Protein AF-A0A8H4IU17-F1 (afdb_monomer_lite)

Structure (mmCIF, N/CA/C/O backbone):
data_AF-A0A8H4IU17-F1
#
_entry.id   AF-A0A8H4IU17-F1
#
loop_
_atom_site.group_PDB
_atom_site.id
_atom_site.type_symbol
_atom_site.label_atom_id
_atom_site.label_alt_id
_atom_site.label_comp_id
_atom_site.label_asym_id
_atom_site.label_entity_id
_atom_site.label_seq_id
_atom_site.pdbx_PDB_ins_code
_atom_site.Cartn_x
_atom_site.Cartn_y
_atom_site.Cartn_z
_atom_site.occupancy
_atom_site.B_iso_or_equiv
_atom_site.auth_seq_id
_atom_site.auth_comp_id
_atom_site.auth_asym_id
_atom_site.auth_atom_id
_atom_site.pdbx_PDB_model_num
ATOM 1 N N . MET A 1 1 ? 0.123 8.881 25.329 1.00 57.38 1 MET A N 1
ATOM 2 C CA . MET A 1 1 ? -1.043 8.927 24.440 1.00 57.38 1 MET A CA 1
ATOM 3 C C . MET A 1 1 ? -2.219 9.284 25.336 1.00 57.38 1 MET A C 1
ATOM 5 O O . MET A 1 1 ? -2.218 8.820 26.483 1.00 57.38 1 MET A O 1
ATOM 9 N N . GLY A 1 2 ? -3.061 10.220 24.897 1.00 69.94 2 GLY A N 1
ATOM 10 C CA . GLY A 1 2 ? -4.072 10.868 25.733 1.00 69.94 2 GLY A CA 1
ATOM 11 C C . GLY A 1 2 ? -3.501 11.730 26.870 1.00 69.94 2 GLY A C 1
ATOM 12 O O . GLY A 1 2 ? -2.282 11.846 27.057 1.00 69.94 2 GLY A O 1
ATOM 13 N N . ILE A 1 3 ? -4.412 12.323 27.649 1.00 79.94 3 ILE A N 1
ATOM 14 C CA . ILE A 1 3 ? -4.142 13.238 28.779 1.00 79.94 3 ILE A CA 1
ATOM 15 C C . ILE A 1 3 ? -3.082 12.680 29.750 1.00 79.94 3 ILE A C 1
ATOM 17 O O . ILE A 1 3 ? -3.195 11.552 30.249 1.00 79.94 3 ILE A O 1
ATOM 21 N N . HIS A 1 4 ? -2.076 13.489 30.109 1.00 74.00 4 HIS A N 1
ATOM 22 C CA . HIS A 1 4 ? -0.974 13.010 30.946 1.00 74.00 4 HIS A CA 1
ATOM 23 C C . HIS A 1 4 ? -1.414 12.663 32.381 1.00 74.00 4 HIS A C 1
ATOM 25 O O . HIS A 1 4 ? -1.637 13.523 33.231 1.00 74.00 4 HIS A O 1
ATOM 31 N N . GLY A 1 5 ? -1.464 11.362 32.680 1.00 76.94 5 GLY A N 1
ATOM 32 C CA . GLY A 1 5 ? -1.700 10.836 34.027 1.00 76.94 5 GLY A CA 1
ATOM 33 C C . GLY A 1 5 ? -3.167 10.661 34.430 1.00 76.94 5 GLY A C 1
ATOM 34 O O . GLY A 1 5 ? -3.400 10.213 35.551 1.00 76.94 5 GLY A O 1
ATOM 35 N N . ILE A 1 6 ? -4.131 10.930 33.538 1.00 84.75 6 ILE A N 1
ATOM 36 C CA . ILE A 1 6 ? -5.584 10.872 33.811 1.00 84.75 6 ILE A CA 1
ATOM 37 C C . ILE A 1 6 ? -6.036 9.562 34.479 1.00 84.75 6 ILE A C 1
ATOM 39 O O . ILE A 1 6 ? -6.808 9.582 35.435 1.00 84.75 6 ILE A O 1
ATOM 43 N N . TYR A 1 7 ? -5.463 8.429 34.061 1.00 86.62 7 TYR A N 1
ATOM 44 C CA . TYR A 1 7 ? -5.733 7.080 34.579 1.00 86.62 7 TYR A CA 1
ATOM 45 C C . TYR A 1 7 ? -5.445 6.890 36.083 1.00 86.62 7 TYR A C 1
ATOM 47 O O . TYR A 1 7 ? -5.870 5.900 36.671 1.00 86.62 7 TYR A O 1
ATOM 55 N N . LYS A 1 8 ? -4.728 7.821 36.730 1.00 86.19 8 LYS A N 1
ATOM 56 C CA . LYS A 1 8 ? -4.529 7.825 38.192 1.00 86.19 8 LYS A CA 1
ATOM 57 C C . LYS A 1 8 ? -5.715 8.417 38.954 1.00 86.19 8 LYS A C 1
ATOM 59 O O . LYS A 1 8 ? -5.852 8.136 40.139 1.00 86.19 8 LYS A O 1
ATOM 64 N N . GLU A 1 9 ? -6.542 9.214 38.282 1.00 88.62 9 GLU A N 1
ATOM 65 C CA . GLU A 1 9 ? -7.678 9.925 38.872 1.00 88.62 9 GLU A CA 1
ATOM 66 C C . GLU A 1 9 ? -9.018 9.299 38.420 1.00 88.62 9 GLU A C 1
ATOM 68 O O . GLU A 1 9 ? -9.890 9.090 39.259 1.00 88.62 9 GLU A O 1
ATOM 73 N N . ILE A 1 10 ? -9.161 8.892 37.143 1.00 88.44 10 ILE A N 1
ATOM 74 C CA . ILE A 1 10 ? -10.322 8.099 36.655 1.00 88.44 10 ILE A CA 1
ATOM 75 C C . ILE A 1 10 ? -10.210 6.590 36.940 1.00 88.44 10 ILE A C 1
ATOM 77 O O . ILE A 1 10 ? -11.182 5.854 36.798 1.00 88.44 10 ILE A O 1
ATOM 81 N N . GLY A 1 11 ? -9.028 6.118 37.345 1.00 87.25 11 GLY A N 1
ATOM 82 C CA . GLY A 1 11 ? -8.747 4.705 37.602 1.00 87.25 11 GLY A CA 1
ATOM 83 C C . GLY A 1 11 ? -8.391 3.873 36.353 1.00 87.25 11 GLY A C 1
ATOM 84 O O . GLY A 1 11 ? -8.257 4.397 35.242 1.00 87.25 11 GLY A O 1
ATOM 85 N N . PRO A 1 12 ? -8.202 2.551 36.525 1.00 85.88 12 PRO A N 1
ATOM 86 C CA . PRO A 1 12 ? -7.780 1.640 35.457 1.00 85.88 12 PRO A CA 1
ATOM 87 C C . PRO A 1 12 ? -8.926 1.139 34.556 1.00 85.88 12 PRO A C 1
ATOM 89 O O . PRO A 1 12 ? -8.658 0.367 33.638 1.00 85.88 12 PRO A O 1
ATOM 92 N N . GLY A 1 13 ? -10.175 1.544 34.808 1.00 89.69 13 GLY A N 1
ATOM 93 C CA . GLY A 1 13 ? -11.363 0.944 34.188 1.00 89.69 13 GLY A CA 1
ATOM 94 C C . GLY A 1 13 ? -11.661 -0.467 34.716 1.00 89.69 13 GLY A C 1
ATOM 95 O O . GLY A 1 13 ? -10.808 -1.106 35.337 1.00 89.69 13 GLY A O 1
ATOM 96 N N . ASP A 1 14 ? -12.873 -0.958 34.464 1.00 93.31 14 ASP A N 1
ATOM 97 C CA . ASP A 1 14 ? -13.262 -2.330 34.807 1.00 93.31 14 ASP A CA 1
ATOM 98 C C . ASP A 1 14 ? -12.608 -3.296 33.807 1.00 93.31 14 ASP A C 1
ATOM 100 O O . ASP A 1 14 ? -12.775 -3.142 32.598 1.00 93.31 14 ASP A O 1
ATOM 104 N N . ARG A 1 15 ? -11.839 -4.284 34.273 1.00 95.12 15 ARG A N 1
ATOM 105 C CA . ARG A 1 15 ? -11.200 -5.279 33.395 1.00 95.12 15 ARG A CA 1
ATOM 106 C C . ARG A 1 15 ? -12.178 -6.431 33.148 1.00 95.12 15 ARG A C 1
ATOM 108 O O . ARG A 1 15 ? -12.578 -7.083 34.105 1.00 95.12 15 ARG A O 1
ATOM 115 N N . ILE A 1 16 ? -12.591 -6.630 31.893 1.00 96.44 16 ILE A N 1
ATOM 116 C CA . ILE A 1 16 ? -13.671 -7.560 31.504 1.00 96.44 16 ILE A CA 1
ATOM 117 C C . ILE A 1 16 ? -13.274 -8.317 30.226 1.00 96.44 16 ILE A C 1
ATOM 119 O O . ILE A 1 16 ? -12.643 -7.746 29.328 1.00 96.44 16 ILE A O 1
ATOM 123 N N . ALA A 1 17 ? -13.657 -9.589 30.117 1.00 96.12 17 ALA A N 1
ATOM 124 C CA . ALA A 1 17 ? -13.510 -10.387 28.905 1.00 96.12 17 ALA A CA 1
ATOM 125 C C . ALA A 1 17 ? -14.383 -9.826 27.764 1.00 96.12 17 ALA A C 1
ATOM 127 O O . ALA A 1 17 ? -15.600 -9.683 27.900 1.00 96.12 17 ALA A O 1
ATOM 128 N N . LEU A 1 18 ? -13.792 -9.559 26.594 1.00 96.44 18 LEU A N 1
ATOM 129 C CA . LEU A 1 18 ? -14.527 -9.002 25.447 1.00 96.44 18 LEU A CA 1
ATOM 130 C C . LEU A 1 18 ? -15.623 -9.960 24.942 1.00 96.44 18 LEU A C 1
ATOM 132 O O . LEU A 1 18 ? -16.666 -9.518 24.465 1.00 96.44 18 LEU A O 1
ATOM 136 N N . SER A 1 19 ? -15.417 -11.269 25.112 1.00 95.88 19 SER A N 1
ATOM 137 C CA . SER A 1 19 ? -16.419 -12.304 24.847 1.00 95.88 19 SER A CA 1
ATOM 138 C C . SER A 1 19 ? -17.682 -12.145 25.686 1.00 95.88 19 SER A C 1
ATOM 140 O O . SER A 1 19 ? -18.782 -12.311 25.169 1.00 95.88 19 SER A O 1
ATOM 142 N N . LYS A 1 20 ? -17.537 -11.798 26.968 1.00 96.19 20 LYS A N 1
ATOM 143 C CA . LYS A 1 20 ? -18.667 -11.628 27.878 1.00 96.19 20 LYS A CA 1
ATOM 144 C C . LYS A 1 20 ? -19.524 -10.438 27.460 1.00 96.19 20 LYS A C 1
ATOM 146 O O . LYS A 1 20 ? -20.728 -10.594 27.316 1.00 96.19 20 LYS A O 1
ATOM 151 N N . LEU A 1 21 ? -18.895 -9.301 27.146 1.00 96.56 21 LEU A N 1
ATOM 152 C CA . LEU A 1 21 ? -19.593 -8.121 26.618 1.00 96.56 21 LEU A CA 1
ATOM 153 C C . LEU A 1 21 ? -20.362 -8.429 25.320 1.00 96.56 21 LEU A C 1
ATOM 155 O O . LEU A 1 21 ? -21.443 -7.886 25.104 1.00 96.56 21 LEU A O 1
ATOM 159 N N . ALA A 1 22 ? -19.821 -9.296 24.457 1.00 96.56 22 ALA A N 1
ATOM 160 C CA . ALA A 1 22 ? -20.491 -9.713 23.228 1.00 96.56 22 ALA A CA 1
ATOM 161 C C . ALA A 1 22 ? -21.693 -10.639 23.491 1.00 96.56 22 ALA A C 1
ATOM 163 O O . ALA A 1 22 ? -22.764 -10.420 22.923 1.00 96.56 22 ALA A O 1
ATOM 164 N N . VAL A 1 23 ? -21.544 -11.631 24.377 1.00 96.12 23 VAL A N 1
ATOM 165 C CA . VAL A 1 23 ? -22.611 -12.586 24.727 1.00 96.12 23 VAL A CA 1
ATOM 166 C C . VAL A 1 23 ? -23.726 -11.916 25.532 1.00 96.12 23 VAL A C 1
ATOM 168 O O . VAL A 1 23 ? -24.883 -12.032 25.142 1.00 96.12 23 VAL A O 1
ATOM 171 N N . GLU A 1 24 ? -23.407 -11.137 26.572 1.00 95.88 24 GLU A N 1
ATOM 172 C CA . GLU A 1 24 ? -24.404 -10.390 27.358 1.00 95.88 24 GLU A CA 1
ATOM 173 C C . GLU A 1 24 ? -25.223 -9.440 26.465 1.00 95.88 24 GLU A C 1
ATOM 175 O O . GLU A 1 24 ? -26.435 -9.308 26.644 1.00 95.88 24 GLU A O 1
ATOM 180 N N . LYS A 1 25 ? -24.603 -8.825 25.444 1.00 95.88 25 LYS A N 1
ATOM 181 C CA . LYS A 1 25 ? -25.321 -7.960 24.497 1.00 95.88 25 LYS A CA 1
ATOM 182 C C . LYS A 1 25 ? -26.211 -8.732 23.521 1.00 95.88 25 LYS A C 1
ATOM 184 O O . LYS A 1 25 ? -27.303 -8.258 23.189 1.00 95.88 25 LYS A O 1
ATOM 189 N N . PHE A 1 26 ? -25.766 -9.909 23.083 1.00 94.88 26 PHE A N 1
ATOM 190 C CA . PHE A 1 26 ? -26.564 -10.814 22.257 1.00 94.88 26 PHE A CA 1
ATOM 191 C C . PHE A 1 26 ? -27.789 -11.336 23.024 1.00 94.88 26 PHE A C 1
ATOM 193 O O . PHE A 1 26 ? -28.882 -11.377 22.467 1.00 94.88 26 PHE A O 1
ATOM 200 N N . GLU A 1 27 ? -27.639 -11.636 24.317 1.00 94.19 27 GLU A N 1
ATOM 201 C CA . GLU A 1 27 ? -28.736 -12.043 25.206 1.00 94.19 27 GLU A CA 1
ATOM 202 C C . GLU A 1 27 ? -29.710 -10.896 25.521 1.00 94.19 27 GLU A C 1
ATOM 204 O O . GLU A 1 27 ? -30.918 -11.118 25.547 1.00 94.19 27 GLU A O 1
ATOM 209 N N . GLU A 1 28 ? -29.220 -9.663 25.704 1.00 94.12 28 GLU A N 1
ATOM 210 C CA . GLU A 1 28 ? -30.071 -8.481 25.920 1.00 94.12 28 GLU A CA 1
ATOM 211 C C . GLU A 1 28 ? -30.890 -8.106 24.671 1.00 94.12 28 GLU A C 1
ATOM 213 O O . GLU A 1 28 ? -32.051 -7.714 24.786 1.00 94.12 28 GLU A O 1
ATOM 218 N N . THR A 1 29 ? -30.282 -8.166 23.478 1.00 92.56 29 THR A N 1
ATOM 219 C CA . THR A 1 29 ? -30.826 -7.497 22.277 1.00 92.56 29 THR A CA 1
ATOM 220 C C . THR A 1 29 ? -31.137 -8.404 21.090 1.00 92.56 29 THR A C 1
ATOM 222 O O . THR A 1 29 ? -31.642 -7.911 20.081 1.00 92.56 29 THR A O 1
ATOM 225 N N . GLY A 1 30 ? -30.824 -9.700 21.163 1.00 89.19 30 GLY A N 1
ATOM 226 C CA . GLY A 1 30 ? -30.983 -10.647 20.052 1.00 89.19 30 GLY A CA 1
ATOM 227 C C . GLY A 1 30 ? -30.038 -10.408 18.867 1.00 89.19 30 GLY A C 1
ATOM 228 O O . GLY A 1 30 ? -30.168 -11.077 17.845 1.00 89.19 30 GLY A O 1
ATOM 229 N N . ARG A 1 31 ? -29.092 -9.463 18.975 1.00 93.25 31 ARG A N 1
ATOM 230 C CA . ARG A 1 31 ? -28.130 -9.111 17.920 1.00 93.25 31 ARG A CA 1
ATOM 231 C C . ARG A 1 31 ? -26.697 -8.992 18.452 1.00 93.25 31 ARG A C 1
ATOM 233 O O . ARG A 1 31 ? -26.507 -8.692 19.629 1.00 93.25 31 ARG A O 1
ATOM 240 N N . PRO A 1 32 ? -25.678 -9.143 17.589 1.00 96.19 32 PRO A N 1
ATOM 241 C CA . PRO A 1 32 ? -24.290 -8.807 17.895 1.00 96.19 32 PRO A CA 1
ATOM 242 C C . PRO A 1 32 ? -24.072 -7.450 18.568 1.00 96.19 32 PRO A C 1
ATOM 244 O O . PRO A 1 32 ? -24.738 -6.458 18.251 1.00 96.19 32 PRO A O 1
ATOM 247 N N . LEU A 1 33 ? -23.052 -7.406 19.427 1.00 97.44 33 LEU A N 1
ATOM 248 C CA . LEU A 1 33 ? -22.441 -6.179 19.935 1.00 97.44 33 LEU A CA 1
ATOM 249 C C . LEU A 1 33 ? -21.820 -5.393 18.773 1.00 97.44 33 LEU A C 1
ATOM 251 O O . LEU A 1 33 ? -20.959 -5.919 18.064 1.00 97.44 33 LEU A O 1
ATOM 255 N N . ARG A 1 34 ? -22.223 -4.132 18.595 1.00 98.06 34 ARG A N 1
ATOM 256 C CA . ARG A 1 34 ? -21.676 -3.240 17.565 1.00 98.06 34 ARG A CA 1
ATOM 257 C C . ARG A 1 34 ? -20.563 -2.376 18.140 1.00 98.06 34 ARG A C 1
ATOM 259 O O . ARG A 1 34 ? -20.762 -1.708 19.155 1.00 98.06 34 ARG A O 1
ATOM 266 N N . LEU A 1 35 ? -19.410 -2.369 17.479 1.00 97.62 35 LEU A N 1
ATOM 267 C CA . LEU A 1 35 ? -18.164 -1.809 17.998 1.00 97.62 35 LEU A CA 1
ATOM 268 C C . LEU A 1 35 ? -17.515 -0.863 16.981 1.00 97.62 35 LEU A C 1
ATOM 270 O O . LEU A 1 35 ? -17.048 -1.322 15.945 1.00 97.62 35 LEU A O 1
ATOM 274 N N . ALA A 1 36 ? -17.421 0.434 17.277 1.00 97.38 36 ALA A N 1
ATOM 275 C CA . ALA A 1 36 ? -16.548 1.317 16.497 1.00 97.38 36 ALA A CA 1
ATOM 276 C C . ALA A 1 36 ? -15.095 1.103 16.935 1.00 97.38 36 ALA A C 1
ATOM 278 O O . ALA A 1 36 ? -14.819 1.070 18.134 1.00 97.38 36 ALA A O 1
ATOM 279 N N . ILE A 1 37 ? -14.173 0.961 15.984 1.00 95.56 37 ILE A N 1
ATOM 280 C CA . ILE A 1 37 ? -12.741 0.772 16.251 1.00 95.56 37 ILE A CA 1
ATOM 281 C C . ILE A 1 37 ? -11.977 1.940 15.627 1.00 95.56 37 ILE A C 1
ATOM 283 O O . ILE A 1 37 ? -11.999 2.087 14.403 1.00 95.56 37 ILE A O 1
ATOM 287 N N . ASP A 1 38 ? -11.269 2.732 16.440 1.00 92.62 38 ASP A N 1
ATOM 288 C CA . ASP A 1 38 ? -10.241 3.641 15.918 1.00 92.62 38 ASP A CA 1
ATOM 289 C C . ASP A 1 38 ? -9.137 2.789 15.295 1.00 92.62 38 ASP A C 1
ATOM 291 O O . ASP A 1 38 ? -8.390 2.093 15.985 1.00 92.62 38 ASP A O 1
ATOM 295 N N . THR A 1 39 ? -9.062 2.825 13.970 1.00 87.75 39 THR A N 1
ATOM 296 C CA . THR A 1 39 ? -8.149 1.979 13.207 1.00 87.75 39 THR A CA 1
ATOM 297 C C . THR A 1 39 ? -6.765 2.621 13.081 1.00 87.75 39 THR A C 1
ATOM 299 O O . THR A 1 39 ? -5.771 1.897 13.025 1.00 87.75 39 THR A O 1
ATOM 302 N N . SER A 1 40 ? -6.659 3.954 13.137 1.00 74.50 40 SER A N 1
ATOM 303 C CA . SER A 1 40 ? -5.384 4.683 13.051 1.00 74.50 40 SER A CA 1
ATOM 304 C C . SER A 1 40 ? -4.436 4.308 14.191 1.00 74.50 40 SER A C 1
ATOM 306 O O . SER A 1 40 ? -3.286 3.926 13.952 1.00 74.50 40 SER A O 1
ATOM 308 N N . ILE A 1 41 ? -4.905 4.371 15.443 1.00 71.12 41 ILE A N 1
ATOM 309 C CA . ILE A 1 41 ? -4.055 4.058 16.605 1.00 71.12 41 ILE A CA 1
ATOM 310 C C . ILE A 1 41 ? -3.779 2.545 16.693 1.00 71.12 41 ILE A C 1
ATOM 312 O O . ILE A 1 41 ? -2.690 2.125 17.094 1.00 71.12 41 ILE A O 1
ATOM 316 N N . TRP A 1 42 ? -4.725 1.711 16.258 1.00 73.62 42 TRP A N 1
ATOM 317 C CA . TRP A 1 42 ? -4.594 0.250 16.268 1.00 73.62 42 TRP A CA 1
ATOM 318 C C . TRP A 1 42 ? -3.544 -0.258 15.272 1.00 73.62 42 TRP A C 1
ATOM 320 O O . TRP A 1 42 ? -2.721 -1.105 15.629 1.00 73.62 42 TRP A O 1
ATOM 330 N N . LEU A 1 43 ? -3.530 0.292 14.050 1.00 72.00 43 LEU A N 1
ATOM 331 C CA . LEU A 1 43 ? -2.517 -0.007 13.034 1.00 72.00 43 LEU A CA 1
ATOM 332 C C . LEU A 1 43 ? -1.118 0.443 13.476 1.00 72.00 43 LEU A C 1
ATOM 334 O O . LEU A 1 43 ? -0.144 -0.262 13.221 1.00 72.00 43 LEU A O 1
ATOM 338 N N . PHE A 1 44 ? -1.010 1.561 14.200 1.00 68.56 44 PHE A N 1
ATOM 339 C CA . PHE A 1 44 ? 0.262 2.007 14.772 1.00 68.56 44 PHE A CA 1
ATOM 340 C C . PHE A 1 44 ? 0.811 1.033 15.833 1.00 68.56 44 PHE A C 1
ATOM 342 O O . PHE A 1 44 ? 2.010 0.767 15.860 1.00 68.56 44 PHE A O 1
ATOM 349 N N . GLN A 1 45 ? -0.036 0.445 16.687 1.00 66.56 45 GLN A N 1
ATOM 350 C CA . GLN A 1 45 ? 0.434 -0.506 17.708 1.00 66.56 45 GLN A CA 1
ATOM 351 C C . GLN A 1 45 ? 0.985 -1.814 17.121 1.00 66.56 45 GLN A C 1
ATOM 353 O O . GLN A 1 45 ? 2.003 -2.330 17.593 1.00 66.56 45 GLN A O 1
ATOM 358 N N . ILE A 1 46 ? 0.324 -2.369 16.102 1.00 68.50 46 ILE A N 1
ATOM 359 C CA . ILE A 1 46 ? 0.684 -3.681 15.538 1.00 68.50 46 ILE A CA 1
ATOM 360 C C . ILE A 1 46 ? 1.969 -3.655 14.692 1.00 68.50 46 ILE A C 1
ATOM 362 O O . ILE A 1 46 ? 2.546 -4.712 14.449 1.00 68.50 46 ILE A O 1
ATOM 366 N N . GLN A 1 47 ? 2.499 -2.472 14.350 1.00 63.81 47 GLN A N 1
ATOM 367 C CA . GLN A 1 47 ? 3.839 -2.296 13.755 1.00 63.81 47 GLN A CA 1
ATOM 368 C C . GLN A 1 47 ? 4.989 -2.849 14.623 1.00 63.81 47 GLN A C 1
ATOM 370 O O . GLN A 1 47 ? 6.108 -2.986 14.144 1.00 63.81 47 GLN A O 1
ATOM 375 N N . SER A 1 48 ? 4.725 -3.200 15.887 1.00 55.75 48 SER A N 1
ATOM 376 C CA . SER A 1 48 ? 5.691 -3.833 16.798 1.00 55.75 48 SER A CA 1
ATOM 377 C C . SER A 1 48 ? 5.869 -5.355 16.623 1.00 55.75 48 SER A C 1
ATOM 379 O O . SER A 1 48 ? 6.696 -5.949 17.321 1.00 55.75 48 SER A O 1
ATOM 381 N N . GLY A 1 49 ? 5.117 -5.995 15.717 1.00 55.97 49 GLY A N 1
ATOM 382 C CA . GLY A 1 49 ? 5.229 -7.429 15.416 1.00 55.97 49 GLY A CA 1
ATOM 383 C C . GLY A 1 49 ? 6.580 -7.840 14.804 1.00 55.97 49 GLY A C 1
ATOM 384 O O . GLY A 1 49 ? 7.273 -7.029 14.193 1.00 55.97 49 GLY A O 1
ATOM 385 N N . LYS A 1 50 ? 6.952 -9.118 14.957 1.00 50.97 50 LYS A N 1
ATOM 386 C CA . LYS A 1 50 ? 8.208 -9.710 14.457 1.00 50.97 50 LYS A CA 1
ATOM 387 C C . LYS A 1 50 ? 7.959 -11.091 13.844 1.00 50.97 50 LYS A C 1
ATOM 389 O O . LYS A 1 50 ? 7.040 -11.774 14.286 1.00 50.97 50 LYS A O 1
ATOM 394 N N . GLY A 1 51 ? 8.827 -11.501 12.916 1.00 48.16 51 GLY A N 1
ATOM 395 C CA . GLY A 1 51 ? 8.823 -12.830 12.288 1.00 48.16 51 GLY A CA 1
ATOM 396 C C . GLY A 1 51 ? 7.818 -12.961 11.139 1.00 48.16 51 GLY A C 1
ATOM 397 O O . GLY A 1 51 ? 6.661 -12.548 11.276 1.00 48.16 51 GLY A O 1
ATOM 398 N N . GLY A 1 52 ? 8.267 -13.549 10.027 1.00 59.62 52 GLY A N 1
ATOM 399 C CA . GLY A 1 52 ? 7.518 -13.678 8.773 1.00 59.62 52 GLY A CA 1
ATOM 400 C C . GLY A 1 52 ? 7.163 -12.346 8.098 1.00 59.62 52 GLY A C 1
ATOM 401 O O . GLY A 1 52 ? 7.361 -11.260 8.654 1.00 59.62 52 GLY A O 1
ATOM 402 N N . THR A 1 53 ? 6.607 -12.434 6.893 1.00 62.09 53 THR A N 1
ATOM 403 C CA . THR A 1 53 ? 6.286 -11.268 6.061 1.00 62.09 53 THR A CA 1
ATOM 404 C C . THR A 1 53 ? 5.022 -10.528 6.529 1.00 62.09 53 THR A C 1
ATOM 406 O O . THR A 1 53 ? 4.071 -11.111 7.056 1.00 62.09 53 THR A O 1
ATOM 409 N N . ASN A 1 54 ? 5.069 -9.193 6.422 1.00 67.50 54 ASN A N 1
ATOM 410 C CA . ASN A 1 54 ? 4.081 -8.219 6.916 1.00 67.50 54 ASN A CA 1
ATOM 411 C C . ASN A 1 54 ? 3.513 -8.510 8.332 1.00 67.50 54 ASN A C 1
ATOM 413 O O . ASN A 1 54 ? 2.290 -8.558 8.513 1.00 67.50 54 ASN A O 1
ATOM 417 N N . PRO A 1 55 ? 4.348 -8.634 9.386 1.00 70.50 55 PRO A N 1
ATOM 418 C CA . PRO A 1 55 ? 3.920 -9.117 10.708 1.00 70.50 55 PRO A CA 1
ATOM 419 C C . PRO A 1 55 ? 2.859 -8.231 11.384 1.00 70.50 55 PRO A C 1
ATOM 421 O O . PRO A 1 55 ? 2.029 -8.715 12.160 1.00 70.50 55 PRO A O 1
ATOM 424 N N . ALA A 1 56 ? 2.837 -6.936 11.057 1.00 73.81 56 ALA A N 1
ATOM 425 C CA . ALA A 1 56 ? 1.823 -5.989 11.511 1.00 73.81 56 ALA A CA 1
ATOM 426 C C . ALA A 1 56 ? 0.432 -6.317 10.941 1.00 73.81 56 ALA A C 1
ATOM 428 O O . ALA A 1 56 ? -0.529 -6.513 11.684 1.00 73.81 56 ALA A O 1
ATOM 429 N N . LEU A 1 57 ? 0.343 -6.464 9.620 1.00 81.12 57 LEU A N 1
ATOM 430 C CA . LEU A 1 57 ? -0.871 -6.837 8.891 1.00 81.12 57 LEU A CA 1
ATOM 431 C C . LEU A 1 57 ? -1.318 -8.272 9.228 1.00 81.12 57 LEU A C 1
ATOM 433 O O . LEU A 1 57 ? -2.510 -8.551 9.334 1.00 81.12 57 LEU A O 1
ATOM 437 N N . ARG A 1 58 ? -0.364 -9.163 9.510 1.00 84.81 58 ARG A N 1
ATOM 438 C CA . ARG A 1 58 ? -0.613 -10.524 10.004 1.00 84.81 58 ARG A CA 1
ATOM 439 C C . ARG A 1 58 ? -1.231 -10.521 11.406 1.00 84.81 58 ARG A C 1
ATOM 441 O O . ARG A 1 58 ? -2.155 -11.279 11.695 1.00 84.81 58 ARG A O 1
ATOM 448 N N . THR A 1 59 ? -0.807 -9.590 12.260 1.00 85.25 59 THR A N 1
ATOM 449 C CA . THR A 1 59 ? -1.447 -9.332 13.562 1.00 85.25 59 THR A CA 1
ATOM 450 C C . THR A 1 59 ? -2.846 -8.721 13.401 1.00 85.25 59 THR A C 1
ATOM 452 O O . THR A 1 59 ? -3.745 -9.059 14.174 1.00 85.25 59 THR A O 1
ATOM 455 N N . PHE A 1 60 ? -3.069 -7.876 12.386 1.00 89.06 60 PHE A N 1
ATOM 456 C CA . PHE A 1 60 ? -4.403 -7.374 12.025 1.00 89.06 60 PHE A CA 1
ATOM 457 C C . PHE A 1 60 ? -5.336 -8.542 11.663 1.00 89.06 60 PHE A C 1
ATOM 459 O O . PHE A 1 60 ? -6.363 -8.719 12.317 1.00 89.06 60 PHE A O 1
ATOM 466 N N . TYR A 1 61 ? -4.924 -9.408 10.727 1.00 91.88 61 TYR A N 1
ATOM 467 C CA . TYR A 1 61 ? -5.640 -10.621 10.300 1.00 91.88 61 TYR A CA 1
ATOM 468 C C . TYR A 1 61 ? -6.103 -11.496 11.481 1.00 91.88 61 TYR A C 1
ATOM 470 O O . TYR A 1 61 ? -7.291 -11.798 11.609 1.00 91.88 61 TYR A O 1
ATOM 478 N N . TYR A 1 62 ? -5.206 -11.836 12.415 1.00 91.12 62 TYR A N 1
ATOM 479 C CA . TYR A 1 62 ? -5.572 -12.651 13.584 1.00 91.12 62 TYR A CA 1
ATOM 480 C C . TYR A 1 62 ? -6.522 -11.949 14.570 1.00 91.12 62 TYR A C 1
ATOM 482 O O . TYR A 1 62 ? -7.270 -12.621 15.286 1.00 91.12 62 TYR A O 1
ATOM 490 N N . ARG A 1 63 ? -6.540 -10.609 14.620 1.00 91.25 63 ARG A N 1
ATOM 491 C CA . ARG A 1 63 ? -7.545 -9.859 15.392 1.00 91.25 63 ARG A CA 1
ATOM 492 C C . ARG A 1 63 ? -8.893 -9.776 14.658 1.00 91.25 63 ARG A C 1
ATOM 494 O O . ARG A 1 63 ? -9.921 -9.839 15.327 1.00 91.25 63 ARG A O 1
ATOM 501 N N . LEU A 1 64 ? -8.916 -9.724 13.321 1.00 93.81 64 LEU A N 1
ATOM 502 C CA . LEU A 1 64 ? -10.148 -9.802 12.515 1.00 93.81 64 LEU A CA 1
ATOM 503 C C . LEU A 1 64 ? -10.869 -11.146 12.707 1.00 93.81 64 LEU A C 1
ATOM 505 O O . LEU A 1 64 ? -12.048 -11.167 13.066 1.00 93.81 64 LEU A O 1
ATOM 509 N N . LEU A 1 65 ? -10.138 -12.263 12.595 1.00 94.06 65 LEU A N 1
ATOM 510 C CA . LEU A 1 65 ? -10.649 -13.609 12.903 1.00 94.06 65 LEU A CA 1
ATOM 511 C C . LEU A 1 65 ? -11.247 -13.704 14.311 1.00 94.06 65 LEU A C 1
ATOM 513 O O . LEU A 1 65 ? -12.253 -14.378 14.536 1.00 94.06 65 LEU A O 1
ATOM 517 N N . ARG A 1 66 ? -10.646 -13.001 15.273 1.00 93.12 66 ARG A N 1
ATOM 518 C CA . ARG A 1 66 ? -11.103 -12.973 16.663 1.00 93.12 66 ARG A CA 1
ATOM 519 C C . ARG A 1 66 ? -12.408 -12.193 16.837 1.00 93.12 66 ARG A C 1
ATOM 521 O O . ARG A 1 66 ? -13.249 -12.631 17.609 1.00 93.12 66 ARG A O 1
ATOM 528 N N . LEU A 1 67 ? -12.617 -11.097 16.103 1.00 94.81 67 LEU A N 1
ATOM 529 C CA . LEU A 1 67 ? -13.889 -10.359 16.112 1.00 94.81 67 LEU A CA 1
ATOM 530 C C . LEU A 1 67 ? -15.040 -11.208 15.538 1.00 94.81 67 LEU A C 1
ATOM 532 O O . LEU A 1 67 ? -16.110 -11.255 16.146 1.00 94.81 67 LEU A O 1
ATOM 536 N N . LEU A 1 68 ? -14.794 -11.958 14.452 1.00 93.69 68 LEU A N 1
ATOM 537 C CA . LEU A 1 68 ? -15.738 -12.965 13.934 1.00 93.69 68 LEU A CA 1
ATOM 538 C C . LEU A 1 68 ? -16.039 -14.054 14.979 1.00 93.69 68 LEU A C 1
ATOM 540 O O . LEU A 1 68 ? -17.200 -14.343 15.264 1.00 93.69 68 LEU A O 1
ATOM 544 N N . SER A 1 69 ? -14.995 -14.606 15.606 1.00 94.12 69 SER A N 1
ATOM 545 C CA . SER A 1 69 ? -15.100 -15.671 16.622 1.00 94.12 69 SER A CA 1
ATOM 546 C C . SER A 1 69 ? -15.824 -15.243 17.905 1.00 94.12 69 SER A C 1
ATOM 548 O O . SER A 1 69 ? -16.249 -16.091 18.685 1.00 94.12 69 SER A O 1
ATOM 550 N N . LEU A 1 70 ? -15.976 -13.935 18.135 1.00 94.94 70 LEU A N 1
ATOM 551 C CA . LEU A 1 70 ? -16.752 -13.366 19.239 1.00 94.94 70 LEU A CA 1
ATOM 552 C C . LEU A 1 70 ? -18.168 -12.925 18.824 1.00 94.94 70 LEU A C 1
ATOM 554 O O . LEU A 1 70 ? -18.888 -12.383 19.657 1.00 94.94 70 LEU A O 1
ATOM 558 N N . SER A 1 71 ? -18.587 -13.146 17.569 1.00 94.38 71 SER A N 1
ATOM 559 C CA . SER A 1 71 ? -19.854 -12.629 17.019 1.00 94.38 71 SER A CA 1
ATOM 560 C C . SER A 1 71 ? -20.025 -11.113 17.209 1.00 94.38 71 SER A C 1
ATOM 562 O O . SER A 1 71 ? -21.113 -10.643 17.535 1.00 94.38 71 SER A O 1
ATOM 564 N N . ILE A 1 72 ? -18.952 -10.339 17.013 1.00 96.50 72 ILE A N 1
ATOM 565 C CA . ILE A 1 72 ? -18.972 -8.870 17.092 1.00 96.50 72 ILE A CA 1
ATOM 566 C C . ILE A 1 72 ? -19.249 -8.278 15.703 1.00 96.50 72 ILE A C 1
ATOM 568 O O . ILE A 1 72 ? -18.824 -8.817 14.683 1.00 96.50 72 ILE A O 1
ATOM 572 N N . HIS A 1 73 ? -19.945 -7.141 15.670 1.00 96.94 73 HIS A N 1
ATOM 573 C CA . HIS A 1 73 ? -20.160 -6.297 14.492 1.00 96.94 73 HIS A CA 1
ATOM 574 C C . HIS A 1 73 ? -19.230 -5.070 14.553 1.00 96.94 73 HIS A C 1
ATOM 576 O O . HIS A 1 73 ? -19.621 -4.031 15.095 1.00 96.94 73 HIS A O 1
ATOM 582 N N . PRO A 1 74 ? -17.978 -5.159 14.069 1.00 96.56 74 PRO A N 1
ATOM 583 C CA . PRO A 1 74 ? -17.068 -4.025 14.066 1.00 96.56 74 PRO A CA 1
ATOM 584 C C . PRO A 1 74 ? -17.380 -3.052 12.920 1.00 96.56 74 PRO A C 1
ATOM 586 O O . PRO A 1 74 ? -17.742 -3.458 11.818 1.00 96.56 74 PRO A O 1
ATOM 589 N N . LEU A 1 75 ? -17.182 -1.762 13.182 1.00 96.94 75 LEU A N 1
ATOM 590 C CA . LEU A 1 75 ? -17.112 -0.694 12.191 1.00 96.94 75 LEU A CA 1
ATOM 591 C C . LEU A 1 75 ? -15.740 -0.032 12.325 1.00 96.94 75 LEU A C 1
ATOM 593 O O . LEU A 1 75 ? -15.454 0.635 13.323 1.00 96.94 75 LEU A O 1
ATOM 597 N N . PHE A 1 76 ? -14.879 -0.246 11.335 1.00 95.56 76 PHE A N 1
ATOM 598 C CA . PHE A 1 76 ? -13.510 0.264 11.349 1.00 95.56 76 PHE A CA 1
ATOM 599 C C . PHE A 1 76 ? -13.500 1.730 10.928 1.00 95.56 76 PHE A C 1
ATOM 601 O O . PHE A 1 76 ? -13.796 2.058 9.780 1.00 95.56 76 PHE A O 1
ATOM 608 N N . VAL A 1 77 ? -13.196 2.623 11.866 1.00 94.44 77 VAL A N 1
ATOM 609 C CA . VAL A 1 77 ? -13.134 4.060 11.608 1.00 94.44 77 VAL A CA 1
ATOM 610 C C . VAL A 1 77 ? -11.689 4.442 11.328 1.00 94.44 77 VAL A C 1
ATOM 612 O O . VAL A 1 77 ? -10.812 4.316 12.185 1.00 94.44 77 VAL A O 1
ATOM 615 N N . PHE A 1 78 ? -11.459 4.918 10.113 1.00 90.12 78 PHE A N 1
ATOM 616 C CA . PHE A 1 78 ? -10.224 5.560 9.702 1.00 90.12 78 PHE A CA 1
ATOM 617 C C . PHE A 1 78 ? -10.334 7.069 9.896 1.00 90.12 78 PHE A C 1
ATOM 619 O O . PHE A 1 78 ? -11.407 7.659 9.771 1.00 90.12 78 PHE A O 1
ATOM 626 N N . ASP A 1 79 ? -9.196 7.693 10.162 1.00 86.44 79 ASP A N 1
ATOM 627 C CA . ASP A 1 79 ? -9.032 9.137 10.061 1.00 86.44 79 ASP A CA 1
ATOM 628 C C . ASP A 1 79 ? -9.322 9.673 8.646 1.00 86.44 79 ASP A C 1
ATOM 630 O O . ASP A 1 79 ? -9.176 8.958 7.653 1.00 86.44 79 ASP A O 1
ATOM 634 N N . GLY A 1 80 ? -9.596 10.976 8.545 1.00 80.88 80 GLY A N 1
ATOM 635 C CA . GLY A 1 80 ? -9.652 11.700 7.274 1.00 80.88 80 GLY A CA 1
ATOM 636 C C . GLY A 1 80 ? -9.017 13.098 7.325 1.00 80.88 80 GLY A C 1
ATOM 637 O O . GLY A 1 80 ? -8.174 13.366 8.184 1.00 80.88 80 GLY A O 1
ATOM 638 N N . PRO A 1 81 ? -9.357 13.985 6.370 1.00 71.06 81 PRO A N 1
ATOM 639 C CA . PRO A 1 81 ? -8.507 15.124 6.010 1.00 71.06 81 PRO A CA 1
ATOM 640 C C . PRO A 1 81 ? -8.491 16.286 7.012 1.00 71.06 81 PRO A C 1
ATOM 642 O O . PRO A 1 81 ? -7.478 16.972 7.122 1.00 71.06 81 PRO A O 1
ATOM 645 N N . ASN A 1 82 ? -9.576 16.541 7.751 1.00 79.56 82 ASN A N 1
ATOM 646 C CA . ASN A 1 82 ? -9.711 17.752 8.574 1.00 79.56 82 ASN A CA 1
ATOM 647 C C . ASN A 1 82 ? -9.166 17.566 10.002 1.00 79.56 82 ASN A C 1
ATOM 649 O O . ASN A 1 82 ? -9.835 17.911 10.981 1.00 79.56 82 ASN A O 1
ATOM 653 N N . LYS A 1 83 ? -7.963 16.996 10.138 1.00 78.12 83 LYS A N 1
ATOM 654 C CA . LYS A 1 83 ? -7.282 16.878 11.438 1.00 78.12 83 LYS A CA 1
ATOM 655 C C . LYS A 1 83 ? -6.762 18.245 11.911 1.00 78.12 83 LYS A C 1
ATOM 657 O O . LYS A 1 83 ? -6.356 19.064 11.082 1.00 78.12 83 LYS A O 1
ATOM 662 N N . PRO A 1 84 ? -6.692 18.495 13.228 1.00 76.50 84 PRO A N 1
ATOM 663 C CA . PRO A 1 84 ? -5.900 19.583 13.794 1.00 76.50 84 PRO A CA 1
ATOM 664 C C . PRO A 1 84 ? -4.442 19.498 13.304 1.00 76.50 84 PRO A C 1
ATOM 666 O O . PRO A 1 84 ? -3.855 18.421 13.372 1.00 76.50 84 PRO A O 1
ATOM 669 N N . PRO A 1 85 ? -3.816 20.602 12.850 1.00 60.81 85 PRO A N 1
ATOM 670 C CA . PRO A 1 85 ? -2.533 20.568 12.133 1.00 60.81 85 PRO A CA 1
ATOM 671 C C . PRO A 1 85 ? -1.331 20.084 12.966 1.00 60.81 85 PRO A C 1
ATOM 673 O O . PRO A 1 85 ? -0.253 19.844 12.415 1.00 60.81 85 PRO A O 1
ATOM 676 N N . PHE A 1 86 ? -1.497 19.957 14.285 1.00 65.44 86 PHE A N 1
ATOM 677 C CA . PHE A 1 86 ? -0.508 19.422 15.215 1.00 65.44 86 PHE A CA 1
ATOM 678 C C . PHE A 1 86 ? -1.193 18.547 16.279 1.00 65.44 86 PHE A C 1
ATOM 680 O O . PHE A 1 86 ? -2.152 18.982 16.916 1.00 65.44 86 PHE A O 1
ATOM 687 N N . LYS A 1 87 ? -0.657 17.342 16.514 1.00 68.56 87 LYS A N 1
ATOM 688 C CA . LYS A 1 87 ? -1.026 16.430 17.617 1.00 68.56 87 LYS A CA 1
ATOM 689 C C . LYS A 1 87 ? 0.281 15.843 18.181 1.00 68.56 87 LYS A C 1
ATOM 691 O O . LYS A 1 87 ? 1.179 15.470 17.425 1.00 68.56 87 LYS A O 1
ATOM 696 N N . ARG A 1 88 ? 0.441 15.812 19.508 1.00 64.44 88 ARG A N 1
ATOM 697 C CA . ARG A 1 88 ? 1.608 15.267 20.247 1.00 64.44 88 ARG A CA 1
ATOM 698 C C . ARG A 1 88 ? 2.969 15.861 19.819 1.00 64.44 88 ARG A C 1
ATOM 700 O O . ARG A 1 88 ? 3.931 15.124 19.612 1.00 64.44 88 ARG A O 1
ATOM 707 N N . ASN A 1 89 ? 3.048 17.188 19.663 1.00 58.91 89 ASN A N 1
ATOM 708 C CA . ASN A 1 89 ? 4.224 17.938 19.171 1.00 58.91 89 ASN A CA 1
ATOM 709 C C . ASN A 1 89 ? 4.760 17.495 17.790 1.00 58.91 89 ASN A C 1
ATOM 711 O O . ASN A 1 89 ? 5.884 17.832 17.418 1.00 58.91 89 ASN A O 1
ATOM 715 N N . LYS A 1 90 ? 3.949 16.788 16.993 1.00 52.19 90 LYS A N 1
ATOM 716 C CA . LYS A 1 90 ? 4.210 16.509 15.577 1.00 52.19 90 LYS A CA 1
ATOM 717 C C . LYS A 1 90 ? 3.197 17.258 14.717 1.00 52.19 90 LYS A C 1
ATOM 719 O O . LYS A 1 90 ? 2.025 17.352 15.081 1.00 52.19 90 LYS A O 1
ATOM 724 N N . ARG A 1 91 ? 3.640 17.763 13.563 1.00 50.53 91 ARG A N 1
ATOM 725 C CA . ARG A 1 91 ? 2.734 18.225 12.503 1.00 50.53 91 ARG A CA 1
ATOM 726 C C . ARG A 1 91 ? 1.985 17.009 11.959 1.00 50.53 91 ARG A C 1
ATOM 728 O O . ARG A 1 91 ? 2.622 15.993 11.678 1.00 50.53 91 ARG A O 1
ATOM 735 N N . THR A 1 92 ? 0.668 17.088 11.812 1.00 54.75 92 THR A N 1
ATOM 736 C CA . THR A 1 92 ? -0.087 16.032 11.125 1.00 54.75 92 THR A CA 1
ATOM 737 C C . THR A 1 92 ? 0.246 16.072 9.636 1.00 54.75 92 THR A C 1
ATOM 739 O O . THR A 1 92 ? 0.212 17.143 9.025 1.00 54.75 92 THR A O 1
ATOM 742 N N . GLY A 1 93 ? 0.593 14.922 9.056 1.00 45.53 93 GLY A N 1
ATOM 743 C CA . GLY A 1 93 ? 0.835 14.814 7.618 1.00 45.53 93 GLY A CA 1
ATOM 744 C C . GLY A 1 93 ? -0.420 15.133 6.801 1.00 45.53 93 GLY A C 1
ATOM 745 O O . GLY A 1 93 ? -1.541 14.986 7.293 1.00 45.53 93 GLY A O 1
ATOM 746 N N . THR A 1 94 ? -0.226 15.559 5.554 1.00 36.94 94 THR A N 1
ATOM 747 C CA . THR A 1 94 ? -1.289 15.574 4.541 1.00 36.94 94 THR A CA 1
ATOM 748 C C . THR A 1 94 ? -1.822 14.160 4.306 1.00 36.94 94 THR A C 1
ATOM 750 O O . THR A 1 94 ? -1.131 13.177 4.579 1.00 36.94 94 THR A O 1
ATOM 753 N N . ASN A 1 95 ? -3.068 14.058 3.837 1.00 46.25 95 ASN A N 1
ATOM 754 C CA . ASN A 1 95 ? -3.779 12.787 3.716 1.00 46.25 95 ASN A CA 1
ATOM 755 C C . ASN A 1 95 ? -3.043 11.808 2.789 1.00 46.25 95 ASN A C 1
ATOM 757 O O . ASN A 1 95 ? -3.072 11.945 1.571 1.00 46.25 95 ASN A O 1
ATOM 761 N N . VAL A 1 96 ? -2.414 10.803 3.392 1.00 38.66 96 VAL A N 1
ATOM 762 C CA . VAL A 1 96 ? -1.744 9.695 2.718 1.00 38.66 96 VAL A CA 1
ATOM 763 C C . VAL A 1 96 ? -2.064 8.439 3.508 1.00 38.66 96 VAL A C 1
ATOM 765 O O . VAL A 1 96 ? -1.594 8.288 4.636 1.00 38.66 96 VAL A O 1
ATOM 768 N N . ALA A 1 97 ? -2.848 7.539 2.915 1.00 43.28 97 ALA A N 1
ATOM 769 C CA . ALA A 1 97 ? -3.016 6.205 3.470 1.00 43.28 97 ALA A CA 1
ATOM 770 C C . ALA A 1 97 ? -1.662 5.484 3.403 1.00 43.28 97 ALA A C 1
ATOM 772 O O . ALA A 1 97 ? -1.107 5.283 2.322 1.00 43.28 97 ALA A O 1
ATOM 773 N N . SER A 1 98 ? -1.108 5.138 4.563 1.00 56.19 98 SER A N 1
ATOM 774 C CA . SER A 1 98 ? 0.138 4.360 4.636 1.00 56.19 98 SER A CA 1
ATOM 775 C C . SER A 1 98 ? -0.068 2.937 4.089 1.00 56.19 98 SER A C 1
ATOM 777 O O . SER A 1 98 ? -1.201 2.455 4.117 1.00 56.19 98 SER A O 1
ATOM 779 N N . ILE A 1 99 ? 0.982 2.220 3.648 1.00 51.78 99 ILE A N 1
ATOM 780 C CA . ILE A 1 99 ? 0.834 0.818 3.174 1.00 51.78 99 ILE A CA 1
ATOM 781 C C . ILE A 1 99 ? 0.027 -0.048 4.166 1.00 51.78 99 ILE A C 1
ATOM 783 O O . ILE A 1 99 ? -0.910 -0.717 3.730 1.00 51.78 99 ILE A O 1
ATOM 787 N N . PRO A 1 100 ? 0.287 -0.005 5.495 1.00 64.56 100 PRO A N 1
ATOM 788 C CA . PRO A 1 100 ? -0.510 -0.757 6.465 1.00 64.56 100 PRO A CA 1
ATOM 789 C C . PRO A 1 100 ? -1.986 -0.343 6.517 1.00 64.56 100 PRO A C 1
ATOM 791 O O . PRO A 1 100 ? -2.833 -1.177 6.809 1.00 64.56 100 PRO A O 1
ATOM 794 N N . GLU A 1 101 ? -2.312 0.920 6.234 1.00 71.69 101 GLU A N 1
ATOM 795 C CA . GLU A 1 101 ? -3.689 1.421 6.184 1.00 71.69 101 GLU A CA 1
ATOM 796 C C . GLU A 1 101 ? -4.407 0.999 4.898 1.00 71.69 101 GLU A C 1
ATOM 798 O O . GLU A 1 101 ? -5.558 0.565 4.950 1.00 71.69 101 GLU A O 1
ATOM 803 N N . PHE A 1 102 ? -3.722 1.069 3.753 1.00 68.19 102 PHE A N 1
ATOM 804 C CA . PHE A 1 102 ? -4.248 0.586 2.481 1.00 68.19 102 PHE A CA 1
ATOM 805 C C . PHE A 1 102 ? -4.496 -0.931 2.520 1.00 68.19 102 PHE A C 1
ATOM 807 O O . PHE A 1 102 ? -5.617 -1.379 2.274 1.00 68.19 102 PHE A O 1
ATOM 814 N N . LEU A 1 103 ? -3.489 -1.721 2.910 1.00 74.69 103 LEU A N 1
ATOM 815 C CA . LEU A 1 103 ? -3.616 -3.177 3.001 1.00 74.69 103 LEU A CA 1
ATOM 816 C C . LEU A 1 103 ? -4.628 -3.597 4.076 1.00 74.69 103 LEU A C 1
ATOM 818 O O . LEU A 1 103 ? -5.319 -4.596 3.895 1.00 74.69 103 LEU A O 1
ATOM 822 N N . ALA A 1 104 ? -4.795 -2.821 5.154 1.00 84.19 104 ALA A N 1
ATOM 823 C CA . ALA A 1 104 ? -5.890 -3.034 6.098 1.00 84.19 104 ALA A CA 1
ATOM 824 C C . ALA A 1 104 ? -7.264 -2.794 5.454 1.00 84.19 104 ALA A C 1
ATOM 826 O O . ALA A 1 104 ? -8.143 -3.635 5.614 1.00 84.19 104 ALA A O 1
ATOM 827 N N . LYS A 1 105 ? -7.465 -1.709 4.691 1.00 83.69 105 LYS A N 1
ATOM 828 C CA . LYS A 1 105 ? -8.726 -1.449 3.962 1.00 83.69 105 LYS A CA 1
ATOM 829 C C . LYS A 1 105 ? -9.044 -2.556 2.951 1.00 83.69 105 LYS A C 1
ATOM 831 O O . LYS A 1 105 ? -10.182 -3.023 2.906 1.00 83.69 105 LYS A O 1
ATOM 836 N N . GLN A 1 106 ? -8.045 -3.024 2.200 1.00 82.75 106 GLN A N 1
ATOM 837 C CA . GLN A 1 106 ? -8.194 -4.163 1.290 1.00 82.75 106 GLN A CA 1
ATOM 838 C C . GLN A 1 106 ? -8.570 -5.441 2.056 1.00 82.75 106 GLN A C 1
ATOM 840 O O . GLN A 1 106 ? -9.535 -6.109 1.694 1.00 82.75 106 GLN A O 1
ATOM 845 N N . LEU A 1 107 ? -7.881 -5.749 3.159 1.00 89.25 107 LEU A N 1
ATOM 846 C CA . LEU A 1 107 ? -8.163 -6.936 3.965 1.00 89.25 107 LEU A CA 1
ATOM 847 C C . LEU A 1 107 ? -9.556 -6.893 4.618 1.00 89.25 107 LEU A C 1
ATOM 849 O O . LEU A 1 107 ? -10.260 -7.900 4.614 1.00 89.25 107 LEU A O 1
ATOM 853 N N . LEU A 1 108 ? -9.993 -5.732 5.120 1.00 91.81 108 LEU A N 1
ATOM 854 C CA . LEU A 1 108 ? -11.353 -5.532 5.637 1.00 91.81 108 LEU A CA 1
ATOM 855 C C . LEU A 1 108 ? -12.414 -5.813 4.568 1.00 91.81 108 LEU A C 1
ATOM 857 O O . LEU A 1 108 ? -13.392 -6.500 4.860 1.00 91.81 108 LEU A O 1
ATOM 861 N N . LYS A 1 109 ? -12.187 -5.352 3.329 1.00 88.69 109 LYS A N 1
ATOM 862 C CA . LYS A 1 109 ? -13.066 -5.615 2.181 1.00 88.69 109 LYS A CA 1
ATOM 863 C C . LYS A 1 109 ? -13.194 -7.116 1.899 1.00 88.69 109 LYS A C 1
ATOM 865 O O . LYS A 1 109 ? -14.316 -7.596 1.785 1.00 88.69 109 LYS A O 1
ATOM 870 N N . GLN A 1 110 ? -12.090 -7.871 1.872 1.00 88.56 110 GLN A N 1
ATOM 871 C CA . GLN A 1 110 ? -12.157 -9.325 1.632 1.00 88.56 110 GLN A CA 1
ATOM 872 C C . GLN A 1 110 ? -12.747 -10.113 2.821 1.00 88.56 110 GLN A C 1
ATOM 874 O O . GLN A 1 110 ? -13.325 -11.181 2.624 1.00 88.56 110 GLN A O 1
ATOM 879 N N . PHE A 1 111 ? -12.668 -9.573 4.044 1.00 91.06 111 PHE A N 1
ATOM 880 C CA . PHE A 1 111 ? -13.367 -10.092 5.229 1.00 91.06 111 PHE A CA 1
ATOM 881 C C . PHE A 1 111 ? -14.862 -9.717 5.310 1.00 91.06 111 PHE A C 1
ATOM 883 O O . PHE A 1 111 ? -15.540 -10.174 6.231 1.00 91.06 111 PHE A O 1
ATOM 890 N N . GLY A 1 112 ? -15.380 -8.878 4.405 1.00 89.62 112 GLY A N 1
ATOM 891 C CA . GLY A 1 112 ? -16.755 -8.368 4.470 1.00 89.62 112 GLY A CA 1
ATOM 892 C C . GLY A 1 112 ? -17.010 -7.372 5.614 1.00 89.62 112 GLY A C 1
ATOM 893 O O . GLY A 1 112 ? -18.161 -7.112 5.964 1.00 89.62 112 GLY A O 1
ATOM 894 N N . PHE A 1 113 ? -15.964 -6.807 6.227 1.00 94.00 113 PHE A N 1
ATOM 895 C CA . PHE A 1 113 ? -16.120 -5.870 7.339 1.00 94.00 113 PHE A CA 1
ATOM 896 C C . PHE A 1 113 ? -16.329 -4.427 6.852 1.00 94.00 113 PHE A C 1
ATOM 898 O O . PHE A 1 113 ? -15.521 -3.919 6.069 1.00 94.00 113 PHE A O 1
ATOM 905 N N . PRO A 1 114 ? -17.360 -3.715 7.349 1.00 93.38 114 PRO A N 1
ATOM 906 C CA . PRO A 1 114 ? -17.580 -2.326 6.984 1.00 93.38 114 PRO A CA 1
ATOM 907 C C . PRO A 1 114 ? -16.528 -1.409 7.620 1.00 93.38 114 PRO A C 1
ATOM 909 O O . PRO A 1 114 ? -16.167 -1.538 8.795 1.00 93.38 114 PRO A O 1
ATOM 912 N N . PHE A 1 115 ? -16.086 -0.422 6.844 1.00 93.81 115 PHE A N 1
ATOM 913 C CA . PHE A 1 115 ? -15.247 0.671 7.319 1.00 93.81 115 PHE A CA 1
ATOM 914 C C . PHE A 1 115 ? -15.838 2.032 6.945 1.00 93.81 115 PHE A C 1
ATOM 916 O O . PHE A 1 115 ? -16.709 2.146 6.084 1.00 93.81 115 PHE A O 1
ATOM 923 N N . HIS A 1 116 ? -15.368 3.071 7.628 1.00 91.12 116 HIS A N 1
ATOM 924 C CA . HIS A 1 116 ? -15.805 4.454 7.471 1.00 91.12 116 HIS A CA 1
ATOM 925 C C . HIS A 1 116 ? -14.601 5.394 7.566 1.00 91.12 116 HIS A C 1
ATOM 927 O O . HIS A 1 116 ? -13.631 5.091 8.260 1.00 91.12 116 HIS A O 1
ATOM 933 N N . ILE A 1 117 ? -14.660 6.531 6.875 1.00 89.88 117 ILE A N 1
ATOM 934 C CA . ILE A 1 117 ? -13.618 7.563 6.898 1.00 89.88 117 ILE A CA 1
ATOM 935 C C . ILE A 1 117 ? -14.196 8.790 7.606 1.00 89.88 117 ILE A C 1
ATOM 937 O O . ILE A 1 117 ? -15.124 9.434 7.110 1.00 89.88 117 ILE A O 1
ATOM 941 N N . ALA A 1 118 ? -13.655 9.102 8.782 1.00 91.06 118 ALA A N 1
ATOM 942 C CA . ALA A 1 118 ? -14.029 10.269 9.567 1.00 91.06 118 ALA A CA 1
ATOM 943 C C . ALA A 1 118 ? -13.719 11.570 8.801 1.00 91.06 118 ALA A C 1
ATOM 945 O O . ALA A 1 118 ? -12.691 11.651 8.132 1.00 91.06 118 ALA A O 1
ATOM 946 N N . PRO A 1 119 ? -14.524 12.642 8.924 1.00 86.50 119 PRO A N 1
ATOM 947 C CA . PRO A 1 119 ? -14.167 13.926 8.316 1.00 86.50 119 PRO A CA 1
ATOM 948 C C . PRO A 1 119 ? -12.877 14.538 8.881 1.00 86.50 119 PRO A C 1
ATOM 950 O O . PRO A 1 119 ? -12.189 15.260 8.157 1.00 86.50 119 PRO A O 1
ATOM 953 N N . GLY A 1 120 ? -12.551 14.251 10.145 1.00 88.06 120 GLY A N 1
ATOM 954 C CA . GLY A 1 120 ? -11.319 14.637 10.835 1.00 88.06 120 GLY A CA 1
ATOM 955 C C . GLY A 1 120 ? -10.685 13.449 11.559 1.00 88.06 120 GLY A C 1
ATOM 956 O O . GLY A 1 120 ? -10.069 12.601 10.920 1.00 88.06 120 GLY A O 1
ATOM 957 N N . GLU A 1 121 ? -10.821 13.392 12.887 1.00 89.50 121 GLU A N 1
ATOM 958 C CA . GLU A 1 121 ? -10.210 12.340 13.716 1.00 89.50 121 GLU A CA 1
ATOM 959 C C . GLU A 1 121 ? -11.143 11.149 13.976 1.00 89.50 121 GLU A C 1
ATOM 961 O O . GLU A 1 121 ? -12.307 11.324 14.354 1.00 89.50 121 GLU A O 1
ATOM 966 N N . ALA A 1 122 ? -10.598 9.935 13.858 1.00 91.75 122 ALA A N 1
ATOM 967 C CA . ALA A 1 122 ? -11.319 8.682 14.076 1.00 91.75 122 ALA A CA 1
ATOM 968 C C . ALA A 1 122 ? -11.946 8.585 15.478 1.00 91.75 122 ALA A C 1
ATOM 970 O O . ALA A 1 122 ? -13.092 8.161 15.604 1.00 91.75 122 ALA A O 1
ATOM 971 N N . GLU A 1 123 ? -11.246 9.027 16.528 1.00 91.94 123 GLU A N 1
ATOM 972 C CA . GLU A 1 123 ? -11.734 8.988 17.918 1.00 91.94 123 GLU A CA 1
ATOM 973 C C . GLU A 1 123 ? -13.000 9.833 18.135 1.00 91.94 123 GLU A C 1
ATOM 975 O O . GLU A 1 123 ? -13.930 9.419 18.836 1.00 91.94 123 GLU A O 1
ATOM 980 N N . ALA A 1 124 ? -13.049 11.017 17.517 1.00 93.88 124 ALA A N 1
ATOM 981 C CA . ALA A 1 124 ? -14.179 11.933 17.623 1.00 93.88 124 ALA A CA 1
ATOM 982 C C . ALA A 1 124 ? -15.399 11.423 16.845 1.00 93.88 124 ALA A C 1
ATOM 984 O O . ALA A 1 124 ? -16.536 11.538 17.313 1.00 93.88 124 ALA A O 1
ATOM 985 N N . GLU A 1 125 ? -15.154 10.809 15.689 1.00 95.88 125 GLU A N 1
ATOM 986 C CA . GLU A 1 125 ? -16.184 10.153 14.892 1.00 95.88 125 GLU A CA 1
ATOM 987 C C . GLU A 1 125 ? -16.717 8.894 15.597 1.00 95.88 125 GLU A C 1
ATOM 989 O O . GLU A 1 125 ? -17.928 8.733 15.704 1.00 95.88 125 GLU A O 1
ATOM 994 N N . CYS A 1 126 ? -15.862 8.049 16.187 1.00 96.94 126 CYS A N 1
ATOM 995 C CA . CYS A 1 126 ? -16.292 6.890 16.982 1.00 96.94 126 CYS A CA 1
ATOM 996 C C . CYS A 1 126 ? -17.260 7.286 18.110 1.00 96.94 126 CYS A C 1
ATOM 998 O O . CYS A 1 126 ? -18.300 6.649 18.295 1.00 96.94 126 CYS A O 1
ATOM 1000 N N . ALA A 1 127 ? -16.953 8.368 18.833 1.00 96.31 127 ALA A N 1
ATOM 1001 C CA . ALA A 1 127 ? -17.831 8.908 19.867 1.00 96.31 127 ALA A CA 1
ATOM 1002 C C . ALA A 1 127 ? -19.179 9.399 19.300 1.00 96.31 127 ALA A C 1
ATOM 1004 O O . ALA A 1 127 ? -20.224 9.156 19.908 1.00 96.31 127 ALA A O 1
ATOM 1005 N N . LEU A 1 128 ? -19.189 10.044 18.124 1.00 96.81 128 LEU A N 1
ATOM 1006 C CA . LEU A 1 128 ? -20.425 10.411 17.419 1.00 96.81 128 LEU A CA 1
ATOM 1007 C C . LEU A 1 128 ? -21.252 9.173 17.035 1.00 96.81 128 LEU A C 1
ATOM 1009 O O . LEU A 1 128 ? -22.456 9.151 17.288 1.00 96.81 128 LEU A O 1
ATOM 1013 N N . LEU A 1 129 ? -20.625 8.140 16.465 1.00 97.25 129 LEU A N 1
ATOM 1014 C CA . LEU A 1 129 ? -21.300 6.914 16.021 1.00 97.25 129 LEU A CA 1
ATOM 1015 C C . LEU A 1 129 ? -21.990 6.178 17.183 1.00 97.25 129 LEU A C 1
ATOM 1017 O O . LEU A 1 129 ? -23.093 5.657 17.004 1.00 97.25 129 LEU A O 1
ATOM 1021 N N . GLN A 1 130 ? -21.389 6.176 18.380 1.00 97.19 130 GLN A N 1
ATOM 1022 C CA . GLN A 1 130 ? -22.020 5.627 19.586 1.00 97.19 130 GLN A CA 1
ATOM 1023 C C . GLN A 1 130 ? -23.196 6.495 20.059 1.00 97.19 130 GLN A C 1
ATOM 1025 O O . GLN A 1 130 ? -24.292 5.986 20.291 1.00 97.19 130 GLN A O 1
ATOM 1030 N N . ARG A 1 131 ? -22.999 7.819 20.152 1.00 95.50 131 ARG A N 1
ATOM 1031 C CA . ARG A 1 131 ? -24.047 8.790 20.530 1.00 95.50 131 ARG A CA 1
ATOM 1032 C C . ARG A 1 131 ? -25.282 8.725 19.623 1.00 95.50 131 ARG A C 1
ATOM 1034 O O . ARG A 1 131 ? -26.390 8.976 20.083 1.00 95.50 131 ARG A O 1
ATOM 1041 N N . GLU A 1 132 ? -25.092 8.388 18.350 1.00 95.75 132 GLU A N 1
ATOM 1042 C CA . GLU A 1 132 ? -26.135 8.283 17.318 1.00 95.75 132 GLU A CA 1
ATOM 1043 C C . GLU A 1 132 ? -26.733 6.873 17.157 1.00 95.75 132 GLU A C 1
ATOM 1045 O O . GLU A 1 132 ? -27.502 6.629 16.217 1.00 95.75 132 GLU A O 1
ATOM 1050 N N . GLY A 1 133 ? -26.387 5.945 18.061 1.00 94.69 133 GLY A N 1
ATOM 1051 C CA . GLY A 1 133 ? -26.934 4.586 18.122 1.00 94.69 133 GLY A CA 1
ATOM 1052 C C . GLY A 1 133 ? -26.503 3.665 16.976 1.00 94.69 133 GLY A C 1
ATOM 1053 O O . GLY A 1 133 ? -27.157 2.652 16.730 1.00 94.69 133 GLY A O 1
ATOM 1054 N N . ILE A 1 134 ? -25.433 4.011 16.250 1.00 96.00 134 ILE A N 1
ATOM 1055 C CA . ILE A 1 134 ? -24.888 3.175 15.169 1.00 96.00 134 ILE A CA 1
ATOM 1056 C C . ILE A 1 134 ? -24.086 2.013 15.770 1.00 96.00 134 ILE A C 1
ATOM 1058 O O . ILE A 1 134 ? -24.228 0.877 15.317 1.00 96.00 134 ILE A O 1
ATOM 1062 N N . VAL A 1 135 ? -23.309 2.286 16.824 1.00 97.62 135 VAL A N 1
ATOM 1063 C CA . VAL A 1 135 ? -22.561 1.291 17.611 1.00 97.62 135 VAL A CA 1
ATOM 1064 C C . VAL A 1 135 ? -22.948 1.348 19.090 1.00 97.62 135 VAL A C 1
ATOM 1066 O O . VAL A 1 135 ? -23.412 2.378 19.573 1.00 97.62 135 VAL A O 1
ATOM 1069 N N . ASP A 1 136 ? -22.741 0.253 19.821 1.00 97.69 136 ASP A N 1
ATOM 1070 C CA . ASP A 1 136 ? -22.972 0.192 21.270 1.00 97.69 136 ASP A CA 1
ATOM 1071 C C . ASP A 1 136 ? -21.755 0.696 22.063 1.00 97.69 136 ASP A C 1
ATOM 1073 O O . ASP A 1 136 ? -21.898 1.295 23.128 1.00 97.69 136 ASP A O 1
ATOM 1077 N N . VAL A 1 137 ? -20.548 0.446 21.548 1.00 97.19 137 VAL A N 1
ATOM 1078 C CA . VAL A 1 137 ? -19.256 0.637 22.231 1.00 97.19 137 VAL A CA 1
ATOM 1079 C C . VAL A 1 137 ? -18.186 1.169 21.274 1.00 97.19 137 VAL A C 1
ATOM 1081 O O . VAL A 1 137 ? -18.258 0.959 20.062 1.00 97.19 137 VAL A O 1
ATOM 1084 N N . VAL A 1 138 ? -17.177 1.843 21.829 1.00 97.12 138 VAL A N 1
ATOM 1085 C CA . VAL A 1 138 ? -15.986 2.325 21.107 1.00 97.12 138 VAL A CA 1
ATOM 1086 C C . VAL A 1 138 ? -14.746 1.601 21.625 1.00 97.12 138 VAL A C 1
ATOM 1088 O O . VAL A 1 138 ? -14.573 1.523 22.833 1.00 97.12 138 VAL A O 1
ATOM 1091 N N . LEU A 1 139 ? -13.856 1.127 20.752 1.00 95.06 139 LEU A N 1
ATOM 1092 C CA . LEU A 1 139 ? -12.494 0.703 21.092 1.00 95.06 139 LEU A CA 1
ATOM 1093 C C . LEU A 1 139 ? -11.501 1.770 20.610 1.00 95.06 139 LEU A C 1
ATOM 1095 O O . LEU A 1 139 ? -11.312 1.943 19.407 1.00 95.06 139 LEU A O 1
ATOM 1099 N N . SER A 1 140 ? -10.859 2.455 21.559 1.00 91.56 140 SER A N 1
ATOM 1100 C CA . SER A 1 140 ? -9.674 3.295 21.332 1.00 91.56 140 SER A CA 1
ATOM 1101 C C . SER A 1 140 ? -8.615 2.963 22.381 1.00 91.56 140 SER A C 1
ATOM 1103 O O . SER A 1 140 ? -8.909 2.548 23.502 1.00 91.56 140 SER A O 1
ATOM 1105 N N . GLU A 1 141 ? -7.353 3.162 22.023 1.00 84.56 141 GLU A N 1
ATOM 1106 C CA . GLU A 1 141 ? -6.226 3.005 22.940 1.00 84.56 141 GLU A CA 1
ATOM 1107 C C . GLU A 1 141 ? -5.988 4.253 23.810 1.00 84.56 141 GLU A C 1
ATOM 1109 O O . GLU A 1 141 ? -5.105 4.242 24.673 1.00 84.56 141 GLU A O 1
ATOM 1114 N N . ASP A 1 142 ? -6.834 5.280 23.671 1.00 80.12 142 ASP A N 1
ATOM 1115 C CA . ASP A 1 142 ? -6.915 6.469 24.518 1.00 80.12 142 ASP A CA 1
ATOM 1116 C C . ASP A 1 142 ? -8.366 6.772 24.959 1.00 80.12 142 ASP A C 1
ATOM 1118 O O . ASP A 1 142 ? -9.348 6.449 24.289 1.00 80.12 142 ASP A O 1
ATOM 1122 N N . VAL A 1 143 ? -8.517 7.406 26.128 1.00 84.56 143 VAL A N 1
ATOM 1123 C CA . VAL A 1 143 ? -9.832 7.809 26.680 1.00 84.56 143 VAL A CA 1
ATOM 1124 C C . VAL A 1 143 ? -10.300 9.183 26.194 1.00 84.56 143 VAL A C 1
ATOM 1126 O O . VAL A 1 143 ? -11.294 9.712 26.689 1.00 84.56 143 VAL A O 1
ATOM 1129 N N . ASP A 1 144 ? -9.618 9.762 25.207 1.00 89.44 144 ASP A N 1
ATOM 1130 C CA . ASP A 1 144 ? -9.955 11.070 24.639 1.00 89.44 144 ASP A CA 1
ATOM 1131 C C . ASP A 1 144 ? -11.318 11.015 23.906 1.00 89.44 144 ASP A C 1
ATOM 1133 O O . ASP A 1 144 ? -12.073 11.987 23.897 1.00 89.44 144 ASP A O 1
ATOM 1137 N N . THR A 1 145 ? -11.729 9.821 23.463 1.00 92.88 145 THR A N 1
ATOM 1138 C CA . THR A 1 145 ? -13.114 9.458 23.098 1.00 92.88 145 THR A CA 1
ATOM 1139 C C . THR A 1 145 ? -14.183 9.919 24.107 1.00 92.88 145 THR A C 1
ATOM 1141 O O . THR A 1 145 ? -15.258 10.354 23.688 1.00 92.88 145 THR A O 1
ATOM 1144 N N . LEU A 1 146 ? -13.914 9.907 25.422 1.00 93.12 146 LEU A N 1
ATOM 1145 C CA . LEU A 1 146 ? -14.840 10.422 26.447 1.00 93.12 146 LEU A CA 1
ATOM 1146 C C . LEU A 1 146 ? -14.992 11.955 26.364 1.00 93.12 146 LEU A C 1
ATOM 1148 O O . LEU A 1 146 ? -16.094 12.477 26.535 1.00 93.12 146 LEU A O 1
ATOM 1152 N N . MET A 1 147 ? -13.928 12.690 26.007 1.00 92.62 147 MET A N 1
ATOM 1153 C CA . MET A 1 147 ? -14.001 14.139 25.745 1.00 92.62 147 MET A CA 1
ATOM 1154 C C . MET A 1 147 ? -14.812 14.463 24.483 1.00 92.62 147 MET A C 1
ATOM 1156 O O . MET A 1 147 ? -15.467 15.503 24.411 1.00 92.62 147 MET A O 1
ATOM 1160 N N . PHE A 1 148 ? -14.844 13.558 23.505 1.00 94.38 148 PHE A N 1
ATOM 1161 C CA . PHE A 1 148 ? -15.729 13.662 22.339 1.00 94.38 148 PHE A CA 1
ATOM 1162 C C . PHE A 1 148 ? -17.170 13.178 22.618 1.00 94.38 148 PHE A C 1
ATOM 1164 O O . PHE A 1 148 ? -18.048 13.292 21.756 1.00 94.38 148 PHE A O 1
ATOM 1171 N N . GLY A 1 149 ? -17.454 12.710 23.838 1.00 92.94 149 GLY A N 1
ATOM 1172 C CA . GLY A 1 149 ? -18.788 12.316 24.296 1.00 92.94 149 GLY A CA 1
ATOM 1173 C C . GLY A 1 149 ? -19.127 10.834 24.121 1.00 92.94 149 GLY A C 1
ATOM 1174 O O . GLY A 1 149 ? -20.310 10.503 24.074 1.00 92.94 149 GLY A O 1
ATOM 1175 N N . SER A 1 150 ? -18.127 9.950 24.020 1.00 95.12 150 SER A N 1
ATOM 1176 C CA . SER A 1 150 ? -18.327 8.509 24.225 1.00 95.12 150 SER A CA 1
ATOM 1177 C C . SER A 1 150 ? -18.911 8.260 25.620 1.00 95.12 150 SER A C 1
ATOM 1179 O O . SER A 1 150 ? -18.475 8.870 26.599 1.00 95.12 150 SER A O 1
ATOM 1181 N N . ARG A 1 151 ? -19.892 7.358 25.713 1.00 94.62 151 ARG A N 1
ATOM 1182 C CA . ARG A 1 151 ? -20.450 6.877 26.984 1.00 94.62 151 ARG A CA 1
ATOM 1183 C C . ARG A 1 151 ? -19.697 5.657 27.501 1.00 94.62 151 ARG A C 1
ATOM 1185 O O . ARG A 1 151 ? -19.507 5.545 28.706 1.00 94.62 151 ARG A O 1
ATOM 1192 N N . VAL A 1 152 ? -19.288 4.753 26.609 1.00 96.00 152 VAL A N 1
ATOM 1193 C CA . VAL A 1 152 ? -18.564 3.522 26.964 1.00 96.00 152 VAL A CA 1
ATOM 1194 C C . VAL A 1 152 ? -17.407 3.307 25.993 1.00 96.00 152 VAL A C 1
ATOM 1196 O O . VAL A 1 152 ? -17.625 2.979 24.823 1.00 96.00 152 VAL A O 1
ATOM 1199 N N . THR A 1 153 ? -16.188 3.460 26.508 1.00 95.75 153 THR A N 1
ATOM 1200 C CA . THR A 1 153 ? -14.927 3.241 25.793 1.00 95.75 153 THR A CA 1
ATOM 1201 C C . THR A 1 153 ? -14.228 1.997 26.338 1.00 95.75 153 THR A C 1
ATOM 1203 O O . THR A 1 153 ? -13.939 1.888 27.528 1.00 95.75 153 THR A O 1
ATOM 1206 N N . LEU A 1 154 ? -13.922 1.067 25.443 1.00 95.62 154 LEU A N 1
ATOM 1207 C CA . LEU A 1 154 ? -13.047 -0.080 25.638 1.00 95.62 154 LEU A CA 1
ATOM 1208 C C . LEU A 1 154 ? -11.614 0.322 25.269 1.00 95.62 154 LEU A C 1
ATOM 1210 O O . LEU A 1 154 ? -11.408 1.079 24.321 1.00 95.62 154 LEU A O 1
ATOM 1214 N N . ARG A 1 155 ? -10.631 -0.210 25.995 1.00 92.56 155 ARG A N 1
ATOM 1215 C CA . ARG A 1 155 ? -9.205 0.101 25.836 1.00 92.56 155 ARG A CA 1
ATOM 1216 C C . ARG A 1 155 ? -8.338 -1.123 26.124 1.00 92.56 155 ARG A C 1
ATOM 1218 O O . ARG A 1 155 ? -8.745 -1.972 26.916 1.00 92.56 155 ARG A O 1
ATOM 1225 N N . ASN A 1 156 ? -7.117 -1.176 25.590 1.00 90.00 156 ASN A N 1
ATOM 1226 C CA . ASN A 1 156 ? -6.092 -2.163 25.938 1.00 90.00 156 ASN A CA 1
ATOM 1227 C C . ASN A 1 156 ? -6.601 -3.599 25.715 1.00 90.00 156 ASN A C 1
ATOM 1229 O O . ASN A 1 156 ? -6.718 -4.384 26.661 1.00 90.00 156 ASN A O 1
ATOM 1233 N N . TRP A 1 157 ? -6.941 -3.937 24.464 1.00 92.00 157 TRP A N 1
ATOM 1234 C CA . TRP A 1 157 ? -7.347 -5.305 24.121 1.00 92.00 157 TRP A CA 1
ATOM 1235 C C . TRP A 1 157 ? -6.131 -6.239 24.135 1.00 92.00 157 TRP A C 1
ATOM 1237 O O . TRP A 1 157 ? -5.328 -6.280 23.199 1.00 92.00 157 TRP A O 1
ATOM 1247 N N . SER A 1 158 ? -5.970 -6.963 25.240 1.00 90.06 158 SER A N 1
ATOM 1248 C CA . SER A 1 158 ? -4.730 -7.658 25.593 1.00 90.06 158 SER A CA 1
ATOM 1249 C C . SER A 1 158 ? -4.989 -8.927 26.421 1.00 90.06 158 SER A C 1
ATOM 1251 O O . SER A 1 158 ? -6.127 -9.180 26.835 1.00 90.06 158 SER A O 1
ATOM 1253 N N . PRO A 1 159 ? -3.975 -9.790 26.625 1.00 89.75 159 PRO A N 1
ATOM 1254 C CA . PRO A 1 159 ? -4.119 -10.970 27.473 1.00 89.75 159 PRO A CA 1
ATOM 1255 C C . PRO A 1 159 ? -4.353 -10.575 28.933 1.00 89.75 159 PRO A C 1
ATOM 1257 O O . PRO A 1 159 ? -3.813 -9.575 29.404 1.00 89.75 159 PRO A O 1
ATOM 1260 N N . GLU A 1 160 ? -5.138 -11.366 29.662 1.00 89.88 160 GLU A N 1
ATOM 1261 C CA . GLU A 1 160 ? -5.351 -11.138 31.098 1.00 89.88 160 GLU A CA 1
ATOM 1262 C C . GLU A 1 160 ? -4.206 -11.704 31.944 1.00 89.88 160 GLU A C 1
ATOM 1264 O O . GLU A 1 160 ? -3.619 -11.027 32.788 1.00 89.88 160 GLU A O 1
ATOM 1269 N N . GLN A 1 161 ? -3.827 -12.953 31.675 1.00 84.56 161 GLN A N 1
ATOM 1270 C CA . GLN A 1 161 ? -2.703 -13.594 32.345 1.00 84.56 161 GLN A CA 1
ATOM 1271 C C . GLN A 1 161 ? -1.405 -13.316 31.586 1.00 84.56 161 GLN A C 1
ATOM 1273 O O . GLN A 1 161 ? -1.320 -13.574 30.389 1.00 84.56 161 GLN A O 1
ATOM 1278 N N . LYS A 1 162 ? -0.352 -12.886 32.295 1.00 76.38 162 LYS A N 1
ATOM 1279 C CA . LYS A 1 162 ? 0.989 -12.631 31.720 1.00 76.38 162 LYS A CA 1
ATOM 1280 C C . LYS A 1 162 ? 1.673 -13.869 31.117 1.00 76.38 162 LYS A C 1
ATOM 1282 O O . LYS A 1 162 ? 2.663 -13.730 30.409 1.00 76.38 162 LYS A O 1
ATOM 1287 N N . SER A 1 163 ? 1.178 -15.062 31.437 1.00 77.38 163 SER A N 1
ATOM 1288 C CA . SER A 1 163 ? 1.566 -16.349 30.847 1.00 77.38 163 SER A CA 1
ATOM 1289 C C . SER A 1 163 ? 0.977 -16.576 29.450 1.00 77.38 163 SER A C 1
ATOM 1291 O O . SER A 1 163 ? 1.479 -17.423 28.718 1.00 77.38 163 SER A O 1
ATOM 1293 N N . SER A 1 164 ? -0.077 -15.845 29.079 1.00 78.62 164 SER A N 1
ATOM 1294 C CA . SER A 1 164 ? -0.768 -15.973 27.799 1.00 78.62 164 SER A CA 1
ATOM 1295 C C . SER A 1 164 ? -0.409 -14.829 26.853 1.00 78.62 164 SER A C 1
ATOM 1297 O O . SER A 1 164 ? -0.289 -13.677 27.263 1.00 78.62 164 SER A O 1
ATOM 1299 N N . LYS A 1 165 ? -0.296 -15.146 25.559 1.00 78.69 165 LYS A N 1
ATOM 1300 C CA . LYS A 1 165 ? -0.178 -14.166 24.464 1.00 78.69 165 LYS A CA 1
ATOM 1301 C C . LYS A 1 165 ? -1.528 -13.852 23.801 1.00 78.69 165 LYS A C 1
ATOM 1303 O O . LYS A 1 165 ? -1.598 -13.012 22.913 1.00 78.69 165 LYS A O 1
ATOM 1308 N N . VAL A 1 166 ? -2.603 -14.511 24.234 1.00 84.44 166 VAL A N 1
ATOM 1309 C CA . VAL A 1 166 ? -3.932 -14.510 23.602 1.00 84.44 166 VAL A CA 1
ATOM 1310 C C . VAL A 1 166 ? -4.766 -13.325 24.129 1.00 84.44 166 VAL A C 1
ATOM 1312 O O . VAL A 1 166 ? -5.160 -13.355 25.295 1.00 84.44 166 VAL A O 1
ATOM 1315 N N . PRO A 1 167 ? -5.059 -12.272 23.332 1.00 89.44 167 PRO A N 1
ATOM 1316 C CA . PRO A 1 167 ? -5.840 -11.129 23.806 1.00 89.44 167 PRO A CA 1
ATOM 1317 C C . PRO A 1 167 ? -7.319 -11.482 24.002 1.00 89.44 167 PRO A C 1
ATOM 1319 O O . PRO A 1 167 ? -8.031 -11.772 23.037 1.00 89.44 167 PRO A O 1
ATOM 1322 N N . THR A 1 168 ? -7.787 -11.455 25.251 1.00 93.06 168 THR A N 1
ATOM 1323 C CA . THR A 1 168 ? -9.170 -11.808 25.630 1.00 93.06 168 THR A CA 1
ATOM 1324 C C . THR A 1 168 ? -9.907 -10.691 26.366 1.00 93.06 168 THR A C 1
ATOM 1326 O O . THR A 1 168 ? -11.129 -10.623 26.266 1.00 93.06 168 THR A O 1
ATOM 1329 N N . HIS A 1 169 ? -9.200 -9.798 27.066 1.00 94.75 169 HIS A N 1
ATOM 1330 C CA . HIS A 1 169 ? -9.801 -8.799 27.955 1.00 94.75 169 HIS A CA 1
ATOM 1331 C C . HIS A 1 169 ? -9.549 -7.359 27.493 1.00 94.75 169 HIS A C 1
ATOM 1333 O O . HIS A 1 169 ? -8.558 -7.059 26.823 1.00 94.75 169 HIS A O 1
ATOM 1339 N N . VAL A 1 170 ? -10.452 -6.467 27.898 1.00 95.50 170 VAL A N 1
ATOM 1340 C CA . VAL A 1 170 ? -10.408 -5.014 27.689 1.00 95.50 170 VAL A CA 1
ATOM 1341 C C . VAL A 1 170 ? -10.611 -4.284 29.018 1.00 95.50 170 VAL A C 1
ATOM 1343 O O . VAL A 1 170 ? -11.252 -4.792 29.935 1.00 95.50 170 VAL A O 1
ATOM 1346 N N . ASN A 1 171 ? -10.061 -3.078 29.128 1.00 95.00 171 ASN A N 1
ATOM 1347 C CA . ASN A 1 171 ? -10.381 -2.126 30.188 1.00 95.00 171 ASN A CA 1
ATOM 1348 C C . ASN A 1 171 ? -11.580 -1.280 29.741 1.00 95.00 171 ASN A C 1
ATOM 1350 O O . ASN A 1 171 ? -11.502 -0.585 28.729 1.00 95.00 171 ASN A O 1
ATOM 1354 N N . VAL A 1 172 ? -12.678 -1.352 30.488 1.00 95.88 172 VAL A N 1
ATOM 1355 C CA . VAL A 1 172 ? -13.941 -0.666 30.211 1.00 95.88 172 VAL A CA 1
ATOM 1356 C C . VAL A 1 172 ? -14.015 0.621 31.025 1.00 95.88 172 VAL A C 1
ATOM 1358 O O . VAL A 1 172 ? -13.939 0.606 32.255 1.00 95.88 172 VAL A O 1
ATOM 1361 N N . TYR A 1 173 ? -14.198 1.736 30.328 1.00 95.00 173 TYR A N 1
ATOM 1362 C CA . TYR A 1 173 ? -14.429 3.058 30.890 1.00 95.00 173 TYR A CA 1
ATOM 1363 C C . TYR A 1 173 ? -15.847 3.500 30.543 1.00 95.00 173 TYR A C 1
ATOM 1365 O O . TYR A 1 173 ? -16.209 3.592 29.374 1.00 95.00 173 TYR A O 1
ATOM 1373 N N . ASP A 1 174 ? -16.640 3.777 31.570 1.00 94.38 174 ASP A N 1
ATOM 1374 C CA . ASP A 1 174 ? -18.027 4.226 31.463 1.00 94.38 174 ASP A CA 1
ATOM 1375 C C . ASP A 1 174 ? -18.113 5.663 31.999 1.00 94.38 174 ASP A C 1
ATOM 1377 O O . ASP A 1 174 ? -17.603 5.958 33.085 1.00 94.38 174 ASP A O 1
ATOM 1381 N N . ALA A 1 175 ? -18.704 6.572 31.225 1.00 93.19 175 ALA A N 1
ATOM 1382 C CA . ALA A 1 175 ? -18.763 7.996 31.544 1.00 93.19 175 ALA A CA 1
ATOM 1383 C C . ALA A 1 175 ? -19.634 8.292 32.779 1.00 93.19 175 ALA A C 1
ATOM 1385 O O . ALA A 1 175 ? -19.274 9.147 33.592 1.00 93.19 175 ALA A O 1
ATOM 1386 N N . ASP A 1 176 ? -20.731 7.553 32.967 1.00 92.81 176 ASP A N 1
ATOM 1387 C CA . ASP A 1 176 ? -21.617 7.705 34.122 1.00 92.81 176 ASP A CA 1
ATOM 1388 C C . ASP A 1 176 ? -20.919 7.195 35.393 1.00 92.81 176 ASP A C 1
ATOM 1390 O O . ASP A 1 176 ? -20.922 7.881 36.419 1.00 92.81 176 ASP A O 1
ATOM 1394 N N . LYS A 1 177 ? -20.221 6.048 35.318 1.00 92.00 177 LYS A N 1
ATOM 1395 C CA . LYS A 1 177 ? -19.360 5.549 36.410 1.00 92.00 177 LYS A CA 1
ATOM 1396 C C . LYS A 1 177 ? -18.195 6.494 36.710 1.00 92.00 177 LYS A C 1
ATOM 1398 O O . LYS A 1 177 ? -17.863 6.685 37.876 1.00 92.00 177 LYS A O 1
ATOM 1403 N N . THR A 1 178 ? -17.574 7.087 35.691 1.00 90.44 178 THR A N 1
ATOM 1404 C CA . THR A 1 178 ? -16.435 8.011 35.855 1.00 90.44 178 THR A CA 1
ATOM 1405 C C . THR A 1 178 ? -16.865 9.268 36.612 1.00 90.44 178 THR A C 1
ATOM 1407 O O . THR A 1 178 ? -16.201 9.656 37.581 1.00 90.44 178 THR A O 1
ATOM 1410 N N . LYS A 1 179 ? -18.024 9.834 36.242 1.00 90.56 179 LYS A N 1
ATOM 1411 C CA . LYS A 1 179 ? -18.636 11.003 36.886 1.00 90.56 179 LYS A CA 1
ATOM 1412 C C . LYS A 1 179 ? -19.164 10.712 38.296 1.00 90.56 179 LYS A C 1
ATOM 1414 O O . LYS A 1 179 ? -19.022 11.555 39.176 1.00 90.56 179 LYS A O 1
ATOM 1419 N N . ALA A 1 180 ? -19.762 9.540 38.522 1.00 88.69 180 ALA A N 1
ATOM 1420 C CA . ALA A 1 180 ? -20.271 9.127 39.835 1.00 88.69 180 ALA A CA 1
ATOM 1421 C C . ALA A 1 180 ? -19.175 8.608 40.790 1.00 88.69 180 ALA A C 1
ATOM 1423 O O . ALA A 1 180 ? -19.380 8.562 42.004 1.00 88.69 180 ALA A O 1
ATOM 1424 N N . GLY A 1 181 ? -18.028 8.186 40.253 1.00 86.06 181 GLY A N 1
ATOM 1425 C CA . GLY A 1 181 ? -16.900 7.651 41.009 1.00 86.06 181 GLY A CA 1
ATOM 1426 C C . GLY A 1 181 ? -16.010 8.724 41.657 1.00 86.06 181 GLY A C 1
ATOM 1427 O O . GLY A 1 181 ? -16.247 9.923 41.502 1.00 86.06 181 GLY A O 1
ATOM 1428 N N . PRO A 1 182 ? -14.923 8.315 42.344 1.00 81.19 182 PRO A N 1
ATOM 1429 C CA . PRO A 1 182 ? -14.025 9.229 43.064 1.00 81.19 182 PRO A CA 1
ATOM 1430 C C . PRO A 1 182 ? -13.367 10.306 42.190 1.00 81.19 182 PRO A C 1
ATOM 1432 O O . PRO A 1 182 ? -12.886 11.307 42.717 1.00 81.19 182 PRO A O 1
ATOM 1435 N N . SER A 1 183 ? -13.335 10.095 40.869 1.00 83.88 183 SER A N 1
ATOM 1436 C CA . SER A 1 183 ? -12.802 11.058 39.907 1.00 83.88 183 SER A CA 1
ATOM 1437 C C . SER A 1 183 ? -13.669 12.306 39.777 1.00 83.88 183 SER A C 1
ATOM 1439 O O . SER A 1 183 ? -13.127 13.370 39.506 1.00 83.88 183 SER A O 1
ATOM 1441 N N . GLY A 1 184 ? -14.994 12.196 39.942 1.00 87.12 184 GLY A N 1
ATOM 1442 C CA . GLY A 1 184 ? -15.961 13.278 39.721 1.00 87.12 184 GLY A CA 1
ATOM 1443 C C . GLY A 1 184 ? -15.941 13.924 38.325 1.00 87.12 184 GLY A C 1
ATOM 1444 O O . GLY A 1 184 ? -16.589 14.954 38.144 1.00 87.12 184 GLY A O 1
ATOM 1445 N N . LEU A 1 185 ? -15.184 13.388 37.359 1.00 91.88 185 LEU A N 1
ATOM 1446 C CA . LEU A 1 185 ? -14.993 14.011 36.051 1.00 91.88 185 LEU A CA 1
ATOM 1447 C C . LEU A 1 185 ? -16.132 13.658 35.094 1.00 91.88 185 LEU A C 1
ATOM 1449 O O . LEU A 1 185 ? -16.446 12.490 34.875 1.00 91.88 185 LEU A O 1
ATOM 1453 N N . ASP A 1 186 ? -16.696 14.687 34.472 1.00 92.44 186 ASP A N 1
ATOM 1454 C CA . ASP A 1 186 ? -17.478 14.579 33.247 1.00 92.44 186 ASP A CA 1
ATOM 1455 C C . ASP A 1 186 ? -16.663 15.045 32.032 1.00 92.44 186 ASP A C 1
ATOM 1457 O O . ASP A 1 186 ? -15.489 15.402 32.153 1.00 92.44 186 ASP A O 1
ATOM 1461 N N . ARG A 1 187 ? -17.285 15.026 30.849 1.00 93.56 187 ARG A N 1
ATOM 1462 C CA . ARG A 1 187 ? -16.679 15.445 29.579 1.00 93.56 187 ARG A CA 1
ATOM 1463 C C . ARG A 1 187 ? -16.030 16.828 29.686 1.00 93.56 187 ARG A C 1
ATOM 1465 O O . ARG A 1 187 ? -14.858 16.991 29.354 1.00 93.56 187 ARG A O 1
ATOM 1472 N N . GLU A 1 188 ? -16.776 17.815 30.167 1.00 94.94 188 GLU A N 1
ATOM 1473 C CA . GLU A 1 188 ? -16.328 19.202 30.301 1.00 94.94 188 GLU A CA 1
ATOM 1474 C C . GLU A 1 188 ? -15.213 19.341 31.358 1.00 94.94 188 GLU A C 1
ATOM 1476 O O . GLU A 1 188 ? -14.280 20.129 31.178 1.00 94.94 188 GLU A O 1
ATOM 1481 N N . GLY A 1 189 ? -15.250 18.531 32.421 1.00 93.88 189 GLY A N 1
ATOM 1482 C CA . GLY A 1 189 ? -14.151 18.367 33.371 1.00 93.88 189 GLY A CA 1
ATOM 1483 C C . GLY A 1 189 ? -12.883 17.779 32.740 1.00 93.88 189 GLY A C 1
ATOM 1484 O O . GLY A 1 189 ? -11.804 18.346 32.908 1.00 93.88 189 GLY A O 1
ATOM 1485 N N . MET A 1 190 ? -12.989 16.691 31.970 1.00 93.38 190 MET A N 1
ATOM 1486 C CA . MET A 1 190 ? -11.851 16.067 31.277 1.00 93.38 190 MET A CA 1
ATOM 1487 C C . MET A 1 190 ? -11.202 17.013 30.258 1.00 93.38 190 MET A C 1
ATOM 1489 O O . MET A 1 190 ? -9.976 17.090 30.206 1.00 93.38 190 MET A O 1
ATOM 1493 N N . ILE A 1 191 ? -12.000 17.790 29.515 1.00 94.19 191 ILE A N 1
ATOM 1494 C CA . ILE A 1 191 ? -11.502 18.820 28.586 1.00 94.19 191 ILE A CA 1
ATOM 1495 C C . ILE A 1 191 ? -10.687 19.885 29.335 1.00 94.19 191 ILE A C 1
ATOM 1497 O O . ILE A 1 191 ? -9.613 20.275 28.871 1.00 94.19 191 ILE A O 1
ATOM 1501 N N . LEU A 1 192 ? -11.136 20.324 30.518 1.00 94.44 192 LEU A N 1
ATOM 1502 C CA . LEU A 1 192 ? -10.344 21.240 31.342 1.00 94.44 192 LEU A CA 1
ATOM 1503 C C . LEU A 1 192 ? -9.031 20.595 31.812 1.00 94.44 192 LEU A C 1
ATOM 1505 O O . LEU A 1 192 ? -7.997 21.261 31.788 1.00 94.44 192 LEU A O 1
ATOM 1509 N N . VAL A 1 193 ? -9.037 19.311 32.191 1.00 93.44 193 VAL A N 1
ATOM 1510 C CA . VAL A 1 193 ? -7.807 18.595 32.576 1.00 93.44 193 VAL A CA 1
ATOM 1511 C C . VAL A 1 193 ? -6.826 18.507 31.404 1.00 93.44 193 VAL A C 1
ATOM 1513 O O . VAL A 1 193 ? -5.649 18.819 31.583 1.00 93.44 193 VAL A O 1
ATOM 1516 N N . ALA A 1 194 ? -7.299 18.193 30.195 1.00 92.06 194 ALA A N 1
ATOM 1517 C CA . ALA A 1 194 ? -6.476 18.176 28.985 1.00 92.06 194 ALA A CA 1
ATOM 1518 C C . ALA A 1 194 ? -5.834 19.544 28.681 1.00 92.06 194 ALA A C 1
ATOM 1520 O O . ALA A 1 194 ? -4.665 19.608 28.305 1.00 92.06 194 ALA A O 1
ATOM 1521 N N . LEU A 1 195 ? -6.573 20.642 28.877 1.00 91.88 195 LEU A N 1
ATOM 1522 C CA . LEU A 1 195 ? -6.058 22.003 28.691 1.00 91.88 195 LEU A CA 1
ATOM 1523 C C . LEU A 1 195 ? -5.085 22.430 29.804 1.00 91.88 195 LEU A C 1
ATOM 1525 O O . LEU A 1 195 ? -4.098 23.105 29.522 1.00 91.88 195 LEU A O 1
ATOM 1529 N N . MET A 1 196 ? -5.347 22.064 31.063 1.00 92.75 196 MET A N 1
ATOM 1530 C CA . MET A 1 196 ? -4.557 22.526 32.212 1.00 92.75 196 MET A CA 1
ATOM 1531 C C . MET A 1 196 ? -3.289 21.707 32.469 1.00 92.75 196 MET A C 1
ATOM 1533 O O . MET A 1 196 ? -2.270 22.307 32.791 1.00 92.75 196 MET A O 1
ATOM 1537 N N . SER A 1 197 ? -3.317 20.373 32.357 1.00 90.19 197 SER A N 1
ATOM 1538 C CA . SER A 1 197 ? -2.183 19.504 32.735 1.00 90.19 197 SER A CA 1
ATOM 1539 C C . SER A 1 197 ? -1.492 18.789 31.571 1.00 90.19 197 SER A C 1
ATOM 1541 O O . SER A 1 197 ? -0.707 17.870 31.802 1.00 90.19 197 SER A O 1
ATOM 1543 N N . GLY A 1 198 ? -1.801 19.181 30.337 1.00 86.31 198 GLY A N 1
ATOM 1544 C CA . GLY A 1 198 ? -1.227 18.597 29.131 1.00 86.31 198 GLY A CA 1
ATOM 1545 C C . GLY A 1 198 ? -2.114 17.513 28.516 1.00 86.31 198 GLY A C 1
ATOM 1546 O O . GLY A 1 198 ? -2.459 16.511 29.154 1.00 86.31 198 GLY A O 1
ATOM 1547 N N . GLY A 1 199 ? -2.450 17.716 27.246 1.00 84.00 199 GLY A N 1
ATOM 1548 C CA . GLY A 1 199 ? -3.266 16.828 26.424 1.00 84.00 199 GLY A CA 1
ATOM 1549 C C . GLY A 1 199 ? -2.737 16.758 24.994 1.00 84.00 199 GLY A C 1
ATOM 1550 O O . GLY A 1 199 ? -1.708 17.344 24.663 1.00 84.00 199 GLY A O 1
ATOM 1551 N N . ASP A 1 200 ? -3.442 16.045 24.126 1.00 81.19 200 ASP A N 1
ATOM 1552 C CA . ASP A 1 200 ? -2.891 15.627 22.836 1.00 81.19 200 ASP A CA 1
ATOM 1553 C C . ASP A 1 200 ? -2.606 16.779 21.852 1.00 81.19 200 ASP A C 1
ATOM 1555 O O . ASP A 1 200 ? -1.654 16.695 21.077 1.00 81.19 200 ASP A O 1
ATOM 1559 N N . TYR A 1 201 ? -3.355 17.882 21.920 1.00 83.06 201 TYR A N 1
ATOM 1560 C CA . TYR A 1 201 ? -3.107 19.098 21.124 1.00 83.06 201 TYR A CA 1
ATOM 1561 C C . TYR A 1 201 ? -2.179 20.118 21.801 1.00 83.06 201 TYR A C 1
ATOM 1563 O O . TYR A 1 201 ? -1.643 20.998 21.133 1.00 83.06 201 TYR A O 1
ATOM 1571 N N . LEU A 1 202 ? -2.014 20.030 23.124 1.00 82.50 202 LEU A N 1
ATOM 1572 C CA . LEU A 1 202 ? -1.194 20.944 23.925 1.00 82.50 202 LEU A CA 1
ATOM 1573 C C . LEU A 1 202 ? -0.484 20.145 25.027 1.00 82.50 202 LEU A C 1
ATOM 1575 O O . LEU A 1 202 ? -0.983 20.100 26.154 1.00 82.50 202 LEU A O 1
ATOM 1579 N N . PRO A 1 203 ? 0.658 19.494 24.736 1.00 80.19 203 PRO A N 1
ATOM 1580 C CA . PRO A 1 203 ? 1.302 18.598 25.699 1.00 80.19 203 PRO A CA 1
ATOM 1581 C C . PRO A 1 203 ? 1.863 19.291 26.950 1.00 80.19 203 PRO A C 1
ATOM 1583 O O . PRO A 1 203 ? 2.095 18.624 27.953 1.00 80.19 203 PRO A O 1
ATOM 1586 N N . GLU A 1 204 ? 2.075 20.609 26.901 1.00 81.19 204 GLU A N 1
ATOM 1587 C CA . GLU A 1 204 ? 2.675 21.395 27.991 1.00 81.19 204 GLU A CA 1
ATOM 1588 C C . GLU A 1 204 ? 1.653 21.898 29.028 1.00 81.19 204 GLU A C 1
ATOM 1590 O O . GLU A 1 204 ? 2.003 22.084 30.194 1.00 81.19 204 GLU A O 1
ATOM 1595 N N . GLY A 1 205 ? 0.389 22.087 28.625 1.00 85.62 205 GLY A N 1
ATOM 1596 C CA . GLY A 1 205 ? -0.675 22.625 29.480 1.00 85.62 205 GLY A CA 1
ATOM 1597 C C . GLY A 1 205 ? -0.337 23.994 30.088 1.00 85.62 205 GLY A C 1
ATOM 1598 O O . GLY A 1 205 ? 0.219 24.871 29.429 1.00 85.62 205 GLY A O 1
ATOM 1599 N N . ILE A 1 206 ? -0.671 24.180 31.368 1.00 90.12 206 ILE A N 1
ATOM 1600 C CA . ILE A 1 206 ? -0.190 25.298 32.186 1.00 90.12 206 ILE A CA 1
ATOM 1601 C C . ILE A 1 206 ? 1.109 24.860 32.891 1.00 90.12 206 ILE A C 1
ATOM 1603 O O . ILE A 1 206 ? 1.072 23.889 33.656 1.00 90.12 206 ILE A O 1
ATOM 1607 N N . PRO A 1 207 ? 2.238 25.582 32.739 1.00 88.06 207 PRO A N 1
ATOM 1608 C CA . PRO A 1 207 ? 3.506 25.218 33.368 1.00 88.06 207 PRO A CA 1
ATOM 1609 C C . PRO A 1 207 ? 3.399 24.986 34.884 1.00 88.06 207 PRO A C 1
ATOM 1611 O O . PRO A 1 207 ? 3.008 25.863 35.656 1.00 88.06 207 PRO A O 1
ATOM 1614 N N . GLY A 1 208 ? 3.760 23.776 35.322 1.00 86.06 208 GLY A N 1
ATOM 1615 C CA . GLY A 1 208 ? 3.691 23.359 36.727 1.00 86.06 208 GLY A CA 1
ATOM 1616 C C . GLY A 1 208 ? 2.303 22.921 37.221 1.00 86.06 208 GLY A C 1
ATOM 1617 O O . GLY A 1 208 ? 2.166 22.577 38.399 1.00 86.06 208 GLY A O 1
ATOM 1618 N N . CYS A 1 209 ? 1.279 22.889 36.362 1.00 89.25 209 CYS A N 1
ATOM 1619 C CA . CYS A 1 209 ? -0.022 22.313 36.687 1.00 89.25 209 CYS A CA 1
ATOM 1620 C C . CYS A 1 209 ? -0.035 20.800 36.415 1.00 89.25 209 CYS A C 1
ATOM 1622 O O . CYS A 1 209 ? 0.159 20.349 35.291 1.00 89.25 209 CYS A O 1
ATOM 1624 N N . GLY A 1 210 ? -0.265 19.997 37.457 1.00 87.19 210 GLY A N 1
ATOM 1625 C CA . GLY A 1 210 ? -0.447 18.548 37.327 1.00 87.19 210 GLY A CA 1
ATOM 1626 C C . GLY A 1 210 ? -1.928 18.151 37.277 1.00 87.19 210 GLY A C 1
ATOM 1627 O O . GLY A 1 210 ? -2.772 18.912 37.764 1.00 87.19 210 GLY A O 1
ATOM 1628 N N . PRO A 1 211 ? -2.260 16.934 36.798 1.00 87.88 211 PRO A N 1
ATOM 1629 C CA . PRO A 1 211 ? -3.645 16.483 36.622 1.00 87.88 211 PRO A CA 1
ATOM 1630 C C . PRO A 1 211 ? -4.482 16.585 37.900 1.00 87.88 211 PRO A C 1
ATOM 1632 O O . PRO A 1 211 ? -5.658 16.906 37.824 1.00 87.88 211 PRO A O 1
ATOM 1635 N N . LYS A 1 212 ? -3.881 16.428 39.088 1.00 90.12 212 LYS A N 1
ATOM 1636 C CA . LYS A 1 212 ? -4.572 16.588 40.381 1.00 90.12 212 LYS A CA 1
ATOM 1637 C C . LYS A 1 212 ? -5.136 17.989 40.611 1.00 90.12 212 LYS A C 1
ATOM 1639 O O . LYS A 1 212 ? -6.278 18.126 41.032 1.00 90.12 212 LYS A O 1
ATOM 1644 N N . THR A 1 213 ? -4.356 19.025 40.312 1.00 91.69 213 THR A N 1
ATOM 1645 C CA . THR A 1 213 ? -4.796 20.423 40.449 1.00 91.69 213 THR A CA 1
ATOM 1646 C C . THR A 1 213 ? -5.819 20.778 39.372 1.00 91.69 213 THR A C 1
ATOM 1648 O O . THR A 1 213 ? -6.762 21.515 39.641 1.00 91.69 213 THR A O 1
ATOM 1651 N N . ALA A 1 214 ? -5.690 20.201 38.177 1.00 92.94 214 ALA A N 1
ATOM 1652 C CA . ALA A 1 214 ? -6.690 20.347 37.130 1.00 92.94 214 ALA A CA 1
ATOM 1653 C C . ALA A 1 214 ? -8.015 19.625 37.458 1.00 92.94 214 ALA A C 1
ATOM 1655 O O . ALA A 1 214 ? -9.083 20.169 37.193 1.00 92.94 214 ALA A O 1
ATOM 1656 N N . CYS A 1 215 ? -7.972 18.453 38.104 1.00 92.38 215 CYS A N 1
ATOM 1657 C CA . CYS A 1 215 ? -9.165 17.761 38.605 1.00 92.38 215 CYS A CA 1
ATOM 1658 C C . CYS A 1 215 ? -9.843 18.559 39.730 1.00 92.38 215 CYS A C 1
ATOM 1660 O O . CYS A 1 215 ? -11.055 18.721 39.701 1.00 92.38 215 CYS A O 1
ATOM 1662 N N . GLU A 1 216 ? -9.075 19.138 40.662 1.00 92.81 216 GLU A N 1
ATOM 1663 C CA . GLU A 1 216 ? -9.606 20.050 41.692 1.00 92.81 216 GLU A CA 1
ATOM 1664 C C . GLU A 1 216 ? -10.309 21.280 41.066 1.00 92.81 216 GLU A C 1
ATOM 1666 O O . GLU A 1 216 ? -11.374 21.687 41.530 1.00 92.81 216 GLU A O 1
ATOM 1671 N N . ALA A 1 217 ? -9.796 21.818 39.950 1.00 93.69 217 ALA A N 1
ATOM 1672 C CA . ALA A 1 217 ? -10.483 22.864 39.181 1.00 93.69 217 ALA A CA 1
ATOM 1673 C C . ALA A 1 217 ? -11.745 22.349 38.452 1.00 93.69 217 ALA A C 1
ATOM 1675 O O . ALA A 1 217 ? -12.756 23.053 38.392 1.00 93.69 217 ALA A O 1
ATOM 1676 N N . ALA A 1 218 ? -11.723 21.121 37.924 1.00 93.94 218 ALA A N 1
ATOM 1677 C CA . ALA A 1 218 ? -12.889 20.490 37.305 1.00 93.94 218 ALA A CA 1
ATOM 1678 C C . ALA A 1 218 ? -14.023 20.250 38.322 1.00 93.94 218 ALA A C 1
ATOM 1680 O O . ALA A 1 218 ? -15.168 20.601 38.038 1.00 93.94 218 ALA A O 1
ATOM 1681 N N . HIS A 1 219 ? -13.708 19.761 39.531 1.00 91.94 219 HIS A N 1
ATOM 1682 C CA . HIS A 1 219 ? -14.658 19.612 40.649 1.00 91.94 219 HIS A CA 1
ATOM 1683 C C . HIS A 1 219 ? -15.305 20.933 41.058 1.00 91.94 219 HIS A C 1
ATOM 1685 O O . HIS A 1 219 ? -16.489 20.969 41.378 1.00 91.94 219 HIS A O 1
ATOM 1691 N N . ALA A 1 220 ? -14.549 22.029 40.997 1.00 92.81 220 ALA A N 1
ATOM 1692 C CA . ALA A 1 220 ? -15.040 23.384 41.230 1.00 92.81 220 ALA A CA 1
ATOM 1693 C C . ALA A 1 220 ? -15.854 23.971 40.053 1.00 92.81 220 ALA A C 1
ATOM 1695 O O . ALA A 1 220 ? -16.109 25.175 40.002 1.00 92.81 220 ALA A O 1
ATOM 1696 N N . GLY A 1 221 ? -16.255 23.144 39.081 1.00 93.56 221 GLY A N 1
ATOM 1697 C CA . GLY A 1 221 ? -17.137 23.524 37.978 1.00 93.56 221 GLY A CA 1
ATOM 1698 C C . GLY A 1 221 ? -16.486 24.400 36.904 1.00 93.56 221 GLY A C 1
ATOM 1699 O O . GLY A 1 221 ? -17.180 24.848 35.989 1.00 93.56 221 GLY A O 1
ATOM 1700 N N . PHE A 1 222 ? -15.170 24.650 36.955 1.00 95.44 222 PHE A N 1
ATOM 1701 C CA . PHE A 1 222 ? -14.508 25.509 35.965 1.00 95.44 222 PHE A CA 1
ATOM 1702 C C . PHE A 1 222 ? -14.618 24.955 34.539 1.00 95.44 222 PHE A C 1
ATOM 1704 O O . PHE A 1 222 ? -14.734 25.754 33.614 1.00 95.44 222 PHE A O 1
ATOM 1711 N N . GLY A 1 223 ? -14.641 23.629 34.353 1.00 94.44 223 GLY A N 1
ATOM 1712 C CA . GLY A 1 223 ? -14.763 23.001 33.029 1.00 94.44 223 GLY A CA 1
ATOM 1713 C C . GLY A 1 223 ? -16.140 23.218 32.403 1.00 94.44 223 GLY A C 1
ATOM 1714 O O . GLY A 1 223 ? -16.242 23.656 31.258 1.00 94.44 223 GLY A O 1
ATOM 1715 N N . GLN A 1 224 ? -17.200 23.019 33.193 1.00 93.69 224 GLN A N 1
ATOM 1716 C CA . GLN A 1 224 ? -18.582 23.302 32.792 1.00 93.69 224 GLN A CA 1
ATOM 1717 C C . GLN A 1 224 ? -18.777 24.796 32.489 1.00 93.69 224 GLN A C 1
ATOM 1719 O O . GLN A 1 224 ? -19.342 25.140 31.450 1.00 93.69 224 GLN A O 1
ATOM 1724 N N . ARG A 1 225 ? -18.234 25.694 33.333 1.00 95.19 225 ARG A N 1
ATOM 1725 C CA . ARG A 1 225 ? -18.230 27.141 33.050 1.00 95.19 225 ARG A CA 1
ATOM 1726 C C . ARG A 1 225 ? -17.516 27.439 31.728 1.00 95.19 225 ARG A C 1
ATOM 1728 O O . ARG A 1 225 ? -18.134 28.041 30.856 1.00 95.19 225 ARG A O 1
ATOM 1735 N N . LEU A 1 226 ? -16.291 26.946 31.526 1.00 94.25 226 LEU A N 1
ATOM 1736 C CA . LEU A 1 226 ? -15.511 27.170 30.300 1.00 94.25 226 LEU A CA 1
ATOM 1737 C C . LEU A 1 226 ? -16.269 26.736 29.038 1.00 94.25 226 LEU A C 1
ATOM 1739 O O . LEU A 1 226 ? -16.369 27.502 28.084 1.00 94.25 226 LEU A O 1
ATOM 1743 N N . CYS A 1 227 ? -16.836 25.528 29.042 1.00 92.69 227 CYS A N 1
ATOM 1744 C CA . CYS A 1 227 ? -17.509 24.960 27.871 1.00 92.69 227 CYS A CA 1
ATOM 1745 C C . CYS A 1 227 ? -18.880 25.597 27.572 1.00 92.69 227 CYS A C 1
ATOM 1747 O O . CYS A 1 227 ? -19.405 25.412 26.476 1.00 92.69 227 CYS A O 1
ATOM 1749 N N . SER A 1 228 ? -19.451 26.360 28.513 1.00 93.06 228 SER A N 1
ATOM 1750 C CA . SER A 1 228 ? -20.684 27.137 28.299 1.00 93.06 228 SER A CA 1
ATOM 1751 C C . SER A 1 228 ? -20.449 28.545 27.733 1.00 93.06 228 SER A C 1
ATOM 1753 O O . SER A 1 228 ? -21.386 29.165 27.224 1.00 93.06 228 SER A O 1
ATOM 1755 N N . ILE A 1 229 ? -19.211 29.052 27.773 1.00 92.25 229 ILE A N 1
ATOM 1756 C CA . ILE A 1 229 ? -18.863 30.369 27.229 1.00 92.25 229 ILE A CA 1
ATOM 1757 C C . ILE A 1 229 ? -18.785 30.302 25.697 1.00 92.25 229 ILE A C 1
ATOM 1759 O O . ILE A 1 229 ? -18.193 29.400 25.103 1.00 92.25 229 ILE A O 1
ATOM 1763 N N . LYS A 1 230 ? -19.386 31.286 25.021 1.00 88.06 230 LYS A N 1
ATOM 1764 C CA . LYS A 1 230 ? -19.396 31.360 23.553 1.00 88.06 230 LYS A CA 1
ATOM 1765 C C . LYS A 1 230 ? -18.000 31.702 23.027 1.00 88.06 230 LYS A C 1
ATOM 1767 O O . LYS A 1 230 ? -17.396 32.664 23.481 1.00 88.06 230 LYS A O 1
ATOM 1772 N N . LYS A 1 231 ? -17.545 31.022 21.964 1.00 83.06 231 LYS A N 1
ATOM 1773 C CA . LYS A 1 231 ? -16.203 31.192 21.348 1.00 83.06 231 LYS A CA 1
ATOM 1774 C C . LYS A 1 231 ? -15.811 32.644 20.979 1.00 83.06 231 LYS A C 1
ATOM 1776 O O . LYS A 1 231 ? -14.634 32.926 20.796 1.00 83.06 231 LYS A O 1
ATOM 1781 N N . LYS A 1 232 ? -16.783 33.554 20.828 1.00 85.88 232 LYS A N 1
ATOM 1782 C CA . LYS A 1 232 ? -16.574 34.980 20.498 1.00 85.88 232 LYS A CA 1
ATOM 1783 C C . LYS A 1 232 ? -16.629 35.924 21.711 1.00 85.88 232 LYS A C 1
ATOM 1785 O O . LYS A 1 232 ? -16.427 37.120 21.538 1.00 85.88 232 LYS A O 1
ATOM 1790 N N . ASP A 1 233 ? -16.938 35.417 22.902 1.00 90.50 233 ASP A N 1
ATOM 1791 C CA . ASP A 1 233 ? -17.102 36.213 24.120 1.00 90.50 233 ASP A CA 1
ATOM 1792 C C . ASP A 1 233 ? -15.776 36.297 24.887 1.00 90.50 233 ASP A C 1
ATOM 1794 O O . ASP A 1 233 ? -15.500 35.546 25.822 1.00 90.50 233 ASP A O 1
ATOM 1798 N N . THR A 1 234 ? -14.905 37.197 24.431 1.00 88.00 234 THR A N 1
ATOM 1799 C CA . THR A 1 234 ? -13.577 37.396 25.026 1.00 88.00 234 THR A CA 1
ATOM 1800 C C . THR A 1 234 ? -13.636 37.986 26.433 1.00 88.00 234 THR A C 1
ATOM 1802 O O . THR A 1 234 ? -12.675 37.834 27.179 1.00 88.00 234 THR A O 1
ATOM 1805 N N . VAL A 1 235 ? -14.744 38.638 26.809 1.00 92.19 235 VAL A N 1
ATOM 1806 C CA . VAL A 1 235 ? -14.933 39.203 28.153 1.00 92.19 235 VAL A CA 1
ATOM 1807 C C . VAL A 1 235 ? -15.207 38.075 29.141 1.00 92.19 235 VAL A C 1
ATOM 1809 O O . VAL A 1 235 ? -14.437 37.906 30.082 1.00 92.19 235 VAL A O 1
ATOM 1812 N N . ALA A 1 236 ? -16.202 37.223 28.873 1.00 92.06 236 ALA A N 1
ATOM 1813 C CA . ALA A 1 236 ? -16.515 36.088 29.742 1.00 92.06 236 ALA A CA 1
ATOM 1814 C C . ALA A 1 236 ? -15.347 35.084 29.862 1.00 92.06 236 ALA A C 1
ATOM 1816 O O . ALA A 1 236 ? -15.132 34.507 30.928 1.00 92.06 236 ALA A O 1
ATOM 1817 N N . LEU A 1 237 ? -14.556 34.891 28.794 1.00 91.38 237 LEU A N 1
ATOM 1818 C CA . LEU A 1 237 ? -13.332 34.077 28.844 1.00 91.38 237 LEU A CA 1
ATOM 1819 C C . LEU A 1 237 ? -12.250 34.688 29.749 1.00 91.38 237 LEU A C 1
ATOM 1821 O O . LEU A 1 237 ? -11.592 33.950 30.486 1.00 91.38 237 LEU A O 1
ATOM 1825 N N . GLN A 1 238 ? -12.070 36.012 29.714 1.00 91.62 238 GLN A N 1
ATOM 1826 C CA . GLN A 1 238 ? -11.109 36.707 30.573 1.00 91.62 238 GLN A CA 1
ATOM 1827 C C . GLN A 1 238 ? -11.568 36.702 32.037 1.00 91.62 238 GLN A C 1
ATOM 1829 O O . GLN A 1 238 ? -10.773 36.361 32.910 1.00 91.62 238 GLN A O 1
ATOM 1834 N N . GLU A 1 239 ? -12.849 36.972 32.308 1.00 93.88 239 GLU A N 1
ATOM 1835 C CA . GLU A 1 239 ? -13.438 36.874 33.650 1.00 93.88 239 GLU A CA 1
ATOM 1836 C C . GLU A 1 239 ? -13.244 35.468 34.238 1.00 93.88 239 GLU A C 1
ATOM 1838 O O . GLU A 1 239 ? -12.722 35.332 35.341 1.00 93.88 239 GLU A O 1
ATOM 1843 N N . TRP A 1 240 ? -13.564 34.411 33.478 1.00 96.00 240 TRP A N 1
ATOM 1844 C CA . TRP A 1 240 ? -13.345 33.013 33.880 1.00 96.00 240 TRP A CA 1
ATOM 1845 C C . TRP A 1 240 ? -11.872 32.703 34.195 1.00 96.00 240 TRP A C 1
ATOM 1847 O O . TRP A 1 240 ? -11.573 31.995 35.163 1.00 96.00 240 TRP A O 1
ATOM 1857 N N . ARG A 1 241 ? -10.943 33.241 33.394 1.00 94.44 241 ARG A N 1
ATOM 1858 C CA . ARG A 1 241 ? -9.496 33.055 33.568 1.00 94.44 241 ARG A CA 1
ATOM 1859 C C . ARG A 1 241 ? -8.989 33.770 34.820 1.00 94.44 241 ARG A C 1
ATOM 1861 O O . ARG A 1 241 ? -8.190 33.197 35.562 1.00 94.44 241 ARG A O 1
ATOM 1868 N N . GLU A 1 242 ? -9.442 34.996 35.066 1.00 93.38 242 GLU A N 1
ATOM 1869 C CA . GLU A 1 242 ? -9.097 35.766 36.264 1.00 93.38 242 GLU A CA 1
ATOM 1870 C C . GLU A 1 242 ? -9.654 35.107 37.530 1.00 93.38 242 GLU A C 1
ATOM 1872 O O . GLU A 1 242 ? -8.936 34.998 38.524 1.00 93.38 242 GLU A O 1
ATOM 1877 N N . ASP A 1 243 ? -10.867 34.557 37.465 1.00 94.50 243 ASP A N 1
ATOM 1878 C CA . ASP A 1 243 ? -11.474 33.732 38.512 1.00 94.50 243 ASP A CA 1
ATOM 1879 C C . ASP A 1 243 ? -10.605 32.507 38.857 1.00 94.50 243 ASP A C 1
ATOM 1881 O O . ASP A 1 243 ? -10.331 32.233 40.029 1.00 94.50 243 ASP A O 1
ATOM 1885 N N . LEU A 1 244 ? -10.123 31.788 37.835 1.00 94.38 244 LEU A N 1
ATOM 1886 C CA . LEU A 1 244 ? -9.264 30.612 38.000 1.00 94.38 244 LEU A CA 1
ATOM 1887 C C . LEU A 1 244 ? -7.888 30.996 38.564 1.00 94.38 244 LEU A C 1
ATOM 1889 O O . LEU A 1 244 ? -7.387 30.340 39.479 1.00 94.38 244 LEU A O 1
ATOM 1893 N N . ALA A 1 245 ? -7.292 32.084 38.067 1.00 92.56 245 ALA A N 1
ATOM 1894 C CA . ALA A 1 245 ? -6.026 32.619 38.564 1.00 92.56 245 ALA A CA 1
ATOM 1895 C C . ALA A 1 245 ? -6.128 33.098 40.023 1.00 92.56 245 ALA A C 1
ATOM 1897 O O . ALA A 1 245 ? -5.197 32.891 40.808 1.00 92.56 245 ALA A O 1
ATOM 1898 N N . ARG A 1 246 ? -7.255 33.720 40.394 1.00 93.12 246 ARG A N 1
ATOM 1899 C CA . ARG A 1 246 ? -7.566 34.162 41.758 1.00 93.12 246 ARG A CA 1
ATOM 1900 C C . ARG A 1 246 ? -7.673 32.962 42.690 1.00 93.12 246 ARG A C 1
ATOM 1902 O O . ARG A 1 246 ? -6.883 32.881 43.625 1.00 93.12 246 ARG A O 1
ATOM 1909 N N . GLU A 1 247 ? -8.542 31.993 42.403 1.00 94.00 247 GLU A N 1
ATOM 1910 C CA . GLU A 1 247 ? -8.727 30.822 43.274 1.00 94.00 247 GLU A CA 1
ATOM 1911 C C . GLU A 1 247 ? -7.472 29.939 43.367 1.00 94.00 247 GLU A C 1
ATOM 1913 O O . GLU A 1 247 ? -7.146 29.468 44.456 1.00 94.00 247 GLU A O 1
ATOM 1918 N N . LEU A 1 248 ? -6.689 29.774 42.294 1.00 92.69 248 LEU A N 1
ATOM 1919 C CA . LEU A 1 248 ? -5.392 29.085 42.383 1.00 92.69 248 LEU A CA 1
ATOM 1920 C C . LEU A 1 248 ? -4.411 29.829 43.305 1.00 92.69 248 LEU A C 1
ATOM 1922 O O . LEU A 1 248 ? -3.679 29.199 44.072 1.00 92.69 248 LEU A O 1
ATOM 1926 N N . ARG A 1 249 ? -4.393 31.167 43.279 1.00 92.06 249 ARG A N 1
ATOM 1927 C CA . ARG A 1 249 ? -3.489 31.988 44.100 1.00 92.06 249 ARG A CA 1
ATOM 1928 C C . ARG A 1 249 ? -3.933 32.077 45.561 1.00 92.06 249 ARG A C 1
ATOM 1930 O O . ARG A 1 249 ? -3.095 31.956 46.458 1.00 92.06 249 ARG A O 1
ATOM 1937 N N . THR A 1 250 ? -5.218 32.311 45.817 1.00 91.88 250 THR A N 1
ATOM 1938 C CA . THR A 1 250 ? -5.745 32.643 47.148 1.00 91.88 250 THR A CA 1
ATOM 1939 C C . THR A 1 250 ? -6.505 31.497 47.807 1.00 91.88 250 THR A C 1
ATOM 1941 O O . THR A 1 250 ? -6.450 31.399 49.036 1.00 91.88 250 THR A O 1
ATOM 1944 N N . ASN A 1 251 ? -7.121 30.604 47.029 1.00 94.00 251 ASN A N 1
ATOM 1945 C CA . ASN A 1 251 ? -7.962 29.487 47.472 1.00 94.00 251 ASN A CA 1
ATOM 1946 C C . ASN A 1 251 ? -9.032 29.919 48.494 1.00 94.00 251 ASN A C 1
ATOM 1948 O O . ASN A 1 251 ? -9.185 29.304 49.552 1.00 94.00 251 ASN A O 1
ATOM 1952 N N . GLU A 1 252 ? -9.718 31.026 48.199 1.00 91.50 252 GLU A N 1
ATOM 1953 C CA . GLU A 1 252 ? -10.790 31.605 49.021 1.00 91.50 252 GLU A CA 1
ATOM 1954 C C . GLU A 1 252 ? -11.970 30.639 49.144 1.00 91.50 252 GLU A C 1
ATOM 1956 O O . GLU A 1 252 ? -12.428 30.353 50.253 1.00 91.50 252 GLU A O 1
ATOM 1961 N N . SER A 1 253 ? -12.390 30.065 48.016 1.00 91.88 253 SER A N 1
ATOM 1962 C CA . SER A 1 253 ? -13.504 29.116 47.934 1.00 91.88 253 SER A CA 1
ATOM 1963 C C . SER A 1 253 ? -13.128 27.690 48.368 1.00 91.88 253 SER A C 1
ATOM 1965 O O . SER A 1 253 ? -13.980 26.804 48.384 1.00 91.88 253 SER A O 1
ATOM 1967 N N . LYS A 1 254 ? -11.864 27.458 48.761 1.00 92.56 254 LYS A N 1
ATOM 1968 C CA . LYS A 1 254 ? -11.306 26.162 49.209 1.00 92.56 254 LYS A CA 1
ATOM 1969 C C . LYS A 1 254 ? -11.422 25.022 48.184 1.00 92.56 254 LYS A C 1
ATOM 1971 O O . LYS A 1 254 ? -11.451 23.854 48.567 1.00 92.56 254 LYS A O 1
ATOM 1976 N N . PHE A 1 255 ? -11.455 25.355 46.896 1.00 91.94 255 PHE A N 1
ATOM 1977 C CA . PHE A 1 255 ? -11.504 24.388 45.796 1.00 91.94 255 PHE A CA 1
ATOM 1978 C C . PHE A 1 255 ? -10.251 23.502 45.709 1.00 91.94 255 PHE A C 1
ATOM 1980 O O . PHE A 1 255 ? -10.344 22.328 45.359 1.00 91.94 255 PHE A O 1
ATOM 1987 N N . PHE A 1 256 ? -9.084 24.043 46.065 1.00 92.75 256 PHE A N 1
ATOM 1988 C CA . PHE A 1 256 ? -7.800 23.349 45.981 1.00 92.75 256 PHE A CA 1
ATOM 1989 C C . PHE A 1 256 ? -7.331 22.839 47.349 1.00 92.75 256 PHE A C 1
ATOM 1991 O O . PHE A 1 256 ? -7.597 23.448 48.389 1.00 92.75 256 PHE A O 1
ATOM 1998 N N . LYS A 1 257 ? -6.534 21.763 47.379 1.00 90.50 257 LYS A N 1
ATOM 1999 C CA . LYS A 1 257 ? -5.949 21.238 48.634 1.00 90.50 257 LYS A CA 1
ATOM 2000 C C . LYS A 1 257 ? -4.925 22.185 49.278 1.00 90.50 257 LYS A C 1
ATOM 2002 O O . LYS A 1 257 ? -4.626 22.054 50.463 1.00 90.50 257 LYS A O 1
ATOM 2007 N N . ARG A 1 258 ? -4.363 23.126 48.514 1.00 91.44 258 ARG A N 1
ATOM 2008 C CA . ARG A 1 258 ? -3.419 24.162 48.971 1.00 91.44 258 ARG A CA 1
ATOM 2009 C C . ARG A 1 258 ? -3.485 25.390 48.063 1.00 91.44 258 ARG A C 1
ATOM 2011 O O . ARG A 1 258 ? -4.107 25.342 47.012 1.00 91.44 258 ARG A O 1
ATOM 2018 N N . LYS A 1 259 ? -2.802 26.476 48.435 1.00 91.19 259 LYS A N 1
ATOM 2019 C CA . LYS A 1 259 ? -2.593 27.625 47.535 1.00 91.19 259 LYS A CA 1
ATOM 2020 C C . LYS A 1 259 ? -1.493 27.305 46.516 1.00 91.19 259 LYS A C 1
ATOM 2022 O O . LYS A 1 259 ? -0.465 26.733 46.878 1.00 91.19 259 LYS A O 1
ATOM 2027 N N . HIS A 1 260 ? -1.694 27.704 45.266 1.00 89.56 260 HIS A N 1
ATOM 2028 C CA . HIS A 1 260 ? -0.811 27.482 44.117 1.00 89.56 260 HIS A CA 1
ATOM 2029 C C . HIS A 1 260 ? -0.174 28.796 43.620 1.00 89.56 260 HIS A C 1
ATOM 2031 O O . HIS A 1 260 ? 0.033 28.982 42.430 1.00 89.56 260 HIS A O 1
ATOM 2037 N N . GLY A 1 261 ? 0.192 29.713 44.524 1.00 79.81 261 GLY A N 1
ATOM 2038 C CA . GLY A 1 261 ? 0.694 31.057 44.177 1.00 79.81 261 GLY A CA 1
ATOM 2039 C C . GLY A 1 261 ? 1.997 31.142 43.356 1.00 79.81 261 GLY A C 1
ATOM 2040 O O . GLY A 1 261 ? 2.377 32.243 42.977 1.00 79.81 261 GLY A O 1
ATOM 2041 N N . ALA A 1 262 ? 2.668 30.019 43.078 1.00 84.25 262 ALA A N 1
ATOM 2042 C CA . ALA A 1 262 ? 3.819 29.928 42.169 1.00 84.25 262 ALA A CA 1
ATOM 2043 C C . ALA A 1 262 ? 3.450 29.448 40.745 1.00 84.25 262 ALA A C 1
ATOM 2045 O O . ALA A 1 262 ? 4.315 29.381 39.876 1.00 84.25 262 ALA A O 1
ATOM 2046 N N . LEU A 1 263 ? 2.187 29.082 40.510 1.00 87.94 263 LEU A N 1
ATOM 2047 C CA . LEU A 1 263 ? 1.664 28.610 39.229 1.00 87.94 263 LEU A CA 1
ATOM 2048 C C . LEU A 1 263 ? 1.086 29.813 38.472 1.00 87.94 263 LEU A C 1
ATOM 2050 O O . LEU A 1 263 ? 0.135 30.444 38.935 1.00 87.94 263 LEU A O 1
ATOM 2054 N N . SER A 1 264 ? 1.684 30.146 37.328 1.00 86.94 264 SER A N 1
ATOM 2055 C CA . SER A 1 264 ? 1.253 31.258 36.474 1.00 86.94 264 SER A CA 1
ATOM 2056 C C . SER A 1 264 ? 0.440 30.740 35.290 1.00 86.94 264 SER A C 1
ATOM 2058 O O . SER A 1 264 ? 0.832 29.754 34.670 1.00 86.94 264 SER A O 1
ATOM 2060 N N . ILE A 1 265 ? -0.677 31.397 34.968 1.00 89.62 265 ILE A N 1
ATOM 2061 C CA . ILE A 1 265 ? -1.523 31.046 33.818 1.00 89.62 265 ILE A CA 1
ATOM 2062 C C . ILE A 1 265 ? -1.047 31.845 32.587 1.00 89.62 265 ILE A C 1
ATOM 2064 O O . ILE A 1 265 ? -1.149 33.077 32.635 1.00 89.62 265 ILE A O 1
ATOM 2068 N N . PRO A 1 266 ? -0.578 31.191 31.500 1.00 89.50 266 PRO A N 1
ATOM 2069 C CA . PRO A 1 266 ? -0.115 31.848 30.272 1.00 89.50 266 PRO A CA 1
ATOM 2070 C C . PRO A 1 266 ? -1.101 32.874 29.707 1.00 89.50 266 PRO A C 1
ATOM 2072 O O . PRO A 1 266 ? -2.311 32.750 29.897 1.00 89.50 266 PRO A O 1
ATOM 2075 N N . GLU A 1 267 ? -0.591 33.892 29.009 1.00 86.50 267 GLU A N 1
ATOM 2076 C CA . GLU A 1 267 ? -1.420 34.984 28.475 1.00 86.50 267 GLU A CA 1
ATOM 2077 C C . GLU A 1 267 ? -2.398 34.555 27.379 1.00 86.50 267 GLU A C 1
ATOM 2079 O O . GLU A 1 267 ? -3.448 35.178 27.244 1.00 86.50 267 GLU A O 1
ATOM 2084 N N . ASP A 1 268 ? -2.111 33.455 26.683 1.00 86.00 268 ASP A N 1
ATOM 2085 C CA . ASP A 1 268 ? -2.955 32.848 25.655 1.00 86.00 268 ASP A CA 1
ATOM 2086 C C . ASP A 1 268 ? -3.869 31.716 26.179 1.00 86.00 268 ASP A C 1
ATOM 2088 O O . ASP A 1 268 ? -4.608 31.109 25.401 1.00 86.00 268 ASP A O 1
ATOM 2092 N N . PHE A 1 269 ? -3.860 31.432 27.489 1.00 90.00 269 PHE A N 1
ATOM 2093 C CA . PHE A 1 269 ? -4.748 30.448 28.114 1.00 90.00 269 PHE A CA 1
ATOM 2094 C C . PHE A 1 269 ? -6.080 31.091 28.562 1.00 90.00 269 PHE A C 1
ATOM 2096 O O . PHE A 1 269 ? -6.044 32.112 29.249 1.00 90.00 269 PHE A O 1
ATOM 2103 N N . PRO A 1 270 ? -7.255 30.479 28.300 1.00 89.56 270 PRO A N 1
ATOM 2104 C CA . PRO A 1 270 ? -7.456 29.188 27.643 1.00 89.56 270 PRO A CA 1
ATOM 2105 C C . PRO A 1 270 ? -7.372 29.302 26.117 1.00 89.56 270 PRO A C 1
ATOM 2107 O O . PRO A 1 270 ? -7.996 30.172 25.510 1.00 89.56 270 PRO A O 1
ATOM 2110 N N . ARG A 1 271 ? -6.657 28.370 25.477 1.00 88.00 271 ARG A N 1
ATOM 2111 C CA . ARG A 1 271 ? -6.494 28.364 24.019 1.00 88.00 271 ARG A CA 1
ATOM 2112 C C . ARG A 1 271 ? -7.790 27.982 23.308 1.00 88.00 271 ARG A C 1
ATOM 2114 O O . ARG A 1 271 ? -8.171 26.816 23.248 1.00 88.00 271 ARG A O 1
ATOM 2121 N N . VAL A 1 272 ? -8.488 28.998 22.804 1.00 87.19 272 VAL A N 1
ATOM 2122 C CA . VAL A 1 272 ? -9.859 28.928 22.265 1.00 87.19 272 VAL A CA 1
ATOM 2123 C C . VAL A 1 272 ? -9.945 28.146 20.943 1.00 87.19 272 VAL A C 1
ATOM 2125 O O . VAL A 1 272 ? -10.978 27.561 20.612 1.00 87.19 272 VAL A O 1
ATOM 2128 N N . ASP A 1 273 ? -8.851 28.106 20.185 1.00 85.38 273 ASP A N 1
ATOM 2129 C CA . ASP A 1 273 ? -8.622 27.194 19.064 1.00 85.38 273 ASP A CA 1
ATOM 2130 C C . ASP A 1 273 ? -8.584 25.734 19.540 1.00 85.38 273 ASP A C 1
ATOM 2132 O O . ASP A 1 273 ? -9.373 24.913 19.070 1.00 85.38 273 ASP A O 1
ATOM 2136 N N . ILE A 1 274 ? -7.765 25.433 20.548 1.00 87.75 274 ILE A N 1
ATOM 2137 C CA . ILE A 1 274 ? -7.582 24.073 21.074 1.00 87.75 274 ILE A CA 1
ATOM 2138 C C . ILE A 1 274 ? -8.838 23.561 21.799 1.00 87.75 274 ILE A C 1
ATOM 2140 O O . ILE A 1 274 ? -9.258 22.424 21.587 1.00 87.75 274 ILE A O 1
ATOM 2144 N N . LEU A 1 275 ? -9.514 24.419 22.570 1.00 90.81 275 LEU A N 1
ATOM 2145 C CA . LEU A 1 275 ? -10.827 24.134 23.160 1.00 90.81 275 LEU A CA 1
ATOM 2146 C C . LEU A 1 275 ? -11.862 23.762 22.086 1.00 90.81 275 LEU A C 1
ATOM 2148 O O . LEU A 1 275 ? -12.729 22.918 22.331 1.00 90.81 275 LEU A O 1
ATOM 2152 N N . SER A 1 276 ? -11.781 24.352 20.886 1.00 89.44 276 SER A N 1
ATOM 2153 C CA . SER A 1 276 ? -12.711 24.010 19.807 1.00 89.44 276 SER A CA 1
ATOM 2154 C C . SER A 1 276 ? -12.478 22.637 19.178 1.00 89.44 276 SER A C 1
ATOM 2156 O O . SER A 1 276 ? -13.459 22.054 18.733 1.00 89.44 276 SER A O 1
ATOM 2158 N N . TYR A 1 277 ? -11.272 22.058 19.236 1.00 90.00 277 TYR A N 1
ATOM 2159 C CA . TYR A 1 277 ? -11.054 20.685 18.758 1.00 90.00 277 TYR A CA 1
ATOM 2160 C C . TYR A 1 277 ? -11.785 19.642 19.621 1.00 90.00 277 TYR A C 1
ATOM 2162 O O . TYR A 1 277 ? -12.383 18.723 19.075 1.00 90.00 277 TYR A O 1
ATOM 2170 N N . TYR A 1 278 ? -11.825 19.800 20.952 1.00 90.50 278 TYR A N 1
ATOM 2171 C CA . TYR A 1 278 ? -12.586 18.888 21.825 1.00 90.50 278 TYR A CA 1
ATOM 2172 C C . TYR A 1 278 ? -14.097 19.174 21.849 1.00 90.50 278 TYR A C 1
ATOM 2174 O O . TYR A 1 278 ? -14.919 18.258 21.918 1.00 90.50 278 TYR A O 1
ATOM 2182 N N . THR A 1 279 ? -14.488 20.454 21.827 1.00 91.19 279 THR A N 1
ATOM 2183 C CA . THR A 1 279 ? -15.907 20.834 21.952 1.00 91.19 279 THR A CA 1
ATOM 2184 C C . THR A 1 279 ? -16.675 20.724 20.636 1.00 91.19 279 THR A C 1
ATOM 2186 O O . THR A 1 279 ? -17.854 20.377 20.673 1.00 91.19 279 THR A O 1
ATOM 2189 N N . ASN A 1 280 ? -16.019 20.997 19.502 1.00 90.25 280 ASN A N 1
ATOM 2190 C CA . ASN A 1 280 ? -16.588 21.047 18.151 1.00 90.25 280 ASN A CA 1
ATOM 2191 C C . ASN A 1 280 ? -15.641 20.372 17.118 1.00 90.25 280 ASN A C 1
ATOM 2193 O O . ASN A 1 280 ? -15.175 21.045 16.194 1.00 90.25 280 ASN A O 1
ATOM 2197 N N . PRO A 1 281 ? -15.311 19.072 17.273 1.00 92.62 281 PRO A N 1
ATOM 2198 C CA . PRO A 1 281 ? -14.449 18.342 16.337 1.00 92.62 281 PRO A CA 1
ATOM 2199 C C . PRO A 1 281 ? -15.056 18.236 14.928 1.00 92.62 281 PRO A C 1
ATOM 2201 O O . PRO A 1 281 ? -16.273 18.303 14.752 1.00 92.62 281 PRO A O 1
ATOM 2204 N N . ALA A 1 282 ? -14.206 18.001 13.923 1.00 90.19 282 ALA A N 1
ATOM 2205 C CA . ALA A 1 282 ? -14.635 17.708 12.556 1.00 90.19 282 ALA A CA 1
ATOM 2206 C C . ALA A 1 282 ? -15.169 16.265 12.448 1.00 90.19 282 ALA A C 1
ATOM 2208 O O . ALA A 1 282 ? -14.401 15.312 12.324 1.00 90.19 282 ALA A O 1
ATOM 2209 N N . ILE A 1 283 ? -16.494 16.130 12.516 1.00 94.19 283 ILE A N 1
ATOM 2210 C CA . ILE A 1 283 ? -17.253 14.866 12.551 1.00 94.19 283 ILE A CA 1
ATOM 2211 C C . ILE A 1 283 ? -18.383 14.878 11.508 1.00 94.19 283 ILE A C 1
ATOM 2213 O O . ILE A 1 283 ? -18.700 15.934 10.952 1.00 94.19 283 ILE A O 1
ATOM 2217 N N . SER A 1 284 ? -18.990 13.725 11.213 1.00 90.88 284 SER A N 1
ATOM 2218 C CA . SER A 1 284 ? -20.020 13.609 10.166 1.00 90.88 284 SER A CA 1
ATOM 2219 C C . SER A 1 284 ? -21.234 14.514 10.381 1.00 90.88 284 SER A C 1
ATOM 2221 O O . SER A 1 284 ? -21.781 14.631 11.479 1.00 90.88 284 SER A O 1
ATOM 2223 N N . SER A 1 285 ? -21.716 15.104 9.282 1.00 92.38 285 SER A N 1
ATOM 2224 C CA . SER A 1 285 ? -23.013 15.784 9.240 1.00 92.38 285 SER A CA 1
ATOM 2225 C C . SER A 1 285 ? -24.169 14.787 9.380 1.00 92.38 285 SER A C 1
ATOM 2227 O O . SER A 1 285 ? -24.000 13.585 9.153 1.00 92.38 285 SER A O 1
ATOM 2229 N N . ARG A 1 286 ? -25.377 15.283 9.688 1.00 90.50 286 ARG A N 1
ATOM 2230 C CA . ARG A 1 286 ? -26.578 14.434 9.785 1.00 90.50 286 ARG A CA 1
ATOM 2231 C C . ARG A 1 286 ? -26.806 13.623 8.508 1.00 90.50 286 ARG A C 1
ATOM 2233 O O . ARG A 1 286 ? -27.000 12.417 8.590 1.00 90.50 286 ARG A O 1
ATOM 2240 N N . ASP A 1 287 ? -26.699 14.252 7.341 1.00 82.88 287 ASP A N 1
ATOM 2241 C CA . ASP A 1 287 ? -26.882 13.573 6.052 1.00 82.88 287 ASP A CA 1
ATOM 2242 C C . ASP A 1 287 ? -25.783 12.536 5.773 1.00 82.88 287 ASP A C 1
ATOM 2244 O O . ASP A 1 287 ? -26.049 11.501 5.160 1.00 82.88 287 ASP A O 1
ATOM 2248 N N . GLY A 1 288 ? -24.561 12.778 6.263 1.00 84.69 288 GLY A N 1
ATOM 2249 C CA . GLY A 1 288 ? -23.468 11.805 6.250 1.00 84.69 288 GLY A CA 1
ATOM 2250 C C . GLY A 1 288 ? -23.784 10.573 7.099 1.00 84.69 288 GLY A C 1
ATOM 2251 O O . GLY A 1 288 ? -23.627 9.452 6.621 1.00 84.69 288 GLY A O 1
ATOM 2252 N N . LEU A 1 289 ? -24.313 10.771 8.311 1.00 89.81 289 LEU A N 1
ATOM 2253 C CA . LEU A 1 289 ? -24.740 9.691 9.205 1.00 89.81 289 LEU A CA 1
ATOM 2254 C C . LEU A 1 289 ? -25.932 8.901 8.654 1.00 89.81 289 LEU A C 1
ATOM 2256 O O . LEU A 1 289 ? -25.922 7.677 8.723 1.00 89.81 289 LEU A O 1
ATOM 2260 N N . GLU A 1 290 ? -26.948 9.558 8.085 1.00 86.50 290 GLU A N 1
ATOM 2261 C CA . GLU A 1 290 ? -28.086 8.847 7.480 1.00 86.50 290 GLU A CA 1
ATOM 2262 C C . GLU A 1 290 ? -27.688 8.129 6.176 1.00 86.50 290 GLU A C 1
ATOM 2264 O O . GLU A 1 290 ? -28.239 7.077 5.855 1.00 86.50 290 GLU A O 1
ATOM 2269 N N . ARG A 1 291 ? -26.690 8.636 5.433 1.00 85.31 291 ARG A N 1
ATOM 2270 C CA . ARG A 1 291 ? -26.069 7.901 4.317 1.00 85.31 291 ARG A CA 1
ATOM 2271 C C . ARG A 1 291 ? -25.292 6.681 4.813 1.00 85.31 291 ARG A C 1
ATOM 2273 O O . ARG A 1 291 ? -25.473 5.608 4.251 1.00 85.31 291 ARG A O 1
ATOM 2280 N N . LEU A 1 292 ? -24.492 6.820 5.872 1.00 87.94 292 LEU A N 1
ATOM 2281 C CA . LEU A 1 292 ? -23.790 5.697 6.498 1.00 87.94 292 LEU A CA 1
ATOM 2282 C C . LEU A 1 292 ? -24.791 4.634 6.975 1.00 87.94 292 LEU A C 1
ATOM 2284 O O . LEU A 1 292 ? -24.679 3.486 6.569 1.00 87.94 292 LEU A O 1
ATOM 2288 N N . LYS A 1 293 ? -25.830 5.018 7.729 1.00 90.25 293 LYS A N 1
ATOM 2289 C CA . LYS A 1 293 ? -26.889 4.111 8.217 1.00 90.25 293 LYS A CA 1
ATOM 2290 C C . LYS A 1 293 ? -27.590 3.327 7.100 1.00 90.25 293 LYS A C 1
ATOM 2292 O O . LYS A 1 293 ? -27.922 2.169 7.321 1.00 90.25 293 LYS A O 1
ATOM 2297 N N . ARG A 1 294 ? -27.799 3.920 5.915 1.00 87.81 294 ARG A N 1
ATOM 2298 C CA . ARG A 1 294 ? -28.380 3.227 4.744 1.00 87.81 294 ARG A CA 1
ATOM 2299 C C . ARG A 1 294 ? -27.409 2.283 4.030 1.00 87.81 294 ARG A C 1
ATOM 2301 O O . ARG A 1 294 ? -27.860 1.317 3.427 1.00 87.81 294 ARG A O 1
ATOM 2308 N N . ASN A 1 295 ? -26.108 2.562 4.078 1.00 87.06 295 ASN A N 1
ATOM 2309 C CA . ASN A 1 295 ? -25.087 1.803 3.350 1.00 87.06 295 ASN A CA 1
ATOM 2310 C C . ASN A 1 295 ? -24.375 0.748 4.227 1.00 87.06 295 ASN A C 1
ATOM 2312 O O . ASN A 1 295 ? -23.621 -0.074 3.707 1.00 87.06 295 ASN A O 1
ATOM 2316 N N . LEU A 1 296 ? -24.588 0.772 5.546 1.00 91.38 296 LEU A N 1
ATOM 2317 C CA . LEU A 1 296 ? -23.876 -0.038 6.534 1.00 91.38 296 LEU A CA 1
ATOM 2318 C C . LEU A 1 296 ? -24.429 -1.469 6.626 1.00 91.38 296 LEU A C 1
ATOM 2320 O O . LEU A 1 296 ? -25.318 -1.770 7.423 1.00 91.38 296 LEU A O 1
ATOM 2324 N N . HIS A 1 297 ? -23.847 -2.356 5.822 1.00 90.12 297 HIS A N 1
ATOM 2325 C CA . HIS A 1 297 ? -24.121 -3.790 5.829 1.00 90.12 297 HIS A CA 1
ATOM 2326 C C . HIS A 1 297 ? -23.114 -4.495 6.750 1.00 90.12 297 HIS A C 1
ATOM 2328 O O . HIS A 1 297 ? -21.908 -4.460 6.503 1.00 90.12 297 HIS A O 1
ATOM 2334 N N . TRP A 1 298 ? -23.601 -5.101 7.836 1.00 91.19 298 TRP A N 1
ATOM 2335 C CA . TRP A 1 298 ? -22.749 -5.695 8.877 1.00 91.19 298 TRP A CA 1
ATOM 2336 C C . TRP A 1 298 ? -22.235 -7.095 8.538 1.00 91.19 298 TRP A C 1
ATOM 2338 O O . TRP A 1 298 ? -21.107 -7.430 8.883 1.00 91.19 298 TRP A O 1
ATOM 2348 N N . ASP A 1 299 ? -23.063 -7.899 7.873 1.00 88.50 299 ASP A N 1
ATOM 2349 C CA . ASP A 1 299 ? -22.818 -9.321 7.617 1.00 88.50 299 ASP A CA 1
ATOM 2350 C C . ASP A 1 299 ? -22.654 -9.593 6.121 1.00 88.50 299 ASP A C 1
ATOM 2352 O O . ASP A 1 299 ? -23.316 -10.454 5.549 1.00 88.50 299 ASP A O 1
ATOM 2356 N N . GLN A 1 300 ? -21.766 -8.829 5.482 1.00 89.75 300 GLN A N 1
ATOM 2357 C CA . GLN A 1 300 ? -21.343 -9.096 4.107 1.00 89.75 300 GLN A CA 1
ATOM 2358 C C . GLN A 1 300 ? -20.560 -10.417 4.057 1.00 89.75 300 GLN A C 1
ATOM 2360 O O . GLN A 1 300 ? -20.007 -10.868 5.069 1.00 89.75 300 GLN A O 1
ATOM 2365 N N . ASP A 1 301 ? -20.530 -11.062 2.894 1.00 86.81 301 ASP A N 1
ATOM 2366 C CA . ASP A 1 301 ? -19.832 -12.335 2.718 1.00 86.81 301 ASP A CA 1
ATOM 2367 C C . ASP A 1 301 ? -18.333 -12.165 2.472 1.00 86.81 301 ASP A C 1
ATOM 2369 O O . ASP A 1 301 ? -17.871 -11.162 1.927 1.00 86.81 301 ASP A O 1
ATOM 2373 N N . LEU A 1 302 ? -17.569 -13.168 2.911 1.00 90.19 302 LEU A N 1
ATOM 2374 C CA . LEU A 1 302 ? -16.121 -13.198 2.753 1.00 90.19 302 LEU A CA 1
ATOM 2375 C C . LEU A 1 302 ? -15.771 -13.628 1.329 1.00 90.19 302 LEU A C 1
ATOM 2377 O O . LEU A 1 302 ? -16.271 -14.636 0.825 1.00 90.19 302 LEU A O 1
ATOM 2381 N N . ASN A 1 303 ? -14.853 -12.900 0.704 1.00 87.00 303 ASN A N 1
ATOM 2382 C CA . ASN A 1 303 ? -14.364 -13.228 -0.625 1.00 87.00 303 ASN A CA 1
ATOM 2383 C C . ASN A 1 303 ? -13.235 -14.264 -0.516 1.00 87.00 303 ASN A C 1
ATOM 2385 O O . ASN A 1 303 ? -12.065 -13.898 -0.428 1.00 87.00 303 ASN A O 1
ATOM 2389 N N . PHE A 1 304 ? -13.588 -15.554 -0.457 1.00 87.62 304 PHE A N 1
ATOM 2390 C CA . PHE A 1 304 ? -12.621 -16.637 -0.229 1.00 87.62 304 PHE A CA 1
ATOM 2391 C C . PHE A 1 304 ? -11.438 -16.639 -1.218 1.00 87.62 304 PHE A C 1
ATOM 2393 O O . PHE A 1 304 ? -10.314 -16.684 -0.720 1.00 87.62 304 PHE A O 1
ATOM 2400 N N . PRO A 1 305 ? -11.620 -16.531 -2.556 1.00 84.00 305 PRO A N 1
ATOM 2401 C CA . PRO A 1 305 ? -10.495 -16.472 -3.493 1.00 84.00 305 PRO A CA 1
ATOM 2402 C C . PRO A 1 305 ? -9.580 -15.267 -3.255 1.00 84.00 305 PRO A C 1
ATOM 2404 O O . PRO A 1 305 ? -8.375 -15.431 -3.108 1.00 84.00 305 PRO A O 1
ATOM 2407 N N . GLU A 1 306 ? -10.133 -14.059 -3.128 1.00 83.06 306 GLU A N 1
ATOM 2408 C CA . GLU A 1 306 ? -9.313 -12.864 -2.901 1.00 83.06 306 GLU A CA 1
ATOM 2409 C C . GLU A 1 306 ? -8.607 -12.881 -1.538 1.00 83.06 306 GLU A C 1
ATOM 2411 O O . GLU A 1 306 ? -7.470 -12.434 -1.422 1.00 83.06 306 GLU A O 1
ATOM 2416 N N . LEU A 1 307 ? -9.260 -13.396 -0.492 1.00 88.00 307 LEU A N 1
ATOM 2417 C CA . LEU A 1 307 ? -8.670 -13.533 0.840 1.00 88.00 307 LEU A CA 1
ATOM 2418 C C . LEU A 1 307 ? -7.571 -14.614 0.841 1.00 88.00 307 LEU A C 1
ATOM 2420 O O . LEU A 1 307 ? -6.543 -14.451 1.502 1.00 88.00 307 LEU A O 1
ATOM 2424 N N . ARG A 1 308 ? -7.745 -15.682 0.053 1.00 89.06 308 ARG A N 1
ATOM 2425 C CA . ARG A 1 308 ? -6.738 -16.722 -0.194 1.00 89.06 308 ARG A CA 1
ATOM 2426 C C . ARG A 1 308 ? -5.511 -16.144 -0.902 1.00 89.06 308 ARG A C 1
ATOM 2428 O O . ARG A 1 308 ? -4.413 -16.311 -0.368 1.00 89.06 308 ARG A O 1
ATOM 2435 N N . THR A 1 309 ? -5.694 -15.415 -2.006 1.00 79.00 309 THR A N 1
ATOM 2436 C CA . THR A 1 309 ? -4.621 -14.707 -2.731 1.00 79.00 309 THR A CA 1
ATOM 2437 C C . THR A 1 309 ? -3.923 -13.695 -1.826 1.00 79.00 309 THR A C 1
ATOM 2439 O O . THR A 1 309 ? -2.707 -13.728 -1.690 1.00 79.00 309 THR A O 1
ATOM 2442 N N . PHE A 1 310 ? -4.679 -12.869 -1.095 1.0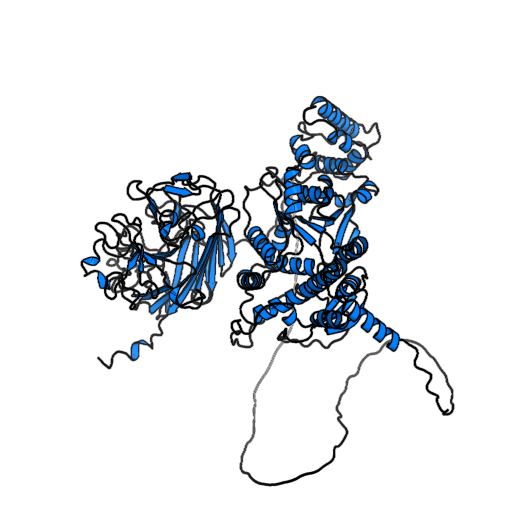0 83.75 310 PHE A N 1
ATOM 2443 C CA . PHE A 1 310 ? -4.117 -11.890 -0.162 1.00 83.75 310 PHE A CA 1
ATOM 2444 C C . PHE A 1 310 ? -3.218 -12.541 0.899 1.00 83.75 310 PHE A C 1
ATOM 2446 O O . PHE A 1 310 ? -2.185 -11.980 1.247 1.00 83.75 310 PHE A O 1
ATOM 2453 N N . THR A 1 311 ? -3.566 -13.721 1.426 1.00 85.19 311 THR A N 1
ATOM 2454 C CA . THR A 1 311 ? -2.691 -14.416 2.394 1.00 85.19 311 THR A CA 1
ATOM 2455 C C . THR A 1 311 ? -1.462 -15.076 1.760 1.00 85.19 311 THR A C 1
ATOM 2457 O O . THR A 1 311 ? -0.452 -15.208 2.452 1.00 85.19 311 THR A O 1
ATOM 2460 N N . ALA A 1 312 ? -1.496 -15.422 0.468 1.00 76.19 312 ALA A N 1
ATOM 2461 C CA . ALA A 1 312 ? -0.291 -15.786 -0.279 1.00 76.19 312 ALA A CA 1
ATOM 2462 C C . ALA A 1 312 ? 0.628 -14.560 -0.439 1.00 76.19 312 ALA A C 1
ATOM 2464 O O . ALA A 1 312 ? 1.732 -14.558 0.099 1.00 76.19 312 ALA A O 1
ATOM 2465 N N . ASP A 1 313 ? 0.132 -13.487 -1.061 1.00 74.50 313 ASP A N 1
ATOM 2466 C CA . ASP A 1 313 ? 0.878 -12.252 -1.345 1.00 74.50 313 ASP A CA 1
ATOM 2467 C C . ASP A 1 313 ? 1.417 -11.550 -0.090 1.00 74.50 313 ASP A C 1
ATOM 2469 O O . ASP A 1 313 ? 2.530 -11.027 -0.086 1.00 74.50 313 ASP A O 1
ATOM 2473 N N . ALA A 1 314 ? 0.607 -11.464 0.971 1.00 71.44 314 ALA A N 1
ATOM 2474 C CA . ALA A 1 314 ? 0.926 -10.641 2.133 1.00 71.44 314 ALA A CA 1
ATOM 2475 C C . ALA A 1 314 ? 1.658 -11.404 3.243 1.00 71.44 314 ALA A C 1
ATOM 2477 O O . ALA A 1 314 ? 2.385 -10.765 4.005 1.00 71.44 314 ALA A O 1
ATOM 2478 N N . PHE A 1 315 ? 1.449 -12.721 3.376 1.00 79.81 315 PHE A N 1
ATOM 2479 C CA . PHE A 1 315 ? 1.973 -13.534 4.488 1.00 79.81 315 PHE A CA 1
ATOM 2480 C C . PHE A 1 315 ? 2.779 -14.762 4.040 1.00 79.81 315 PHE A C 1
ATOM 2482 O O . PHE A 1 315 ? 3.134 -15.571 4.900 1.00 79.81 315 PHE A O 1
ATOM 2489 N N . GLU A 1 316 ? 3.035 -14.912 2.735 1.00 76.94 316 GLU A N 1
ATOM 2490 C CA . GLU A 1 316 ? 3.738 -16.048 2.115 1.00 76.94 316 GLU A CA 1
ATOM 2491 C C . GLU A 1 316 ? 3.063 -17.406 2.377 1.00 76.94 316 GLU A C 1
ATOM 2493 O O . GLU A 1 316 ? 3.698 -18.457 2.399 1.00 76.94 316 GLU A O 1
ATOM 2498 N N . TRP A 1 317 ? 1.734 -17.422 2.547 1.00 85.12 317 TRP A N 1
ATOM 2499 C CA . TRP A 1 317 ? 0.964 -18.668 2.658 1.00 85.12 317 TRP A CA 1
ATOM 2500 C C . TRP A 1 317 ? 0.690 -19.247 1.264 1.00 85.12 317 TRP A C 1
ATOM 2502 O O . TRP A 1 317 ? -0.456 -19.407 0.854 1.00 85.12 317 TRP A O 1
ATOM 2512 N N . VAL A 1 318 ? 1.744 -19.532 0.504 1.00 81.75 318 VAL A N 1
ATOM 2513 C CA . VAL A 1 318 ? 1.670 -20.181 -0.814 1.00 81.75 318 VAL A CA 1
ATOM 2514 C C . VAL A 1 318 ? 1.397 -21.687 -0.687 1.00 81.75 318 VAL A C 1
ATOM 2516 O O . VAL A 1 318 ? 1.590 -22.262 0.385 1.00 81.75 318 VAL A O 1
ATOM 2519 N N . LYS A 1 319 ? 0.973 -22.317 -1.792 1.00 86.00 319 LYS A N 1
ATOM 2520 C CA . LYS A 1 319 ? 0.849 -23.780 -1.950 1.00 86.00 319 LYS A CA 1
ATOM 2521 C C . LYS A 1 319 ? -0.130 -24.463 -0.975 1.00 86.00 319 LYS A C 1
ATOM 2523 O O . LYS A 1 319 ? -0.777 -23.828 -0.133 1.00 86.00 319 LYS A O 1
ATOM 2528 N N . VAL A 1 320 ? -0.250 -25.786 -1.096 1.00 85.81 320 VAL A N 1
ATOM 2529 C CA . VAL A 1 320 ? -1.116 -26.644 -0.264 1.00 85.81 320 VAL A CA 1
ATOM 2530 C C . VAL A 1 320 ? -0.894 -26.436 1.246 1.00 85.81 320 VAL A C 1
ATOM 2532 O O . VAL A 1 320 ? -1.866 -26.425 2.009 1.00 85.81 320 VAL A O 1
ATOM 2535 N N . SER A 1 321 ? 0.342 -26.241 1.713 1.00 83.50 321 SER A N 1
ATOM 2536 C CA . SER A 1 321 ? 0.645 -25.947 3.123 1.00 83.50 321 SER A CA 1
ATOM 2537 C C . SER A 1 321 ? 0.083 -24.594 3.581 1.00 83.50 321 SER A C 1
ATOM 2539 O O . SER A 1 321 ? -0.525 -24.512 4.656 1.00 83.50 321 SER A O 1
ATOM 2541 N N . GLY A 1 322 ? 0.193 -23.552 2.753 1.00 85.75 322 GLY A N 1
ATOM 2542 C CA . GLY A 1 322 ? -0.417 -22.245 2.982 1.00 85.75 322 GLY A CA 1
ATOM 2543 C C . GLY A 1 322 ? -1.945 -22.295 3.005 1.00 85.75 322 GLY A C 1
ATOM 2544 O O . GLY A 1 322 ? -2.563 -21.753 3.924 1.00 85.75 322 GLY A O 1
ATOM 2545 N N . ALA A 1 323 ? -2.567 -23.020 2.074 1.00 87.81 323 ALA A N 1
ATOM 2546 C CA . ALA A 1 323 ? -4.018 -23.218 2.043 1.00 87.81 323 ALA A CA 1
ATOM 2547 C C . ALA A 1 323 ? -4.536 -23.993 3.273 1.00 87.81 323 ALA A C 1
ATOM 2549 O O . ALA A 1 323 ? -5.528 -23.609 3.896 1.00 87.81 323 ALA A O 1
ATOM 2550 N N . LYS A 1 324 ? -3.816 -25.032 3.715 1.00 89.56 324 LYS A N 1
ATOM 2551 C CA . LYS A 1 324 ? -4.093 -25.751 4.973 1.00 89.56 324 LYS A CA 1
ATOM 2552 C C . LYS A 1 324 ? -4.020 -24.826 6.194 1.00 89.56 324 LYS A C 1
ATOM 2554 O O . LYS A 1 324 ? -4.922 -24.841 7.034 1.00 89.56 324 LYS A O 1
ATOM 2559 N N . LYS A 1 325 ? -2.983 -23.986 6.275 1.00 89.31 325 LYS A N 1
ATOM 2560 C CA . LYS A 1 325 ? -2.792 -22.969 7.327 1.00 89.31 325 LYS A CA 1
ATOM 2561 C C . LYS A 1 325 ? -3.911 -21.921 7.317 1.00 89.31 325 LYS A C 1
ATOM 2563 O O . LYS A 1 325 ? -4.413 -21.548 8.376 1.00 89.31 325 LYS A O 1
ATOM 2568 N N . PHE A 1 326 ? -4.357 -21.504 6.134 1.00 91.06 326 PHE A N 1
ATOM 2569 C CA . PHE A 1 326 ? -5.500 -20.614 5.949 1.00 91.06 326 PHE A CA 1
ATOM 2570 C C . PHE A 1 326 ? -6.797 -21.217 6.515 1.00 91.06 326 PHE A C 1
ATOM 2572 O O . PHE A 1 326 ? -7.452 -20.582 7.346 1.00 91.06 326 PHE A O 1
ATOM 2579 N N . ILE A 1 327 ? -7.127 -22.462 6.143 1.00 91.81 327 ILE A N 1
ATOM 2580 C CA . ILE A 1 327 ? -8.335 -23.164 6.611 1.00 91.81 327 ILE A CA 1
ATOM 2581 C C . ILE A 1 327 ? -8.329 -23.325 8.138 1.00 91.81 327 ILE A C 1
ATOM 2583 O O . ILE A 1 327 ? -9.312 -22.944 8.778 1.00 91.81 327 ILE A O 1
ATOM 2587 N N . ARG A 1 328 ? -7.214 -23.790 8.730 1.00 91.62 328 ARG A N 1
ATOM 2588 C CA . ARG A 1 328 ? -7.039 -23.944 10.194 1.00 91.62 328 ARG A CA 1
ATOM 2589 C C . ARG A 1 328 ? -7.383 -22.668 10.964 1.00 91.62 328 ARG A C 1
ATOM 2591 O O . ARG A 1 328 ? -7.971 -22.718 12.041 1.00 91.62 328 ARG A O 1
ATOM 2598 N N . ASN A 1 329 ? -7.015 -21.520 10.401 1.00 91.44 329 ASN A N 1
ATOM 2599 C CA . ASN A 1 329 ? -7.191 -20.218 11.033 1.00 91.44 329 ASN A CA 1
ATOM 2600 C C . ASN A 1 329 ? -8.607 -19.647 10.826 1.00 91.44 329 ASN A C 1
ATOM 2602 O O . ASN A 1 329 ? -9.145 -19.005 11.728 1.00 91.44 329 ASN A O 1
ATOM 2606 N N . LEU A 1 330 ? -9.212 -19.867 9.653 1.00 93.38 330 LEU A N 1
ATOM 2607 C CA . LEU A 1 330 ? -10.493 -19.264 9.270 1.00 93.38 330 LEU A CA 1
ATOM 2608 C C . LEU A 1 330 ? -11.722 -20.095 9.686 1.00 93.38 330 LEU A C 1
ATOM 2610 O O . LEU A 1 330 ? -12.735 -19.520 10.095 1.00 93.38 330 LEU A O 1
ATOM 2614 N N . ALA A 1 331 ? -11.653 -21.428 9.622 1.00 93.75 331 ALA A N 1
ATOM 2615 C CA . ALA A 1 331 ? -12.814 -22.294 9.843 1.00 93.75 331 ALA A CA 1
ATOM 2616 C C . ALA A 1 331 ? -13.461 -22.158 11.244 1.00 93.75 331 ALA A C 1
ATOM 2618 O O . ALA A 1 331 ? -14.692 -22.074 11.305 1.00 93.75 331 ALA A O 1
ATOM 2619 N N . PRO A 1 332 ? -12.707 -22.039 12.364 1.00 94.06 332 PRO A N 1
ATOM 2620 C CA . PRO A 1 332 ? -13.300 -21.817 13.687 1.00 94.06 332 PRO A CA 1
ATOM 2621 C C . PRO A 1 332 ? -14.113 -20.517 13.776 1.00 94.06 332 PRO A C 1
ATOM 2623 O O . PRO A 1 332 ? -15.196 -20.494 14.361 1.00 94.06 332 PRO A O 1
ATOM 2626 N N . ALA A 1 333 ? -13.612 -19.442 13.161 1.00 94.25 333 ALA A N 1
ATOM 2627 C CA . ALA A 1 333 ? -14.263 -18.134 13.147 1.00 94.25 333 ALA A CA 1
ATOM 2628 C C . ALA A 1 333 ? -15.546 -18.143 12.299 1.00 94.25 333 ALA A C 1
ATOM 2630 O O . ALA A 1 333 ? -16.565 -17.564 12.686 1.00 94.25 333 ALA A O 1
ATOM 2631 N N . LEU A 1 334 ? -15.516 -18.843 11.161 1.00 93.88 334 LEU A N 1
ATOM 2632 C CA . LEU A 1 334 ? -16.677 -19.003 10.290 1.00 93.88 334 LEU A CA 1
ATOM 2633 C C . LEU A 1 334 ? -17.756 -19.914 10.875 1.00 93.88 334 LEU A C 1
ATOM 2635 O O . LEU A 1 334 ? -18.932 -19.614 10.688 1.00 93.88 334 LEU A O 1
ATOM 2639 N N . LEU A 1 335 ? -17.410 -20.959 11.635 1.00 95.44 335 LEU A N 1
ATOM 2640 C CA . LEU A 1 335 ? -18.418 -21.762 12.336 1.00 95.44 335 LEU A CA 1
ATOM 2641 C C . LEU A 1 335 ? -19.255 -20.893 13.288 1.00 95.44 335 LEU A C 1
ATOM 2643 O O . LEU A 1 335 ? -20.482 -20.990 13.301 1.00 95.44 335 LEU A O 1
ATOM 2647 N N . VAL A 1 336 ? -18.607 -19.990 14.032 1.00 95.38 336 VAL A N 1
ATOM 2648 C CA . VAL A 1 336 ? -19.298 -19.036 14.913 1.00 95.38 336 VAL A CA 1
ATOM 2649 C C . VAL A 1 336 ? -20.182 -18.071 14.109 1.00 95.38 336 VAL A C 1
ATOM 2651 O O . VAL A 1 336 ? -21.360 -17.923 14.446 1.00 95.38 336 VAL A O 1
ATOM 2654 N N . ARG A 1 337 ? -19.667 -17.474 13.017 1.00 93.88 337 ARG A N 1
ATOM 2655 C CA . ARG A 1 337 ? -20.457 -16.615 12.105 1.00 93.88 337 ARG A CA 1
ATOM 2656 C C . ARG A 1 337 ? -21.697 -17.352 11.593 1.00 93.88 337 ARG A C 1
ATOM 2658 O O . ARG A 1 337 ? -22.796 -16.807 11.670 1.00 93.88 337 ARG A O 1
ATOM 2665 N N . ASN A 1 338 ? -21.530 -18.580 11.108 1.00 94.12 338 ASN A N 1
ATOM 2666 C CA . ASN A 1 338 ? -22.574 -19.358 10.445 1.00 94.12 338 ASN A CA 1
ATOM 2667 C C . ASN A 1 338 ? -23.646 -19.852 11.429 1.00 94.12 338 ASN A C 1
ATOM 2669 O O . ASN A 1 338 ? -24.832 -19.740 11.125 1.00 94.12 338 ASN A O 1
ATOM 2673 N N . LEU A 1 339 ? -23.265 -20.302 12.633 1.00 94.88 339 LEU A N 1
ATOM 2674 C CA . LEU A 1 339 ? -24.220 -20.618 13.705 1.00 94.88 339 LEU A CA 1
ATOM 2675 C C . LEU A 1 339 ? -25.066 -19.392 14.070 1.00 94.88 339 LEU A C 1
ATOM 2677 O O . LEU A 1 339 ? -26.293 -19.466 14.088 1.00 94.88 339 LEU A O 1
ATOM 2681 N N . ARG A 1 340 ? -24.426 -18.240 14.292 1.00 94.56 340 ARG A N 1
ATOM 2682 C CA . ARG A 1 340 ? -25.122 -16.982 14.589 1.00 94.56 340 ARG A CA 1
ATOM 2683 C C . ARG A 1 340 ? -26.053 -16.555 13.441 1.00 94.56 340 ARG A C 1
ATOM 2685 O O . ARG A 1 340 ? -27.197 -16.205 13.712 1.00 94.56 340 ARG A O 1
ATOM 2692 N N . MET A 1 341 ? -25.606 -16.622 12.180 1.00 92.31 341 MET A N 1
ATOM 2693 C CA . MET A 1 341 ? -26.452 -16.314 11.011 1.00 92.31 341 MET A CA 1
ATOM 2694 C C . MET A 1 341 ? -27.667 -17.242 10.920 1.00 92.31 341 MET A C 1
ATOM 2696 O O . MET A 1 341 ? -28.775 -16.764 10.695 1.00 92.31 341 MET A O 1
ATOM 2700 N N . ARG A 1 342 ? -27.491 -18.552 11.148 1.00 91.50 342 ARG A N 1
ATOM 2701 C CA . ARG A 1 342 ? -28.603 -19.514 11.162 1.00 91.50 342 ARG A CA 1
ATOM 2702 C C . ARG A 1 342 ? -29.607 -19.197 12.272 1.00 91.50 342 ARG A C 1
ATOM 2704 O O . ARG A 1 342 ? -30.806 -19.232 12.022 1.00 91.50 342 ARG A O 1
ATOM 2711 N N . GLY A 1 343 ? -29.134 -18.825 13.462 1.00 89.38 343 GLY A N 1
ATOM 2712 C CA . GLY A 1 343 ? -30.001 -18.403 14.566 1.00 89.38 343 GLY A CA 1
ATOM 2713 C C . GLY A 1 343 ? -30.792 -17.124 14.273 1.00 89.38 343 GLY A C 1
ATOM 2714 O O . GLY A 1 343 ? -31.967 -17.040 14.622 1.00 89.38 343 GLY A O 1
ATOM 2715 N N . GLN A 1 344 ? -30.189 -16.158 13.575 1.00 88.38 344 GLN A N 1
ATOM 2716 C CA . GLN A 1 344 ? -30.900 -14.962 13.117 1.00 88.38 344 GLN A CA 1
ATOM 2717 C C . GLN A 1 344 ? -31.938 -15.301 12.034 1.00 88.38 344 GLN A C 1
ATOM 2719 O O . GLN A 1 344 ? -33.093 -14.906 12.164 1.00 88.38 344 GLN A O 1
ATOM 2724 N N . ALA A 1 345 ? -31.579 -16.104 11.027 1.00 87.31 345 ALA A N 1
ATOM 2725 C CA . ALA A 1 345 ? -32.513 -16.561 9.995 1.00 87.31 345 ALA A CA 1
ATOM 2726 C C . ALA A 1 345 ? -33.695 -17.364 10.578 1.00 87.31 345 ALA A C 1
ATOM 2728 O O . ALA A 1 345 ? -34.817 -17.257 10.087 1.00 87.31 345 ALA A O 1
ATOM 2729 N N . ALA A 1 346 ? -33.471 -18.129 11.654 1.00 85.31 346 ALA A N 1
ATOM 2730 C CA . ALA A 1 346 ? -34.535 -18.797 12.402 1.00 85.31 346 ALA A CA 1
ATOM 2731 C C . ALA A 1 346 ? -35.477 -17.789 13.085 1.00 85.31 346 ALA A C 1
ATOM 2733 O O . ALA A 1 346 ? -36.695 -17.918 12.981 1.00 85.31 346 ALA A O 1
ATOM 2734 N N . ALA A 1 347 ? -34.928 -16.763 13.746 1.00 84.06 347 ALA A N 1
ATOM 2735 C CA . ALA A 1 347 ? -35.707 -15.710 14.404 1.00 84.06 347 ALA A CA 1
ATOM 2736 C C . ALA A 1 347 ? -36.483 -14.813 13.416 1.00 84.06 347 ALA A C 1
ATOM 2738 O O . ALA A 1 347 ? -37.542 -14.292 13.760 1.00 84.06 347 ALA A O 1
ATOM 2739 N N . GLU A 1 348 ? -35.981 -14.661 12.189 1.00 86.25 348 GLU A N 1
ATOM 2740 C CA . GLU A 1 348 ? -36.634 -13.941 11.087 1.00 86.25 348 GLU A CA 1
ATOM 2741 C C . GLU A 1 348 ? -37.656 -14.805 10.312 1.00 86.25 348 GLU A C 1
ATOM 2743 O O . GLU A 1 348 ? -38.343 -14.294 9.429 1.00 86.25 348 GLU A O 1
ATOM 2748 N N . GLY A 1 349 ? -37.796 -16.097 10.642 1.00 83.00 349 GLY A N 1
ATOM 2749 C CA . GLY A 1 349 ? -38.738 -17.015 9.985 1.00 83.00 349 GLY A CA 1
ATOM 2750 C C . GLY A 1 349 ? -38.319 -17.457 8.576 1.00 83.00 349 GLY A C 1
ATOM 2751 O O . GLY A 1 349 ? -39.165 -17.850 7.778 1.00 83.00 349 GLY A O 1
ATOM 2752 N N . ALA A 1 350 ? -37.024 -17.379 8.255 1.00 82.69 350 ALA A N 1
ATOM 2753 C CA . ALA A 1 350 ? -36.464 -17.679 6.934 1.00 82.69 350 ALA A CA 1
ATOM 2754 C C . ALA A 1 350 ? -35.957 -19.130 6.771 1.00 82.69 350 ALA A C 1
ATOM 2756 O O . ALA A 1 350 ? -35.448 -19.485 5.707 1.00 82.69 350 ALA A O 1
ATOM 2757 N N . LEU A 1 351 ? -36.072 -19.970 7.807 1.00 83.50 351 LEU A N 1
ATOM 2758 C CA . LEU A 1 351 ? -35.727 -21.398 7.764 1.00 83.50 351 LEU A CA 1
ATOM 2759 C C . LEU A 1 351 ? -36.977 -22.285 7.666 1.00 83.50 351 LEU A C 1
ATOM 2761 O O . LEU A 1 351 ? -38.084 -21.857 7.982 1.00 83.50 351 LEU A O 1
ATOM 2765 N N . SER A 1 352 ? -36.786 -23.544 7.262 1.00 79.38 352 SER A N 1
ATOM 2766 C CA . SER A 1 352 ? -37.848 -24.557 7.290 1.00 79.38 352 SER A CA 1
ATOM 2767 C C . SER A 1 352 ? -38.293 -24.869 8.724 1.00 79.38 352 SER A C 1
ATOM 2769 O O . SER A 1 352 ? -37.458 -24.971 9.620 1.00 79.38 352 SER A O 1
ATOM 2771 N N . GLU A 1 353 ? -39.595 -25.092 8.920 1.00 79.31 353 GLU A N 1
ATOM 2772 C CA . GLU A 1 353 ? -40.165 -25.612 10.175 1.00 79.31 353 GLU A CA 1
ATOM 2773 C C . GLU A 1 353 ? -40.083 -27.151 10.278 1.00 79.31 353 GLU A C 1
ATOM 2775 O O . GLU A 1 353 ? -40.365 -27.714 11.335 1.00 79.31 353 GLU A O 1
ATOM 2780 N N . ASP A 1 354 ? -39.710 -27.841 9.192 1.00 84.81 354 ASP A N 1
ATOM 2781 C CA . ASP A 1 354 ? -39.605 -29.305 9.124 1.00 84.81 354 A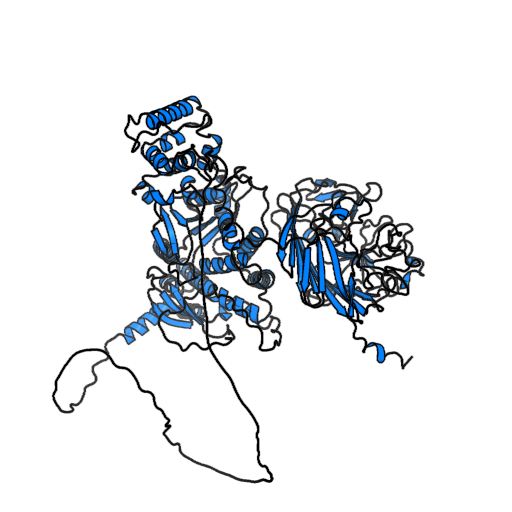SP A CA 1
ATOM 2782 C C . ASP A 1 354 ? -38.409 -29.835 9.948 1.00 84.81 354 ASP A C 1
ATOM 2784 O O . ASP A 1 354 ? -37.263 -29.544 9.585 1.00 84.81 354 ASP A O 1
ATOM 2788 N N . PRO A 1 355 ? -38.623 -30.614 11.032 1.00 81.56 355 PRO A N 1
ATOM 2789 C CA . PRO A 1 355 ? -37.549 -31.052 11.926 1.00 81.56 355 PRO A CA 1
ATOM 2790 C C . PRO A 1 355 ? -36.427 -31.829 11.233 1.00 81.56 355 PRO A C 1
ATOM 2792 O O . PRO A 1 355 ? -35.262 -31.607 11.562 1.00 81.56 355 PRO A O 1
ATOM 2795 N N . ASP A 1 356 ? -36.754 -32.678 10.255 1.00 83.25 356 ASP A N 1
ATOM 2796 C CA . ASP A 1 356 ? -35.769 -33.503 9.543 1.00 83.25 356 ASP A CA 1
ATOM 2797 C C . ASP A 1 356 ? -34.834 -32.618 8.692 1.00 83.25 356 ASP A C 1
ATOM 2799 O O . ASP A 1 356 ? -33.617 -32.821 8.652 1.00 83.25 356 ASP A O 1
ATOM 2803 N N . ALA A 1 357 ? -35.382 -31.568 8.066 1.00 84.50 357 ALA A N 1
ATOM 2804 C CA . ALA A 1 357 ? -34.604 -30.555 7.354 1.00 84.50 357 ALA A CA 1
ATOM 2805 C C . ALA A 1 357 ? -33.788 -29.669 8.314 1.00 84.50 357 ALA A C 1
ATOM 2807 O O . ALA A 1 357 ? -32.640 -29.326 8.021 1.00 84.50 357 ALA A O 1
ATOM 2808 N N . VAL A 1 358 ? -34.343 -29.312 9.479 1.00 85.56 358 VAL A N 1
ATOM 2809 C CA . VAL A 1 358 ? -33.627 -28.545 10.511 1.00 85.56 358 VAL A CA 1
ATOM 2810 C C . VAL A 1 358 ? -32.429 -29.342 11.039 1.00 85.56 358 VAL A C 1
ATOM 2812 O O . VAL A 1 358 ? -31.340 -28.774 11.110 1.00 85.56 358 VAL A O 1
ATOM 2815 N N . GLU A 1 359 ? -32.581 -30.635 11.345 1.00 85.94 359 GLU A N 1
ATOM 2816 C CA . GLU A 1 359 ? -31.479 -31.511 11.775 1.00 85.94 359 GLU A CA 1
ATOM 2817 C C . GLU A 1 359 ? -30.411 -31.655 10.678 1.00 85.94 359 GLU A C 1
ATOM 2819 O O . GLU A 1 359 ? -29.219 -31.496 10.956 1.00 85.94 359 GLU A O 1
ATOM 2824 N N . ALA A 1 360 ? -30.816 -31.858 9.419 1.00 85.56 360 ALA A N 1
ATOM 2825 C CA . ALA A 1 360 ? -29.892 -31.971 8.289 1.00 85.56 360 ALA A CA 1
ATOM 2826 C C . ALA A 1 360 ? -29.052 -30.698 8.053 1.00 85.56 360 ALA A C 1
ATOM 2828 O O . ALA A 1 360 ? -27.872 -30.796 7.710 1.00 85.56 360 ALA A O 1
ATOM 2829 N N . GLU A 1 361 ? -29.619 -29.504 8.259 1.00 86.69 361 GLU A N 1
ATOM 2830 C CA . GLU A 1 361 ? -28.870 -28.241 8.189 1.00 86.69 361 GLU A CA 1
ATOM 2831 C C . GLU A 1 361 ? -27.984 -27.998 9.425 1.00 86.69 361 GLU A C 1
ATOM 2833 O O . GLU A 1 361 ? -26.901 -27.428 9.294 1.00 86.69 361 GLU A O 1
ATOM 2838 N N . GLU A 1 362 ? -28.386 -28.445 10.622 1.00 90.69 362 GLU A N 1
ATOM 2839 C CA . GLU A 1 362 ? -27.523 -28.375 11.813 1.00 90.69 362 GLU A CA 1
ATOM 2840 C C . GLU A 1 362 ? -26.302 -29.288 11.694 1.00 90.69 362 GLU A C 1
ATOM 2842 O O . GLU A 1 362 ? -25.190 -28.864 12.014 1.00 90.69 362 GLU A O 1
ATOM 2847 N N . ALA A 1 363 ? -26.481 -30.505 11.174 1.00 88.50 363 ALA A N 1
ATOM 2848 C CA . ALA A 1 363 ? -25.426 -31.507 11.040 1.00 88.50 363 ALA A CA 1
ATOM 2849 C C . ALA A 1 363 ? -24.244 -31.054 10.156 1.00 88.50 363 ALA A C 1
ATOM 2851 O O . ALA A 1 363 ? -23.123 -31.530 10.342 1.00 88.50 363 ALA A O 1
ATOM 2852 N N . LYS A 1 364 ? -24.464 -30.101 9.234 1.00 88.94 364 LYS A N 1
ATOM 2853 C CA . LYS A 1 364 ? -23.405 -29.471 8.418 1.00 88.94 364 LYS A CA 1
ATOM 2854 C C . LYS A 1 364 ? -22.454 -28.589 9.236 1.00 88.94 364 LYS A C 1
ATOM 2856 O O . LYS A 1 364 ? -21.299 -28.422 8.856 1.00 88.94 364 LYS A O 1
ATOM 2861 N N . LEU A 1 365 ? -22.941 -28.005 10.334 1.00 90.69 365 LEU A N 1
ATOM 2862 C CA . LEU A 1 365 ? -22.182 -27.107 11.214 1.00 90.69 365 LEU A CA 1
ATOM 2863 C C . LEU A 1 365 ? -21.726 -27.810 12.502 1.00 90.69 365 LEU A C 1
ATOM 2865 O O . LEU A 1 365 ? -20.635 -27.544 13.002 1.00 90.69 365 LEU A O 1
ATOM 2869 N N . VAL A 1 366 ? -22.552 -28.708 13.046 1.00 92.94 366 VAL A N 1
ATOM 2870 C CA . VAL A 1 366 ? -22.343 -29.389 14.329 1.00 92.94 366 VAL A CA 1
ATOM 2871 C C . VAL A 1 366 ? -22.431 -30.900 14.126 1.00 92.94 366 VAL A C 1
ATOM 2873 O O . VAL A 1 366 ? -23.500 -31.497 14.168 1.00 92.94 366 VAL A O 1
ATOM 2876 N N . THR A 1 367 ? -21.275 -31.545 13.983 1.00 91.62 367 THR A N 1
ATOM 2877 C CA . THR A 1 367 ? -21.179 -33.019 13.907 1.00 91.62 367 THR A CA 1
ATOM 2878 C C . THR A 1 367 ? -21.294 -33.695 15.280 1.00 91.62 367 THR A C 1
ATOM 2880 O O . THR A 1 367 ? -21.479 -34.908 15.379 1.00 91.62 367 THR A O 1
ATOM 2883 N N . GLY A 1 368 ? -21.190 -32.922 16.367 1.00 91.88 368 GLY A N 1
ATOM 2884 C CA . GLY A 1 368 ? -21.424 -33.403 17.724 1.00 91.88 368 GLY A CA 1
ATOM 2885 C C . GLY A 1 368 ? -21.012 -32.415 18.813 1.00 91.88 368 GLY A C 1
ATOM 2886 O O . GLY A 1 368 ? -20.290 -31.448 18.574 1.00 91.88 368 GLY A O 1
ATOM 2887 N N . ILE A 1 369 ? -21.459 -32.687 20.042 1.00 95.00 369 ILE A N 1
ATOM 2888 C CA . ILE A 1 369 ? -21.140 -31.897 21.238 1.00 95.00 369 ILE A CA 1
ATOM 2889 C C . ILE A 1 369 ? -20.508 -32.821 22.287 1.00 95.00 369 ILE A C 1
ATOM 2891 O O . ILE A 1 369 ? -21.049 -33.878 22.622 1.00 95.00 369 ILE A O 1
ATOM 2895 N N . HIS A 1 370 ? -19.339 -32.446 22.809 1.00 93.31 370 HIS A N 1
ATOM 2896 C CA . HIS A 1 370 ? -18.511 -33.326 23.646 1.00 93.31 370 HIS A CA 1
ATOM 2897 C C . HIS A 1 370 ? -18.428 -32.932 25.124 1.00 93.31 370 HIS A C 1
ATOM 2899 O O . HIS A 1 370 ? -18.133 -33.787 25.957 1.00 93.31 370 HIS A O 1
ATOM 2905 N N . GLY A 1 371 ? -18.721 -31.680 25.473 1.00 93.31 371 GLY A N 1
ATOM 2906 C CA . GLY A 1 371 ? -18.598 -31.181 26.840 1.00 93.31 371 GLY A CA 1
ATOM 2907 C C . GLY A 1 371 ? -19.149 -29.768 26.996 1.00 93.31 371 GLY A C 1
ATOM 2908 O O . GLY A 1 371 ? -19.487 -29.121 26.007 1.00 93.31 371 GLY A O 1
ATOM 2909 N N . LYS A 1 372 ? -19.210 -29.304 28.246 1.00 95.25 372 LYS A N 1
ATOM 2910 C CA . LYS A 1 372 ? -19.575 -27.939 28.634 1.00 95.25 372 LYS A CA 1
ATOM 2911 C C . LYS A 1 372 ? -18.568 -27.434 29.667 1.00 95.25 372 LYS A C 1
ATOM 2913 O O . LYS A 1 372 ? -18.241 -28.191 30.581 1.00 95.25 372 LYS A O 1
ATOM 2918 N N . ARG A 1 373 ? -18.102 -26.190 29.539 1.00 95.06 373 ARG A N 1
ATOM 2919 C CA . ARG A 1 373 ? -17.227 -25.523 30.518 1.00 95.06 373 ARG A CA 1
ATOM 2920 C C . ARG A 1 373 ? -17.726 -24.117 30.854 1.00 95.06 373 ARG A C 1
ATOM 2922 O O . ARG A 1 373 ? -18.622 -23.585 30.204 1.00 95.06 373 ARG A O 1
ATOM 2929 N N . GLN A 1 374 ? -17.099 -23.538 31.868 1.00 94.31 374 GLN A N 1
ATOM 2930 C CA . GLN A 1 374 ? -17.041 -22.105 32.135 1.00 94.31 374 GLN A CA 1
ATOM 2931 C C . GLN A 1 374 ? -15.571 -21.815 32.450 1.00 94.31 374 GLN A C 1
ATOM 2933 O O . GLN A 1 374 ? -14.996 -22.527 33.275 1.00 94.31 374 GLN A O 1
ATOM 2938 N N . HIS A 1 375 ? -14.942 -20.854 31.771 1.00 92.62 375 HIS A N 1
ATOM 2939 C CA . HIS A 1 375 ? -13.494 -20.641 31.873 1.00 92.62 375 HIS A CA 1
ATOM 2940 C C . HIS A 1 375 ? -13.153 -19.217 32.355 1.00 92.62 375 HIS A C 1
ATOM 2942 O O . HIS A 1 375 ? -13.815 -18.264 31.940 1.00 92.62 375 HIS A O 1
ATOM 2948 N N . PRO A 1 376 ? -12.125 -19.008 33.204 1.00 89.31 376 PRO A N 1
ATOM 2949 C CA . PRO A 1 376 ? -11.807 -17.670 33.709 1.00 89.31 376 PRO A CA 1
ATOM 2950 C C . PRO A 1 376 ? -11.403 -16.658 32.627 1.00 89.31 376 PRO A C 1
ATOM 2952 O O . PRO A 1 376 ? -11.591 -15.465 32.821 1.00 89.31 376 PRO A O 1
ATOM 2955 N N . SER A 1 377 ? -10.881 -17.102 31.477 1.00 89.56 377 SER A N 1
ATOM 2956 C CA . SER A 1 377 ? -10.535 -16.209 30.357 1.00 89.56 377 SER A CA 1
ATOM 2957 C C . SER A 1 377 ? -11.749 -15.622 29.624 1.00 89.56 377 SER A C 1
ATOM 2959 O O . SER A 1 377 ? -11.595 -14.650 28.883 1.00 89.56 377 SER A O 1
ATOM 2961 N N . THR A 1 378 ? -12.935 -16.194 29.841 1.00 92.56 378 THR A N 1
ATOM 2962 C CA . THR A 1 378 ? -14.223 -15.760 29.290 1.00 92.56 378 THR A CA 1
ATOM 2963 C C . THR A 1 378 ? -15.136 -15.199 30.388 1.00 92.56 378 THR A C 1
ATOM 2965 O O . THR A 1 378 ? -16.354 -15.177 30.224 1.00 92.56 378 THR A O 1
ATOM 2968 N N . ASP A 1 379 ? -14.576 -14.779 31.533 1.00 95.00 379 ASP A N 1
ATOM 2969 C CA . ASP A 1 379 ? -15.307 -14.371 32.747 1.00 95.00 379 ASP A CA 1
ATOM 2970 C C . ASP A 1 379 ? -16.311 -15.431 33.259 1.00 95.00 379 ASP A C 1
ATOM 2972 O O . ASP A 1 379 ? -17.290 -15.120 33.941 1.00 95.00 379 ASP A O 1
ATOM 2976 N N . ASN A 1 380 ? -16.040 -16.713 32.985 1.00 94.62 380 ASN A N 1
ATOM 2977 C CA . ASN A 1 380 ? -16.906 -17.863 33.272 1.00 94.62 380 ASN A CA 1
ATOM 2978 C C . ASN A 1 380 ? -18.203 -17.903 32.436 1.00 94.62 380 ASN A C 1
ATOM 2980 O O . ASN A 1 380 ? -19.180 -18.544 32.836 1.00 94.62 380 ASN A O 1
ATOM 2984 N N . THR A 1 381 ? -18.212 -17.270 31.259 1.00 95.00 381 THR A N 1
ATOM 2985 C CA . THR A 1 381 ? -19.296 -17.421 30.270 1.00 95.00 381 THR A CA 1
ATOM 2986 C C . THR A 1 381 ? -19.423 -18.901 29.856 1.00 95.00 381 THR A C 1
ATOM 2988 O O . THR A 1 381 ? -18.395 -19.547 29.633 1.00 95.00 381 THR A O 1
ATOM 2991 N N . PRO A 1 382 ? -20.636 -19.485 29.767 1.00 96.06 382 PRO A N 1
ATOM 2992 C CA . PRO A 1 382 ? -20.804 -20.891 29.396 1.00 96.06 382 PRO A CA 1
ATOM 2993 C C . PRO A 1 382 ? -20.395 -21.205 27.952 1.00 96.06 382 PRO A C 1
ATOM 2995 O O . PRO A 1 382 ? -20.797 -20.523 27.010 1.00 96.06 382 PRO A O 1
ATOM 2998 N N . GLU A 1 383 ? -19.658 -22.299 27.766 1.00 96.88 383 GLU A N 1
ATOM 2999 C CA . GLU A 1 383 ? -19.164 -22.768 26.465 1.00 96.88 383 GLU A CA 1
ATOM 3000 C C . GLU A 1 383 ? -19.451 -24.261 26.261 1.00 96.88 383 GLU A C 1
ATOM 3002 O O . GLU A 1 383 ? -19.374 -25.053 27.204 1.00 96.88 383 GLU A O 1
ATOM 3007 N N . LEU A 1 384 ? -19.718 -24.667 25.019 1.00 96.44 384 LEU A N 1
ATOM 3008 C CA . LEU A 1 384 ? -19.880 -26.057 24.583 1.00 96.44 384 LEU A CA 1
ATOM 3009 C C . LEU A 1 384 ? -18.709 -26.478 23.681 1.00 96.44 384 LEU A C 1
ATOM 3011 O O . LEU A 1 384 ? -18.242 -25.686 22.862 1.00 96.44 384 LEU A O 1
ATOM 3015 N N . ARG A 1 385 ? -18.230 -27.725 23.813 1.00 97.12 385 ARG A N 1
ATOM 3016 C CA . ARG A 1 385 ? -17.170 -28.282 22.948 1.00 97.12 385 ARG A CA 1
ATOM 3017 C C . ARG A 1 385 ? -17.803 -28.882 21.696 1.00 97.12 385 ARG A C 1
ATOM 3019 O O . ARG A 1 385 ? -18.288 -30.015 21.742 1.00 97.12 385 ARG A O 1
ATOM 3026 N N . ILE A 1 386 ? -17.797 -28.120 20.611 1.00 96.19 386 ILE A N 1
ATOM 3027 C CA . ILE A 1 386 ? -18.409 -28.448 19.320 1.00 96.19 386 ILE A CA 1
ATOM 3028 C C . ILE A 1 386 ? -17.402 -29.178 18.434 1.00 96.19 386 ILE A C 1
ATOM 3030 O O . ILE A 1 386 ? -16.236 -28.789 18.398 1.00 96.19 386 ILE A O 1
ATOM 3034 N N . ALA A 1 387 ? -17.847 -30.225 17.736 1.00 94.94 387 ALA A N 1
ATOM 3035 C CA . ALA A 1 387 ? -17.090 -30.911 16.693 1.00 94.94 387 ALA A CA 1
ATOM 3036 C C . ALA A 1 387 ? -17.608 -30.543 15.294 1.00 94.94 387 ALA A C 1
ATOM 3038 O O . ALA A 1 387 ? -18.820 -30.551 15.066 1.00 94.94 387 ALA A O 1
ATOM 3039 N N . PHE A 1 388 ? -16.708 -30.281 14.348 1.00 94.75 388 PHE A N 1
ATOM 3040 C CA . PHE A 1 388 ? -17.034 -29.858 12.979 1.00 94.75 388 PHE A CA 1
ATOM 3041 C C . PHE A 1 388 ? -15.945 -30.287 11.983 1.00 94.75 388 PHE A C 1
ATOM 3043 O O . PHE A 1 388 ? -14.857 -30.680 12.399 1.00 94.75 388 PHE A O 1
ATOM 3050 N N . SER A 1 389 ? -16.223 -30.198 10.679 1.00 92.88 389 SER A N 1
ATOM 3051 C CA . SER A 1 389 ? -15.226 -30.406 9.618 1.00 92.88 389 SER A CA 1
ATOM 3052 C C . SER A 1 389 ? -14.755 -29.049 9.063 1.00 92.88 389 SER A C 1
ATOM 3054 O O . SER A 1 389 ? -15.589 -28.281 8.584 1.00 92.88 389 SER A O 1
ATOM 3056 N N . PRO A 1 390 ? -13.456 -28.702 9.132 1.00 92.38 390 PRO A N 1
ATOM 3057 C CA . PRO A 1 390 ? -12.951 -27.419 8.636 1.00 92.38 390 PRO A CA 1
ATOM 3058 C C . PRO A 1 390 ? -13.183 -27.192 7.138 1.00 92.38 390 PRO A C 1
ATOM 3060 O O . PRO A 1 390 ? -13.643 -26.117 6.744 1.00 92.38 390 PRO A O 1
ATOM 3063 N N . ILE A 1 391 ? -12.927 -28.212 6.310 1.00 88.62 391 ILE A N 1
ATOM 3064 C CA . ILE A 1 391 ? -13.086 -28.134 4.848 1.00 88.62 391 ILE A CA 1
ATOM 3065 C C . ILE A 1 391 ? -14.546 -27.929 4.408 1.00 88.62 391 ILE A C 1
ATOM 3067 O O . ILE A 1 391 ? -14.786 -27.347 3.359 1.00 88.62 391 ILE A O 1
ATOM 3071 N N . SER A 1 392 ? -15.541 -28.320 5.217 1.00 87.38 392 SER A N 1
ATOM 3072 C CA . SER A 1 392 ? -16.958 -28.069 4.897 1.00 87.38 392 SER A CA 1
ATOM 3073 C C . SER A 1 392 ? -17.436 -26.651 5.240 1.00 87.38 392 SER A C 1
ATOM 3075 O O . SER A 1 392 ? -18.594 -26.325 4.983 1.00 87.38 392 SER A O 1
ATOM 3077 N N . ILE A 1 393 ? -16.582 -25.819 5.851 1.00 88.81 393 ILE A N 1
ATOM 3078 C CA . ILE A 1 393 ? -16.903 -24.444 6.275 1.00 88.81 393 ILE A CA 1
ATOM 3079 C C . ILE A 1 393 ? -16.119 -23.398 5.468 1.00 88.81 393 ILE A C 1
ATOM 3081 O O . ILE A 1 393 ? -16.627 -22.299 5.238 1.00 88.81 393 ILE A O 1
ATOM 3085 N N . VAL A 1 394 ? -14.900 -23.720 5.026 1.00 87.31 394 VAL A N 1
ATOM 3086 C CA . VAL A 1 394 ? -14.067 -22.841 4.191 1.00 87.31 394 VAL A CA 1
ATOM 3087 C C . VAL A 1 394 ? -14.159 -23.296 2.737 1.00 87.31 394 VAL A C 1
ATOM 3089 O O . VAL A 1 394 ? -13.626 -24.341 2.383 1.00 87.31 394 VAL A O 1
ATOM 3092 N N . ASN A 1 395 ? -14.822 -22.502 1.893 1.00 83.12 395 ASN A N 1
ATOM 3093 C CA . ASN A 1 395 ? -15.044 -22.829 0.482 1.00 83.12 395 ASN A CA 1
ATOM 3094 C C . ASN A 1 395 ? -13.787 -22.559 -0.368 1.00 83.12 395 ASN A C 1
ATOM 3096 O O . ASN A 1 395 ? -13.696 -21.528 -1.038 1.00 83.12 395 ASN A O 1
ATOM 3100 N N . ILE A 1 396 ? -12.810 -23.466 -0.292 1.00 81.94 396 ILE A N 1
ATOM 3101 C CA . ILE A 1 396 ? -11.574 -23.476 -1.086 1.00 81.94 396 ILE A CA 1
ATOM 3102 C C . ILE A 1 396 ? -11.322 -24.901 -1.582 1.00 81.94 396 ILE A C 1
ATOM 3104 O O . ILE A 1 396 ? -11.421 -25.854 -0.810 1.00 81.94 396 ILE A O 1
ATOM 3108 N N . ASP A 1 397 ? -10.977 -25.025 -2.861 1.00 82.50 397 ASP A N 1
ATOM 3109 C CA . ASP A 1 397 ? -10.519 -26.277 -3.458 1.00 82.50 397 ASP A CA 1
ATOM 3110 C C . ASP A 1 397 ? -9.025 -26.477 -3.156 1.00 82.50 397 ASP A C 1
ATOM 3112 O O . ASP A 1 397 ? -8.203 -25.627 -3.496 1.00 82.50 397 ASP A O 1
ATOM 3116 N N . LEU A 1 398 ? -8.680 -27.580 -2.487 1.00 83.31 398 LEU A N 1
ATOM 3117 C CA . LEU A 1 398 ? -7.294 -27.935 -2.163 1.00 83.31 398 LEU A CA 1
ATOM 3118 C C . LEU A 1 398 ? -6.597 -28.721 -3.278 1.00 83.31 398 LEU A C 1
ATOM 3120 O O . LEU A 1 398 ? -5.369 -28.765 -3.283 1.00 83.31 398 LEU A O 1
ATOM 3124 N N . ASP A 1 399 ? -7.347 -29.316 -4.209 1.00 82.12 399 ASP A N 1
ATOM 3125 C CA . ASP A 1 399 ? -6.785 -30.050 -5.348 1.00 82.12 399 ASP A CA 1
ATOM 3126 C C . ASP A 1 399 ? -6.382 -29.091 -6.492 1.00 82.12 399 ASP A C 1
ATOM 3128 O O . ASP A 1 399 ? -5.675 -29.485 -7.420 1.00 82.12 399 ASP A O 1
ATOM 3132 N N . ALA A 1 400 ? -6.791 -27.817 -6.400 1.00 82.56 400 ALA A N 1
ATOM 3133 C CA . ALA A 1 400 ? -6.398 -26.718 -7.285 1.00 82.56 400 ALA A CA 1
ATOM 3134 C C . ALA A 1 400 ? -5.142 -25.943 -6.820 1.00 82.56 400 ALA A C 1
ATOM 3136 O O . ALA A 1 400 ? -4.667 -25.061 -7.536 1.00 82.56 400 ALA A O 1
ATOM 3137 N N . GLU A 1 401 ? -4.608 -26.236 -5.630 1.00 83.88 401 GLU A N 1
ATOM 3138 C CA . GLU A 1 401 ? -3.408 -25.591 -5.080 1.00 83.88 401 GLU A CA 1
ATOM 3139 C C . GLU A 1 401 ? -2.124 -26.275 -5.579 1.00 83.88 401 GLU A C 1
ATOM 3141 O O . GLU A 1 401 ? -2.057 -27.501 -5.689 1.00 83.88 401 GLU A O 1
ATOM 3146 N N . GLU A 1 402 ? -1.060 -25.501 -5.819 1.00 81.69 402 GLU A N 1
ATOM 3147 C CA . GLU A 1 402 ? 0.252 -26.075 -6.141 1.00 81.69 402 GLU A CA 1
ATOM 3148 C C . GLU A 1 402 ? 0.758 -26.984 -4.996 1.00 81.69 402 GLU A C 1
ATOM 3150 O O . GLU A 1 402 ? 0.702 -26.588 -3.823 1.00 81.69 402 GLU A O 1
ATOM 3155 N N . PRO A 1 403 ? 1.293 -28.184 -5.298 1.00 83.06 403 PRO A N 1
ATOM 3156 C CA . PRO A 1 403 ? 1.850 -29.069 -4.284 1.00 83.06 403 PRO A CA 1
ATOM 3157 C C . PRO A 1 403 ? 3.121 -28.476 -3.667 1.00 83.06 403 PRO A C 1
ATOM 3159 O O . PRO A 1 403 ? 3.958 -27.898 -4.362 1.00 83.06 403 PRO A O 1
ATOM 3162 N N . ASP A 1 404 ? 3.276 -28.668 -2.357 1.00 79.12 404 ASP A N 1
ATOM 3163 C CA . ASP A 1 404 ? 4.463 -28.247 -1.609 1.00 79.12 404 ASP A CA 1
ATOM 3164 C C . ASP A 1 404 ? 5.742 -28.912 -2.160 1.00 79.12 404 ASP A C 1
ATOM 3166 O O . ASP A 1 404 ? 5.746 -30.099 -2.509 1.00 79.12 404 ASP A O 1
ATOM 3170 N N . ASP A 1 405 ? 6.840 -28.155 -2.228 1.00 77.75 405 ASP A N 1
ATOM 3171 C CA . ASP A 1 405 ? 8.118 -28.657 -2.744 1.00 77.75 405 ASP A CA 1
ATOM 3172 C C . ASP A 1 405 ? 8.745 -29.696 -1.802 1.00 77.75 405 ASP A C 1
ATOM 3174 O O . ASP A 1 405 ? 8.601 -29.644 -0.579 1.00 77.75 405 ASP A O 1
ATOM 3178 N N . LYS A 1 406 ? 9.500 -30.643 -2.371 1.00 50.28 406 LYS A N 1
ATOM 3179 C CA . LYS A 1 406 ? 10.212 -31.673 -1.599 1.00 50.28 406 LYS A CA 1
ATOM 3180 C C . LYS A 1 406 ? 11.500 -31.119 -0.986 1.00 50.28 406 LYS A C 1
ATOM 3182 O O . LYS A 1 406 ? 12.584 -31.367 -1.511 1.00 50.28 406 LYS A O 1
ATOM 3187 N N . PHE A 1 407 ? 11.370 -30.402 0.123 1.00 47.31 407 PHE A N 1
ATOM 3188 C CA . PHE A 1 407 ? 12.508 -30.000 0.949 1.00 47.31 407 PHE A CA 1
ATOM 3189 C C . PHE A 1 407 ? 12.995 -31.125 1.874 1.00 47.31 407 PHE A C 1
ATOM 3191 O O . PHE A 1 407 ? 12.243 -32.033 2.233 1.00 47.31 407 PHE A O 1
ATOM 3198 N N . ASP A 1 408 ? 14.284 -31.065 2.211 1.00 37.62 408 ASP A N 1
ATOM 3199 C CA . ASP A 1 408 ? 14.976 -32.006 3.098 1.00 37.62 408 ASP A CA 1
ATOM 3200 C C . ASP A 1 408 ? 14.718 -31.658 4.583 1.00 37.62 408 ASP A C 1
ATOM 3202 O O . ASP A 1 408 ? 14.331 -30.532 4.904 1.00 37.62 408 ASP A O 1
ATOM 3206 N N . GLU A 1 409 ? 14.918 -32.605 5.506 1.00 34.44 409 GLU A N 1
ATOM 3207 C CA . GL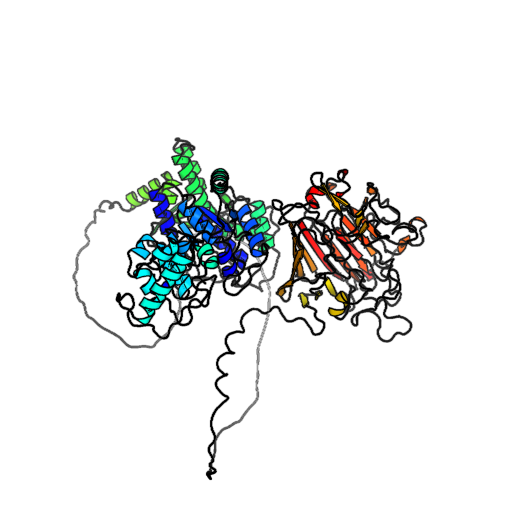U A 1 409 ? 14.569 -32.455 6.935 1.00 34.44 409 GLU A CA 1
ATOM 3208 C C . GLU A 1 409 ? 15.558 -31.532 7.696 1.00 34.44 409 GLU A C 1
ATOM 3210 O O . GLU A 1 409 ? 16.358 -31.995 8.512 1.00 34.44 409 GLU A O 1
ATOM 3215 N N . GLY A 1 410 ? 15.526 -30.218 7.417 1.00 32.97 410 GLY A N 1
ATOM 3216 C CA . GLY A 1 410 ? 16.523 -29.246 7.900 1.00 32.97 410 GLY A CA 1
ATOM 3217 C C . GLY A 1 410 ? 16.006 -27.985 8.612 1.00 32.97 410 GLY A C 1
ATOM 3218 O O . GLY A 1 410 ? 16.540 -27.638 9.665 1.00 32.97 410 GLY A O 1
ATOM 3219 N N . GLU A 1 411 ? 15.005 -27.285 8.065 1.00 32.28 411 GLU A N 1
ATOM 3220 C CA . GLU A 1 411 ? 14.680 -25.901 8.469 1.00 32.28 411 GLU A CA 1
ATOM 3221 C C . GLU A 1 411 ? 13.219 -25.733 8.938 1.00 32.28 411 GLU A C 1
ATOM 3223 O O . GLU A 1 411 ? 12.321 -25.415 8.163 1.00 32.28 411 GLU A O 1
ATOM 3228 N N . GLU A 1 412 ? 12.978 -25.926 10.242 1.00 35.91 412 GLU A N 1
ATOM 3229 C CA . GLU A 1 412 ? 11.722 -25.543 10.910 1.00 35.91 412 GLU A CA 1
ATOM 3230 C C . GLU A 1 412 ? 11.867 -24.153 11.568 1.00 35.91 412 GLU A C 1
ATOM 3232 O O . GLU A 1 412 ? 12.557 -24.012 12.581 1.00 35.91 412 GLU A O 1
ATOM 3237 N N . GLU A 1 413 ? 11.188 -23.120 11.050 1.00 38.00 413 GLU A N 1
ATOM 3238 C CA . GLU A 1 413 ? 11.015 -21.862 11.795 1.00 38.00 413 GLU A CA 1
ATOM 3239 C C . GLU A 1 413 ? 9.995 -22.039 12.939 1.00 38.00 413 GLU A C 1
ATOM 3241 O O . GLU A 1 413 ? 8.839 -22.404 12.707 1.00 38.00 413 GLU A O 1
ATOM 3246 N N . GLU A 1 414 ? 10.379 -21.713 14.182 1.00 34.69 414 GLU A N 1
ATOM 3247 C CA . GLU A 1 414 ? 9.448 -21.637 15.322 1.00 34.69 414 GLU A CA 1
ATOM 3248 C C . GLU A 1 414 ? 8.528 -20.395 15.213 1.00 34.69 414 GLU A C 1
ATOM 3250 O O . GLU A 1 414 ? 8.671 -19.416 15.951 1.00 34.69 414 GLU A O 1
ATOM 3255 N N . GLU A 1 415 ? 7.547 -20.421 14.304 1.00 44.22 415 GLU A N 1
ATOM 3256 C CA . GLU A 1 415 ? 6.489 -19.404 14.258 1.00 44.22 415 GLU A CA 1
ATOM 3257 C C . GLU A 1 415 ? 5.634 -19.436 15.538 1.00 44.22 415 GLU A C 1
ATOM 3259 O O . GLU A 1 415 ? 4.872 -20.371 15.789 1.00 44.22 415 GLU A O 1
ATOM 3264 N N . GLU A 1 416 ? 5.713 -18.380 16.352 1.00 40.81 416 GLU A N 1
ATOM 3265 C CA . GLU A 1 416 ? 4.938 -18.287 17.592 1.00 40.81 416 GLU A CA 1
ATOM 3266 C C . GLU A 1 416 ? 3.422 -18.176 17.316 1.00 40.81 416 GLU A C 1
ATOM 3268 O O . GLU A 1 416 ? 2.908 -17.104 16.987 1.00 40.81 416 GLU A O 1
ATOM 3273 N N . GLU A 1 417 ? 2.682 -19.278 17.496 1.00 43.62 417 GLU A N 1
ATOM 3274 C CA . GLU A 1 417 ? 1.249 -19.390 17.179 1.00 43.62 417 GLU A CA 1
ATOM 3275 C C . GLU A 1 417 ? 0.328 -18.448 17.996 1.00 43.62 417 GLU A C 1
ATOM 3277 O O . GLU A 1 417 ? -0.377 -18.853 18.921 1.00 43.62 417 GLU A O 1
ATOM 3282 N N . MET A 1 418 ? 0.206 -17.184 17.575 1.00 41.62 418 MET A N 1
ATOM 3283 C CA . MET A 1 418 ? -0.918 -16.305 17.959 1.00 41.62 418 MET A CA 1
ATOM 3284 C C . MET A 1 418 ? -2.266 -16.751 17.354 1.00 41.62 418 MET A C 1
ATOM 3286 O O . MET A 1 418 ? -3.321 -16.217 17.711 1.00 41.62 418 MET A O 1
ATOM 3290 N N . ALA A 1 419 ? -2.223 -17.729 16.447 1.00 39.97 419 ALA A N 1
ATOM 3291 C CA . ALA A 1 419 ? -3.332 -18.224 15.643 1.00 39.97 419 ALA A CA 1
ATOM 3292 C C . ALA A 1 419 ? -4.315 -19.146 16.386 1.00 39.97 419 ALA A C 1
ATOM 3294 O O . ALA A 1 419 ? -5.398 -19.413 15.869 1.00 39.97 419 ALA A O 1
ATOM 3295 N N . HIS A 1 420 ? -3.984 -19.626 17.592 1.00 41.41 420 HIS A N 1
ATOM 3296 C CA . HIS A 1 420 ? -4.878 -20.494 18.362 1.00 41.41 420 HIS A CA 1
ATOM 3297 C C . HIS A 1 420 ? -6.106 -19.722 18.892 1.00 41.41 420 HIS A C 1
ATOM 3299 O O . HIS A 1 420 ? -6.128 -19.198 20.007 1.00 41.41 420 HIS A O 1
ATOM 3305 N N . VAL A 1 421 ? -7.142 -19.646 18.047 1.00 41.34 421 VAL A N 1
ATOM 3306 C CA . VAL A 1 421 ? -8.482 -19.112 18.358 1.00 41.34 421 VAL A CA 1
ATOM 3307 C C . VAL A 1 421 ? -9.183 -19.988 19.399 1.00 41.34 421 VAL A C 1
ATOM 3309 O O . VAL A 1 421 ? -9.857 -19.476 20.289 1.00 41.34 421 VAL A O 1
ATOM 3312 N N . ALA A 1 422 ? -8.982 -21.306 19.321 1.00 41.53 422 ALA A N 1
ATOM 3313 C CA . ALA A 1 422 ? -9.406 -22.242 20.349 1.00 41.53 422 ALA A CA 1
ATOM 3314 C C . ALA A 1 422 ? -8.353 -22.329 21.459 1.00 41.53 422 ALA A C 1
ATOM 3316 O O . ALA A 1 422 ? -7.205 -22.708 21.210 1.00 41.53 422 ALA A O 1
ATOM 3317 N N . GLU A 1 423 ? -8.769 -22.024 22.687 1.00 41.84 423 GLU A N 1
ATOM 3318 C CA . GLU A 1 423 ? -7.933 -22.179 23.875 1.00 41.84 423 GLU A CA 1
ATOM 3319 C C . GLU A 1 423 ? -7.571 -23.654 24.091 1.00 41.84 423 GLU A C 1
ATOM 3321 O O . GLU A 1 423 ? -8.453 -24.507 24.240 1.00 41.84 423 GLU A O 1
ATOM 3326 N N . GLY A 1 424 ? -6.268 -23.944 24.104 1.00 33.78 424 GLY A N 1
ATOM 3327 C CA . GLY A 1 424 ? -5.741 -25.227 24.559 1.00 33.78 424 GLY A CA 1
ATOM 3328 C C . GLY A 1 424 ? -5.891 -25.358 26.074 1.00 33.78 424 GLY A C 1
ATOM 3329 O O . GLY A 1 424 ? -5.673 -24.391 26.805 1.00 33.78 424 GLY A O 1
ATOM 3330 N N . ASP A 1 425 ? -6.283 -26.541 26.539 1.00 33.09 425 ASP A N 1
ATOM 3331 C CA . ASP A 1 425 ? -6.542 -26.783 27.957 1.00 33.09 425 ASP A CA 1
ATOM 3332 C C . ASP A 1 425 ? -5.255 -26.670 28.796 1.00 33.09 425 ASP A C 1
ATOM 3334 O O . ASP A 1 425 ? -4.205 -27.210 28.446 1.00 33.09 425 ASP A O 1
ATOM 3338 N N . GLY A 1 426 ? -5.344 -25.955 29.922 1.00 35.44 426 GLY A N 1
ATOM 3339 C CA . GLY A 1 426 ? -4.224 -25.771 30.854 1.00 35.44 426 GLY A CA 1
ATOM 3340 C C . GLY A 1 426 ? -3.944 -26.978 31.758 1.00 35.44 426 GLY A C 1
ATOM 3341 O O . GLY A 1 426 ? -2.869 -27.040 32.347 1.00 35.44 426 GLY A O 1
ATOM 3342 N N . ASP A 1 427 ? -4.885 -27.925 31.848 1.00 29.81 427 ASP A N 1
ATOM 3343 C CA . ASP A 1 427 ? -4.887 -29.038 32.808 1.00 29.81 427 ASP A CA 1
ATOM 3344 C C . ASP A 1 427 ? -5.387 -30.362 32.181 1.00 29.81 427 ASP A C 1
ATOM 3346 O O . ASP A 1 427 ? -6.443 -30.879 32.536 1.00 29.81 427 ASP A O 1
ATOM 3350 N N . GLU A 1 428 ? -4.609 -30.960 31.272 1.00 29.06 428 GLU A N 1
ATOM 3351 C CA . GLU A 1 428 ? -4.568 -32.428 31.117 1.00 29.06 428 GLU A CA 1
ATOM 3352 C C . GLU A 1 428 ? -3.209 -32.875 30.531 1.00 29.06 428 GLU A C 1
ATOM 3354 O O . GLU A 1 428 ? -2.744 -32.336 29.525 1.00 29.06 428 GLU A O 1
ATOM 3359 N N . GLU A 1 429 ? -2.533 -33.852 31.155 1.00 28.55 429 GLU A N 1
ATOM 3360 C CA . GLU A 1 429 ? -1.200 -34.327 30.727 1.00 28.55 429 GLU A CA 1
ATOM 3361 C C . GLU A 1 429 ? -1.259 -35.238 29.483 1.00 28.55 429 GLU A C 1
ATOM 3363 O O . GLU A 1 429 ? -0.945 -36.432 29.524 1.00 28.55 429 GLU A O 1
ATOM 3368 N N . ALA A 1 430 ? -1.602 -34.664 28.329 1.00 26.06 430 ALA A N 1
ATOM 3369 C CA . ALA A 1 430 ? -1.295 -35.280 27.044 1.00 26.06 430 ALA A CA 1
ATOM 3370 C C . ALA A 1 430 ? 0.240 -35.291 26.828 1.00 26.06 430 ALA A C 1
ATOM 3372 O O . ALA A 1 430 ? 0.893 -34.251 26.972 1.00 26.06 430 ALA A O 1
ATOM 3373 N N . PRO A 1 431 ? 0.863 -36.436 26.481 1.00 26.25 431 PRO A N 1
ATOM 3374 C CA . PRO A 1 431 ? 2.317 -36.527 26.376 1.00 26.25 431 PRO A CA 1
ATOM 3375 C C . PRO A 1 431 ? 2.835 -35.707 25.188 1.00 26.25 431 PRO A C 1
ATOM 3377 O O . PRO A 1 431 ? 2.588 -36.049 24.031 1.00 26.25 431 PRO A O 1
ATOM 3380 N N . LYS A 1 432 ? 3.596 -34.645 25.485 1.00 30.92 432 LYS A N 1
ATOM 3381 C CA . LYS A 1 432 ? 4.189 -33.721 24.503 1.00 30.92 432 LYS A CA 1
ATOM 3382 C C . LYS A 1 432 ? 5.137 -34.440 23.535 1.00 30.92 432 LYS A C 1
ATOM 3384 O O . LYS A 1 432 ? 6.336 -34.547 23.791 1.00 30.92 432 LYS A O 1
ATOM 3389 N N . LYS A 1 433 ? 4.608 -34.896 22.399 1.00 27.16 433 LYS A N 1
ATOM 3390 C CA . LYS A 1 433 ? 5.406 -35.226 21.214 1.00 27.16 433 LYS A CA 1
ATOM 3391 C C . LYS A 1 433 ? 5.784 -33.926 20.505 1.00 27.16 433 LYS A C 1
ATOM 3393 O O . LYS A 1 433 ? 4.914 -33.111 20.229 1.00 27.16 433 LYS A O 1
ATOM 3398 N N . ARG A 1 434 ? 7.078 -33.752 20.240 1.00 29.36 434 ARG A N 1
ATOM 3399 C CA . ARG A 1 434 ? 7.624 -32.718 19.350 1.00 29.36 434 ARG A CA 1
ATOM 3400 C C . ARG A 1 434 ? 7.855 -33.335 17.969 1.00 29.36 434 ARG A C 1
ATOM 3402 O O . ARG A 1 434 ? 8.182 -34.521 17.906 1.00 29.36 434 ARG A O 1
ATOM 3409 N N . GLY A 1 435 ? 7.679 -32.540 16.921 1.00 30.48 435 GLY A N 1
ATOM 3410 C CA . GLY A 1 435 ? 7.748 -32.944 15.515 1.00 30.48 435 GLY A CA 1
ATOM 3411 C C . GLY A 1 435 ? 6.565 -32.372 14.719 1.00 30.48 435 GLY A C 1
ATOM 3412 O O . GLY A 1 435 ? 5.527 -32.080 15.327 1.00 30.48 435 GLY A O 1
ATOM 3413 N N . PRO A 1 436 ? 6.702 -32.210 13.394 1.00 33.06 436 PRO A N 1
ATOM 3414 C CA . PRO A 1 436 ? 5.742 -31.483 12.574 1.00 33.06 436 PRO A CA 1
ATOM 3415 C C . PRO A 1 436 ? 4.421 -32.247 12.458 1.00 33.06 436 PRO A C 1
ATOM 3417 O O . PRO A 1 436 ? 4.361 -33.384 11.985 1.00 33.06 436 PRO A O 1
ATOM 3420 N N . TYR A 1 437 ? 3.333 -31.613 12.893 1.00 42.69 437 TYR A N 1
ATOM 3421 C CA . TYR A 1 437 ? 1.983 -32.133 12.699 1.00 42.69 437 TYR A CA 1
ATOM 3422 C C . TYR A 1 437 ? 1.464 -31.647 11.344 1.00 42.69 437 TYR A C 1
ATOM 3424 O O . TYR A 1 437 ? 1.115 -30.475 11.204 1.00 42.69 437 TYR A O 1
ATOM 3432 N N . LEU A 1 438 ? 1.377 -32.540 10.352 1.00 64.62 438 LEU A N 1
ATOM 3433 C CA . LEU A 1 438 ? 0.631 -32.239 9.130 1.00 64.62 438 LEU A CA 1
ATOM 3434 C C . LEU A 1 438 ? -0.836 -32.008 9.509 1.00 64.62 438 LEU A C 1
ATOM 3436 O O . LEU A 1 438 ? -1.550 -32.942 9.874 1.00 64.62 438 LEU A O 1
ATOM 3440 N N . TYR A 1 439 ? -1.269 -30.750 9.445 1.00 81.88 439 TYR A N 1
ATOM 3441 C CA . TYR A 1 439 ? -2.665 -30.386 9.637 1.00 81.88 439 TYR A CA 1
ATOM 3442 C C . TYR A 1 439 ? -3.508 -30.898 8.461 1.00 81.88 439 TYR A C 1
ATOM 3444 O O . TYR A 1 439 ? -3.170 -30.683 7.294 1.00 81.88 439 TYR A O 1
ATOM 3452 N N . ASP A 1 440 ? -4.609 -31.566 8.791 1.00 85.12 440 ASP A N 1
ATOM 3453 C CA . ASP A 1 440 ? -5.519 -32.202 7.845 1.00 85.12 440 ASP A CA 1
ATOM 3454 C C . ASP A 1 440 ? -6.934 -31.613 8.012 1.00 85.12 440 ASP A C 1
ATOM 3456 O O . ASP A 1 440 ? -7.650 -32.002 8.941 1.00 85.12 440 ASP A O 1
ATOM 3460 N N . PRO A 1 441 ? -7.357 -30.680 7.134 1.00 86.62 441 PRO A N 1
ATOM 3461 C CA . PRO A 1 441 ? -8.662 -30.022 7.226 1.00 86.62 441 PRO A CA 1
ATOM 3462 C C . PRO A 1 441 ? -9.850 -30.945 6.917 1.00 86.62 441 PRO A C 1
ATOM 3464 O O . PRO A 1 441 ? -10.996 -30.514 7.057 1.00 86.62 441 PRO A O 1
ATOM 3467 N N . THR A 1 442 ? -9.615 -32.196 6.499 1.00 86.94 442 THR A N 1
ATOM 3468 C CA . THR A 1 442 ? -10.684 -33.188 6.296 1.00 86.94 442 THR A CA 1
ATOM 3469 C C . THR A 1 442 ? -11.138 -33.835 7.609 1.00 86.94 442 THR A C 1
ATOM 3471 O O . THR A 1 442 ? -12.266 -34.326 7.701 1.00 86.94 442 THR A O 1
ATOM 3474 N N . GLN A 1 443 ? -10.297 -33.813 8.649 1.00 89.62 443 GLN A N 1
ATOM 3475 C CA . GLN A 1 443 ? -10.591 -34.431 9.943 1.00 89.62 443 GLN A CA 1
ATOM 3476 C C . GLN A 1 443 ? -11.501 -33.558 10.819 1.00 89.62 443 GLN A C 1
ATOM 3478 O O . GLN A 1 443 ? -11.588 -32.343 10.660 1.00 89.62 443 GLN A O 1
ATOM 3483 N N . LEU A 1 444 ? -12.196 -34.189 11.772 1.00 90.38 444 LEU A N 1
ATOM 3484 C CA . LEU A 1 444 ? -13.100 -33.480 12.680 1.00 90.38 444 LEU A CA 1
ATOM 3485 C C . LEU A 1 444 ? -12.329 -32.739 13.780 1.00 90.38 444 LEU A C 1
ATOM 3487 O O . LEU A 1 444 ? -11.828 -33.347 14.732 1.00 90.38 444 LEU A O 1
ATOM 3491 N N . GLU A 1 445 ? -12.307 -31.414 13.681 1.00 91.69 445 GLU A N 1
ATOM 3492 C CA . GLU A 1 445 ? -11.809 -30.525 14.725 1.00 91.69 445 GLU A CA 1
ATOM 3493 C C . GLU A 1 445 ? -12.795 -30.392 15.889 1.00 91.69 445 GLU A C 1
ATOM 3495 O O . GLU A 1 445 ? -13.978 -30.727 15.786 1.00 91.69 445 GLU A O 1
ATOM 3500 N N . LYS A 1 446 ? -12.300 -29.897 17.032 1.00 93.06 446 LYS A N 1
ATOM 3501 C CA . LYS A 1 446 ? -13.114 -29.629 18.225 1.00 93.06 446 LYS A CA 1
ATOM 3502 C C . LYS A 1 446 ? -12.727 -28.305 18.855 1.00 93.06 446 LYS A C 1
ATOM 3504 O O . LYS A 1 446 ? -11.592 -28.180 19.309 1.00 93.06 446 LYS A O 1
ATOM 3509 N N . ILE A 1 447 ? -13.676 -27.385 18.995 1.00 94.81 447 ILE A N 1
ATOM 3510 C CA . ILE A 1 447 ? -13.461 -26.050 19.576 1.00 94.81 447 ILE A CA 1
ATOM 3511 C C . ILE A 1 447 ? -14.502 -25.724 20.650 1.00 94.81 447 ILE A C 1
ATOM 3513 O O . ILE A 1 447 ? -15.559 -26.352 20.716 1.00 94.81 447 ILE A O 1
ATOM 3517 N N . TRP A 1 448 ? -14.187 -24.770 21.525 1.00 95.44 448 TRP A N 1
ATOM 3518 C CA . TRP A 1 448 ? -15.144 -24.212 22.482 1.00 95.44 448 TRP A CA 1
ATOM 3519 C C . TRP A 1 448 ? -15.899 -23.044 21.824 1.00 95.44 448 TRP A C 1
ATOM 3521 O O . TRP A 1 448 ? -15.271 -22.169 21.234 1.00 95.44 448 TRP A O 1
ATOM 3531 N N . ILE A 1 449 ? -17.234 -23.045 21.903 1.00 96.31 449 ILE A N 1
ATOM 3532 C CA . ILE A 1 449 ? -18.115 -21.967 21.415 1.00 96.31 449 ILE A CA 1
ATOM 3533 C C . ILE A 1 449 ? -19.114 -21.618 22.521 1.00 96.31 449 ILE A C 1
ATOM 3535 O O . ILE A 1 449 ? -19.598 -22.516 23.212 1.00 96.31 449 ILE A O 1
ATOM 3539 N N . PHE A 1 450 ? -19.450 -20.336 22.686 1.00 97.00 450 PHE A N 1
ATOM 3540 C CA . PHE A 1 450 ? -20.421 -19.885 23.688 1.00 97.00 450 PHE A CA 1
ATOM 3541 C C . PHE A 1 450 ? -21.779 -20.571 23.522 1.00 97.00 450 PHE A C 1
ATOM 3543 O O . PHE A 1 450 ? -22.349 -20.595 22.429 1.00 97.00 450 PHE A O 1
ATOM 3550 N N . GLU A 1 451 ? -22.303 -21.112 24.624 1.00 95.56 451 GLU A N 1
ATOM 3551 C CA . GLU A 1 451 ? -23.538 -21.903 24.659 1.00 95.56 451 GLU A CA 1
ATOM 3552 C C . GLU A 1 451 ? -24.710 -21.169 24.001 1.00 95.56 451 GLU A C 1
ATOM 3554 O O . GLU A 1 451 ? -25.478 -21.783 23.267 1.00 95.56 451 GLU A O 1
ATOM 3559 N N . THR A 1 452 ? -24.804 -19.858 24.211 1.00 95.00 452 THR A N 1
ATOM 3560 C CA . THR A 1 452 ? -25.831 -18.968 23.659 1.00 95.00 452 THR A CA 1
ATOM 3561 C C . THR A 1 452 ? -25.829 -18.946 22.128 1.00 95.00 452 THR A C 1
ATOM 3563 O O . THR A 1 452 ? -26.885 -19.073 21.512 1.00 95.00 452 THR A O 1
ATOM 3566 N N . ILE A 1 453 ? -24.651 -18.874 21.494 1.00 95.44 453 ILE A N 1
ATOM 3567 C CA . ILE A 1 453 ? -24.526 -18.874 20.026 1.00 95.44 453 ILE A CA 1
ATOM 3568 C C . ILE A 1 453 ? -24.853 -20.257 19.452 1.00 95.44 453 ILE A C 1
ATOM 3570 O O . ILE A 1 453 ? -25.541 -20.355 18.437 1.00 95.44 453 ILE A O 1
ATOM 3574 N N . VAL A 1 454 ? -24.432 -21.337 20.121 1.00 95.56 454 VAL A N 1
ATOM 3575 C CA . VAL A 1 454 ? -24.784 -22.703 19.694 1.00 95.56 454 VAL A CA 1
ATOM 3576 C C . VAL A 1 454 ? -26.283 -22.967 19.878 1.00 95.56 454 VAL A C 1
ATOM 3578 O O . VAL A 1 454 ? -26.892 -23.577 19.010 1.00 95.56 454 VAL A O 1
ATOM 3581 N N . LYS A 1 455 ? -26.913 -22.476 20.954 1.00 94.31 455 LYS A N 1
ATOM 3582 C CA . LYS A 1 455 ? -28.364 -22.614 21.176 1.00 94.31 455 LYS A CA 1
ATOM 3583 C C . LYS A 1 455 ? -29.203 -21.805 20.189 1.00 94.31 455 LYS A C 1
ATOM 3585 O O . LYS A 1 455 ? -30.293 -22.253 19.854 1.00 94.31 455 LYS A O 1
ATOM 3590 N N . ALA A 1 456 ? -28.700 -20.670 19.704 1.00 92.25 456 ALA A N 1
ATOM 3591 C CA . ALA A 1 456 ? -29.328 -19.937 18.608 1.00 92.25 456 ALA A CA 1
ATOM 3592 C C . ALA A 1 456 ? -29.156 -20.669 17.262 1.00 92.25 456 ALA A C 1
ATOM 3594 O O . ALA A 1 456 ? -30.125 -20.851 16.534 1.00 92.25 456 ALA A O 1
ATOM 3595 N N . GLY A 1 457 ? -27.935 -21.104 16.933 1.00 92.25 457 GLY A N 1
ATOM 3596 C CA . GLY A 1 457 ? -27.616 -21.671 15.619 1.00 92.25 457 GLY A CA 1
ATOM 3597 C C . GLY A 1 457 ? -27.996 -23.136 15.410 1.00 92.25 457 GLY A C 1
ATOM 3598 O O . GLY A 1 457 ? -28.376 -23.504 14.301 1.00 92.25 457 GLY A O 1
ATOM 3599 N N . ALA A 1 458 ? -27.899 -23.965 16.450 1.00 94.06 458 ALA A N 1
ATOM 3600 C CA . ALA A 1 458 ? -28.133 -25.410 16.411 1.00 94.06 458 ALA A CA 1
ATOM 3601 C C . ALA A 1 458 ? -28.965 -25.909 17.623 1.00 94.06 458 ALA A C 1
ATOM 3603 O O . ALA A 1 458 ? -28.477 -26.693 18.451 1.00 94.06 458 ALA A O 1
ATOM 3604 N N . PRO A 1 459 ? -30.211 -25.419 17.793 1.00 93.06 459 PRO A N 1
ATOM 3605 C CA . PRO A 1 459 ? -31.054 -25.743 18.941 1.00 93.06 459 PRO A CA 1
ATOM 3606 C C . PRO A 1 459 ? -31.376 -27.236 19.099 1.00 93.06 459 PRO A C 1
ATOM 3608 O O . PRO A 1 459 ? -31.468 -27.686 20.245 1.00 93.06 459 PRO A O 1
ATOM 3611 N N . LEU A 1 460 ? -31.558 -28.010 18.019 1.00 91.56 460 LEU A N 1
ATOM 3612 C CA . LEU A 1 460 ? -31.877 -29.443 18.135 1.00 91.56 460 LEU A CA 1
ATOM 3613 C C . LEU A 1 460 ? -30.666 -30.227 18.655 1.00 91.56 460 LEU A C 1
ATOM 3615 O O . LEU A 1 460 ? -30.771 -30.961 19.639 1.00 91.56 460 LEU A O 1
ATOM 3619 N N . SER A 1 461 ? -29.492 -29.972 18.078 1.00 91.81 461 SER A N 1
ATOM 3620 C CA . SER A 1 461 ? -28.207 -30.571 18.455 1.00 91.81 461 SER A CA 1
ATOM 3621 C C . SER A 1 461 ? -27.881 -30.379 19.939 1.00 91.81 461 SER A C 1
ATOM 3623 O O . SER A 1 461 ? -27.351 -31.281 20.596 1.00 91.81 461 SER A O 1
ATOM 3625 N N . VAL A 1 462 ? -28.220 -29.211 20.500 1.00 92.81 462 VAL A N 1
ATOM 3626 C CA . VAL A 1 462 ? -28.017 -28.923 21.927 1.00 92.81 462 VAL A CA 1
ATOM 3627 C C . VAL A 1 462 ? -29.066 -29.600 22.811 1.00 92.81 462 VAL A C 1
ATOM 3629 O O . VAL A 1 462 ? -28.697 -30.151 23.849 1.00 92.81 462 VAL A O 1
ATOM 3632 N N . GLN A 1 463 ? -30.345 -29.608 22.420 1.00 91.94 463 GLN A N 1
ATOM 3633 C CA . GLN A 1 463 ? -31.401 -30.318 23.158 1.00 91.94 463 GLN A CA 1
ATOM 3634 C C . GLN A 1 463 ? -31.101 -31.815 23.260 1.00 91.94 463 GLN A C 1
ATOM 3636 O O . GLN A 1 463 ? -31.151 -32.394 24.346 1.00 91.94 463 GLN A O 1
ATOM 3641 N N . ASP A 1 464 ? -30.717 -32.425 22.144 1.00 91.12 464 ASP A N 1
ATOM 3642 C CA . ASP A 1 464 ? -30.421 -33.846 22.048 1.00 91.12 464 ASP A CA 1
ATOM 3643 C C . ASP A 1 464 ? -29.147 -34.222 22.840 1.00 91.12 464 ASP A C 1
ATOM 3645 O O . ASP A 1 464 ? -29.100 -35.245 23.535 1.00 91.12 464 ASP A O 1
ATOM 3649 N N . TRP A 1 465 ? -28.136 -33.341 22.873 1.00 93.06 465 TRP A N 1
ATOM 3650 C CA . TRP A 1 465 ? -26.995 -33.481 23.786 1.00 93.06 465 TRP A CA 1
ATOM 3651 C C . TRP A 1 465 ? -27.387 -33.338 25.265 1.00 93.06 465 TRP A C 1
ATOM 3653 O O . TRP A 1 465 ? -26.965 -34.159 26.087 1.00 93.06 465 TRP A O 1
ATOM 3663 N N . GLU A 1 466 ? -28.204 -32.343 25.625 1.00 91.81 466 GLU A N 1
ATOM 3664 C CA . GLU A 1 466 ? -28.701 -32.172 26.994 1.00 91.81 466 GLU A CA 1
ATOM 3665 C C . GLU A 1 466 ? -29.507 -33.394 27.451 1.00 91.81 466 GLU A C 1
ATOM 3667 O O . GLU A 1 466 ? -29.291 -33.887 28.560 1.00 91.81 466 GLU A O 1
ATOM 3672 N N . GLU A 1 467 ? -30.378 -33.948 26.603 1.00 89.94 467 GLU A N 1
ATOM 3673 C CA . GLU A 1 467 ? -31.083 -35.201 26.876 1.00 89.94 467 GLU A CA 1
ATOM 3674 C C . GLU A 1 467 ? -30.112 -36.362 27.109 1.00 89.94 467 GLU A C 1
ATOM 3676 O O . GLU A 1 467 ? -30.270 -37.112 28.077 1.00 89.94 467 GLU A O 1
ATOM 3681 N N . LYS A 1 468 ? -29.084 -36.508 26.265 1.00 90.25 468 LYS A N 1
ATOM 3682 C CA . LYS A 1 468 ? -28.047 -37.541 26.416 1.00 90.25 468 LYS A CA 1
ATOM 3683 C C . LYS A 1 468 ? -27.285 -37.384 27.741 1.00 90.25 468 LYS A C 1
ATOM 3685 O O . LYS A 1 468 ? -27.032 -38.394 28.402 1.00 90.25 468 LYS A O 1
ATOM 3690 N N . GLN A 1 469 ? -27.005 -36.160 28.208 1.00 89.00 469 GLN A N 1
ATOM 3691 C CA . GLN A 1 469 ? -26.427 -35.944 29.545 1.00 89.00 469 GLN A CA 1
ATOM 3692 C C . GLN A 1 469 ? -27.429 -36.219 30.678 1.00 89.00 469 GLN A C 1
ATOM 3694 O O . GLN A 1 469 ? -27.067 -36.894 31.641 1.00 89.00 469 GLN A O 1
ATOM 3699 N N . ARG A 1 470 ? -28.697 -35.793 30.571 1.00 88.44 470 ARG A N 1
ATOM 3700 C CA . ARG A 1 470 ? -29.752 -36.078 31.570 1.00 88.44 470 ARG A CA 1
ATOM 3701 C C . ARG A 1 470 ? -29.959 -37.591 31.740 1.00 88.44 470 ARG A C 1
ATOM 3703 O O . ARG A 1 470 ? -29.952 -38.092 32.863 1.00 88.44 470 ARG A O 1
ATOM 3710 N N . LYS A 1 471 ? -30.025 -38.342 30.633 1.00 87.19 471 LYS A N 1
ATOM 3711 C CA . LYS A 1 471 ? -30.112 -39.818 30.598 1.00 87.19 471 LYS A CA 1
ATOM 3712 C C . LYS A 1 471 ? -28.865 -40.501 31.191 1.00 87.19 471 LYS A C 1
ATOM 3714 O O . LYS A 1 471 ? -28.980 -41.575 31.778 1.00 87.19 471 LYS A O 1
ATOM 3719 N N . LYS A 1 472 ? -27.683 -39.880 31.085 1.00 82.75 472 LYS A N 1
ATOM 3720 C CA . LYS A 1 472 ? -26.412 -40.350 31.676 1.00 82.75 472 LYS A CA 1
ATOM 3721 C C . LYS A 1 472 ? -26.281 -40.027 33.173 1.00 82.75 472 LYS A C 1
ATOM 3723 O O . LYS A 1 472 ? -25.661 -40.806 33.896 1.00 82.75 472 LYS A O 1
ATOM 3728 N N . ALA A 1 473 ? -26.851 -38.908 33.624 1.00 77.88 473 ALA A N 1
ATOM 3729 C CA . ALA A 1 473 ? -26.849 -38.453 35.017 1.00 77.88 473 ALA A CA 1
ATOM 3730 C C . ALA A 1 473 ? -27.950 -39.102 35.879 1.00 77.88 473 ALA A C 1
ATOM 3732 O O . ALA A 1 473 ? -27.826 -39.142 37.103 1.00 77.88 473 ALA A O 1
ATOM 3733 N N . ALA A 1 474 ? -29.010 -39.632 35.259 1.00 73.75 474 ALA A N 1
ATOM 3734 C CA . ALA A 1 474 ? -30.072 -40.351 35.953 1.00 73.75 474 ALA A CA 1
ATOM 3735 C C . ALA A 1 474 ? -29.519 -41.546 36.772 1.00 73.75 474 ALA A C 1
ATOM 3737 O O . ALA A 1 474 ? -28.712 -42.334 36.259 1.00 73.75 474 ALA A O 1
ATOM 3738 N N . PRO A 1 475 ? -29.945 -41.729 38.038 1.00 63.72 475 PRO A N 1
ATOM 3739 C CA . PRO A 1 475 ? -29.429 -42.793 38.891 1.00 63.72 475 PRO A CA 1
ATOM 3740 C C . PRO A 1 475 ? -29.828 -44.170 38.347 1.00 63.72 475 PRO A C 1
ATOM 3742 O O . PRO A 1 475 ? -31.008 -44.508 38.250 1.00 63.72 475 PRO A O 1
ATOM 3745 N N . LYS A 1 476 ? -28.829 -44.993 38.012 1.00 60.97 476 LYS A N 1
ATOM 3746 C CA . LYS A 1 476 ? -29.052 -46.367 37.538 1.00 60.97 476 LYS A CA 1
ATOM 3747 C C . LYS A 1 476 ? -29.758 -47.191 38.628 1.00 60.97 476 LYS A C 1
ATOM 3749 O O . LYS A 1 476 ? -29.319 -47.138 39.779 1.00 60.97 476 LYS A O 1
ATOM 3754 N N . PRO A 1 477 ? -30.792 -47.988 38.293 1.00 49.91 477 PRO A N 1
ATOM 3755 C CA . PRO A 1 477 ? -31.496 -48.807 39.275 1.00 49.91 477 PRO A CA 1
ATOM 3756 C C . PRO A 1 477 ? -30.533 -49.782 39.964 1.00 49.91 477 PRO A C 1
ATOM 3758 O O . PRO A 1 477 ? -29.641 -50.357 39.333 1.00 49.91 477 PRO A O 1
ATOM 3761 N N . ALA A 1 478 ? -30.701 -49.945 41.276 1.00 43.97 478 ALA A N 1
ATOM 3762 C CA . ALA A 1 478 ? -29.751 -50.664 42.115 1.00 43.97 478 ALA A CA 1
ATOM 3763 C C . ALA A 1 478 ? -29.605 -52.136 41.689 1.00 43.97 478 ALA A C 1
ATOM 3765 O O . ALA A 1 478 ? -30.561 -52.913 41.732 1.00 43.97 478 ALA A O 1
ATOM 3766 N N . LYS A 1 479 ? -28.383 -52.548 41.325 1.00 46.94 479 LYS A N 1
ATOM 3767 C CA . LYS A 1 479 ? -28.069 -53.968 41.120 1.00 46.94 479 LYS A CA 1
ATOM 3768 C C . LYS A 1 479 ? -28.214 -54.713 42.446 1.00 46.94 479 LYS A C 1
ATOM 3770 O O . LYS A 1 479 ? -27.473 -54.436 43.386 1.00 46.94 479 LYS A O 1
ATOM 3775 N N . ILE A 1 480 ? -29.116 -55.692 42.490 1.00 44.53 480 ILE A N 1
ATOM 3776 C CA . ILE A 1 480 ? -29.303 -56.581 43.643 1.00 44.53 480 ILE A CA 1
ATOM 3777 C C . ILE A 1 480 ? -28.011 -57.378 43.874 1.00 44.53 480 ILE A C 1
ATOM 3779 O O . ILE A 1 480 ? -27.685 -58.304 43.128 1.00 44.53 480 ILE A O 1
ATOM 3783 N N . THR A 1 481 ? -27.264 -57.019 44.914 1.00 41.62 481 THR A N 1
ATOM 3784 C CA . THR A 1 481 ? -26.036 -57.703 45.322 1.00 41.62 481 THR A CA 1
ATOM 3785 C C . THR A 1 481 ? -26.360 -58.885 46.234 1.00 41.62 481 THR A C 1
ATOM 3787 O O . THR A 1 481 ? -26.869 -58.723 47.341 1.00 41.62 481 THR A O 1
ATOM 3790 N N . LYS A 1 482 ? -26.030 -60.108 45.795 1.00 39.03 482 LYS A N 1
ATOM 3791 C CA . LYS A 1 482 ? -25.997 -61.265 46.707 1.00 39.03 482 LYS A CA 1
ATOM 3792 C C . LYS A 1 482 ? -24.828 -61.105 47.698 1.00 39.03 482 LYS A C 1
ATOM 3794 O O . LYS A 1 482 ? -23.765 -60.626 47.297 1.00 39.03 482 LYS A O 1
ATOM 3799 N N . PRO A 1 483 ? -24.997 -61.483 48.977 1.00 39.97 483 PRO A N 1
ATOM 3800 C CA . PRO A 1 483 ? -24.033 -61.162 50.025 1.00 39.97 483 PRO A CA 1
ATOM 3801 C C . PRO A 1 483 ? -22.767 -62.026 49.959 1.00 39.97 483 PRO A C 1
ATOM 3803 O O . PRO A 1 483 ? -22.823 -63.217 49.651 1.00 39.97 483 PRO A O 1
ATOM 3806 N N . ARG A 1 484 ? -21.628 -61.448 50.362 1.00 33.16 484 ARG A N 1
ATOM 3807 C CA . ARG A 1 484 ? -20.418 -62.187 50.761 1.00 33.16 484 ARG A CA 1
ATOM 3808 C C . ARG A 1 484 ? -19.867 -61.595 52.063 1.00 33.16 484 ARG A C 1
ATOM 3810 O O . ARG A 1 484 ? -20.018 -60.404 52.316 1.00 33.16 484 ARG A O 1
ATOM 3817 N N . ALA A 1 485 ? -19.325 -62.451 52.925 1.00 33.69 485 ALA A N 1
ATOM 3818 C CA . ALA A 1 485 ? -19.225 -62.171 54.356 1.00 33.69 485 ALA A CA 1
ATOM 3819 C C . ALA A 1 485 ? -17.977 -61.377 54.802 1.00 33.69 485 ALA A C 1
ATOM 3821 O O . ALA A 1 485 ? -16.866 -61.626 54.348 1.00 33.69 485 ALA A O 1
ATOM 3822 N N . THR A 1 486 ? -18.226 -60.461 55.743 1.00 34.84 486 THR A N 1
ATOM 3823 C CA . THR A 1 486 ? -17.388 -60.003 56.874 1.00 34.84 486 THR A CA 1
ATOM 3824 C C . THR A 1 486 ? -15.864 -60.248 56.874 1.00 34.84 486 THR A C 1
ATOM 3826 O O . THR A 1 486 ? -15.401 -61.381 56.990 1.00 34.84 486 THR A O 1
ATOM 3829 N N . LYS A 1 487 ? -15.093 -59.166 57.099 1.00 32.03 487 LYS A N 1
ATOM 3830 C CA . LYS A 1 487 ? -14.506 -58.883 58.435 1.00 32.03 487 LYS A CA 1
ATOM 3831 C C . LYS A 1 487 ? -13.929 -57.457 58.586 1.00 32.03 487 LYS A C 1
ATOM 3833 O O . LYS A 1 487 ? -13.796 -56.713 57.624 1.00 32.03 487 LYS A O 1
ATOM 3838 N N . LYS A 1 488 ? -13.686 -57.107 59.857 1.00 29.92 488 LYS A N 1
ATOM 3839 C CA . LYS A 1 488 ? -13.118 -55.865 60.436 1.00 29.92 488 LYS A CA 1
ATOM 3840 C C . LYS A 1 488 ? -11.625 -55.661 60.076 1.00 29.92 488 LYS A C 1
ATOM 3842 O O . LYS A 1 488 ? -11.015 -56.632 59.648 1.00 29.92 488 LYS A O 1
ATOM 3847 N N . ALA A 1 489 ? -10.920 -54.571 60.427 1.00 30.69 489 ALA A N 1
ATOM 3848 C CA . ALA A 1 489 ? -11.172 -53.116 60.604 1.00 30.69 489 ALA A CA 1
ATOM 3849 C C . ALA A 1 489 ? -9.923 -52.479 61.286 1.00 30.69 489 ALA A C 1
ATOM 3851 O O . ALA A 1 489 ? -9.187 -53.205 61.951 1.00 30.69 489 ALA A O 1
ATOM 3852 N N . ALA A 1 490 ? -9.778 -51.141 61.235 1.00 28.70 490 ALA A N 1
ATOM 3853 C CA . ALA A 1 490 ? -8.721 -50.325 61.884 1.00 28.70 490 ALA A CA 1
ATOM 3854 C C . ALA A 1 490 ? -7.286 -50.506 61.306 1.00 28.70 490 ALA A C 1
ATOM 3856 O O . ALA A 1 490 ? -7.024 -51.491 60.626 1.00 28.70 490 ALA A O 1
ATOM 3857 N N . SER A 1 491 ? -6.325 -49.580 61.471 1.00 27.53 491 SER A N 1
ATOM 3858 C CA . SER A 1 491 ? -6.287 -48.298 62.216 1.00 27.53 491 SER A CA 1
ATOM 3859 C C . SER A 1 491 ? -5.436 -47.222 61.504 1.00 27.53 491 SER A C 1
ATOM 3861 O O . SER A 1 491 ? -4.614 -47.542 60.653 1.00 27.53 491 SER A O 1
ATOM 3863 N N . SER A 1 492 ? -5.579 -45.952 61.900 1.00 33.94 492 SER A N 1
ATOM 3864 C CA . SER A 1 492 ? -4.829 -44.786 61.389 1.00 33.94 492 SER A CA 1
ATOM 3865 C C . SER A 1 492 ? -3.546 -44.449 62.172 1.00 33.94 492 SER A C 1
ATOM 3867 O O . SER A 1 492 ? -3.552 -44.536 63.400 1.00 33.94 492 SER A O 1
ATOM 3869 N N . SER A 1 493 ? -2.520 -43.903 61.507 1.00 27.59 493 SER A N 1
ATOM 3870 C CA . SER A 1 493 ? -1.428 -43.116 62.123 1.00 27.59 493 SER A CA 1
ATOM 3871 C C . SER A 1 493 ? -0.862 -42.066 61.137 1.00 27.59 493 SER A C 1
ATOM 3873 O O . SER A 1 493 ? -1.310 -41.998 59.994 1.00 27.59 493 SER A O 1
ATOM 3875 N N . GLN A 1 494 ? 0.029 -41.168 61.590 1.00 35.00 494 GLN A N 1
ATOM 3876 C CA . GLN A 1 494 ? 0.371 -39.896 60.915 1.00 35.00 494 GLN A CA 1
ATOM 3877 C C . GLN A 1 494 ? 1.868 -39.744 60.537 1.00 35.00 494 GLN A C 1
ATOM 3879 O O . GLN A 1 494 ? 2.704 -40.462 61.069 1.00 35.00 494 GLN A O 1
ATOM 3884 N N . ARG A 1 495 ? 2.171 -38.663 59.783 1.00 28.33 495 ARG A N 1
ATOM 3885 C CA . ARG A 1 495 ? 3.453 -37.903 59.685 1.00 28.33 495 ARG A CA 1
ATOM 3886 C C . ARG A 1 495 ? 4.666 -38.547 58.967 1.00 28.33 495 ARG A C 1
ATOM 3888 O O . ARG A 1 495 ? 5.326 -39.414 59.510 1.00 28.33 495 ARG A O 1
ATOM 3895 N N . GLY A 1 496 ? 5.070 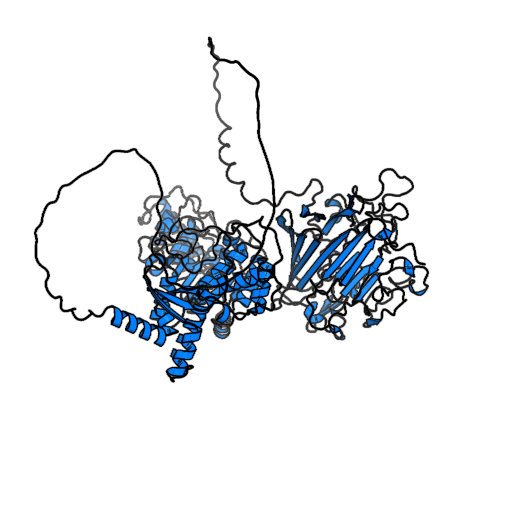-37.937 57.842 1.00 29.75 496 GLY A N 1
ATOM 3896 C CA . GLY A 1 496 ? 6.066 -36.842 57.875 1.00 29.75 496 GLY A CA 1
ATOM 3897 C C . GLY A 1 496 ? 7.563 -37.127 57.611 1.00 29.75 496 GLY A C 1
ATOM 3898 O O . GLY A 1 496 ? 8.294 -37.356 58.560 1.00 29.75 496 GLY A O 1
ATOM 3899 N N . ALA A 1 497 ? 7.992 -36.865 56.361 1.00 34.34 497 ALA A N 1
ATOM 3900 C CA . ALA A 1 497 ? 9.297 -36.319 55.902 1.00 34.34 497 ALA A CA 1
ATOM 3901 C C . ALA A 1 497 ? 10.647 -37.086 56.072 1.00 34.34 497 ALA A C 1
ATOM 3903 O O . ALA A 1 497 ? 10.951 -37.592 57.140 1.00 34.34 497 ALA A O 1
ATOM 3904 N N . LEU A 1 498 ? 11.491 -36.981 55.015 1.00 31.31 498 LEU A N 1
ATOM 3905 C CA . LEU A 1 498 ? 12.954 -37.266 54.897 1.00 31.31 498 LEU A CA 1
ATOM 3906 C C . LEU A 1 498 ? 13.401 -38.718 55.204 1.00 31.31 498 LEU A C 1
ATOM 3908 O O . LEU A 1 498 ? 13.330 -39.162 56.338 1.00 31.31 498 LEU A O 1
ATOM 3912 N N . ASP A 1 499 ? 13.850 -39.550 54.254 1.00 30.89 499 ASP A N 1
ATOM 3913 C CA . ASP A 1 499 ? 14.960 -39.399 53.282 1.00 30.89 499 ASP A CA 1
ATOM 3914 C C . ASP A 1 499 ? 14.698 -40.262 52.009 1.00 30.89 499 ASP A C 1
ATOM 3916 O O . ASP A 1 499 ? 13.902 -41.195 52.053 1.00 30.89 499 ASP A O 1
ATOM 3920 N N . ARG A 1 500 ? 15.117 -39.911 50.778 1.00 30.52 500 ARG A N 1
ATOM 3921 C CA . ARG A 1 500 ? 16.459 -39.892 50.127 1.00 30.52 500 ARG A CA 1
ATOM 3922 C C . ARG A 1 500 ? 17.111 -41.269 49.841 1.00 30.52 500 ARG A C 1
ATOM 3924 O O . ARG A 1 500 ? 17.304 -42.086 50.725 1.00 30.52 500 ARG A O 1
ATOM 3931 N N . PHE A 1 501 ? 17.552 -41.416 48.580 1.00 30.97 501 PHE A N 1
ATOM 3932 C CA . PHE A 1 501 ? 18.395 -42.472 47.974 1.00 30.97 501 PHE A CA 1
ATOM 3933 C C . PHE A 1 501 ? 17.853 -43.917 47.868 1.00 30.97 501 PHE A C 1
ATOM 3935 O O . PHE A 1 501 ? 17.955 -44.702 48.802 1.00 30.97 501 PHE A O 1
ATOM 3942 N N . THR A 1 502 ? 17.466 -44.341 46.651 1.00 29.88 502 THR A N 1
ATOM 3943 C CA . THR A 1 502 ? 18.134 -45.417 45.855 1.00 29.88 502 THR A CA 1
ATOM 3944 C C . THR A 1 502 ? 17.443 -45.641 44.489 1.00 29.88 502 THR A C 1
ATOM 3946 O O . THR A 1 502 ? 16.359 -45.114 44.248 1.00 29.88 502 THR A O 1
ATOM 3949 N N . ARG A 1 503 ? 18.099 -46.351 43.548 1.00 34.50 503 ARG A N 1
ATOM 3950 C CA . ARG A 1 503 ? 17.647 -46.575 42.151 1.00 34.50 503 ARG A CA 1
ATOM 3951 C C . ARG A 1 503 ? 18.256 -47.866 41.565 1.00 34.50 503 ARG A C 1
ATOM 3953 O O . ARG A 1 503 ? 19.475 -47.929 41.479 1.00 34.50 503 ARG A O 1
ATOM 3960 N N . ILE A 1 504 ? 17.433 -48.833 41.132 1.00 30.39 504 ILE A N 1
ATOM 3961 C CA . ILE A 1 504 ? 17.765 -50.107 40.423 1.00 30.39 504 ILE A CA 1
ATOM 3962 C C . ILE A 1 504 ? 16.408 -50.696 39.930 1.00 30.39 504 ILE A C 1
ATOM 3964 O O . ILE A 1 504 ? 15.478 -50.734 40.726 1.00 30.39 504 ILE A O 1
ATOM 3968 N N . THR A 1 505 ? 16.072 -50.794 38.626 1.00 30.14 505 THR A N 1
ATOM 3969 C CA . THR A 1 505 ? 16.374 -51.844 37.599 1.00 30.14 505 THR A CA 1
ATOM 3970 C C . THR A 1 505 ? 15.815 -53.256 37.939 1.00 30.14 505 THR A C 1
ATOM 3972 O O . THR A 1 505 ? 15.914 -53.665 39.085 1.00 30.14 505 THR A O 1
ATOM 3975 N N . LYS A 1 506 ? 15.212 -54.080 37.044 1.00 27.48 506 LYS A N 1
ATOM 3976 C CA . LYS A 1 506 ? 14.930 -54.036 35.576 1.00 27.48 506 LYS A CA 1
ATOM 3977 C C . LYS A 1 506 ? 13.829 -55.073 35.159 1.00 27.48 506 LYS A C 1
ATOM 3979 O O . LYS A 1 506 ? 13.760 -56.116 35.788 1.00 27.48 506 LYS A O 1
ATOM 3984 N N . ALA A 1 507 ? 13.145 -54.850 34.018 1.00 27.45 507 ALA A N 1
ATOM 3985 C CA . ALA A 1 507 ? 12.551 -55.834 33.058 1.00 27.45 507 ALA A CA 1
ATOM 3986 C C . ALA A 1 507 ? 11.393 -56.818 33.437 1.00 27.45 507 ALA A C 1
ATOM 3988 O O . ALA A 1 507 ? 11.313 -57.322 34.549 1.00 27.45 507 ALA A O 1
ATOM 3989 N N . GLY A 1 508 ? 10.551 -57.168 32.437 1.00 27.80 508 GLY A N 1
ATOM 3990 C CA . GLY A 1 508 ? 9.558 -58.276 32.447 1.00 27.80 508 GLY A CA 1
ATOM 3991 C C . GLY A 1 508 ? 8.350 -58.052 31.499 1.00 27.80 508 GLY A C 1
ATOM 3992 O O . GLY A 1 508 ? 7.851 -56.934 31.445 1.00 27.80 508 GLY A O 1
ATOM 3993 N N . VAL A 1 509 ? 7.884 -59.064 30.736 1.00 31.00 509 VAL A N 1
ATOM 3994 C CA . VAL A 1 509 ? 6.837 -58.935 29.674 1.00 31.00 509 VAL A CA 1
ATOM 3995 C C . VAL A 1 509 ? 5.863 -60.135 29.627 1.00 31.00 509 VAL A C 1
ATOM 3997 O O . VAL A 1 509 ? 6.291 -61.270 29.819 1.00 31.00 509 VAL A O 1
ATOM 4000 N N . GLY A 1 510 ? 4.593 -59.892 29.248 1.00 28.75 510 GLY A N 1
ATOM 4001 C CA . GLY A 1 510 ? 3.591 -60.912 28.850 1.00 28.75 510 GLY A CA 1
ATOM 4002 C C . GLY A 1 510 ? 2.761 -61.480 30.014 1.00 28.75 510 GLY A C 1
ATOM 4003 O O . GLY A 1 510 ? 3.216 -61.369 31.153 1.00 28.75 510 GLY A O 1
ATOM 4004 N N . PRO A 1 511 ? 1.558 -62.072 29.792 1.00 36.78 511 PRO A N 1
ATOM 4005 C CA . PRO A 1 511 ? 1.087 -62.840 28.609 1.00 36.78 511 PRO A CA 1
ATOM 4006 C C . PRO A 1 511 ? -0.300 -62.309 28.070 1.00 36.78 511 PRO A C 1
ATOM 4008 O O . PRO A 1 511 ? -0.630 -61.186 28.451 1.00 36.78 511 PRO A O 1
ATOM 4011 N N . PRO A 1 512 ? -1.149 -63.004 27.243 1.00 39.56 512 PRO A N 1
ATOM 4012 C CA . PRO A 1 512 ? -1.101 -64.408 26.800 1.00 39.56 512 PRO A CA 1
ATOM 4013 C C . PRO A 1 512 ? -1.455 -64.799 25.335 1.00 39.56 512 PRO A C 1
ATOM 4015 O O . PRO A 1 512 ? -1.995 -64.051 24.533 1.00 39.56 512 PRO A O 1
ATOM 4018 N N . LEU A 1 513 ? -1.148 -66.081 25.091 1.00 28.80 513 LEU A N 1
ATOM 4019 C CA . LEU A 1 513 ? -1.390 -67.021 23.978 1.00 28.80 513 LEU A CA 1
ATOM 4020 C C . LEU A 1 513 ? -2.629 -66.884 23.061 1.00 28.80 513 LEU A C 1
ATOM 4022 O O . LEU A 1 513 ? -3.734 -66.564 23.490 1.00 28.80 513 LEU A O 1
ATOM 4026 N N . ALA A 1 514 ? -2.443 -67.371 21.824 1.00 28.75 514 ALA A N 1
ATOM 4027 C CA . ALA A 1 514 ? -3.465 -67.620 20.799 1.00 28.75 514 ALA A CA 1
ATOM 4028 C C . ALA A 1 514 ? -3.719 -69.132 20.530 1.00 28.75 514 ALA A C 1
ATOM 4030 O O . ALA A 1 514 ? -3.077 -70.009 21.113 1.00 28.75 514 ALA A O 1
ATOM 4031 N N . LYS A 1 515 ? -4.627 -69.441 19.588 1.00 27.23 515 LYS A N 1
ATOM 4032 C CA . LYS A 1 515 ? -4.779 -70.742 18.889 1.00 27.23 515 LYS A CA 1
ATOM 4033 C C . LYS A 1 515 ? -4.518 -70.492 17.387 1.00 27.23 515 LYS A C 1
ATOM 4035 O O . LYS A 1 515 ? -5.026 -69.507 16.873 1.00 27.23 515 LYS A O 1
ATOM 4040 N N . ARG A 1 516 ? -3.572 -71.192 16.733 1.00 28.97 516 ARG A N 1
ATOM 4041 C CA . ARG A 1 516 ? -3.731 -72.464 15.967 1.00 28.97 516 ARG A CA 1
ATOM 4042 C C . ARG A 1 516 ? -4.720 -72.337 14.783 1.00 28.97 516 ARG A C 1
ATOM 4044 O O . ARG A 1 516 ? -5.844 -71.926 15.024 1.00 28.97 516 ARG A O 1
ATOM 4051 N N . LEU A 1 517 ? -4.396 -72.720 13.535 1.00 27.89 517 LEU A N 1
ATOM 4052 C CA . LEU A 1 517 ? -3.422 -73.723 13.030 1.00 27.89 517 LEU A CA 1
ATOM 4053 C C . LEU A 1 517 ? -2.690 -73.326 11.710 1.00 27.89 517 LEU A C 1
ATOM 4055 O O . LEU A 1 517 ? -2.976 -72.294 11.120 1.00 27.89 517 LEU A O 1
ATOM 4059 N N . SER A 1 518 ? -1.726 -74.171 11.313 1.00 28.34 518 SER A N 1
ATOM 4060 C CA . SER A 1 518 ? -0.843 -74.184 10.116 1.00 28.34 518 SER A CA 1
ATOM 4061 C C . SER A 1 518 ? -1.464 -75.000 8.938 1.00 28.34 518 SER A C 1
ATOM 4063 O O . SER A 1 518 ? -2.609 -75.422 9.135 1.00 28.34 518 SER A O 1
ATOM 4065 N N . PRO A 1 519 ? -0.812 -75.314 7.770 1.00 52.06 519 PRO A N 1
ATOM 4066 C CA . PRO A 1 519 ? 0.608 -75.207 7.320 1.00 52.06 519 PRO A CA 1
ATOM 4067 C C . PRO A 1 519 ? 0.776 -74.540 5.903 1.00 52.06 519 PRO A C 1
ATOM 4069 O O . PRO A 1 519 ? -0.118 -73.793 5.533 1.00 52.06 519 PRO A O 1
ATOM 4072 N N . THR A 1 520 ? 1.841 -74.631 5.065 1.00 30.62 520 THR A N 1
ATOM 4073 C CA . THR A 1 520 ? 2.945 -75.619 4.841 1.00 30.62 520 THR A CA 1
ATOM 4074 C C . THR A 1 520 ? 4.072 -75.060 3.915 1.00 30.62 520 THR A C 1
ATOM 4076 O O . THR A 1 520 ? 3.705 -74.351 2.993 1.00 30.62 520 THR A O 1
ATOM 4079 N N . ILE A 1 521 ? 5.358 -75.462 4.109 1.00 32.50 521 ILE A N 1
ATOM 4080 C CA . ILE A 1 521 ? 6.413 -75.889 3.107 1.00 32.50 521 ILE A CA 1
ATOM 4081 C C . ILE A 1 521 ? 6.741 -74.979 1.866 1.00 32.50 521 ILE A C 1
ATOM 4083 O O . ILE A 1 521 ? 5.830 -74.447 1.256 1.00 32.50 521 ILE A O 1
ATOM 4087 N N . ASP A 1 522 ? 7.983 -74.762 1.366 1.00 30.39 522 ASP A N 1
ATOM 4088 C CA . ASP A 1 522 ? 9.331 -75.375 1.558 1.00 30.39 522 ASP A CA 1
ATOM 4089 C C . ASP A 1 522 ? 10.517 -74.439 1.133 1.00 30.39 522 ASP A C 1
ATOM 4091 O O . ASP A 1 522 ? 10.290 -73.567 0.303 1.00 30.39 522 ASP A O 1
ATOM 4095 N N . ARG A 1 523 ? 11.770 -74.759 1.559 1.00 32.03 523 ARG A N 1
ATOM 4096 C CA . ARG A 1 523 ? 13.120 -74.470 0.933 1.00 32.03 523 ARG A CA 1
ATOM 4097 C C . ARG A 1 523 ? 13.566 -73.001 0.663 1.00 32.03 523 ARG A C 1
ATOM 4099 O O . ARG A 1 523 ? 12.723 -72.151 0.440 1.00 32.03 523 ARG A O 1
ATOM 4106 N N . LEU A 1 524 ? 14.847 -72.581 0.555 1.00 32.41 524 LEU A N 1
ATOM 4107 C CA . LEU A 1 524 ? 16.263 -72.978 0.873 1.00 32.41 524 LEU A CA 1
ATOM 4108 C C . LEU A 1 524 ? 17.141 -71.704 0.562 1.00 32.41 524 LEU A C 1
ATOM 4110 O O . LEU A 1 524 ? 16.600 -70.759 -0.003 1.00 32.41 524 LEU A O 1
ATOM 4114 N N . ASP A 1 525 ? 18.479 -71.620 0.683 1.00 33.12 525 ASP A N 1
ATOM 4115 C CA . ASP A 1 525 ? 19.461 -71.836 1.780 1.00 33.12 525 ASP A CA 1
ATOM 4116 C C . ASP A 1 525 ? 20.876 -71.359 1.297 1.00 33.12 525 ASP A C 1
ATOM 4118 O O . ASP A 1 525 ? 21.037 -71.120 0.101 1.00 33.12 525 ASP A O 1
ATOM 4122 N N . LEU A 1 526 ? 21.893 -71.293 2.183 1.00 30.75 526 LEU A N 1
ATOM 4123 C CA . LEU A 1 526 ? 23.350 -71.072 1.937 1.00 30.75 526 LEU A CA 1
ATOM 4124 C C . LEU A 1 526 ? 23.791 -69.649 1.458 1.00 30.75 526 LEU A C 1
ATOM 4126 O O . LEU A 1 526 ? 23.091 -69.002 0.693 1.00 30.75 526 LEU A O 1
ATOM 4130 N N . SER A 1 527 ? 24.958 -69.076 1.834 1.00 31.84 527 SER A N 1
ATOM 4131 C CA . SER A 1 527 ? 26.021 -69.491 2.790 1.00 31.84 527 SER A CA 1
ATOM 4132 C C . SER A 1 527 ? 27.105 -68.409 3.085 1.00 31.84 527 SER A C 1
ATOM 4134 O O . SER A 1 527 ? 27.621 -67.841 2.131 1.00 31.84 527 SER A O 1
ATOM 4136 N N . GLN A 1 528 ? 27.581 -68.325 4.352 1.00 35.78 528 GLN A N 1
ATOM 4137 C CA . GLN A 1 528 ? 29.002 -68.094 4.794 1.00 35.78 528 GLN A CA 1
ATOM 4138 C C . GLN A 1 528 ? 29.693 -66.703 4.526 1.00 35.78 528 GLN A C 1
ATOM 4140 O O . GLN A 1 528 ? 29.265 -65.989 3.634 1.00 35.78 528 GLN A O 1
ATOM 4145 N N . THR A 1 529 ? 30.744 -66.186 5.224 1.00 32.53 529 THR A N 1
ATOM 4146 C CA . THR A 1 529 ? 31.501 -66.509 6.487 1.00 32.53 529 THR A CA 1
ATOM 4147 C C . THR A 1 529 ? 32.467 -65.369 6.952 1.00 32.53 529 THR A C 1
ATOM 4149 O O . THR A 1 529 ? 33.098 -64.764 6.097 1.00 32.53 529 THR A O 1
ATOM 4152 N N . THR A 1 530 ? 32.730 -65.237 8.280 1.00 31.34 530 THR A N 1
ATOM 4153 C CA . THR A 1 530 ? 33.974 -64.712 8.978 1.00 31.34 530 THR A CA 1
ATOM 4154 C C . THR A 1 530 ? 34.499 -63.262 8.729 1.00 31.34 530 THR A C 1
ATOM 4156 O O . THR A 1 530 ? 34.244 -62.703 7.679 1.00 31.34 530 THR A O 1
ATOM 4159 N N . GLY A 1 531 ? 35.285 -62.577 9.600 1.00 30.83 531 GLY A N 1
ATOM 4160 C CA . GLY A 1 531 ? 35.650 -62.767 11.032 1.00 30.83 531 GLY A CA 1
ATOM 4161 C C . GLY A 1 531 ? 36.943 -62.032 11.544 1.00 30.83 531 GLY A C 1
ATOM 4162 O O . GLY A 1 531 ? 37.915 -61.955 10.807 1.00 30.83 531 GLY A O 1
ATOM 4163 N N . ILE A 1 532 ? 36.982 -61.640 12.847 1.00 33.47 532 ILE A N 1
ATOM 4164 C CA . ILE A 1 532 ? 38.120 -61.784 13.835 1.00 33.47 532 ILE A CA 1
ATOM 4165 C C . ILE A 1 532 ? 39.191 -60.645 14.145 1.00 33.47 532 ILE A C 1
ATOM 4167 O O . ILE A 1 532 ? 40.166 -60.458 13.431 1.00 33.47 532 ILE A O 1
ATOM 4171 N N . THR A 1 533 ? 39.109 -60.061 15.376 1.00 30.56 533 THR A N 1
ATOM 4172 C CA . THR A 1 533 ? 40.165 -59.546 16.350 1.00 30.56 533 THR A CA 1
ATOM 4173 C C . THR A 1 533 ? 40.914 -58.162 16.286 1.00 30.56 533 THR A C 1
ATOM 4175 O O . THR A 1 533 ? 40.690 -57.353 15.399 1.00 30.56 533 THR A O 1
ATOM 4178 N N . GLN A 1 534 ? 41.689 -57.858 17.367 1.00 33.69 534 GLN A N 1
ATOM 4179 C CA . GLN A 1 534 ? 42.297 -56.583 17.893 1.00 33.69 534 GLN A CA 1
ATOM 4180 C C . GLN A 1 534 ? 43.881 -56.624 17.867 1.00 33.69 534 GLN A C 1
ATOM 4182 O O . GLN A 1 534 ? 44.337 -57.515 17.151 1.00 33.69 534 GLN A O 1
ATOM 4187 N N . PRO A 1 535 ? 44.769 -55.849 18.606 1.00 43.88 535 PRO A N 1
ATOM 4188 C CA . PRO A 1 535 ? 44.659 -54.821 19.693 1.00 43.88 535 PRO A CA 1
ATOM 418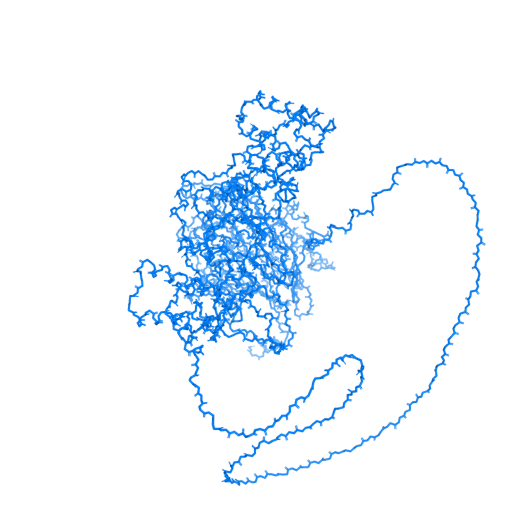9 C C . PRO A 1 535 ? 45.667 -53.593 19.663 1.00 43.88 535 PRO A C 1
ATOM 4191 O O . PRO A 1 535 ? 45.990 -53.091 18.593 1.00 43.88 535 PRO A O 1
ATOM 4194 N N . LYS A 1 536 ? 46.089 -53.054 20.842 1.00 36.22 536 LYS A N 1
ATOM 4195 C CA . LYS A 1 536 ? 46.896 -51.815 21.168 1.00 36.22 536 LYS A CA 1
ATOM 4196 C C . LYS A 1 536 ? 48.112 -52.160 22.117 1.00 36.22 536 LYS A C 1
ATOM 4198 O O . LYS A 1 536 ? 48.268 -53.373 22.273 1.00 36.22 536 LYS A O 1
ATOM 4203 N N . PRO A 1 537 ? 48.913 -51.277 22.824 1.00 51.91 537 PRO A N 1
ATOM 4204 C CA . PRO A 1 537 ? 48.904 -49.796 23.078 1.00 51.91 537 PRO A CA 1
ATOM 4205 C C . PRO A 1 537 ? 50.298 -49.054 23.204 1.00 51.91 537 PRO A C 1
ATOM 4207 O O . PRO A 1 537 ? 51.321 -49.621 22.840 1.00 51.91 537 PRO A O 1
ATOM 4210 N N . GLY A 1 538 ? 50.331 -47.815 23.763 1.00 31.19 538 GLY A N 1
ATOM 4211 C CA . GLY A 1 538 ? 51.509 -47.078 24.333 1.00 31.19 538 GLY A CA 1
ATOM 4212 C C . GLY A 1 538 ? 51.603 -45.571 23.944 1.00 31.19 538 GLY A C 1
ATOM 4213 O O . GLY A 1 538 ? 51.233 -45.251 22.819 1.00 31.19 538 GLY A O 1
ATOM 4214 N N . ASP A 1 539 ? 52.055 -44.583 24.752 1.00 30.44 539 ASP A N 1
ATOM 4215 C CA . ASP A 1 539 ? 52.339 -44.506 26.214 1.00 30.44 539 ASP A CA 1
ATOM 4216 C C . ASP A 1 539 ? 52.357 -43.028 26.781 1.00 30.44 539 ASP A C 1
ATOM 4218 O O . ASP A 1 539 ? 51.976 -42.106 26.059 1.00 30.44 539 ASP A O 1
ATOM 4222 N N . LEU A 1 540 ? 52.713 -42.793 28.069 1.00 31.44 540 LEU A N 1
ATOM 4223 C CA . LEU A 1 540 ? 52.478 -41.568 28.925 1.00 31.44 540 LEU A CA 1
ATOM 4224 C C . LEU A 1 540 ? 53.791 -40.889 29.497 1.00 31.44 540 LEU A C 1
ATOM 4226 O O . LEU A 1 540 ? 54.830 -41.198 28.914 1.00 31.44 540 LEU A O 1
ATOM 4230 N N . PRO A 1 541 ? 53.897 -40.076 30.621 1.00 55.47 541 PRO A N 1
ATOM 4231 C CA . PRO A 1 541 ? 52.984 -39.264 31.517 1.00 55.47 541 PRO A CA 1
ATOM 4232 C C . PRO A 1 541 ? 53.532 -37.847 32.022 1.00 55.47 541 PRO A C 1
ATOM 4234 O O . PRO A 1 541 ? 54.561 -37.386 31.545 1.00 55.47 541 PRO A O 1
ATOM 4237 N N . ILE A 1 542 ? 52.912 -37.242 33.085 1.00 35.66 542 ILE A N 1
ATOM 4238 C CA . ILE A 1 542 ? 53.397 -36.173 34.059 1.00 35.66 542 ILE A CA 1
ATOM 4239 C C . ILE A 1 542 ? 53.307 -34.673 33.591 1.00 35.66 542 ILE A C 1
ATOM 4241 O O . ILE A 1 542 ? 53.606 -34.422 32.433 1.00 35.66 542 ILE A O 1
ATOM 4245 N N . SER A 1 543 ? 52.874 -33.582 34.295 1.00 33.06 543 SER A N 1
ATOM 4246 C CA . SER A 1 543 ? 52.395 -33.163 35.671 1.00 33.06 543 SER A CA 1
ATOM 4247 C C . SER A 1 543 ? 53.412 -32.442 36.637 1.00 33.06 543 SER A C 1
ATOM 4249 O O . SER A 1 543 ? 54.601 -32.687 36.522 1.00 33.06 543 SER A O 1
ATOM 4251 N N . SER A 1 544 ? 53.114 -31.540 37.616 1.00 35.03 544 SER A N 1
ATOM 4252 C CA . SER A 1 544 ? 51.929 -30.709 38.016 1.00 35.03 544 SER A CA 1
ATOM 4253 C C . SER A 1 544 ? 52.171 -29.747 39.243 1.00 35.03 544 SER A C 1
ATOM 4255 O O . SER A 1 544 ? 52.842 -30.165 40.179 1.00 35.03 544 SER A O 1
ATOM 4257 N N . ASN A 1 545 ? 51.454 -28.594 39.319 1.00 32.31 545 ASN A N 1
ATOM 4258 C CA . ASN A 1 545 ? 51.023 -27.764 40.506 1.00 32.31 545 ASN A CA 1
ATOM 4259 C C . ASN A 1 545 ? 51.869 -26.628 41.209 1.00 32.31 545 ASN A C 1
ATOM 4261 O O . ASN A 1 545 ? 53.072 -26.730 41.387 1.00 32.31 545 ASN A O 1
ATOM 4265 N N . GLU A 1 546 ? 51.118 -25.608 41.706 1.00 35.31 546 GLU A N 1
ATOM 4266 C CA . GLU A 1 546 ? 51.265 -24.665 42.877 1.00 35.31 546 GLU A CA 1
ATOM 4267 C C . GLU A 1 546 ? 52.226 -23.416 43.008 1.00 35.31 546 GLU A C 1
ATOM 4269 O O . GLU A 1 546 ? 53.406 -23.523 43.308 1.00 35.31 546 GLU A O 1
ATOM 4274 N N . ARG A 1 547 ? 51.598 -22.208 43.025 1.00 32.03 547 ARG A N 1
ATOM 4275 C CA . ARG A 1 547 ? 51.411 -21.232 44.165 1.00 32.03 547 ARG A CA 1
ATOM 4276 C C . ARG A 1 547 ? 52.470 -20.174 44.652 1.00 32.03 547 ARG A C 1
ATOM 4278 O O . ARG A 1 547 ? 53.262 -20.430 45.544 1.00 32.03 547 ARG A O 1
ATOM 4285 N N . ALA A 1 548 ? 52.209 -18.904 44.269 1.00 31.03 548 ALA A N 1
ATOM 4286 C CA . ALA A 1 548 ? 52.176 -17.622 45.048 1.00 31.03 548 ALA A CA 1
ATOM 4287 C C . ALA A 1 548 ? 53.395 -16.960 45.773 1.00 31.03 548 ALA A C 1
ATOM 4289 O O . ALA A 1 548 ? 54.090 -17.585 46.565 1.00 31.03 548 ALA A O 1
ATOM 4290 N N . THR A 1 549 ? 53.483 -15.608 45.691 1.00 28.42 549 THR A N 1
ATOM 4291 C CA . THR A 1 549 ? 53.759 -14.671 46.831 1.00 28.42 549 THR A CA 1
ATOM 4292 C C . THR A 1 549 ? 53.503 -13.165 46.516 1.00 28.42 549 THR A C 1
ATOM 4294 O O . THR A 1 549 ? 53.387 -12.772 45.360 1.00 28.42 549 THR A O 1
ATOM 4297 N N . ARG A 1 550 ? 53.385 -12.335 47.573 1.00 32.72 550 ARG A N 1
ATOM 4298 C CA . ARG A 1 550 ? 53.365 -10.834 47.677 1.00 32.72 550 ARG A CA 1
ATOM 4299 C C . ARG A 1 550 ? 54.506 -10.422 48.66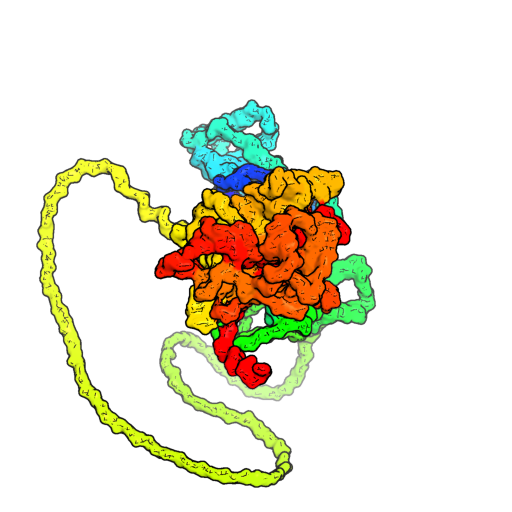3 1.00 32.72 550 ARG A C 1
ATOM 4301 O O . ARG A 1 550 ? 55.063 -11.375 49.215 1.00 32.72 550 ARG A O 1
ATOM 4308 N N . PRO A 1 551 ? 54.860 -9.141 48.998 1.00 44.09 551 PRO A N 1
ATOM 4309 C CA . PRO A 1 551 ? 54.129 -7.836 48.968 1.00 44.09 551 PRO A CA 1
ATOM 4310 C C . PRO A 1 551 ? 55.045 -6.661 48.452 1.00 44.09 551 PRO A C 1
ATOM 4312 O O . PRO A 1 551 ? 55.932 -6.985 47.665 1.00 44.09 551 PRO A O 1
ATOM 4315 N N . PRO A 1 552 ? 54.992 -5.359 48.875 1.00 52.72 552 PRO A N 1
ATOM 4316 C CA . PRO A 1 552 ? 53.969 -4.459 49.471 1.00 52.72 552 PRO A CA 1
ATOM 4317 C C . PRO A 1 552 ? 53.572 -3.338 48.442 1.00 52.72 552 PRO A C 1
ATOM 4319 O O . PRO A 1 552 ? 53.211 -3.757 47.348 1.00 52.72 552 PRO A O 1
ATOM 4322 N N . SER A 1 553 ? 53.521 -1.988 48.590 1.00 29.08 553 SER A N 1
ATOM 4323 C CA . SER A 1 553 ? 53.647 -0.948 49.661 1.00 29.08 553 SER A CA 1
ATOM 4324 C C . SER A 1 553 ? 52.950 0.392 49.251 1.00 29.08 553 SER A C 1
ATOM 4326 O O . SER A 1 553 ? 52.444 0.498 48.140 1.00 29.08 553 SER A O 1
ATOM 4328 N N . GLU A 1 554 ? 52.944 1.413 50.128 1.00 30.17 554 GLU A N 1
ATOM 4329 C CA . GLU A 1 554 ? 52.280 2.751 50.035 1.00 30.17 554 GLU A CA 1
ATOM 4330 C C . GLU A 1 554 ? 53.029 3.752 50.992 1.00 30.17 554 GLU A C 1
ATOM 4332 O O . GLU A 1 554 ? 54.003 3.277 51.592 1.00 30.17 554 GLU A O 1
ATOM 4337 N N . PRO A 1 555 ? 52.649 5.039 51.282 1.00 49.84 555 PRO A N 1
ATOM 4338 C CA . PRO A 1 555 ? 51.645 5.975 50.707 1.00 49.84 555 PRO A CA 1
ATOM 4339 C C . PRO A 1 555 ? 52.083 7.487 50.610 1.00 49.84 555 PRO A C 1
ATOM 4341 O O . PRO A 1 555 ? 53.254 7.817 50.780 1.00 49.84 555 PRO A O 1
ATOM 4344 N N . VAL A 1 556 ? 51.090 8.399 50.454 1.00 28.95 556 VAL A N 1
ATOM 4345 C CA . VAL A 1 556 ? 51.079 9.890 50.663 1.00 28.95 556 VAL A CA 1
ATOM 4346 C C . VAL A 1 556 ? 51.901 10.745 49.653 1.00 28.95 556 VAL A C 1
ATOM 4348 O O . VAL A 1 556 ? 52.619 10.181 48.841 1.00 28.95 556 VAL A O 1
ATOM 4351 N N . VAL A 1 557 ? 51.775 12.084 49.485 1.00 30.69 557 VAL A N 1
ATOM 4352 C CA . VAL A 1 557 ? 51.402 13.243 50.359 1.00 30.69 557 VAL A CA 1
ATOM 4353 C C . VAL A 1 557 ? 50.401 14.229 49.672 1.00 30.69 557 VAL A C 1
ATOM 4355 O O . VAL A 1 557 ? 49.696 13.845 48.746 1.00 30.69 557 VAL A O 1
ATOM 4358 N N . GLN A 1 558 ? 50.222 15.456 50.192 1.00 27.91 558 GLN A N 1
ATOM 4359 C CA . GLN A 1 558 ? 49.104 16.397 49.955 1.00 27.91 558 GLN A CA 1
ATOM 4360 C C . GLN A 1 558 ? 49.369 17.535 48.944 1.00 27.91 558 GLN A C 1
ATOM 4362 O O . GLN A 1 558 ? 50.483 18.043 48.844 1.00 27.91 558 GLN A O 1
ATOM 4367 N N . GLY A 1 559 ? 48.283 18.079 48.374 1.00 27.17 559 GLY A N 1
ATOM 4368 C CA . GLY A 1 559 ? 48.185 19.461 47.879 1.00 27.17 559 GLY A CA 1
ATOM 4369 C C . GLY A 1 559 ? 46.722 19.941 47.873 1.00 27.17 559 GLY A C 1
ATOM 4370 O O . GLY A 1 559 ? 45.852 19.227 47.385 1.00 27.17 559 GLY A O 1
ATOM 4371 N N . ARG A 1 560 ? 46.420 21.120 48.443 1.00 29.30 560 ARG A N 1
ATOM 4372 C CA . ARG A 1 560 ? 45.058 21.701 48.526 1.00 29.30 560 ARG A CA 1
ATOM 4373 C C . ARG A 1 560 ? 44.990 23.058 47.820 1.00 29.30 560 ARG A C 1
ATOM 4375 O O . ARG A 1 560 ? 45.780 23.938 48.141 1.00 29.30 560 ARG A O 1
ATOM 4382 N N . SER A 1 561 ? 43.955 23.275 47.010 1.00 25.80 561 SER A N 1
ATOM 4383 C CA . SER A 1 561 ? 43.293 24.582 46.864 1.00 25.80 561 SER A CA 1
ATOM 4384 C C . SER A 1 561 ? 41.842 24.390 46.399 1.00 25.80 561 SER A C 1
ATOM 4386 O O . SER A 1 561 ? 41.447 23.267 46.085 1.00 25.80 561 SER A O 1
ATOM 4388 N N . ILE A 1 562 ? 41.028 25.449 46.437 1.00 28.22 562 ILE A N 1
ATOM 4389 C CA . ILE A 1 562 ? 39.560 25.372 46.369 1.00 28.22 562 ILE A CA 1
ATOM 4390 C C . ILE A 1 562 ? 39.009 26.410 45.380 1.00 28.22 562 ILE A C 1
ATOM 4392 O O . ILE A 1 562 ? 39.140 27.609 45.604 1.00 28.22 562 ILE A O 1
ATOM 4396 N N . ALA A 1 563 ? 38.322 25.944 44.338 1.00 24.83 563 ALA A N 1
ATOM 4397 C CA . ALA A 1 563 ? 37.410 26.723 43.495 1.00 24.83 563 ALA A CA 1
ATOM 4398 C C . ALA A 1 563 ? 36.295 25.780 43.003 1.00 24.83 563 ALA A C 1
ATOM 4400 O O . ALA A 1 563 ? 36.532 24.581 42.875 1.00 24.83 563 ALA A O 1
ATOM 4401 N N . SER A 1 564 ? 35.069 26.276 42.811 1.00 25.55 564 SER A N 1
ATOM 4402 C CA . SER A 1 564 ? 33.874 25.429 42.633 1.00 25.55 564 SER A CA 1
ATOM 4403 C C . SER A 1 564 ? 33.050 25.761 41.387 1.00 25.55 564 SER A C 1
ATOM 4405 O O . SER A 1 564 ? 33.055 26.896 40.925 1.00 25.55 564 SER A O 1
ATOM 4407 N N . MET A 1 565 ? 32.222 24.777 41.009 1.00 25.61 565 MET A N 1
ATOM 4408 C CA . MET A 1 565 ? 31.037 24.837 40.137 1.00 25.61 565 MET A CA 1
ATOM 4409 C C . MET A 1 565 ? 31.214 24.761 38.611 1.00 25.61 565 MET A C 1
ATOM 4411 O O . MET A 1 565 ? 32.200 25.197 38.032 1.00 25.61 565 MET A O 1
ATOM 4415 N N . ILE A 1 566 ? 30.127 24.251 38.009 1.00 29.59 566 ILE A N 1
ATOM 4416 C CA . ILE A 1 566 ? 29.847 23.999 36.586 1.00 29.59 566 ILE A CA 1
ATOM 4417 C C . ILE A 1 566 ? 30.496 22.711 36.031 1.00 29.59 566 ILE A C 1
ATOM 4419 O O . ILE A 1 566 ? 31.634 22.379 36.332 1.00 29.59 566 ILE A O 1
ATOM 4423 N N . ALA A 1 567 ? 29.701 21.980 35.235 1.00 27.14 567 ALA A N 1
ATOM 4424 C CA . ALA A 1 567 ? 30.010 20.728 34.529 1.00 27.14 567 ALA A CA 1
ATOM 4425 C C . ALA A 1 567 ? 30.420 19.499 35.382 1.00 27.14 567 ALA A C 1
ATOM 4427 O O . ALA A 1 567 ? 31.595 19.173 35.485 1.00 27.14 567 ALA A O 1
ATOM 4428 N N . PHE A 1 568 ? 29.431 18.733 35.873 1.00 24.77 568 PHE A N 1
ATOM 4429 C CA . PHE A 1 568 ? 29.155 17.369 35.360 1.00 24.77 568 PHE A CA 1
ATOM 4430 C C . PHE A 1 568 ? 27.885 16.761 35.992 1.00 24.77 568 PHE A C 1
ATOM 4432 O O . PHE A 1 568 ? 27.847 16.481 37.186 1.00 24.77 568 PHE A O 1
ATOM 4439 N N . SER A 1 569 ? 26.840 16.528 35.188 1.00 25.59 569 SER A N 1
ATOM 4440 C CA . SER A 1 569 ? 25.675 15.669 35.515 1.00 25.59 569 SER A CA 1
ATOM 4441 C C . SER A 1 569 ? 24.907 15.276 34.241 1.00 25.59 569 SER A C 1
ATOM 4443 O O . SER A 1 569 ? 23.682 15.293 34.191 1.00 25.59 569 SER A O 1
ATOM 4445 N N . ALA A 1 570 ? 25.646 14.937 33.182 1.00 27.20 570 ALA A N 1
ATOM 4446 C CA . ALA A 1 570 ? 25.113 14.563 31.871 1.00 27.20 570 ALA A CA 1
ATOM 4447 C C . ALA A 1 570 ? 25.598 13.157 31.468 1.00 27.20 570 ALA A C 1
ATOM 4449 O O . ALA A 1 570 ? 26.229 12.987 30.431 1.00 27.20 570 ALA A O 1
ATOM 4450 N N . LEU A 1 571 ? 25.365 12.151 32.326 1.00 27.41 571 LEU A N 1
ATOM 4451 C CA . LEU A 1 571 ? 25.854 10.781 32.092 1.00 27.41 571 LEU A CA 1
ATOM 4452 C C . LEU A 1 571 ? 24.905 9.660 32.573 1.00 27.41 571 LEU A C 1
ATOM 4454 O O . LEU A 1 571 ? 25.349 8.641 33.092 1.00 27.41 571 LEU A O 1
ATOM 4458 N N . VAL A 1 572 ? 23.591 9.844 32.403 1.00 28.97 572 VAL A N 1
ATOM 4459 C CA . VAL A 1 572 ? 22.580 8.766 32.572 1.00 28.97 572 VAL A CA 1
ATOM 4460 C C . VAL A 1 572 ? 21.596 8.697 31.383 1.00 28.97 572 VAL A C 1
ATOM 4462 O O . VAL A 1 572 ? 20.972 7.669 31.147 1.00 28.97 572 VAL A O 1
ATOM 4465 N N . ALA A 1 573 ? 21.488 9.756 30.573 1.00 27.88 573 ALA A N 1
ATOM 4466 C CA . ALA A 1 573 ? 20.419 9.943 29.583 1.00 27.88 573 ALA A CA 1
ATOM 4467 C C . ALA A 1 573 ? 20.786 9.555 28.129 1.00 27.88 573 ALA A C 1
ATOM 4469 O O . ALA A 1 573 ? 20.398 10.251 27.196 1.00 27.88 573 ALA A O 1
ATOM 4470 N N . VAL A 1 574 ? 21.549 8.471 27.922 1.00 28.39 574 VAL A N 1
ATOM 4471 C CA . VAL A 1 574 ? 21.962 8.009 26.568 1.00 28.39 574 VAL A CA 1
ATOM 4472 C C . VAL A 1 574 ? 21.659 6.519 26.314 1.00 28.39 574 VAL A C 1
ATOM 4474 O O . VAL A 1 574 ? 21.484 6.105 25.173 1.00 28.39 574 VAL A O 1
ATOM 4477 N N . ALA A 1 575 ? 21.515 5.699 27.359 1.00 27.98 575 ALA A N 1
ATOM 4478 C CA . ALA A 1 575 ? 21.467 4.234 27.250 1.00 27.98 575 ALA A CA 1
ATOM 4479 C C . ALA A 1 575 ? 20.068 3.619 26.987 1.00 27.98 575 ALA A C 1
ATOM 4481 O O . ALA A 1 575 ? 19.853 2.453 27.306 1.00 27.98 575 ALA A O 1
ATOM 4482 N N . ALA A 1 576 ? 19.103 4.383 26.455 1.00 28.72 576 ALA A N 1
ATOM 4483 C CA . ALA A 1 576 ? 17.703 3.938 26.322 1.00 28.72 576 ALA A CA 1
ATOM 4484 C C . ALA A 1 576 ? 16.994 4.340 25.007 1.00 28.72 576 ALA A C 1
ATOM 4486 O O . ALA A 1 576 ? 15.782 4.172 24.901 1.00 28.72 576 ALA A O 1
ATOM 4487 N N . SER A 1 577 ? 17.728 4.844 24.005 1.00 26.41 577 SER A N 1
ATOM 4488 C CA . SER A 1 577 ? 17.157 5.310 22.721 1.00 26.41 577 SER A CA 1
ATOM 4489 C C . SER A 1 577 ? 17.579 4.480 21.498 1.00 26.41 577 SER A C 1
ATOM 4491 O O . SER A 1 577 ? 17.260 4.841 20.370 1.00 26.41 577 SER A O 1
ATOM 4493 N N . LEU A 1 578 ? 18.288 3.367 21.708 1.00 30.48 578 LEU A N 1
ATOM 4494 C CA . LEU A 1 578 ? 18.759 2.451 20.665 1.00 30.48 578 LEU A CA 1
ATOM 4495 C C . LEU A 1 578 ? 18.106 1.078 20.846 1.00 30.48 578 LEU A C 1
ATOM 4497 O O . LEU A 1 578 ? 18.668 0.216 21.513 1.00 30.48 578 LEU A O 1
ATOM 4501 N N . LEU A 1 579 ? 16.904 0.912 20.281 1.00 30.00 579 LEU A N 1
ATOM 4502 C CA . LEU A 1 579 ? 16.330 -0.386 19.871 1.00 30.00 579 LEU A CA 1
ATOM 4503 C C . LEU A 1 579 ? 15.075 -0.234 18.977 1.00 30.00 579 LEU A C 1
ATOM 4505 O O . LEU A 1 579 ? 14.201 -1.099 18.945 1.00 30.00 579 LEU A O 1
ATOM 4509 N N . LEU A 1 580 ? 15.003 0.859 18.208 1.00 29.66 580 LEU A N 1
ATOM 4510 C CA . LEU A 1 580 ? 14.295 0.823 16.926 1.00 29.66 580 LEU A CA 1
ATOM 4511 C C . LEU A 1 580 ? 15.141 -0.014 15.953 1.00 29.66 580 LEU A C 1
ATOM 4513 O O . LEU A 1 580 ? 16.369 0.110 15.998 1.00 29.66 580 LEU A O 1
ATOM 4517 N N . PRO A 1 581 ? 14.543 -0.809 15.049 1.00 30.31 581 PRO A N 1
ATOM 4518 C CA . PRO A 1 581 ? 15.254 -1.272 13.869 1.00 30.31 581 PRO A CA 1
ATOM 4519 C C . PRO A 1 581 ? 15.502 -0.055 12.971 1.00 30.31 581 PRO A C 1
ATOM 4521 O O . PRO A 1 581 ? 14.646 0.354 12.190 1.00 30.31 581 PRO A O 1
ATOM 4524 N N . THR A 1 582 ? 16.664 0.577 13.121 1.00 35.41 582 THR A N 1
ATOM 4525 C CA . THR A 1 582 ? 17.155 1.527 12.121 1.00 35.41 582 THR A CA 1
ATOM 4526 C C . THR A 1 582 ? 17.303 0.779 10.804 1.00 35.41 582 THR A C 1
ATOM 4528 O O . THR A 1 582 ? 17.979 -0.254 10.789 1.00 35.41 582 THR A O 1
ATOM 4531 N N . ALA A 1 583 ? 16.718 1.298 9.720 1.00 39.44 583 ALA A N 1
ATOM 4532 C CA . ALA A 1 583 ? 17.035 0.835 8.370 1.00 39.44 583 ALA A CA 1
ATOM 4533 C C . ALA A 1 583 ? 18.562 0.753 8.222 1.00 39.44 583 ALA A C 1
ATOM 4535 O O . ALA A 1 583 ? 19.280 1.638 8.709 1.00 39.44 583 ALA A O 1
ATOM 4536 N N . ARG A 1 584 ? 19.061 -0.345 7.644 1.00 54.03 584 ARG A N 1
ATOM 4537 C CA . ARG A 1 584 ? 20.500 -0.620 7.599 1.00 54.03 584 ARG A CA 1
ATOM 4538 C C . ARG A 1 584 ? 21.157 0.524 6.826 1.00 54.03 584 ARG A C 1
ATOM 4540 O O . ARG A 1 584 ? 20.683 0.900 5.759 1.00 54.03 584 ARG A O 1
ATOM 4547 N N . ALA A 1 585 ? 22.166 1.152 7.429 1.00 63.44 585 ALA A N 1
ATOM 4548 C CA . ALA A 1 585 ? 22.665 2.427 6.927 1.00 63.44 585 ALA A CA 1
ATOM 4549 C C . ALA A 1 585 ? 23.159 2.299 5.479 1.00 63.44 585 ALA A C 1
ATOM 4551 O O . ALA A 1 585 ? 23.850 1.334 5.146 1.00 63.44 585 ALA A O 1
ATOM 4552 N N . GLN A 1 586 ? 22.817 3.295 4.658 1.00 84.88 586 GLN A N 1
ATOM 4553 C CA . GLN A 1 586 ? 23.371 3.473 3.317 1.00 84.88 586 GLN A CA 1
ATOM 4554 C C . GLN A 1 586 ? 24.905 3.383 3.342 1.00 84.88 586 GLN A C 1
ATOM 4556 O O . GLN A 1 586 ? 25.543 3.797 4.318 1.00 84.88 586 GLN A O 1
ATOM 4561 N N . ASP A 1 587 ? 25.501 2.865 2.271 1.00 90.38 587 ASP A N 1
ATOM 4562 C CA . ASP A 1 587 ? 26.956 2.855 2.133 1.00 90.38 587 ASP A CA 1
ATOM 4563 C C . ASP A 1 587 ? 27.531 4.270 1.915 1.00 90.38 587 ASP A C 1
ATOM 4565 O O . ASP A 1 587 ? 26.808 5.271 1.865 1.00 90.38 587 ASP A O 1
ATOM 4569 N N . ALA A 1 588 ? 28.861 4.368 1.824 1.00 91.12 588 ALA A N 1
ATOM 4570 C CA . ALA A 1 588 ? 29.560 5.646 1.657 1.00 91.12 588 ALA A CA 1
ATOM 4571 C C . ALA A 1 588 ? 29.161 6.400 0.371 1.00 91.12 588 ALA A C 1
ATOM 4573 O O . ALA A 1 588 ? 29.322 7.618 0.304 1.00 91.12 588 ALA A O 1
ATOM 4574 N N . ASP A 1 589 ? 28.600 5.688 -0.608 1.00 93.12 589 ASP A N 1
ATOM 4575 C CA . ASP A 1 589 ? 28.114 6.221 -1.875 1.00 93.12 589 ASP A CA 1
ATOM 4576 C C . ASP A 1 589 ? 26.608 6.526 -1.868 1.00 93.12 589 ASP A C 1
ATOM 4578 O O . ASP A 1 589 ? 26.064 6.966 -2.880 1.00 93.12 589 ASP A O 1
ATOM 4582 N N . GLY A 1 590 ? 25.927 6.346 -0.731 1.00 92.50 590 GLY A N 1
ATOM 4583 C CA . GLY A 1 590 ? 24.499 6.626 -0.561 1.00 92.50 590 GLY A CA 1
ATOM 4584 C C . GLY A 1 590 ? 23.573 5.516 -1.067 1.00 92.50 590 GLY A C 1
ATOM 4585 O O . GLY A 1 590 ? 22.388 5.773 -1.284 1.00 92.50 590 GLY A O 1
ATOM 4586 N N . LYS A 1 591 ? 24.088 4.296 -1.264 1.00 96.31 591 LYS A N 1
ATOM 4587 C CA . LYS A 1 591 ? 23.333 3.154 -1.796 1.00 96.31 591 LYS A CA 1
ATOM 4588 C C . LYS A 1 591 ? 22.886 2.187 -0.704 1.00 96.31 591 LYS A C 1
ATOM 4590 O O . LYS A 1 591 ? 23.577 1.965 0.290 1.00 96.31 591 LYS A O 1
ATOM 4595 N N . TYR A 1 592 ? 21.748 1.547 -0.941 1.00 95.88 592 TYR A N 1
ATOM 4596 C CA . TYR A 1 592 ? 21.198 0.463 -0.130 1.00 95.88 592 TYR A CA 1
ATOM 4597 C C . TYR A 1 592 ? 21.400 -0.859 -0.869 1.00 95.88 592 TYR A C 1
ATOM 4599 O O . TYR A 1 592 ? 21.056 -0.963 -2.042 1.00 95.88 592 TYR A O 1
ATOM 4607 N N . THR A 1 593 ? 21.965 -1.869 -0.205 1.00 97.06 593 THR A N 1
ATOM 4608 C CA . THR A 1 593 ? 22.230 -3.187 -0.814 1.00 97.06 593 THR A CA 1
ATOM 4609 C C . THR A 1 593 ? 21.193 -4.211 -0.356 1.00 97.06 593 THR A C 1
ATOM 4611 O O . THR A 1 593 ? 20.858 -4.239 0.828 1.00 97.06 593 THR A O 1
ATOM 4614 N N . ILE A 1 594 ? 20.733 -5.066 -1.272 1.00 96.00 594 ILE A N 1
ATOM 4615 C CA . ILE A 1 594 ? 20.007 -6.312 -0.975 1.00 96.00 594 ILE A CA 1
ATOM 4616 C C . ILE A 1 594 ? 20.682 -7.484 -1.707 1.00 96.00 594 ILE A C 1
ATOM 4618 O O . ILE A 1 594 ? 21.307 -7.286 -2.752 1.00 96.00 594 ILE A O 1
ATOM 4622 N N . SER A 1 595 ? 20.602 -8.695 -1.163 1.00 96.38 595 SER A N 1
ATOM 4623 C CA . SER A 1 595 ? 21.289 -9.877 -1.701 1.00 96.38 595 SER A CA 1
ATOM 4624 C C . SER A 1 595 ? 20.617 -11.188 -1.304 1.00 96.38 595 SER A C 1
ATOM 4626 O O . SER A 1 595 ? 20.179 -11.337 -0.166 1.00 96.38 595 SER A O 1
ATOM 4628 N N . ALA A 1 596 ? 20.636 -12.152 -2.219 1.00 94.31 596 ALA A N 1
ATOM 4629 C CA . ALA A 1 596 ? 20.290 -13.552 -1.993 1.00 94.31 596 ALA A CA 1
ATOM 4630 C C . ALA A 1 596 ? 21.365 -14.450 -2.642 1.00 94.31 596 ALA A C 1
ATOM 4632 O O . ALA A 1 596 ? 22.422 -13.967 -3.054 1.00 94.31 596 ALA A O 1
ATOM 4633 N N . GLU A 1 597 ? 21.130 -15.760 -2.735 1.00 93.56 597 GLU A N 1
ATOM 4634 C CA . GLU A 1 597 ? 22.036 -16.649 -3.471 1.00 93.56 597 GLU A CA 1
ATOM 4635 C C . GLU A 1 597 ? 22.117 -16.247 -4.955 1.00 93.56 597 GLU A C 1
ATOM 4637 O O . GLU A 1 597 ? 21.095 -16.006 -5.599 1.00 93.56 597 GLU A O 1
ATOM 4642 N N . GLY A 1 598 ? 23.334 -16.151 -5.495 1.00 93.50 598 GLY A N 1
ATOM 4643 C CA . GLY A 1 598 ? 23.578 -15.858 -6.912 1.00 93.50 598 GLY A CA 1
ATOM 4644 C C . GLY A 1 598 ? 23.295 -14.421 -7.369 1.00 93.50 598 GLY A C 1
ATOM 4645 O O . GLY A 1 598 ? 23.642 -14.084 -8.499 1.00 93.50 598 GLY A O 1
ATOM 4646 N N . ILE A 1 599 ? 22.695 -13.572 -6.523 1.00 97.75 599 ILE A N 1
ATOM 4647 C CA . ILE A 1 599 ? 22.222 -12.235 -6.904 1.00 97.75 599 ILE A CA 1
ATOM 4648 C C . ILE A 1 599 ? 22.440 -11.188 -5.805 1.00 97.75 599 ILE A C 1
ATOM 4650 O O . ILE A 1 599 ? 22.089 -11.376 -4.637 1.00 97.75 599 ILE A O 1
ATOM 4654 N N . ARG A 1 600 ? 22.974 -10.024 -6.186 1.00 97.88 600 ARG A N 1
ATOM 4655 C CA . ARG A 1 600 ? 23.110 -8.856 -5.302 1.00 97.88 600 ARG A CA 1
ATOM 4656 C C . ARG A 1 600 ? 22.770 -7.576 -6.054 1.00 97.88 600 ARG A C 1
ATOM 4658 O O . ARG A 1 600 ? 23.284 -7.344 -7.137 1.00 97.88 600 ARG A O 1
ATOM 4665 N N . ALA A 1 601 ? 21.951 -6.712 -5.469 1.00 98.19 601 ALA A N 1
ATOM 4666 C CA . ALA A 1 601 ? 21.488 -5.475 -6.091 1.00 98.19 601 ALA A CA 1
ATOM 4667 C C . ALA A 1 601 ? 21.741 -4.263 -5.183 1.00 98.19 601 ALA A C 1
ATOM 4669 O O . ALA A 1 601 ? 21.731 -4.381 -3.954 1.00 98.19 601 ALA A O 1
ATOM 4670 N N . LYS A 1 602 ? 21.964 -3.086 -5.782 1.00 98.25 602 LYS A N 1
ATOM 4671 C CA . LYS A 1 602 ? 22.051 -1.805 -5.065 1.00 98.25 602 LYS A CA 1
ATOM 4672 C C . LYS A 1 602 ? 21.021 -0.810 -5.581 1.00 98.25 602 LYS A C 1
ATOM 4674 O O . LYS A 1 602 ? 20.976 -0.546 -6.781 1.00 98.25 602 LYS A O 1
ATOM 4679 N N . PHE A 1 603 ? 20.293 -0.178 -4.668 1.00 97.88 603 PHE A N 1
ATOM 4680 C CA . PHE A 1 603 ? 19.255 0.816 -4.950 1.00 97.88 603 PHE A CA 1
ATOM 4681 C C . PHE A 1 603 ? 19.558 2.161 -4.284 1.00 97.88 603 PHE A C 1
ATOM 4683 O O . PHE A 1 603 ? 20.329 2.231 -3.322 1.00 97.88 603 PHE A O 1
ATOM 4690 N N . ILE A 1 604 ? 18.919 3.224 -4.770 1.00 96.25 604 ILE A N 1
ATOM 4691 C CA . ILE A 1 604 ? 19.008 4.579 -4.212 1.00 96.25 604 ILE A CA 1
ATOM 4692 C C . ILE A 1 604 ? 17.614 5.208 -4.028 1.00 96.25 604 ILE A C 1
ATOM 4694 O O . ILE A 1 604 ? 16.673 4.810 -4.709 1.00 96.25 604 ILE A O 1
ATOM 4698 N N . PRO A 1 605 ? 17.451 6.210 -3.140 1.00 93.50 605 PRO A N 1
ATOM 4699 C CA . PRO A 1 605 ? 16.162 6.885 -2.962 1.00 93.50 605 PRO A CA 1
ATOM 4700 C C . PRO A 1 605 ? 15.781 7.812 -4.123 1.00 93.50 605 PRO A C 1
ATOM 4702 O O . PRO A 1 605 ? 14.598 8.053 -4.347 1.00 93.50 605 PRO A O 1
ATOM 4705 N N . TYR A 1 606 ? 16.748 8.348 -4.871 1.00 95.00 606 TYR A N 1
ATOM 4706 C CA . TYR A 1 606 ? 16.445 9.149 -6.058 1.00 95.00 606 TYR A CA 1
ATOM 4707 C C . TYR A 1 606 ? 15.906 8.246 -7.172 1.00 95.00 606 TYR A C 1
ATOM 4709 O O . TYR A 1 606 ? 16.465 7.182 -7.418 1.00 95.00 606 TYR A O 1
ATOM 4717 N N . GLY A 1 607 ? 14.769 8.620 -7.754 1.00 95.25 607 GLY A N 1
ATOM 4718 C CA . GLY A 1 607 ? 14.016 7.834 -8.732 1.00 95.25 607 GLY A CA 1
ATOM 4719 C C . GLY A 1 607 ? 13.525 6.459 -8.266 1.00 95.25 607 GLY A C 1
ATOM 4720 O O . GLY A 1 607 ? 13.025 5.701 -9.093 1.00 95.25 607 GLY A O 1
ATOM 4721 N N . ALA A 1 608 ? 13.700 6.120 -6.979 1.00 96.81 608 ALA A N 1
ATOM 4722 C CA . ALA A 1 608 ? 13.688 4.745 -6.471 1.00 96.81 608 ALA A CA 1
ATOM 4723 C C . ALA A 1 608 ? 14.600 3.798 -7.290 1.00 96.81 608 ALA A C 1
ATOM 4725 O O . ALA A 1 608 ? 14.284 2.617 -7.447 1.00 96.81 608 ALA A O 1
ATOM 4726 N N . SER A 1 609 ? 15.703 4.310 -7.853 1.00 97.00 609 SER A N 1
ATOM 4727 C CA . SER A 1 609 ? 16.434 3.622 -8.919 1.00 97.00 609 SER A CA 1
ATOM 4728 C C . SER A 1 609 ? 17.215 2.392 -8.459 1.00 97.00 609 SER A C 1
ATOM 4730 O O . SER A 1 609 ? 17.876 2.408 -7.413 1.00 97.00 609 SER A O 1
ATOM 4732 N N . ILE A 1 610 ? 17.258 1.365 -9.315 1.00 97.81 610 ILE A N 1
ATOM 4733 C CA . ILE A 1 610 ? 18.355 0.388 -9.310 1.00 97.81 610 ILE A CA 1
ATOM 4734 C C . ILE A 1 610 ? 19.635 1.052 -9.844 1.00 97.81 610 ILE A C 1
ATOM 4736 O O . ILE A 1 610 ? 19.595 1.868 -10.760 1.00 97.81 610 ILE A O 1
ATOM 4740 N N . SER A 1 611 ? 20.781 0.733 -9.242 1.00 96.62 611 SER A N 1
ATOM 4741 C CA . SER A 1 611 ? 22.073 1.393 -9.515 1.00 96.62 611 SER A CA 1
ATOM 4742 C C . SER A 1 611 ? 23.235 0.424 -9.762 1.00 96.62 611 SER A C 1
ATOM 4744 O O . SER A 1 611 ? 24.222 0.787 -10.406 1.00 96.62 611 SER A O 1
ATOM 4746 N N . ASN A 1 612 ? 23.125 -0.814 -9.276 1.00 98.25 612 ASN A N 1
ATOM 4747 C CA . ASN A 1 612 ? 23.998 -1.940 -9.604 1.00 98.25 612 ASN A CA 1
ATOM 4748 C C . ASN A 1 612 ? 23.187 -3.241 -9.507 1.00 98.25 612 ASN A C 1
ATOM 4750 O O . ASN A 1 612 ? 22.323 -3.350 -8.631 1.00 98.25 612 ASN A O 1
ATOM 4754 N N . LEU A 1 613 ? 23.521 -4.236 -10.327 1.00 98.56 613 LEU A N 1
ATOM 4755 C CA . LEU A 1 613 ? 22.949 -5.581 -10.268 1.00 98.56 613 LEU A CA 1
ATOM 4756 C C . LEU A 1 613 ? 24.037 -6.589 -10.627 1.00 98.56 613 LEU A C 1
ATOM 4758 O O . LEU A 1 613 ? 24.552 -6.569 -11.738 1.00 98.56 613 LEU A O 1
ATOM 4762 N N . PHE A 1 614 ? 24.395 -7.435 -9.672 1.00 98.62 614 PHE A N 1
ATOM 4763 C CA . PHE A 1 614 ? 25.529 -8.344 -9.740 1.00 98.62 614 PHE A CA 1
ATOM 4764 C C . PHE A 1 614 ? 25.048 -9.788 -9.890 1.00 98.62 614 PHE A C 1
ATOM 4766 O O . PHE A 1 614 ? 24.278 -10.267 -9.051 1.00 98.62 614 PHE A O 1
ATOM 4773 N N . ILE A 1 615 ? 25.534 -10.455 -10.938 1.00 98.12 615 ILE A N 1
ATOM 4774 C CA . ILE A 1 615 ? 25.336 -11.878 -11.252 1.00 98.12 615 ILE A CA 1
ATOM 4775 C C . ILE A 1 615 ? 26.712 -12.468 -11.600 1.00 98.12 615 ILE A C 1
ATOM 4777 O O . ILE A 1 615 ? 27.524 -11.796 -12.238 1.00 98.12 615 ILE A O 1
ATOM 4781 N N . ASN A 1 616 ? 26.991 -13.709 -11.198 1.00 96.38 616 ASN A N 1
ATOM 4782 C CA . ASN A 1 616 ? 28.219 -14.403 -11.602 1.00 96.38 616 ASN A CA 1
ATOM 4783 C C . ASN A 1 616 ? 28.067 -15.008 -13.002 1.00 96.38 616 ASN A C 1
ATOM 4785 O O . ASN A 1 616 ? 27.059 -15.648 -13.291 1.00 96.38 616 ASN A O 1
ATOM 4789 N N . ASP A 1 617 ? 29.076 -14.835 -13.853 1.00 95.75 617 ASP A N 1
ATOM 4790 C CA . ASP A 1 617 ? 29.127 -15.449 -15.180 1.00 95.75 617 ASP A CA 1
ATOM 4791 C C . ASP A 1 617 ? 29.541 -16.936 -15.135 1.00 95.75 617 ASP A C 1
ATOM 4793 O O . ASP A 1 617 ? 29.856 -17.492 -14.080 1.00 95.75 617 ASP A O 1
ATOM 4797 N N . THR A 1 618 ? 29.578 -17.587 -16.301 1.00 94.69 618 THR A N 1
ATOM 4798 C CA . THR A 1 618 ? 29.981 -19.003 -16.456 1.00 94.69 618 THR A CA 1
ATOM 4799 C C . THR A 1 618 ? 31.398 -19.342 -15.978 1.00 94.69 618 THR A C 1
ATOM 4801 O O . THR A 1 618 ? 31.713 -20.515 -15.778 1.00 94.69 618 THR A O 1
ATOM 4804 N N . ASN A 1 619 ? 32.250 -18.339 -15.761 1.00 92.88 619 ASN A N 1
ATOM 4805 C CA . ASN A 1 619 ? 33.611 -18.476 -15.242 1.00 92.88 619 ASN A CA 1
ATOM 4806 C C . ASN A 1 619 ? 33.686 -18.169 -13.732 1.00 92.88 619 ASN A C 1
ATOM 4808 O O . ASN A 1 619 ? 34.772 -18.200 -13.151 1.00 92.88 619 ASN A O 1
ATOM 4812 N N . GLY A 1 620 ? 32.553 -17.853 -13.095 1.00 93.00 620 GLY A N 1
ATOM 4813 C CA . GLY A 1 620 ? 32.468 -17.408 -11.705 1.00 93.00 620 GLY A CA 1
ATOM 4814 C C . GLY A 1 620 ? 32.872 -15.945 -11.492 1.00 93.00 620 GLY A C 1
ATOM 4815 O O . GLY A 1 620 ? 33.129 -15.555 -10.353 1.00 93.00 620 GLY A O 1
ATOM 4816 N N . ILE A 1 621 ? 32.958 -15.136 -12.554 1.00 94.31 621 ILE A N 1
ATOM 4817 C CA . ILE A 1 621 ? 33.307 -13.713 -12.470 1.00 94.31 621 ILE A CA 1
ATOM 4818 C C . ILE A 1 621 ? 32.025 -12.909 -12.243 1.00 94.31 621 ILE A C 1
ATOM 4820 O O . ILE A 1 621 ? 31.101 -12.961 -13.051 1.00 94.31 621 ILE A O 1
ATOM 4824 N N . GLU A 1 622 ? 31.975 -12.143 -11.156 1.00 95.44 622 GLU A N 1
ATOM 4825 C CA . GLU A 1 622 ? 30.846 -11.262 -10.855 1.00 95.44 622 GLU A CA 1
ATOM 4826 C C . GLU A 1 622 ? 30.781 -10.097 -11.862 1.00 95.44 622 GLU A C 1
ATOM 4828 O O . GLU A 1 622 ? 31.732 -9.321 -11.990 1.00 95.44 622 GLU A O 1
ATOM 4833 N N . ARG A 1 623 ? 29.659 -9.965 -12.578 1.00 97.31 623 ARG A N 1
ATOM 4834 C CA . ARG A 1 623 ? 29.392 -8.904 -13.561 1.00 97.31 623 ARG A CA 1
ATOM 4835 C C . ARG A 1 623 ? 28.312 -7.964 -13.036 1.00 97.31 623 ARG A C 1
ATOM 4837 O O . ARG A 1 623 ? 27.264 -8.420 -12.588 1.00 97.31 623 ARG A O 1
ATOM 4844 N N . ASP A 1 624 ? 28.541 -6.655 -13.131 1.00 98.19 624 ASP A N 1
ATOM 4845 C CA . ASP A 1 624 ? 27.514 -5.638 -12.873 1.00 98.19 624 ASP A CA 1
ATOM 4846 C C . ASP A 1 624 ? 26.747 -5.352 -14.171 1.00 98.19 624 ASP A C 1
ATOM 4848 O O . ASP A 1 624 ? 27.229 -4.623 -15.042 1.00 98.19 624 ASP A O 1
ATOM 4852 N N . ILE A 1 625 ? 25.579 -5.975 -14.328 1.00 98.25 625 ILE A N 1
ATOM 4853 C CA . ILE A 1 625 ? 24.878 -6.115 -15.615 1.00 98.25 625 ILE A CA 1
ATOM 4854 C C . ILE A 1 625 ? 23.899 -4.977 -15.950 1.00 98.25 625 ILE A C 1
ATOM 4856 O O . ILE A 1 625 ? 23.203 -5.043 -16.965 1.00 98.25 625 ILE A O 1
ATOM 4860 N N . VAL A 1 626 ? 23.837 -3.923 -15.127 1.00 97.94 626 VAL A N 1
ATOM 4861 C CA . VAL A 1 626 ? 22.993 -2.735 -15.375 1.00 97.94 626 VAL A CA 1
ATOM 4862 C C . VAL A 1 626 ? 23.789 -1.435 -15.285 1.00 97.94 626 VAL A C 1
ATOM 4864 O O . VAL A 1 626 ? 24.744 -1.342 -14.516 1.00 97.94 626 VAL A O 1
ATOM 4867 N N . LEU A 1 627 ? 23.420 -0.401 -16.040 1.00 96.00 627 LEU A N 1
ATOM 4868 C CA . LEU A 1 627 ? 24.021 0.934 -15.905 1.00 96.00 627 LEU A CA 1
ATOM 4869 C C . LEU A 1 627 ? 23.519 1.683 -14.658 1.00 96.00 627 LEU A C 1
ATOM 4871 O O . LEU A 1 627 ? 22.546 1.304 -14.013 1.00 96.00 627 LEU A O 1
ATOM 4875 N N . GLY A 1 628 ? 24.230 2.755 -14.316 1.00 94.56 628 GLY A N 1
ATOM 4876 C CA . GLY A 1 628 ? 23.967 3.643 -13.185 1.00 94.56 628 GLY A CA 1
ATOM 4877 C C . GLY A 1 628 ? 25.217 4.469 -12.874 1.00 94.56 628 GLY A C 1
ATOM 4878 O O . GLY A 1 628 ? 26.249 4.275 -13.509 1.00 94.56 628 GLY A O 1
ATOM 4879 N N . PHE A 1 629 ? 25.166 5.352 -11.878 1.00 92.19 629 PHE A N 1
ATOM 4880 C CA . PHE A 1 629 ? 26.365 6.012 -11.339 1.00 92.19 629 PHE A CA 1
ATOM 4881 C C . PHE A 1 629 ? 26.943 5.268 -10.130 1.00 92.19 629 PHE A C 1
ATOM 4883 O O . PHE A 1 629 ? 26.211 4.592 -9.400 1.00 92.19 629 PHE A O 1
ATOM 4890 N N . ASP A 1 630 ? 28.246 5.431 -9.874 1.00 91.75 630 ASP A N 1
ATOM 4891 C CA . ASP A 1 630 ? 28.904 4.905 -8.668 1.00 91.75 630 ASP A CA 1
ATOM 4892 C C . ASP A 1 630 ? 28.371 5.552 -7.388 1.00 91.75 630 ASP A C 1
ATOM 4894 O O . ASP A 1 630 ? 28.048 4.832 -6.445 1.00 91.75 630 ASP A O 1
ATOM 4898 N N . ASN A 1 631 ? 28.195 6.876 -7.390 1.00 91.12 631 ASN A N 1
ATOM 4899 C CA . ASN A 1 631 ? 27.713 7.646 -6.248 1.00 91.12 631 ASN A CA 1
ATOM 4900 C C . ASN A 1 631 ? 26.262 8.117 -6.450 1.00 91.12 631 ASN A C 1
ATOM 4902 O O . ASN A 1 631 ? 25.912 8.656 -7.501 1.00 91.12 631 ASN A O 1
ATOM 4906 N N . ALA A 1 632 ? 25.416 7.953 -5.431 1.00 92.19 632 ALA A N 1
ATOM 4907 C CA . ALA A 1 632 ? 23.994 8.298 -5.478 1.00 92.19 632 ALA A CA 1
ATOM 4908 C C . ALA A 1 632 ? 23.735 9.800 -5.686 1.00 92.19 632 ALA A C 1
ATOM 4910 O O . ALA A 1 632 ? 22.695 10.166 -6.230 1.00 92.19 632 ALA A O 1
ATOM 4911 N N . SER A 1 633 ? 24.668 10.677 -5.296 1.00 87.62 633 SER A N 1
ATOM 4912 C CA . SER A 1 633 ? 24.498 12.125 -5.480 1.00 87.62 633 SER A CA 1
ATOM 4913 C C . SER A 1 633 ? 24.455 12.545 -6.951 1.00 87.62 633 SER A C 1
ATOM 4915 O O . SER A 1 633 ? 23.791 13.525 -7.273 1.00 87.62 633 SER A O 1
ATOM 4917 N N . TYR A 1 634 ? 25.102 11.800 -7.855 1.00 87.25 634 TYR A N 1
ATOM 4918 C CA . TYR A 1 634 ? 25.211 12.179 -9.268 1.00 87.25 634 TYR A CA 1
ATOM 4919 C C . TYR A 1 634 ? 23.862 12.159 -9.994 1.00 87.25 634 TYR A C 1
ATOM 4921 O O . TYR A 1 634 ? 23.627 13.015 -10.841 1.00 87.25 634 TYR A O 1
ATOM 4929 N N . TYR A 1 635 ? 22.934 11.285 -9.593 1.00 89.12 635 TYR A N 1
ATOM 4930 C CA . TYR A 1 635 ? 21.590 11.205 -10.179 1.00 89.12 635 TYR A CA 1
ATOM 4931 C C . TYR A 1 635 ? 20.795 12.520 -10.061 1.00 89.12 635 TYR A C 1
ATOM 4933 O O . TYR A 1 635 ? 19.949 12.787 -10.905 1.00 89.12 635 TYR A O 1
ATOM 4941 N N . SER A 1 636 ? 21.080 13.361 -9.056 1.00 83.12 636 SER A N 1
ATOM 4942 C CA . SER A 1 636 ? 20.382 14.639 -8.837 1.00 83.12 636 SER A CA 1
ATOM 4943 C C . SER A 1 636 ? 21.135 15.880 -9.337 1.00 83.12 636 SER A C 1
ATOM 4945 O O . SER A 1 636 ? 20.631 16.996 -9.187 1.00 83.12 636 SER A O 1
ATOM 4947 N N . VAL A 1 637 ? 22.335 15.723 -9.918 1.00 77.88 637 VAL A N 1
ATOM 4948 C CA . VAL A 1 637 ? 23.172 16.852 -10.381 1.00 77.88 637 VAL A CA 1
ATOM 4949 C C . VAL A 1 637 ? 23.788 16.676 -11.771 1.00 77.88 637 VAL A C 1
ATOM 4951 O O . VAL A 1 637 ? 24.126 17.682 -12.400 1.00 77.88 637 VAL A O 1
ATOM 4954 N N . ASP A 1 638 ? 23.944 15.445 -12.265 1.00 70.75 638 ASP A N 1
ATOM 4955 C CA . ASP A 1 638 ? 24.477 15.192 -13.601 1.00 70.75 638 ASP A CA 1
ATOM 4956 C C . ASP A 1 638 ? 23.380 15.363 -14.659 1.00 70.75 638 ASP A C 1
ATOM 4958 O O . ASP A 1 638 ? 22.393 14.630 -14.710 1.00 70.75 638 ASP A O 1
ATOM 4962 N N . LYS A 1 639 ? 23.580 16.343 -15.541 1.00 69.44 639 LYS A N 1
ATOM 4963 C CA . LYS A 1 639 ? 22.655 16.671 -16.633 1.00 69.44 639 LYS A CA 1
ATOM 4964 C C . LYS A 1 639 ? 22.652 15.639 -17.759 1.00 69.44 639 LYS A C 1
ATOM 4966 O O . LYS A 1 639 ? 21.821 15.751 -18.654 1.00 69.44 639 LYS A O 1
ATOM 4971 N N . LEU A 1 640 ? 23.583 14.686 -17.746 1.00 70.69 640 LEU A N 1
ATOM 4972 C CA . LEU A 1 640 ? 23.613 13.571 -18.686 1.00 70.69 640 LEU A CA 1
ATOM 4973 C C . LEU A 1 640 ? 22.732 12.397 -18.244 1.00 70.69 640 LEU A C 1
ATOM 4975 O O . LEU A 1 640 ? 22.540 11.505 -19.060 1.00 70.69 640 LEU A O 1
ATOM 4979 N N . HIS A 1 641 ? 22.204 12.383 -17.008 1.00 78.88 641 HIS A N 1
ATOM 4980 C CA . HIS A 1 641 ? 21.354 11.314 -16.464 1.00 78.88 641 HIS A CA 1
ATOM 4981 C C . HIS A 1 641 ? 20.146 11.011 -17.383 1.00 78.88 641 HIS A C 1
ATOM 4983 O O . HIS A 1 641 ? 19.195 11.790 -17.419 1.00 78.88 641 HIS A O 1
ATOM 4989 N N . PRO A 1 642 ? 20.130 9.872 -18.101 1.00 75.62 642 PRO A N 1
ATOM 4990 C CA . PRO A 1 642 ? 19.073 9.527 -19.042 1.00 75.62 642 PRO A CA 1
ATOM 4991 C C . PRO A 1 642 ? 18.033 8.611 -18.372 1.00 75.62 642 PRO A C 1
ATOM 4993 O O . PRO A 1 642 ? 17.772 7.511 -18.859 1.00 75.62 642 PRO A O 1
ATOM 4996 N N . HIS A 1 643 ? 17.478 9.033 -17.229 1.00 83.94 643 HIS A N 1
ATOM 4997 C CA . HIS A 1 643 ? 16.499 8.255 -16.449 1.00 83.94 643 HIS A CA 1
ATOM 4998 C C . HIS A 1 643 ? 17.053 6.878 -15.986 1.00 83.94 643 HIS A C 1
ATOM 5000 O O . HIS A 1 643 ? 16.421 5.840 -16.163 1.00 83.94 643 HIS A O 1
ATOM 5006 N N . LEU A 1 644 ? 18.279 6.821 -15.445 1.00 90.62 644 LEU A N 1
ATOM 5007 C CA . LEU A 1 644 ? 18.983 5.554 -15.172 1.00 90.62 644 LEU A CA 1
ATOM 5008 C C . LEU A 1 644 ? 18.331 4.728 -14.056 1.00 90.62 644 LEU A C 1
ATOM 5010 O O . LEU A 1 644 ? 18.404 5.088 -12.880 1.00 90.62 644 LEU A O 1
ATOM 5014 N N . GLY A 1 645 ? 17.754 3.580 -14.428 1.00 92.00 645 GLY A N 1
ATOM 5015 C CA . GLY A 1 645 ? 17.281 2.551 -13.499 1.00 92.00 645 GLY A CA 1
ATOM 5016 C C . GLY A 1 645 ? 16.101 2.968 -12.623 1.00 92.00 645 GLY A C 1
ATOM 5017 O O . GLY A 1 645 ? 15.763 2.226 -11.705 1.00 92.00 645 GLY A O 1
ATOM 5018 N N . GLY A 1 646 ? 15.531 4.149 -12.869 1.00 94.69 646 GLY A N 1
ATOM 5019 C CA . GLY A 1 646 ? 14.467 4.747 -12.071 1.00 94.69 646 GLY A CA 1
ATOM 5020 C C . GLY A 1 646 ? 13.078 4.253 -12.440 1.00 94.69 646 GLY A C 1
ATOM 5021 O O . GLY A 1 646 ? 12.900 3.410 -13.322 1.00 94.69 646 GLY A O 1
ATOM 5022 N N . VAL A 1 647 ? 12.092 4.832 -11.761 1.00 97.31 647 VAL A N 1
ATOM 5023 C CA . VAL A 1 647 ? 10.668 4.583 -11.983 1.00 97.31 647 VAL A CA 1
ATOM 5024 C C . VAL A 1 647 ? 10.028 5.787 -12.681 1.00 97.31 647 VAL A C 1
ATOM 5026 O O . VAL A 1 647 ? 9.651 6.740 -11.992 1.00 97.31 647 VAL A O 1
ATOM 5029 N N . PRO A 1 648 ? 9.888 5.777 -14.022 1.00 96.44 648 PRO A N 1
ATOM 5030 C CA . PRO A 1 648 ? 9.036 6.714 -14.744 1.00 96.44 648 PRO A CA 1
ATOM 5031 C C . PRO A 1 648 ? 7.634 6.823 -14.145 1.00 96.44 648 PRO A C 1
ATOM 5033 O O . PRO A 1 648 ? 7.025 5.824 -13.754 1.00 96.44 648 PRO A O 1
ATOM 5036 N N . GLY A 1 649 ? 7.102 8.043 -14.092 1.00 93.81 649 GLY A N 1
ATOM 5037 C CA . GLY A 1 649 ? 5.806 8.292 -13.475 1.00 93.81 649 GLY A CA 1
ATOM 5038 C C . GLY A 1 649 ? 5.440 9.779 -13.418 1.00 93.81 649 GLY A C 1
ATOM 5039 O O . GLY A 1 649 ? 6.308 10.646 -13.394 1.00 93.81 649 GLY A O 1
ATOM 5040 N N . ARG A 1 650 ? 4.153 10.140 -13.373 1.00 93.19 650 ARG A N 1
ATOM 5041 C CA . ARG A 1 650 ? 2.976 9.259 -13.178 1.00 93.19 650 ARG A CA 1
ATOM 5042 C C . ARG A 1 650 ? 2.620 8.367 -14.361 1.00 93.19 650 ARG A C 1
ATOM 5044 O O . ARG A 1 650 ? 1.879 7.408 -14.183 1.00 93.19 650 ARG A O 1
ATOM 5051 N N . TYR A 1 651 ? 3.124 8.710 -15.540 1.00 97.50 651 TYR A N 1
ATOM 5052 C CA . TYR A 1 651 ? 2.881 7.985 -16.774 1.00 97.50 651 TYR A CA 1
ATOM 5053 C C . TYR A 1 651 ? 4.222 7.713 -17.460 1.00 97.50 651 TYR A C 1
ATOM 5055 O O . TYR A 1 651 ? 4.939 8.650 -17.809 1.00 97.50 651 TYR A O 1
ATOM 5063 N N . ALA A 1 652 ? 4.575 6.438 -17.586 1.00 96.75 652 ALA A N 1
ATOM 5064 C CA . ALA A 1 652 ? 5.730 5.966 -18.332 1.00 96.75 652 ALA A CA 1
ATOM 5065 C C . ALA A 1 652 ? 5.549 6.196 -19.845 1.00 96.75 652 ALA A C 1
ATOM 5067 O O . ALA A 1 652 ? 4.454 6.516 -20.313 1.00 96.75 652 ALA A O 1
ATOM 5068 N N . ASN A 1 653 ? 6.640 6.071 -20.601 1.00 95.19 653 ASN A N 1
ATOM 5069 C CA . ASN A 1 653 ? 6.683 6.379 -22.031 1.00 95.19 653 ASN A CA 1
ATOM 5070 C C . ASN A 1 653 ? 6.054 7.753 -22.382 1.00 95.19 653 ASN A C 1
ATOM 5072 O O . ASN A 1 653 ? 6.161 8.696 -21.594 1.00 95.19 653 ASN A O 1
ATOM 5076 N N . ARG A 1 654 ? 5.467 7.905 -23.577 1.00 94.44 654 ARG A N 1
ATOM 5077 C CA . ARG A 1 654 ? 5.011 9.194 -24.129 1.00 94.44 654 ARG A CA 1
ATOM 5078 C C . ARG A 1 654 ? 3.491 9.420 -24.030 1.00 94.44 654 ARG A C 1
ATOM 5080 O O . ARG A 1 654 ? 2.702 8.503 -24.261 1.00 94.44 654 ARG A O 1
ATOM 5087 N N . ILE A 1 655 ? 3.090 10.670 -23.762 1.00 96.75 655 ILE A N 1
ATOM 5088 C CA . ILE A 1 655 ? 1.715 11.196 -23.891 1.00 96.75 655 ILE A CA 1
ATOM 5089 C C . ILE A 1 655 ? 1.657 12.208 -25.041 1.00 96.75 655 ILE A C 1
ATOM 5091 O O . ILE A 1 655 ? 2.324 13.248 -25.024 1.00 96.75 655 ILE A O 1
ATOM 5095 N N . LYS A 1 656 ? 0.779 11.940 -26.007 1.00 94.81 656 LYS A N 1
ATOM 5096 C CA . LYS A 1 656 ? 0.553 12.746 -27.210 1.00 94.81 656 LYS A CA 1
ATOM 5097 C C . LYS A 1 656 ? 0.077 14.169 -26.906 1.00 94.81 656 LYS A C 1
ATOM 5099 O O . LYS A 1 656 ? -0.829 14.374 -26.099 1.00 94.81 656 LYS A O 1
ATOM 5104 N N . ASN A 1 657 ? 0.660 15.161 -27.589 1.00 94.56 657 ASN A N 1
ATOM 5105 C CA . ASN A 1 657 ? 0.358 16.597 -27.436 1.00 94.56 657 ASN A CA 1
ATOM 5106 C C . ASN A 1 657 ? 0.531 17.151 -26.000 1.00 94.56 657 ASN A C 1
ATOM 5108 O O . ASN A 1 657 ? 0.112 18.280 -25.727 1.00 94.56 657 ASN A O 1
ATOM 5112 N N . SER A 1 658 ? 1.100 16.364 -25.076 1.00 96.88 658 SER A N 1
ATOM 5113 C CA . SER A 1 658 ? 1.062 16.609 -23.627 1.00 96.88 658 SER A CA 1
ATOM 5114 C C . SER A 1 658 ? -0.358 16.797 -23.075 1.00 96.88 658 SER A C 1
ATOM 5116 O O . SER A 1 658 ? -0.567 17.576 -22.144 1.00 96.88 658 SER A O 1
ATOM 5118 N N . THR A 1 659 ? -1.355 16.113 -23.646 1.00 96.81 659 THR A N 1
ATOM 5119 C CA . THR A 1 659 ? -2.769 16.236 -23.247 1.00 96.81 659 THR A CA 1
ATOM 5120 C C . THR A 1 659 ? -3.478 14.890 -23.160 1.00 96.81 659 THR A C 1
ATOM 5122 O O . THR A 1 659 ? -3.128 13.954 -23.873 1.00 96.81 659 THR A O 1
ATOM 5125 N N . PHE A 1 660 ? -4.516 14.821 -22.329 1.00 96.94 660 PHE A N 1
ATOM 5126 C CA . PHE A 1 660 ? -5.474 13.711 -22.272 1.00 96.94 660 PHE A CA 1
ATOM 5127 C C . PHE A 1 660 ? -6.835 14.202 -21.755 1.00 96.94 660 PHE A C 1
ATOM 5129 O O . PHE A 1 660 ? -6.942 15.311 -21.226 1.00 96.94 660 PHE A O 1
ATOM 5136 N N . VAL A 1 661 ? -7.886 13.384 -21.876 1.00 96.75 661 VAL A N 1
ATOM 5137 C CA . VAL A 1 661 ? -9.251 13.742 -21.443 1.00 96.75 661 VAL A CA 1
ATOM 5138 C C . VAL A 1 661 ? -9.779 12.757 -20.397 1.00 96.75 661 VAL A C 1
ATOM 5140 O O . VAL A 1 661 ? -9.840 11.556 -20.645 1.00 96.75 661 VAL A O 1
ATOM 5143 N N . ILE A 1 662 ? -10.235 13.264 -19.246 1.00 96.19 662 ILE A N 1
ATOM 5144 C CA . ILE A 1 662 ? -10.941 12.480 -18.215 1.00 96.19 662 ILE A CA 1
ATOM 5145 C C . ILE A 1 662 ? -12.319 13.097 -17.978 1.00 96.19 662 ILE A C 1
ATOM 5147 O O . ILE A 1 662 ? -12.435 14.299 -17.761 1.00 96.19 662 ILE A O 1
ATOM 5151 N N . ASP A 1 663 ? -13.370 12.272 -18.024 1.00 93.38 663 ASP A N 1
ATOM 5152 C CA . ASP A 1 663 ? -14.773 12.657 -17.786 1.00 93.38 663 ASP A CA 1
ATOM 5153 C C . ASP A 1 663 ? -15.247 13.899 -18.588 1.00 93.38 663 ASP A C 1
ATOM 5155 O O . ASP A 1 663 ? -16.142 14.631 -18.168 1.00 93.38 663 ASP A O 1
ATOM 5159 N N . GLY A 1 664 ? -14.657 14.129 -19.769 1.00 94.06 664 GLY A N 1
ATOM 5160 C CA . GLY A 1 664 ? -14.951 15.269 -20.649 1.00 94.06 664 GLY A CA 1
ATOM 5161 C C . GLY A 1 664 ? -14.146 16.546 -20.367 1.00 94.06 664 GLY A C 1
ATOM 5162 O O . GLY A 1 664 ? -14.366 17.552 -21.038 1.00 94.06 664 GLY A O 1
ATOM 5163 N N . VAL A 1 665 ? -13.213 16.518 -19.412 1.00 96.56 665 VAL A N 1
ATOM 5164 C CA . VAL A 1 665 ? -12.268 17.605 -19.119 1.00 96.56 665 VAL A CA 1
ATOM 5165 C C . VAL A 1 665 ? -10.915 17.289 -19.756 1.00 96.56 665 VAL A C 1
ATOM 5167 O O . VAL A 1 665 ? -10.340 16.233 -19.496 1.00 96.56 665 VAL A O 1
ATOM 5170 N N . GLU A 1 666 ? -10.410 18.207 -20.581 1.00 97.44 666 GLU A N 1
ATOM 5171 C CA . GLU A 1 666 ? -9.043 18.162 -21.109 1.00 97.44 666 GLU A CA 1
ATOM 5172 C C . GLU A 1 666 ? -8.046 18.603 -20.029 1.00 97.44 666 GLU A C 1
ATOM 5174 O O . GLU A 1 666 ? -8.213 19.647 -19.392 1.00 97.44 666 GLU A O 1
ATOM 5179 N N . TYR A 1 667 ? -7.002 17.802 -19.839 1.00 97.81 667 TYR A N 1
ATOM 5180 C CA . TYR A 1 667 ? -5.858 18.089 -18.982 1.00 97.81 667 TYR A CA 1
ATOM 5181 C C . TYR A 1 667 ? -4.614 18.271 -19.843 1.00 97.81 667 TYR A C 1
ATOM 5183 O O . TYR A 1 667 ? -4.463 17.609 -20.872 1.00 97.81 667 TYR A O 1
ATOM 5191 N N . ARG A 1 668 ? -3.709 19.146 -19.397 1.00 97.62 668 ARG A N 1
ATOM 5192 C CA . ARG A 1 668 ? -2.419 19.387 -20.041 1.00 97.62 668 ARG A CA 1
ATOM 5193 C C . ARG A 1 668 ? -1.290 19.215 -19.034 1.00 97.62 668 ARG A C 1
ATOM 5195 O O . ARG A 1 668 ? -1.319 19.834 -17.972 1.00 97.62 668 ARG A O 1
ATOM 5202 N N . VAL A 1 669 ? -0.322 18.385 -19.395 1.00 97.31 669 VAL A N 1
ATOM 5203 C CA . VAL A 1 669 ? 0.852 18.028 -18.591 1.00 97.31 669 VAL A CA 1
ATOM 5204 C C . VAL A 1 669 ? 2.117 18.722 -19.102 1.00 97.31 669 VAL A C 1
ATOM 5206 O O . VAL A 1 669 ? 2.098 19.384 -20.143 1.00 97.31 669 VAL A O 1
ATOM 5209 N N . ASP A 1 670 ? 3.200 18.636 -18.331 1.00 96.38 670 ASP A N 1
ATOM 5210 C CA . ASP A 1 670 ? 4.481 19.266 -18.661 1.00 96.38 670 ASP A CA 1
ATOM 5211 C C . ASP A 1 670 ? 5.155 18.612 -19.878 1.00 96.38 670 ASP A C 1
ATOM 5213 O O . ASP A 1 670 ? 5.298 17.391 -19.933 1.00 96.38 670 ASP A O 1
ATOM 5217 N N . ALA A 1 671 ? 5.562 19.419 -20.859 1.00 95.88 671 ALA A N 1
ATOM 5218 C CA . ALA A 1 671 ? 6.062 18.956 -22.155 1.00 95.88 671 ALA A CA 1
ATOM 5219 C C . ALA A 1 671 ? 7.596 19.037 -22.207 1.00 95.88 671 ALA A C 1
ATOM 5221 O O . ALA A 1 671 ? 8.160 20.133 -22.162 1.00 95.88 671 ALA A O 1
ATOM 5222 N N . ASN A 1 672 ? 8.268 17.889 -22.309 1.00 93.31 672 ASN A N 1
ATOM 5223 C CA . ASN A 1 672 ? 9.718 17.758 -22.120 1.00 93.31 672 ASN A CA 1
ATOM 5224 C C . ASN A 1 672 ? 10.479 17.152 -23.318 1.00 93.31 672 ASN A C 1
ATOM 5226 O O . ASN A 1 672 ? 11.691 17.354 -23.389 1.00 93.31 672 ASN A O 1
ATOM 5230 N N . GLU A 1 673 ? 9.818 16.487 -24.276 1.00 90.19 673 GLU A N 1
ATOM 5231 C CA . GLU A 1 673 ? 10.461 15.964 -25.497 1.00 90.19 673 GLU A CA 1
ATOM 5232 C C . GLU A 1 673 ? 10.040 16.737 -26.772 1.00 90.19 673 GLU A C 1
ATOM 5234 O O . GLU A 1 673 ? 9.181 17.625 -26.750 1.00 90.19 673 GLU A O 1
ATOM 5239 N N . ASN A 1 674 ? 10.744 16.476 -27.881 1.00 90.00 674 ASN A N 1
ATOM 5240 C CA . ASN A 1 674 ? 10.465 16.917 -29.260 1.00 90.00 674 ASN A CA 1
ATOM 5241 C C . ASN A 1 674 ? 10.132 18.412 -29.466 1.00 90.00 674 ASN A C 1
ATOM 5243 O O . ASN A 1 674 ? 9.474 18.792 -30.435 1.00 90.00 674 ASN A O 1
ATOM 5247 N N . GLY A 1 675 ? 10.627 19.288 -28.585 1.00 86.69 675 GLY A N 1
ATOM 5248 C CA . GLY A 1 675 ? 10.378 20.734 -28.636 1.00 86.69 675 GLY A CA 1
ATOM 5249 C C . GLY A 1 675 ? 9.073 21.184 -27.967 1.00 86.69 675 GLY A C 1
ATOM 5250 O O . GLY A 1 675 ? 8.587 22.272 -28.273 1.00 86.69 675 GLY A O 1
ATOM 5251 N N . GLY A 1 676 ? 8.516 20.372 -27.063 1.00 88.25 676 GLY A N 1
ATOM 5252 C CA . GLY A 1 676 ? 7.252 20.636 -26.372 1.00 88.25 676 GLY A CA 1
ATOM 5253 C C . GLY A 1 676 ? 6.023 20.116 -27.124 1.00 88.25 676 GLY A C 1
ATOM 5254 O O . GLY A 1 676 ? 4.940 20.691 -26.993 1.00 88.25 676 GLY A O 1
ATOM 5255 N N . LEU A 1 677 ? 6.201 19.075 -27.947 1.00 90.56 677 LEU A N 1
ATOM 5256 C CA . LEU A 1 677 ? 5.120 18.397 -28.672 1.00 90.56 677 LEU A CA 1
ATOM 5257 C C . LEU A 1 677 ? 4.492 17.251 -27.865 1.00 90.56 677 LEU A C 1
ATOM 5259 O O . LEU A 1 677 ? 3.370 16.849 -28.167 1.00 90.56 677 LEU A O 1
ATOM 5263 N N . ASP A 1 678 ? 5.188 16.737 -26.854 1.00 95.25 678 ASP A N 1
ATOM 5264 C CA . ASP A 1 678 ? 4.758 15.595 -26.056 1.00 95.25 678 ASP A CA 1
ATOM 5265 C C . ASP A 1 678 ? 5.433 15.550 -24.673 1.00 95.25 678 ASP A C 1
ATOM 5267 O O . ASP A 1 678 ? 6.339 16.329 -24.350 1.00 95.25 678 ASP A O 1
ATOM 5271 N N . THR A 1 679 ? 4.930 14.641 -23.836 1.00 96.31 679 THR A N 1
ATOM 5272 C CA . THR A 1 679 ? 5.412 14.388 -22.475 1.00 96.31 679 THR A CA 1
ATOM 5273 C C . THR A 1 679 ? 5.954 12.971 -22.375 1.00 96.31 679 THR A C 1
ATOM 5275 O O . THR A 1 679 ? 5.174 12.023 -22.413 1.00 96.31 679 THR A O 1
ATOM 5278 N N . LEU A 1 680 ? 7.260 12.837 -22.169 1.00 95.44 680 LEU A N 1
ATOM 5279 C CA . LEU A 1 680 ? 7.960 11.590 -21.876 1.00 95.44 680 LEU A CA 1
ATOM 5280 C C . LEU A 1 680 ? 8.099 11.387 -20.352 1.00 95.44 680 LEU A C 1
ATOM 5282 O O . LEU A 1 680 ? 8.441 12.324 -19.626 1.00 95.44 680 LEU A O 1
ATOM 5286 N N . HIS A 1 681 ? 7.849 10.165 -19.870 1.00 95.31 681 HIS A N 1
ATOM 5287 C CA . HIS A 1 681 ? 8.063 9.690 -18.489 1.00 95.31 681 HIS A CA 1
ATOM 5288 C C . HIS A 1 681 ? 7.423 10.547 -17.367 1.00 95.31 681 HIS A C 1
ATOM 5290 O O . HIS A 1 681 ? 7.824 10.472 -16.205 1.00 95.31 681 HIS A O 1
ATOM 5296 N N . GLY A 1 682 ? 6.395 11.338 -17.695 1.00 94.00 682 GLY A N 1
ATOM 5297 C CA . GLY A 1 682 ? 5.651 12.166 -16.739 1.00 94.00 682 GLY A CA 1
ATOM 5298 C C . GLY A 1 682 ? 6.129 13.617 -16.592 1.00 94.00 682 GLY A C 1
ATOM 5299 O O . GLY A 1 682 ? 5.637 14.302 -15.696 1.00 94.00 682 GLY A O 1
ATOM 5300 N N . GLY A 1 683 ? 7.023 14.103 -17.460 1.00 94.25 683 GLY A N 1
ATOM 5301 C CA . GLY A 1 683 ? 7.430 15.517 -17.529 1.00 94.25 683 GLY A CA 1
ATOM 5302 C C . GLY A 1 683 ? 8.869 15.783 -17.074 1.00 94.25 683 GLY A C 1
ATOM 5303 O O . GLY A 1 683 ? 9.628 14.865 -16.762 1.00 94.25 683 GLY A O 1
ATOM 5304 N N . SER A 1 684 ? 9.279 17.055 -17.052 1.00 91.25 684 SER A N 1
ATOM 5305 C CA . SER A 1 684 ? 10.650 17.463 -16.688 1.00 91.25 684 SER A CA 1
ATOM 5306 C C . SER A 1 684 ? 11.027 17.185 -15.225 1.00 91.25 684 SER A C 1
ATOM 5308 O O . SER A 1 684 ? 12.208 17.155 -14.886 1.00 91.25 684 SER A O 1
ATOM 5310 N N . ASN A 1 685 ? 10.033 16.946 -14.368 1.00 91.75 685 ASN A N 1
ATOM 5311 C CA . ASN A 1 685 ? 10.165 16.469 -12.993 1.00 91.75 685 ASN A CA 1
ATOM 5312 C C . ASN A 1 685 ? 9.305 15.198 -12.810 1.00 91.75 685 ASN A C 1
ATOM 5314 O O . ASN A 1 685 ? 8.433 15.135 -11.938 1.00 91.75 685 ASN A O 1
ATOM 5318 N N . GLY A 1 686 ? 9.526 14.191 -13.663 1.00 93.50 686 GLY A N 1
ATOM 5319 C CA . GLY A 1 686 ? 8.979 12.834 -13.519 1.00 93.50 686 GLY A CA 1
ATOM 5320 C C . GLY A 1 686 ? 9.382 12.151 -12.201 1.00 93.50 686 GLY A C 1
ATOM 5321 O O . GLY A 1 686 ? 10.183 12.670 -11.421 1.00 93.50 686 GLY A O 1
ATOM 5322 N N . TRP A 1 687 ? 8.789 10.998 -11.892 1.00 96.12 687 TRP A N 1
ATOM 5323 C CA . TRP A 1 687 ? 9.021 10.271 -10.628 1.00 96.12 687 TRP A CA 1
ATOM 5324 C C . TRP A 1 687 ? 10.452 9.746 -10.448 1.00 96.12 687 TRP A C 1
ATOM 5326 O O . TRP A 1 687 ? 10.944 9.654 -9.320 1.00 96.12 687 TRP A O 1
ATOM 5336 N N . ASP A 1 688 ? 11.116 9.462 -11.557 1.00 93.31 688 ASP A N 1
ATOM 5337 C CA . ASP A 1 688 ? 12.527 9.113 -11.707 1.00 93.31 688 ASP A CA 1
ATOM 5338 C C . ASP A 1 688 ? 13.478 10.291 -11.407 1.00 93.31 688 ASP A C 1
ATOM 5340 O O . ASP A 1 688 ? 14.603 10.076 -10.959 1.00 93.31 688 ASP A O 1
ATOM 5344 N N . TRP A 1 689 ? 13.008 11.534 -11.551 1.00 91.88 689 TRP A N 1
ATOM 5345 C CA . TRP A 1 689 ? 13.734 12.768 -11.210 1.00 91.88 689 TRP A CA 1
ATOM 5346 C C . TRP A 1 689 ? 13.455 13.291 -9.786 1.00 91.88 689 TRP A C 1
ATOM 5348 O O . TRP A 1 689 ? 13.844 14.410 -9.428 1.00 91.88 689 TRP A O 1
ATOM 5358 N N . ARG A 1 690 ? 12.807 12.493 -8.927 1.00 91.94 690 ARG A N 1
ATOM 5359 C CA . ARG A 1 690 ? 12.443 12.880 -7.551 1.00 91.94 690 ARG A CA 1
ATOM 5360 C C . ARG A 1 690 ? 13.115 12.011 -6.499 1.00 91.94 690 ARG A C 1
ATOM 5362 O O . ARG A 1 690 ? 13.401 10.840 -6.714 1.00 91.94 690 ARG A O 1
ATOM 5369 N N . ASN A 1 691 ? 13.313 12.568 -5.306 1.00 90.75 691 ASN A N 1
ATOM 5370 C CA . ASN A 1 691 ? 13.801 11.805 -4.160 1.00 90.75 691 ASN A CA 1
ATOM 5371 C C . ASN A 1 691 ? 12.643 11.128 -3.407 1.00 90.75 691 ASN A C 1
ATOM 5373 O O . ASN A 1 691 ? 11.846 11.802 -2.751 1.00 90.75 691 ASN A O 1
ATOM 5377 N N . TRP A 1 692 ? 12.598 9.799 -3.442 1.00 93.44 692 TRP A N 1
ATOM 5378 C CA . TRP A 1 692 ? 11.654 8.973 -2.695 1.00 93.44 692 TRP A CA 1
ATOM 5379 C C . TRP A 1 692 ? 12.076 8.828 -1.223 1.00 93.44 692 TRP A C 1
ATOM 5381 O O . TRP A 1 692 ? 13.231 9.034 -0.843 1.00 93.44 692 TRP A O 1
ATOM 5391 N N . THR A 1 693 ? 11.126 8.463 -0.367 1.00 82.69 693 THR A N 1
ATOM 5392 C CA . THR A 1 693 ? 11.370 8.122 1.042 1.00 82.69 693 THR A CA 1
ATOM 5393 C C . THR A 1 693 ? 11.609 6.620 1.167 1.00 82.69 693 THR A C 1
ATOM 5395 O O . THR A 1 693 ? 10.805 5.845 0.662 1.00 82.69 693 THR A O 1
ATOM 5398 N N . VAL A 1 694 ? 12.673 6.187 1.851 1.00 83.94 694 VAL A N 1
ATOM 5399 C CA . VAL A 1 694 ? 12.853 4.767 2.212 1.00 83.94 694 VAL A CA 1
ATOM 5400 C C . VAL A 1 694 ? 11.939 4.449 3.396 1.00 83.94 694 VAL A C 1
ATOM 5402 O O . VAL A 1 694 ? 12.123 5.001 4.479 1.00 83.94 694 VAL A O 1
ATOM 5405 N N . GLU A 1 695 ? 10.953 3.578 3.191 1.00 76.62 695 GLU A N 1
ATOM 5406 C CA . GLU A 1 695 ? 9.993 3.153 4.225 1.00 76.62 695 GLU A CA 1
ATOM 5407 C C . GLU A 1 695 ? 10.515 1.939 5.006 1.00 76.62 695 GLU A C 1
ATOM 5409 O O . GLU A 1 695 ? 10.367 1.854 6.225 1.00 76.62 695 GLU A O 1
ATOM 5414 N N . SER A 1 696 ? 11.153 0.994 4.308 1.00 71.94 696 SER A N 1
ATOM 5415 C CA . SER A 1 696 ? 11.719 -0.220 4.902 1.00 71.94 696 SER A CA 1
ATOM 5416 C C . SER A 1 696 ? 12.920 -0.726 4.111 1.00 71.94 696 SER A C 1
ATOM 5418 O O . SER A 1 696 ? 12.925 -0.668 2.884 1.00 71.94 696 SER A O 1
ATOM 5420 N N . HIS A 1 697 ? 13.905 -1.292 4.807 1.00 85.69 697 HIS A N 1
ATOM 5421 C CA . HIS A 1 697 ? 15.049 -1.979 4.208 1.00 85.69 697 HIS A CA 1
ATOM 5422 C C . HIS A 1 697 ? 15.458 -3.174 5.074 1.00 85.69 697 HIS A C 1
ATOM 5424 O O . HIS A 1 697 ? 15.474 -3.089 6.303 1.00 85.69 697 HIS A O 1
ATOM 5430 N N . THR A 1 698 ? 15.759 -4.282 4.409 1.00 82.62 698 THR A N 1
ATOM 5431 C CA . THR A 1 698 ? 16.170 -5.584 4.946 1.00 82.62 698 THR A CA 1
ATOM 5432 C C . THR A 1 698 ? 17.243 -6.170 4.027 1.00 82.62 698 THR A C 1
ATOM 5434 O O . THR A 1 698 ? 17.494 -5.630 2.951 1.00 82.62 698 THR A O 1
ATOM 5437 N N . ASP A 1 699 ? 17.859 -7.288 4.403 1.00 83.75 699 ASP A N 1
ATOM 5438 C CA . ASP A 1 699 ? 18.958 -7.861 3.614 1.00 83.75 699 ASP A CA 1
ATOM 5439 C C . ASP A 1 699 ? 18.494 -8.430 2.255 1.00 83.75 699 ASP A C 1
ATOM 5441 O O . ASP A 1 699 ? 19.305 -8.534 1.339 1.00 83.75 699 ASP A O 1
ATOM 5445 N N . THR A 1 700 ? 17.196 -8.716 2.084 1.00 86.12 700 THR A N 1
ATOM 5446 C CA . THR A 1 700 ? 16.594 -9.251 0.846 1.00 86.12 700 THR A CA 1
ATOM 5447 C C . THR A 1 700 ? 15.563 -8.327 0.188 1.00 86.12 700 THR A C 1
ATOM 5449 O O . THR A 1 700 ? 15.123 -8.625 -0.917 1.00 86.12 700 THR A O 1
ATOM 5452 N N . SER A 1 701 ? 15.158 -7.210 0.806 1.00 88.69 701 SER A N 1
ATOM 5453 C CA . SER A 1 701 ? 14.113 -6.323 0.261 1.00 88.69 701 SER A CA 1
ATOM 5454 C C . SER A 1 701 ? 14.221 -4.859 0.713 1.00 88.69 701 SER A C 1
ATOM 5456 O O . SER A 1 701 ? 14.606 -4.568 1.850 1.00 88.69 701 SER A O 1
ATOM 5458 N N . ILE A 1 702 ? 13.834 -3.930 -0.169 1.00 86.31 702 ILE A N 1
ATOM 5459 C CA . ILE A 1 702 ? 13.726 -2.487 0.083 1.00 86.31 702 ILE A CA 1
ATOM 5460 C C . ILE A 1 702 ? 12.406 -1.928 -0.472 1.00 86.31 702 ILE A C 1
ATOM 5462 O O . ILE A 1 702 ? 11.978 -2.314 -1.558 1.00 86.31 702 ILE A O 1
ATOM 5466 N N . THR A 1 703 ? 11.786 -0.995 0.257 1.00 84.31 703 THR A N 1
ATOM 5467 C CA . THR A 1 703 ? 10.562 -0.295 -0.167 1.00 84.31 703 THR A CA 1
ATOM 5468 C C . THR A 1 703 ? 10.742 1.215 -0.097 1.00 84.31 703 THR A C 1
ATOM 5470 O O . THR A 1 703 ? 11.101 1.771 0.947 1.00 84.31 703 THR A O 1
ATOM 5473 N N . PHE A 1 704 ? 10.424 1.875 -1.205 1.00 87.12 704 PHE A N 1
ATOM 5474 C CA . PHE A 1 704 ? 10.406 3.320 -1.380 1.00 87.12 704 PHE A CA 1
ATOM 5475 C C . PHE A 1 704 ? 8.969 3.853 -1.413 1.00 87.12 704 PHE A C 1
ATOM 5477 O O . PHE A 1 704 ? 8.035 3.122 -1.746 1.00 87.12 704 PHE A O 1
ATOM 5484 N N . SER A 1 705 ? 8.779 5.142 -1.124 1.00 89.31 705 SER A N 1
ATOM 5485 C CA . SER A 1 705 ? 7.498 5.823 -1.323 1.00 89.31 705 SER A CA 1
ATOM 5486 C C . SER A 1 705 ? 7.611 7.274 -1.798 1.00 89.31 705 SER A C 1
ATOM 5488 O O . SER A 1 705 ? 8.535 8.004 -1.434 1.00 89.31 705 SER A O 1
ATOM 5490 N N . LEU A 1 706 ? 6.615 7.711 -2.571 1.00 91.62 706 LEU A N 1
ATOM 5491 C CA . LEU A 1 706 ? 6.494 9.070 -3.105 1.00 91.62 706 LEU A CA 1
ATOM 5492 C C . LEU A 1 706 ? 5.047 9.547 -2.963 1.00 91.62 706 LEU A C 1
ATOM 5494 O O . LEU A 1 706 ? 4.121 8.815 -3.296 1.00 91.62 706 LEU A O 1
ATOM 5498 N N . LEU A 1 707 ? 4.843 10.753 -2.429 1.00 88.75 707 LEU A N 1
ATOM 5499 C CA . LEU A 1 707 ? 3.576 11.475 -2.574 1.00 88.75 707 LEU A CA 1
ATOM 5500 C C . LEU A 1 707 ? 3.734 12.443 -3.744 1.00 88.75 707 LEU A C 1
ATOM 5502 O O . LEU A 1 707 ? 4.645 13.269 -3.721 1.00 88.75 707 LEU A O 1
ATOM 5506 N N . ASP A 1 708 ? 2.835 12.361 -4.715 1.00 92.56 708 ASP A N 1
ATOM 5507 C CA . ASP A 1 708 ? 2.764 13.281 -5.842 1.00 92.56 708 ASP A CA 1
ATOM 5508 C C . ASP A 1 708 ? 1.467 14.126 -5.754 1.00 92.56 708 ASP A C 1
ATOM 5510 O O . ASP A 1 708 ? 0.384 13.546 -5.855 1.00 92.56 708 ASP A O 1
ATOM 5514 N N . PRO A 1 709 ? 1.526 15.450 -5.487 1.00 87.94 709 PRO A N 1
ATOM 5515 C CA . PRO A 1 709 ? 0.338 16.270 -5.193 1.00 87.94 709 PRO A CA 1
ATOM 5516 C C . PRO A 1 709 ? -0.539 16.639 -6.401 1.00 87.94 709 PRO A C 1
ATOM 5518 O O . PRO A 1 709 ? -0.072 16.690 -7.536 1.00 87.94 709 PRO A O 1
ATOM 5521 N N . ASP A 1 710 ? -1.802 16.993 -6.159 1.00 92.19 710 ASP A N 1
ATOM 5522 C CA . ASP A 1 710 ? -2.720 17.528 -7.181 1.00 92.19 710 ASP A CA 1
ATOM 5523 C C . ASP A 1 710 ? -2.131 18.716 -7.973 1.00 92.19 710 ASP A C 1
ATOM 5525 O O . ASP A 1 710 ? -1.809 19.762 -7.407 1.00 92.19 710 ASP A O 1
ATOM 5529 N N . GLY A 1 711 ? -2.031 18.565 -9.298 1.00 93.06 711 GLY A N 1
ATOM 5530 C CA . GLY A 1 711 ? -1.534 19.579 -10.235 1.00 93.06 711 GLY A CA 1
ATOM 5531 C C . GLY A 1 711 ? -0.030 19.522 -10.535 1.00 93.06 711 GLY A C 1
ATOM 5532 O O . GLY A 1 711 ? 0.426 20.224 -11.438 1.00 93.06 711 GLY A O 1
ATOM 5533 N N . GLU A 1 712 ? 0.748 18.695 -9.834 1.00 94.19 712 GLU A N 1
ATOM 5534 C CA . GLU A 1 712 ? 2.180 18.520 -10.107 1.00 94.19 712 GLU A CA 1
ATOM 5535 C C . GLU A 1 712 ? 2.404 17.871 -11.488 1.00 94.19 712 GLU A C 1
ATOM 5537 O O . GLU A 1 712 ? 1.695 16.943 -11.883 1.00 94.19 712 GLU A O 1
ATOM 5542 N N . GLN A 1 713 ? 3.346 18.423 -12.262 1.00 95.88 713 GLN A N 1
ATOM 5543 C CA . GLN A 1 713 ? 3.524 18.165 -13.705 1.00 95.88 713 GLN A CA 1
ATOM 5544 C C . GLN A 1 713 ? 2.235 18.296 -14.555 1.00 95.88 713 GLN A C 1
ATOM 5546 O O . GLN A 1 713 ? 2.178 17.803 -15.678 1.00 95.88 713 GLN A O 1
ATOM 5551 N N . GLY A 1 714 ? 1.195 18.969 -14.041 1.00 96.44 714 GLY A N 1
ATOM 5552 C CA . GLY A 1 714 ? -0.122 19.119 -14.673 1.00 96.44 714 GLY A CA 1
ATOM 5553 C C . GLY A 1 714 ? -1.095 17.950 -14.456 1.00 96.44 714 GLY A C 1
ATOM 5554 O O . GLY A 1 714 ? -2.247 18.032 -14.888 1.00 96.44 714 GLY A O 1
ATOM 5555 N N . PHE A 1 715 ? -0.690 16.878 -13.765 1.00 97.94 715 PHE A N 1
ATOM 5556 C CA . PHE A 1 715 ? -1.564 15.729 -13.514 1.00 97.94 715 PHE A CA 1
ATOM 5557 C C . PHE A 1 715 ? -2.583 16.019 -12.392 1.00 97.94 715 PHE A C 1
ATOM 5559 O O . PHE A 1 715 ? -2.213 16.539 -11.336 1.00 97.94 715 PHE A O 1
ATOM 5566 N N . PRO A 1 716 ? -3.869 15.658 -12.561 1.00 97.06 716 PRO A N 1
ATOM 5567 C CA . PRO A 1 716 ? -4.883 15.855 -11.529 1.00 97.06 716 PRO A CA 1
ATOM 5568 C C . PRO A 1 716 ? -4.733 14.875 -10.358 1.00 97.06 716 PRO A C 1
ATOM 5570 O O . PRO A 1 716 ? -4.282 13.746 -10.525 1.00 97.06 716 PRO A O 1
ATOM 5573 N N . GLY A 1 717 ? -5.204 15.283 -9.182 1.00 91.44 717 GLY A N 1
ATOM 5574 C CA . GLY A 1 717 ? -5.324 14.456 -7.982 1.00 91.44 717 GLY A CA 1
ATOM 5575 C C . GLY A 1 717 ? -3.998 14.211 -7.269 1.00 91.44 717 GLY A C 1
ATOM 5576 O O . GLY A 1 717 ? -2.927 14.259 -7.866 1.00 91.44 717 GLY A O 1
ATOM 5577 N N . ASP A 1 718 ? -4.070 13.924 -5.977 1.00 83.25 718 ASP A N 1
ATOM 5578 C CA . ASP A 1 718 ? -2.925 13.435 -5.215 1.00 83.25 718 ASP A CA 1
ATOM 5579 C C . ASP A 1 718 ? -2.765 11.931 -5.470 1.00 83.25 718 ASP A C 1
ATOM 5581 O O . ASP A 1 718 ? -3.752 11.192 -5.435 1.00 83.25 718 ASP A O 1
ATOM 5585 N N . VAL A 1 719 ? -1.538 11.462 -5.696 1.00 92.19 719 VAL A N 1
ATOM 5586 C CA . VAL A 1 719 ? -1.204 10.037 -5.827 1.00 92.19 719 VAL A CA 1
ATOM 5587 C C . VAL A 1 719 ? -0.208 9.653 -4.745 1.00 92.19 719 VAL A C 1
ATOM 5589 O O . VAL A 1 719 ? 0.841 10.285 -4.601 1.00 92.19 719 VAL A O 1
ATOM 5592 N N . LYS A 1 720 ? -0.497 8.580 -4.002 1.00 89.94 720 LYS A N 1
ATOM 5593 C CA . LYS A 1 720 ? 0.518 7.911 -3.183 1.00 89.94 720 LYS A CA 1
ATOM 5594 C C . LYS A 1 720 ? 1.056 6.703 -3.930 1.00 89.94 720 LYS A C 1
ATOM 5596 O O . LYS A 1 720 ? 0.287 5.808 -4.260 1.00 89.94 720 LYS A O 1
ATOM 5601 N N . SER A 1 721 ? 2.370 6.669 -4.123 1.00 90.56 721 SER A N 1
ATOM 5602 C CA . SER A 1 721 ? 3.085 5.537 -4.698 1.00 90.56 721 SER A CA 1
ATOM 5603 C C . SER A 1 721 ? 4.008 4.855 -3.692 1.00 90.56 721 SER A C 1
ATOM 5605 O O . SER A 1 721 ? 4.565 5.501 -2.792 1.00 90.56 721 SER A O 1
ATOM 5607 N N . TYR A 1 722 ? 4.172 3.551 -3.890 1.00 89.31 722 TYR A N 1
ATOM 5608 C CA . TYR A 1 722 ? 5.077 2.651 -3.197 1.00 89.31 722 TYR A CA 1
ATOM 5609 C C . TYR A 1 722 ? 5.738 1.714 -4.212 1.00 89.31 722 TYR A C 1
ATOM 5611 O O . TYR A 1 722 ? 5.059 1.126 -5.053 1.00 89.31 722 TYR A O 1
ATOM 5619 N N . VAL A 1 723 ? 7.058 1.561 -4.118 1.00 95.12 723 VAL A N 1
ATOM 5620 C CA . VAL A 1 723 ? 7.847 0.666 -4.978 1.00 95.12 723 VAL A CA 1
ATOM 5621 C C . VAL A 1 723 ? 8.662 -0.247 -4.078 1.00 95.12 723 VAL A C 1
ATOM 5623 O O . VAL A 1 723 ? 9.510 0.226 -3.320 1.00 95.12 723 VAL A O 1
ATOM 5626 N N . THR A 1 724 ? 8.393 -1.546 -4.150 1.00 91.00 724 THR A N 1
ATOM 5627 C CA . THR A 1 724 ? 9.123 -2.587 -3.428 1.00 91.00 724 THR A CA 1
ATOM 5628 C C . THR A 1 724 ? 9.960 -3.391 -4.410 1.00 91.00 724 THR A C 1
ATOM 5630 O O . THR A 1 724 ? 9.454 -3.892 -5.414 1.00 91.00 724 THR A O 1
ATOM 5633 N N . TYR A 1 725 ? 11.233 -3.563 -4.071 1.00 95.38 725 TYR A N 1
ATOM 5634 C CA . TYR A 1 725 ? 12.117 -4.529 -4.707 1.00 95.38 725 TYR A CA 1
ATOM 5635 C C . TYR A 1 725 ? 12.488 -5.612 -3.693 1.00 95.38 725 TYR A C 1
ATOM 5637 O O . TYR A 1 725 ? 12.701 -5.325 -2.508 1.00 95.38 725 TYR A O 1
ATOM 5645 N N . SER A 1 726 ? 12.615 -6.854 -4.145 1.00 91.44 726 SER A N 1
ATOM 5646 C CA . SER A 1 726 ? 13.180 -7.939 -3.340 1.00 91.44 726 SER A CA 1
ATOM 5647 C C . SER A 1 726 ? 14.011 -8.902 -4.180 1.00 91.44 726 SER A C 1
ATOM 5649 O O . SER A 1 726 ? 13.942 -8.904 -5.407 1.00 91.44 726 SER A O 1
ATOM 5651 N N . VAL A 1 727 ? 14.838 -9.704 -3.516 1.00 91.56 727 VAL A N 1
ATOM 5652 C CA . VAL A 1 727 ? 15.636 -10.760 -4.137 1.00 91.56 727 VAL A CA 1
ATOM 5653 C C . VAL A 1 727 ? 15.447 -12.085 -3.408 1.00 91.56 727 VAL A C 1
ATOM 5655 O O . VAL A 1 727 ? 15.461 -12.151 -2.179 1.00 91.56 727 VAL A O 1
ATOM 5658 N N . THR A 1 728 ? 15.309 -13.144 -4.195 1.00 90.88 728 THR A N 1
ATOM 5659 C CA . THR A 1 728 ? 15.382 -14.554 -3.779 1.00 90.88 728 THR A CA 1
ATOM 5660 C C . THR A 1 728 ? 16.503 -15.221 -4.595 1.00 90.88 728 THR A C 1
ATOM 5662 O O . THR A 1 728 ? 17.060 -14.552 -5.471 1.00 90.88 728 THR A O 1
ATOM 5665 N N . PRO A 1 729 ? 16.885 -16.492 -4.354 1.00 94.19 729 PRO A N 1
ATOM 5666 C CA . PRO A 1 729 ? 17.915 -17.161 -5.152 1.00 94.19 729 PRO A CA 1
ATOM 5667 C C . PRO A 1 729 ? 17.730 -16.949 -6.664 1.00 94.19 729 PRO A C 1
ATOM 5669 O O . PRO A 1 729 ? 16.654 -17.205 -7.212 1.00 94.19 729 PRO A O 1
ATOM 5672 N N . TYR A 1 730 ? 18.763 -16.390 -7.300 1.00 94.56 730 TYR A N 1
ATOM 5673 C CA . TYR A 1 730 ? 18.824 -16.032 -8.722 1.00 94.56 730 TYR A CA 1
ATOM 5674 C C . TYR A 1 730 ? 17.612 -15.249 -9.270 1.00 94.56 730 TYR A C 1
ATOM 5676 O O . TYR A 1 730 ? 17.343 -15.307 -10.464 1.00 94.56 730 TYR A O 1
ATOM 5684 N N . SER A 1 731 ? 16.854 -14.514 -8.447 1.00 95.56 731 SER A N 1
ATOM 5685 C CA . SER A 1 731 ? 15.655 -13.794 -8.911 1.00 95.56 731 SER A CA 1
ATOM 5686 C C . SER A 1 731 ? 15.523 -12.410 -8.283 1.00 95.56 731 SER A C 1
ATOM 5688 O O . SER A 1 731 ? 15.602 -12.267 -7.062 1.00 95.56 731 SER A O 1
ATOM 5690 N N . TRP A 1 732 ? 15.264 -11.397 -9.111 1.00 96.69 732 TRP A N 1
ATOM 5691 C CA . TRP A 1 732 ? 14.890 -10.046 -8.683 1.00 96.69 732 TRP A CA 1
ATOM 5692 C C . TRP A 1 732 ? 13.395 -9.827 -8.921 1.00 96.69 732 TRP A C 1
ATOM 5694 O O . TRP A 1 732 ? 12.895 -10.040 -10.023 1.00 96.69 732 TRP A O 1
ATOM 5704 N N . HIS A 1 733 ? 12.685 -9.400 -7.883 1.00 95.69 733 HIS A N 1
ATOM 5705 C CA . HIS A 1 733 ? 11.253 -9.119 -7.900 1.00 95.69 733 HIS A CA 1
ATOM 5706 C C . HIS A 1 733 ? 11.012 -7.615 -7.776 1.00 95.69 733 HIS A C 1
ATOM 5708 O O . HIS A 1 733 ? 11.703 -6.913 -7.028 1.00 95.69 733 HIS A O 1
ATOM 5714 N N . LEU A 1 734 ? 9.995 -7.142 -8.485 1.00 94.50 734 LEU A N 1
ATOM 5715 C CA . LEU A 1 734 ? 9.547 -5.759 -8.547 1.00 94.50 734 LEU A CA 1
ATOM 5716 C C . LEU A 1 734 ? 8.029 -5.721 -8.319 1.00 94.50 734 LEU A C 1
ATOM 5718 O O . LEU A 1 734 ? 7.284 -6.401 -9.021 1.00 94.50 734 LEU A O 1
ATOM 5722 N N . LYS A 1 735 ? 7.571 -4.896 -7.371 1.00 94.31 735 LYS A N 1
ATOM 5723 C CA . LYS A 1 735 ? 6.150 -4.605 -7.137 1.00 94.31 735 LYS A CA 1
ATOM 5724 C C . LYS A 1 735 ? 5.943 -3.101 -6.990 1.00 94.31 735 LYS A C 1
ATOM 5726 O O . LYS A 1 735 ? 6.515 -2.480 -6.094 1.00 94.31 735 LYS A O 1
ATOM 5731 N N . MET A 1 736 ? 5.114 -2.517 -7.851 1.00 96.69 736 MET A N 1
ATOM 5732 C CA . MET A 1 736 ? 4.702 -1.114 -7.770 1.00 96.69 736 MET A CA 1
ATOM 5733 C C . MET A 1 736 ? 3.224 -1.022 -7.409 1.00 96.69 736 MET A C 1
ATOM 5735 O O . MET A 1 736 ? 2.396 -1.733 -7.975 1.00 96.69 736 MET A O 1
ATOM 5739 N N . LEU A 1 737 ? 2.899 -0.131 -6.474 1.00 90.75 737 LEU A N 1
ATOM 5740 C CA . LEU A 1 737 ? 1.539 0.147 -6.021 1.00 90.75 737 LEU A CA 1
ATOM 5741 C C . LEU A 1 737 ? 1.316 1.658 -6.018 1.00 90.75 737 LEU A C 1
ATOM 5743 O O . LEU A 1 737 ? 2.026 2.376 -5.312 1.00 90.75 737 LEU A O 1
ATOM 5747 N N . ALA A 1 738 ? 0.317 2.147 -6.751 1.00 92.06 738 ALA A N 1
ATOM 5748 C CA . ALA A 1 738 ? -0.024 3.568 -6.754 1.00 92.06 738 ALA A CA 1
ATOM 5749 C C . ALA A 1 738 ? -1.536 3.806 -6.634 1.00 92.06 738 ALA A C 1
ATOM 5751 O O . ALA A 1 738 ? -2.331 3.305 -7.425 1.00 92.06 738 ALA A O 1
ATOM 5752 N N . SER A 1 739 ? -1.927 4.608 -5.644 1.00 86.94 739 SER A N 1
ATOM 5753 C CA . SER A 1 739 ? -3.322 4.947 -5.352 1.00 86.94 739 SER A CA 1
ATOM 5754 C C . SER A 1 739 ? -3.581 6.423 -5.630 1.00 86.94 739 SER A C 1
ATOM 5756 O O . SER A 1 739 ? -2.959 7.288 -5.007 1.00 86.94 739 SER A O 1
ATOM 5758 N N . ALA A 1 740 ? -4.544 6.715 -6.504 1.00 86.00 740 ALA A N 1
ATOM 5759 C CA . ALA A 1 740 ? -5.144 8.040 -6.601 1.00 86.00 740 ALA A CA 1
ATOM 5760 C C . ALA A 1 740 ? -5.994 8.313 -5.346 1.00 86.00 740 ALA A C 1
ATOM 5762 O O . ALA A 1 740 ? -6.754 7.451 -4.914 1.00 86.00 740 ALA A O 1
ATOM 5763 N N . LEU A 1 741 ? -5.854 9.491 -4.732 1.00 73.56 741 LEU A N 1
ATOM 5764 C CA . LEU A 1 741 ? -6.442 9.794 -3.418 1.00 73.56 741 LEU A CA 1
ATOM 5765 C C . LEU A 1 741 ? -7.564 10.840 -3.458 1.00 73.56 741 LEU A C 1
ATOM 5767 O O . LEU A 1 741 ? -8.413 10.843 -2.569 1.00 73.56 741 LEU A O 1
ATOM 5771 N N . THR A 1 742 ? -7.570 11.744 -4.446 1.00 73.62 742 THR A N 1
ATOM 5772 C CA . THR A 1 742 ? -8.511 12.888 -4.470 1.00 73.62 742 THR A CA 1
ATOM 5773 C C . THR A 1 742 ? -9.217 13.153 -5.803 1.00 73.62 742 THR A C 1
ATOM 5775 O O . THR A 1 742 ? -10.288 13.760 -5.794 1.00 73.62 742 THR A O 1
ATOM 5778 N N . LYS A 1 743 ? -8.691 12.686 -6.944 1.00 88.38 743 LYS A N 1
ATOM 5779 C CA . LYS A 1 743 ? -9.328 12.785 -8.276 1.00 88.38 743 LYS A CA 1
ATOM 5780 C C . LYS A 1 743 ? -8.974 11.562 -9.123 1.00 88.38 743 LYS A C 1
ATOM 5782 O O . LYS A 1 743 ? -8.014 10.869 -8.802 1.00 88.38 743 LYS A O 1
ATOM 5787 N N . LYS A 1 744 ? -9.708 11.332 -10.218 1.00 95.31 744 LYS A N 1
ATOM 5788 C CA . LYS A 1 744 ? -9.239 10.452 -11.300 1.00 95.31 744 LYS A CA 1
ATOM 5789 C C . LYS A 1 744 ? -7.975 11.030 -11.936 1.00 95.31 744 LYS A C 1
ATOM 5791 O O . LYS A 1 744 ? -7.906 12.241 -12.146 1.00 95.31 744 LYS A O 1
ATOM 5796 N N . THR A 1 745 ? -7.018 10.174 -12.269 1.00 98.00 745 THR A N 1
ATOM 5797 C CA . THR A 1 745 ? -5.730 10.552 -12.865 1.00 98.00 745 THR A CA 1
ATOM 5798 C C . THR A 1 745 ? -5.164 9.387 -13.682 1.00 98.00 745 THR A C 1
ATOM 5800 O O . THR A 1 745 ? -5.481 8.236 -13.358 1.00 98.00 745 THR A O 1
ATOM 5803 N N . PRO A 1 746 ? -4.369 9.625 -14.740 1.00 98.00 746 PRO A N 1
ATOM 5804 C CA . PRO A 1 746 ? -3.686 8.537 -15.415 1.00 98.00 746 PRO A CA 1
ATOM 5805 C C . PRO A 1 746 ? -2.500 8.047 -14.569 1.00 98.00 746 PRO A C 1
ATOM 5807 O O . PRO A 1 746 ? -1.760 8.850 -13.996 1.00 98.00 746 PRO A O 1
ATOM 5810 N N . ILE A 1 747 ? -2.326 6.729 -14.492 1.00 98.25 747 ILE A N 1
ATOM 5811 C CA . ILE A 1 747 ? -1.186 6.071 -13.848 1.00 98.25 747 ILE A CA 1
ATOM 5812 C C . ILE A 1 747 ? -0.722 4.928 -14.752 1.00 98.25 747 ILE A C 1
ATOM 5814 O O . ILE A 1 747 ? -1.503 4.034 -15.072 1.00 98.25 747 ILE A O 1
ATOM 5818 N N . MET A 1 748 ? 0.549 4.960 -15.142 1.00 97.62 748 MET A N 1
ATOM 5819 C CA . MET A 1 748 ? 1.256 3.870 -15.815 1.00 97.62 748 MET A CA 1
ATOM 5820 C C . MET A 1 748 ? 2.724 3.974 -15.412 1.00 97.62 748 MET A C 1
ATOM 5822 O O . MET A 1 748 ? 3.306 5.048 -15.530 1.00 97.62 748 MET A O 1
ATOM 5826 N N . LEU A 1 749 ? 3.313 2.901 -14.896 1.00 97.56 749 LEU A N 1
ATOM 5827 C CA . LEU A 1 749 ? 4.657 2.910 -14.311 1.00 97.56 749 LEU A CA 1
ATOM 5828 C C . LEU A 1 749 ? 5.526 1.843 -14.969 1.00 97.56 749 LEU A C 1
ATOM 5830 O O . LEU A 1 749 ? 5.010 0.825 -15.419 1.00 97.56 749 LEU A O 1
ATOM 5834 N N . SER A 1 750 ? 6.834 2.074 -14.962 1.00 96.81 750 SER A N 1
ATOM 5835 C CA . SER A 1 750 ? 7.855 1.203 -15.545 1.00 96.81 750 SER A CA 1
ATOM 5836 C C . SER A 1 750 ? 9.097 1.181 -14.645 1.00 96.81 750 SER A C 1
ATOM 5838 O O . SER A 1 750 ? 9.237 2.029 -13.765 1.00 96.81 750 SER A O 1
ATOM 5840 N N . SER A 1 751 ? 10.015 0.239 -14.868 1.00 91.56 751 SER A N 1
ATOM 5841 C CA . SER A 1 751 ? 11.387 0.288 -14.345 1.00 91.56 751 SER A CA 1
ATOM 5842 C C . SER A 1 751 ? 12.344 0.474 -15.519 1.00 91.56 751 SER A C 1
ATOM 5844 O O . SER A 1 751 ? 12.616 -0.475 -16.254 1.00 91.56 751 SER A O 1
ATOM 5846 N N . HIS A 1 752 ? 12.872 1.688 -15.688 1.00 95.06 752 HIS A N 1
ATOM 5847 C CA . HIS A 1 752 ? 13.679 2.092 -16.844 1.00 95.06 752 HIS A CA 1
ATOM 5848 C C . HIS A 1 752 ? 15.141 1.617 -16.691 1.00 95.06 752 HIS A C 1
ATOM 5850 O O . HIS A 1 752 ? 16.101 2.381 -16.545 1.00 95.06 752 HIS A O 1
ATOM 5856 N N . THR A 1 753 ? 15.304 0.293 -16.615 1.00 96.06 753 THR A N 1
ATOM 5857 C CA . THR A 1 753 ? 16.576 -0.386 -16.361 1.00 96.06 753 THR A CA 1
ATOM 5858 C C . THR A 1 753 ? 17.349 -0.605 -17.659 1.00 96.06 753 THR A C 1
ATOM 5860 O O . THR A 1 753 ? 16.841 -1.168 -18.627 1.00 96.06 753 THR A O 1
ATOM 5863 N N . TYR A 1 754 ? 18.608 -0.175 -17.648 1.00 97.06 754 TYR A N 1
ATOM 5864 C CA . TYR A 1 754 ? 19.552 -0.247 -18.760 1.00 97.06 754 TYR A CA 1
ATOM 5865 C C . TYR A 1 754 ? 20.491 -1.446 -18.594 1.00 97.06 754 TYR A C 1
ATOM 5867 O O . TYR A 1 754 ? 21.307 -1.439 -17.675 1.00 97.06 754 TYR A O 1
ATOM 5875 N N . TRP A 1 755 ? 20.424 -2.432 -19.485 1.00 98.19 755 TRP A N 1
ATOM 5876 C CA . TRP A 1 755 ? 21.097 -3.729 -19.363 1.00 98.19 755 TRP A CA 1
ATOM 5877 C C . TRP A 1 755 ? 22.305 -3.883 -20.301 1.00 98.19 755 TRP A C 1
ATOM 5879 O O . TRP A 1 755 ? 22.257 -3.476 -21.463 1.00 98.19 755 TRP A O 1
ATOM 5889 N N . ASN A 1 756 ? 23.359 -4.538 -19.808 1.00 98.31 756 ASN A N 1
ATOM 5890 C CA . ASN A 1 756 ? 24.456 -5.131 -20.581 1.00 98.31 756 ASN A CA 1
ATOM 5891 C C . ASN A 1 756 ? 24.947 -6.372 -19.807 1.00 98.31 756 ASN A C 1
ATOM 5893 O O . ASN A 1 756 ? 25.615 -6.246 -18.781 1.00 98.31 756 ASN A O 1
ATOM 5897 N N . LEU A 1 757 ? 24.595 -7.571 -20.275 1.00 98.44 757 LEU A N 1
ATOM 5898 C CA . LEU A 1 757 ? 24.839 -8.849 -19.589 1.00 98.44 757 LEU A CA 1
ATOM 5899 C C . LEU A 1 757 ? 26.316 -9.277 -19.581 1.00 98.44 757 LEU A C 1
ATOM 5901 O O . LEU A 1 757 ? 26.671 -10.237 -18.900 1.00 98.44 757 LEU A O 1
ATOM 5905 N N . ASP A 1 758 ? 27.179 -8.554 -20.295 1.00 97.69 758 ASP A N 1
ATOM 5906 C CA . ASP A 1 758 ? 28.632 -8.739 -20.282 1.00 97.69 758 ASP A CA 1
ATOM 5907 C C . ASP A 1 758 ? 29.343 -7.762 -19.322 1.00 97.69 758 ASP A C 1
ATOM 5909 O O . ASP A 1 758 ? 30.569 -7.786 -19.208 1.00 97.69 758 ASP A O 1
ATOM 5913 N N . GLY A 1 759 ? 28.612 -6.861 -18.648 1.00 96.62 759 GLY A N 1
ATOM 5914 C CA . GLY A 1 759 ? 29.185 -5.835 -17.765 1.00 96.62 759 GLY A CA 1
ATOM 5915 C C . GLY A 1 759 ? 30.128 -4.853 -18.479 1.00 96.62 759 GLY A C 1
ATOM 5916 O O . GLY A 1 759 ? 31.008 -4.266 -17.842 1.00 96.62 759 GLY A O 1
ATOM 5917 N N . PHE A 1 760 ? 29.973 -4.693 -19.801 1.00 95.94 760 PHE A N 1
ATOM 5918 C CA . PHE A 1 760 ? 30.904 -3.996 -20.706 1.00 95.94 760 PHE A CA 1
ATOM 5919 C C . PHE A 1 760 ? 32.320 -4.613 -20.763 1.00 95.94 760 PHE A C 1
ATOM 5921 O O . PHE A 1 760 ? 33.279 -3.941 -21.137 1.00 95.94 760 PHE A O 1
ATOM 5928 N N . GLN A 1 761 ? 32.467 -5.887 -20.384 1.00 94.06 761 GLN A N 1
ATOM 5929 C CA . GLN A 1 761 ? 33.747 -6.604 -20.276 1.00 94.06 761 GLN A CA 1
ATOM 5930 C C . GLN A 1 761 ? 33.873 -7.759 -21.285 1.00 94.06 761 GLN A C 1
ATOM 5932 O O . GLN A 1 761 ? 34.588 -8.734 -21.044 1.00 94.06 761 GLN A O 1
ATOM 5937 N N . ASN A 1 762 ? 33.182 -7.645 -22.418 1.00 93.44 762 ASN A N 1
ATOM 5938 C CA . ASN A 1 762 ? 33.337 -8.539 -23.557 1.00 93.44 762 ASN A CA 1
ATOM 5939 C C . ASN A 1 762 ? 34.540 -8.104 -24.410 1.00 93.44 762 ASN A C 1
ATOM 5941 O O . ASN A 1 762 ? 34.738 -6.922 -24.696 1.00 93.44 762 ASN A O 1
ATOM 5945 N N . ASN A 1 763 ? 35.382 -9.072 -24.776 1.00 90.06 763 ASN A N 1
ATOM 5946 C CA . ASN A 1 763 ? 36.645 -8.815 -25.470 1.00 90.06 763 ASN A CA 1
ATOM 5947 C C . ASN A 1 763 ? 36.448 -8.328 -26.914 1.00 90.06 763 ASN A C 1
ATOM 5949 O O . ASN A 1 763 ? 37.311 -7.614 -27.429 1.00 90.06 763 ASN A O 1
ATOM 5953 N N . ASP A 1 764 ? 35.329 -8.679 -27.554 1.00 90.75 764 ASP A N 1
ATOM 5954 C CA . ASP A 1 764 ? 35.048 -8.366 -28.957 1.00 90.75 764 ASP A CA 1
ATOM 5955 C C . ASP A 1 764 ? 34.309 -7.022 -29.101 1.00 90.75 764 ASP A C 1
ATOM 5957 O O . ASP A 1 764 ? 34.716 -6.163 -29.891 1.00 90.75 764 ASP A O 1
ATOM 5961 N N . THR A 1 765 ? 33.279 -6.767 -28.287 1.00 90.94 765 THR A N 1
ATOM 5962 C CA . THR A 1 765 ? 32.437 -5.554 -28.353 1.00 90.94 765 THR A CA 1
ATOM 5963 C C . THR A 1 765 ? 32.072 -5.018 -26.965 1.00 90.94 765 THR A C 1
ATOM 5965 O O . THR A 1 765 ? 31.991 -5.789 -26.019 1.00 90.94 765 THR A O 1
ATOM 5968 N N . ALA A 1 766 ? 31.808 -3.711 -26.840 1.00 89.44 766 ALA A N 1
ATOM 5969 C CA . ALA A 1 766 ? 31.166 -3.132 -25.653 1.00 89.44 766 ALA A CA 1
ATOM 5970 C C . ALA A 1 766 ? 29.673 -2.801 -25.894 1.00 89.44 766 ALA A C 1
ATOM 5972 O O . ALA A 1 766 ? 29.014 -2.233 -25.023 1.00 89.44 766 ALA A O 1
ATOM 5973 N N . THR A 1 767 ? 29.122 -3.192 -27.051 1.00 94.88 767 THR A N 1
ATOM 5974 C CA . THR A 1 767 ? 27.690 -3.077 -27.375 1.00 94.88 767 THR A CA 1
ATOM 5975 C C . THR A 1 767 ? 26.875 -4.255 -26.845 1.00 94.88 767 THR A C 1
ATOM 5977 O O . THR A 1 767 ? 27.394 -5.355 -26.683 1.00 94.88 767 THR A O 1
ATOM 5980 N N . ALA A 1 768 ? 25.568 -4.052 -26.667 1.00 96.94 768 ALA A N 1
ATOM 5981 C CA . ALA A 1 768 ? 24.602 -5.126 -26.422 1.00 96.94 768 ALA A CA 1
ATOM 5982 C C . ALA A 1 768 ? 24.053 -5.751 -27.727 1.00 96.94 768 ALA A C 1
ATOM 5984 O O . ALA A 1 768 ? 23.102 -6.527 -27.697 1.00 96.94 768 ALA A O 1
ATOM 5985 N N . LEU A 1 769 ? 24.614 -5.418 -28.901 1.00 97.19 769 LEU A N 1
ATOM 5986 C CA . LEU A 1 769 ? 24.099 -5.890 -30.196 1.00 97.19 769 LEU A CA 1
ATOM 5987 C C . LEU A 1 769 ? 24.284 -7.401 -30.415 1.00 97.19 769 LEU A C 1
ATOM 5989 O O . LEU A 1 769 ? 23.543 -8.000 -31.192 1.00 97.19 769 LEU A O 1
ATOM 5993 N N . ASN A 1 770 ? 25.249 -8.015 -29.732 1.00 96.94 770 ASN A N 1
ATOM 5994 C CA . ASN A 1 770 ? 25.468 -9.463 -29.715 1.00 96.94 770 ASN A CA 1
ATOM 5995 C C . ASN A 1 770 ? 24.517 -10.214 -28.761 1.00 96.94 770 ASN A C 1
ATOM 5997 O O . ASN A 1 770 ? 24.489 -11.441 -28.802 1.00 96.94 770 ASN A O 1
ATOM 6001 N N . HIS A 1 771 ? 23.770 -9.515 -27.898 1.00 98.50 771 HIS A N 1
ATOM 6002 C CA . HIS A 1 771 ? 22.836 -10.156 -26.976 1.00 98.50 771 HIS A CA 1
ATOM 6003 C C . HIS A 1 771 ? 21.624 -10.687 -27.751 1.00 98.50 771 HIS A C 1
ATOM 6005 O O . HIS A 1 771 ? 21.093 -10.015 -28.644 1.00 98.50 771 HIS A O 1
ATOM 6011 N N . THR A 1 772 ? 21.176 -11.886 -27.393 1.00 98.69 772 THR A N 1
ATOM 6012 C CA . THR A 1 772 ? 20.032 -12.563 -28.004 1.00 98.69 772 THR A CA 1
ATOM 6013 C C . THR A 1 772 ? 18.763 -12.225 -27.234 1.00 98.69 772 THR A C 1
ATOM 6015 O O . THR A 1 772 ? 18.679 -12.467 -26.034 1.00 98.69 772 THR A O 1
ATOM 6018 N N . LEU A 1 773 ? 17.776 -11.661 -27.933 1.00 98.75 773 LEU A N 1
ATOM 6019 C CA . LEU A 1 773 ? 16.467 -11.293 -27.399 1.00 98.75 773 LEU A CA 1
ATOM 6020 C C . LEU A 1 773 ? 15.392 -12.247 -27.937 1.00 98.75 773 LEU A C 1
ATOM 6022 O O . LEU A 1 773 ? 15.376 -12.578 -29.124 1.00 98.75 773 LEU A O 1
ATOM 6026 N N . SER A 1 774 ? 14.464 -12.655 -27.077 1.00 98.50 774 SER A N 1
ATOM 6027 C CA . SER A 1 774 ? 13.238 -13.368 -27.438 1.00 98.50 774 SER A CA 1
ATOM 6028 C C . SER A 1 774 ? 12.041 -12.720 -26.750 1.00 98.50 774 SER A C 1
ATOM 6030 O O . SER A 1 774 ? 12.132 -12.367 -25.580 1.00 98.50 774 SER A O 1
ATOM 6032 N N . LEU A 1 775 ? 10.932 -12.563 -27.473 1.00 98.19 775 LEU A N 1
ATOM 6033 C CA . LEU A 1 775 ? 9.679 -11.956 -27.013 1.00 98.19 775 LEU A CA 1
ATOM 6034 C C . LEU A 1 775 ? 8.493 -12.856 -27.435 1.00 98.19 775 LEU A C 1
ATOM 6036 O O . LEU A 1 775 ? 7.760 -12.502 -28.360 1.00 98.19 775 LEU A O 1
ATOM 6040 N N . PRO A 1 776 ? 8.314 -14.058 -26.852 1.00 95.56 776 PRO A N 1
ATOM 6041 C CA . PRO A 1 776 ? 7.493 -15.133 -27.436 1.00 95.56 776 PRO A CA 1
ATOM 6042 C C . PRO A 1 776 ? 6.016 -14.774 -27.672 1.00 95.56 776 PRO A C 1
ATOM 6044 O O . PRO A 1 776 ? 5.409 -15.256 -28.626 1.00 95.56 776 PRO A O 1
ATOM 6047 N N . TYR A 1 777 ? 5.439 -13.890 -26.855 1.00 95.25 777 TYR A N 1
ATOM 6048 C CA . TYR A 1 777 ? 4.043 -13.445 -26.990 1.00 95.25 777 TYR A CA 1
ATOM 6049 C C . TYR A 1 777 ? 3.870 -12.210 -27.892 1.00 95.25 777 TYR A C 1
ATOM 6051 O O . TYR A 1 777 ? 2.751 -11.738 -28.102 1.00 95.25 777 TYR A O 1
ATOM 6059 N N . SER A 1 778 ? 4.962 -11.675 -28.445 1.00 96.50 778 SER A N 1
ATOM 6060 C CA . SER A 1 778 ? 5.001 -10.374 -29.118 1.00 96.50 778 SER A CA 1
ATOM 6061 C C . SER A 1 778 ? 4.899 -10.448 -30.639 1.00 96.50 778 SER A C 1
ATOM 6063 O O . SER A 1 778 ? 5.673 -9.831 -31.373 1.00 96.50 778 SER A O 1
ATOM 6065 N N . GLY A 1 779 ? 3.865 -11.133 -31.130 1.00 96.06 779 GLY A N 1
ATOM 6066 C CA . GLY A 1 779 ? 3.493 -11.129 -32.553 1.00 96.06 779 GLY A CA 1
ATOM 6067 C C . GLY A 1 779 ? 3.004 -9.770 -33.086 1.00 96.06 779 GLY A C 1
ATOM 6068 O O . GLY A 1 779 ? 2.792 -9.617 -34.292 1.00 96.06 779 GLY A O 1
ATOM 6069 N N . GLN A 1 780 ? 2.827 -8.772 -32.215 1.00 97.44 780 GLN A N 1
ATOM 6070 C CA . GLN A 1 780 ? 2.406 -7.410 -32.550 1.00 97.44 780 GLN A CA 1
ATOM 6071 C C . GLN A 1 780 ? 3.170 -6.358 -31.728 1.00 97.44 780 GLN A C 1
ATOM 6073 O O . GLN A 1 780 ? 3.759 -6.662 -30.690 1.00 97.44 780 GLN A O 1
ATOM 6078 N N . ARG A 1 781 ? 3.136 -5.104 -32.186 1.00 97.62 781 ARG A N 1
ATOM 6079 C CA . ARG A 1 781 ? 3.655 -3.916 -31.488 1.00 97.62 781 ARG A CA 1
ATOM 6080 C C . ARG A 1 781 ? 2.774 -2.693 -31.750 1.00 97.62 781 ARG A C 1
ATOM 6082 O O . ARG A 1 781 ? 2.029 -2.672 -32.732 1.00 97.62 781 ARG A O 1
ATOM 6089 N N . ILE A 1 782 ? 2.871 -1.675 -30.905 1.00 97.94 782 ILE A N 1
ATOM 6090 C CA . ILE A 1 782 ? 2.189 -0.395 -31.115 1.00 97.94 782 ILE A CA 1
ATOM 6091 C C . ILE A 1 782 ? 2.804 0.331 -32.321 1.00 97.94 782 ILE A C 1
ATOM 6093 O O . ILE A 1 782 ? 4.022 0.385 -32.483 1.00 97.94 782 ILE A O 1
ATOM 6097 N N . GLY A 1 783 ? 1.956 0.868 -33.197 1.00 97.06 783 GLY A N 1
ATOM 6098 C CA . GLY A 1 783 ? 2.374 1.705 -34.314 1.00 97.06 783 GLY A CA 1
ATOM 6099 C C . GLY A 1 783 ? 2.603 3.144 -33.866 1.00 97.06 783 GLY A C 1
ATOM 6100 O O . GLY A 1 783 ? 1.700 3.782 -33.324 1.00 97.06 783 GLY A O 1
ATOM 6101 N N . VAL A 1 784 ? 3.796 3.667 -34.139 1.00 96.31 784 VAL A N 1
ATOM 6102 C CA . VAL A 1 784 ? 4.214 5.034 -33.794 1.00 96.31 784 VAL A CA 1
ATOM 6103 C C . VAL A 1 784 ? 4.515 5.876 -35.039 1.00 96.31 784 VAL A C 1
ATOM 6105 O O . VAL A 1 784 ? 4.547 5.362 -36.160 1.00 96.31 784 VAL A O 1
ATOM 6108 N N . ASP A 1 785 ? 4.670 7.185 -34.866 1.00 94.56 785 ASP A N 1
ATOM 6109 C CA . ASP A 1 785 ? 5.099 8.117 -35.909 1.00 94.56 785 ASP A CA 1
ATOM 6110 C C . ASP A 1 785 ? 6.612 8.431 -35.853 1.00 94.56 785 ASP A C 1
ATOM 6112 O O . ASP A 1 785 ? 7.395 7.765 -35.173 1.00 94.56 785 ASP A O 1
ATOM 6116 N N . GLY A 1 786 ? 7.044 9.437 -36.620 1.00 93.19 786 GLY A N 1
ATOM 6117 C CA . GLY A 1 786 ? 8.453 9.822 -36.741 1.00 93.19 786 GLY A CA 1
ATOM 6118 C C . GLY A 1 786 ? 9.098 10.398 -35.472 1.00 93.19 786 GLY A C 1
ATOM 6119 O O . GLY A 1 786 ? 10.325 10.531 -35.466 1.00 93.19 786 GLY A O 1
ATOM 6120 N N . ILE A 1 787 ? 8.315 10.723 -34.437 1.00 93.19 787 ILE A N 1
ATOM 6121 C CA . ILE A 1 787 ? 8.777 11.132 -33.098 1.00 93.19 787 ILE A CA 1
ATOM 6122 C C . ILE A 1 787 ? 8.323 10.139 -32.012 1.00 93.19 787 ILE A C 1
ATOM 6124 O O . ILE A 1 787 ? 8.203 10.496 -30.847 1.00 93.19 787 ILE A O 1
ATOM 6128 N N . LEU A 1 788 ? 8.080 8.879 -32.397 1.00 94.75 788 LEU A N 1
ATOM 6129 C CA . LEU A 1 788 ? 7.715 7.773 -31.503 1.00 94.75 788 LEU A CA 1
ATOM 6130 C C . LEU A 1 788 ? 6.361 7.937 -30.785 1.00 94.75 788 LEU A C 1
ATOM 6132 O O . LEU A 1 788 ? 6.066 7.207 -29.840 1.00 94.75 788 LEU A O 1
ATOM 6136 N N . ILE A 1 789 ? 5.489 8.827 -31.271 1.00 95.50 789 ILE A N 1
ATOM 6137 C CA . ILE A 1 789 ? 4.146 9.006 -30.713 1.00 95.50 789 ILE A CA 1
ATOM 6138 C C . ILE A 1 789 ? 3.164 8.005 -31.340 1.00 95.50 789 ILE A C 1
ATOM 6140 O O . ILE A 1 789 ? 3.112 7.887 -32.570 1.00 95.50 789 ILE A O 1
ATOM 6144 N N . PRO A 1 790 ? 2.341 7.297 -30.542 1.00 94.44 790 PRO A N 1
ATOM 6145 C CA . PRO A 1 790 ? 1.349 6.359 -31.055 1.00 94.44 790 PRO A CA 1
ATOM 6146 C C . PRO A 1 790 ? 0.382 6.959 -32.079 1.00 94.44 790 PRO A C 1
ATOM 6148 O O . PRO A 1 790 ? -0.173 8.053 -31.923 1.00 94.44 790 PRO A O 1
ATOM 6151 N N . ASN A 1 791 ? 0.177 6.214 -33.162 1.00 92.94 791 ASN A N 1
ATOM 6152 C CA . ASN A 1 791 ? -0.597 6.627 -34.333 1.00 92.94 791 ASN A CA 1
ATOM 6153 C C . ASN A 1 791 ? -1.974 5.931 -34.436 1.00 92.94 791 ASN A C 1
ATOM 6155 O O . ASN A 1 791 ? -2.647 6.063 -35.457 1.00 92.94 791 ASN A O 1
ATOM 6159 N N . GLY A 1 792 ? -2.381 5.200 -33.391 1.00 92.44 792 GLY A N 1
ATOM 6160 C CA . GLY A 1 792 ? -3.640 4.446 -33.305 1.00 92.44 792 GLY A CA 1
ATOM 6161 C C . GLY A 1 792 ? -3.603 3.046 -33.938 1.00 92.44 792 GLY A C 1
ATOM 6162 O O . GLY A 1 792 ? -4.515 2.248 -33.721 1.00 92.44 792 GLY A O 1
ATOM 6163 N N . THR A 1 793 ? -2.550 2.695 -34.685 1.00 95.88 793 THR A N 1
ATOM 6164 C CA . THR A 1 793 ? -2.415 1.356 -35.287 1.00 95.88 793 THR A CA 1
ATOM 6165 C C . THR A 1 793 ? -1.690 0.366 -34.373 1.00 95.88 793 THR A C 1
ATOM 6167 O O . THR A 1 793 ? -0.847 0.739 -33.561 1.00 95.88 793 THR A O 1
ATOM 6170 N N . ILE A 1 794 ? -1.992 -0.923 -34.546 1.00 96.44 794 ILE A N 1
ATOM 6171 C CA . ILE A 1 794 ? -1.227 -2.038 -33.975 1.00 96.44 794 ILE A CA 1
ATOM 6172 C C . ILE A 1 794 ? -0.638 -2.821 -35.151 1.00 96.44 794 ILE A C 1
ATOM 6174 O O . ILE A 1 794 ? -1.366 -3.291 -36.030 1.00 96.44 794 ILE A O 1
ATOM 6178 N N . LEU A 1 795 ? 0.688 -2.928 -35.197 1.00 97.12 795 LEU A N 1
ATOM 6179 C CA . LEU A 1 795 ? 1.438 -3.472 -36.326 1.00 97.12 795 LEU A CA 1
ATOM 6180 C C . LEU A 1 795 ? 1.836 -4.933 -36.066 1.00 97.12 795 LEU A C 1
ATOM 6182 O O . LEU A 1 795 ? 2.325 -5.240 -34.978 1.00 97.12 795 LEU A O 1
ATOM 6186 N N . PRO A 1 796 ? 1.688 -5.846 -37.044 1.00 97.31 796 PRO A N 1
ATOM 6187 C CA . PRO A 1 796 ? 2.185 -7.210 -36.912 1.00 97.31 796 PRO A CA 1
ATOM 6188 C C . PRO A 1 796 ? 3.713 -7.258 -37.026 1.00 97.31 796 PRO A C 1
ATOM 6190 O O . PRO A 1 796 ? 4.314 -6.607 -37.889 1.00 97.31 796 PRO A O 1
ATOM 6193 N N . ASN A 1 797 ? 4.332 -8.101 -36.205 1.00 97.38 797 ASN A N 1
ATOM 6194 C CA . ASN A 1 797 ? 5.738 -8.473 -36.311 1.00 97.38 797 ASN A CA 1
ATOM 6195 C C . ASN A 1 797 ? 5.810 -9.712 -37.211 1.00 97.38 797 ASN A C 1
ATOM 6197 O O . ASN A 1 797 ? 5.592 -10.837 -36.772 1.00 97.38 797 ASN A O 1
ATOM 6201 N N . LYS A 1 798 ? 6.004 -9.517 -38.518 1.00 96.38 798 LYS A N 1
ATOM 6202 C CA . LYS A 1 798 ? 6.009 -10.637 -39.475 1.00 96.38 798 LYS A CA 1
ATOM 6203 C C . LYS A 1 798 ? 7.271 -11.490 -39.282 1.00 96.38 798 LYS A C 1
ATOM 6205 O O . LYS A 1 798 ? 8.335 -10.886 -39.135 1.00 96.38 798 LYS A O 1
ATOM 6210 N N . PRO A 1 799 ? 7.193 -12.832 -39.359 1.00 95.69 799 PRO A N 1
ATOM 6211 C CA . PRO A 1 799 ? 8.374 -13.686 -39.313 1.00 95.69 799 PRO A CA 1
ATOM 6212 C C . PRO A 1 799 ? 9.464 -13.230 -40.293 1.00 95.69 799 PRO A C 1
ATOM 6214 O O . PRO A 1 799 ? 9.176 -12.972 -41.463 1.00 95.69 799 PRO A O 1
ATOM 6217 N N . GLY A 1 800 ? 10.695 -13.091 -39.800 1.00 93.31 800 GLY A N 1
ATOM 6218 C CA . GLY A 1 800 ? 11.854 -12.601 -40.553 1.00 93.31 800 GLY A CA 1
ATOM 6219 C C . GLY A 1 800 ? 11.970 -11.076 -40.720 1.00 93.31 800 GLY A C 1
ATOM 6220 O O . GLY A 1 800 ? 12.947 -10.629 -41.310 1.00 93.31 800 GLY A O 1
ATOM 6221 N N . SER A 1 801 ? 11.027 -10.269 -40.216 1.00 96.56 801 SER A N 1
ATOM 6222 C CA . SER A 1 801 ? 11.150 -8.796 -40.225 1.00 96.56 801 SER A CA 1
ATOM 6223 C C . SER A 1 801 ? 12.085 -8.272 -39.125 1.00 96.56 801 SER A C 1
ATOM 6225 O O . SER A 1 801 ? 12.431 -8.989 -38.181 1.00 96.56 801 SER A O 1
ATOM 6227 N N . VAL A 1 802 ? 12.472 -6.992 -39.192 1.00 97.50 802 VAL A N 1
ATOM 6228 C CA . VAL A 1 802 ? 13.407 -6.404 -38.211 1.00 97.50 802 VAL A CA 1
ATOM 6229 C C . VAL A 1 802 ? 12.891 -6.490 -36.768 1.00 97.50 802 VAL A C 1
ATOM 6231 O O . VAL A 1 802 ? 13.664 -6.804 -35.868 1.00 97.50 802 VAL A O 1
ATOM 6234 N N . ASN A 1 803 ? 11.578 -6.358 -36.550 1.00 97.56 803 ASN A N 1
ATOM 6235 C CA . ASN A 1 803 ? 10.938 -6.491 -35.230 1.00 97.56 803 ASN A CA 1
ATOM 6236 C C . ASN A 1 803 ? 10.479 -7.926 -34.901 1.00 97.56 803 ASN A C 1
ATOM 6238 O O . ASN A 1 803 ? 9.720 -8.133 -33.957 1.00 97.56 803 ASN A O 1
ATOM 6242 N N . ASP A 1 804 ? 10.891 -8.935 -35.673 1.00 97.56 804 ASP A N 1
ATOM 6243 C CA . ASP A 1 804 ? 10.647 -10.328 -35.304 1.00 97.56 804 ASP A CA 1
ATOM 6244 C C . ASP A 1 804 ? 11.642 -10.801 -34.238 1.00 97.56 804 ASP A C 1
ATOM 6246 O O . ASP A 1 804 ? 12.797 -11.098 -34.546 1.00 97.56 804 ASP A O 1
ATOM 6250 N N . PHE A 1 805 ? 11.171 -10.852 -32.995 1.00 98.12 805 PHE A N 1
ATOM 6251 C CA . PHE A 1 805 ? 11.819 -11.516 -31.858 1.00 98.12 805 PHE A CA 1
ATOM 6252 C C . PHE A 1 805 ? 10.922 -12.611 -31.250 1.00 98.12 805 PHE A C 1
ATOM 6254 O O . PHE A 1 805 ? 11.254 -13.180 -30.211 1.00 98.12 805 PHE A O 1
ATOM 6261 N N . TRP A 1 806 ? 9.760 -12.880 -31.858 1.00 96.69 806 TRP A N 1
ATOM 6262 C CA . TRP A 1 806 ? 8.733 -13.766 -31.300 1.00 96.69 806 TRP A CA 1
ATOM 6263 C C . TRP A 1 806 ? 8.685 -15.125 -32.003 1.00 96.69 806 TRP A C 1
ATOM 6265 O O . TRP A 1 806 ? 8.355 -16.118 -31.362 1.00 96.69 806 TRP A O 1
ATOM 6275 N N . SER A 1 807 ? 9.049 -15.198 -33.293 1.00 96.19 807 SER A N 1
ATOM 6276 C CA . SER A 1 807 ? 9.095 -16.477 -34.014 1.00 96.19 807 SER A CA 1
ATOM 6277 C C . SER A 1 807 ? 10.292 -17.345 -33.602 1.00 96.19 807 SER A C 1
ATOM 6279 O O . SER A 1 807 ? 10.194 -18.573 -33.597 1.00 96.19 807 SER A O 1
ATOM 6281 N N . ALA A 1 808 ? 11.403 -16.706 -33.221 1.00 96.69 808 ALA A N 1
ATOM 6282 C CA . ALA A 1 808 ? 12.599 -17.315 -32.647 1.00 96.69 808 ALA A CA 1
ATOM 6283 C C . ALA A 1 808 ? 13.431 -16.259 -31.881 1.00 96.69 808 ALA A C 1
ATOM 6285 O O . ALA A 1 808 ? 13.336 -15.068 -32.197 1.00 96.69 808 ALA A O 1
ATOM 6286 N N . PRO A 1 809 ? 14.283 -16.664 -30.916 1.00 97.75 809 PRO A N 1
ATOM 6287 C CA . PRO A 1 809 ? 15.298 -15.786 -30.333 1.00 97.75 809 PRO A CA 1
ATOM 6288 C C . PRO A 1 809 ? 16.260 -15.249 -31.404 1.00 97.75 809 PRO A C 1
ATOM 6290 O O . PRO A 1 809 ? 16.701 -15.997 -32.280 1.00 97.75 809 PRO A O 1
ATOM 6293 N N . LYS A 1 810 ? 16.606 -13.960 -31.332 1.00 97.50 810 LYS A N 1
ATOM 6294 C CA . LYS A 1 810 ? 17.428 -13.268 -32.337 1.00 97.50 810 LYS A CA 1
ATOM 6295 C C . LYS A 1 810 ? 18.377 -12.263 -31.683 1.00 97.50 810 LYS A C 1
ATOM 6297 O O . LYS A 1 810 ? 17.967 -11.506 -30.806 1.00 97.50 810 LYS A O 1
ATOM 6302 N N . GLN A 1 811 ? 19.629 -12.202 -32.142 1.00 98.38 811 GLN A N 1
ATOM 6303 C CA . GLN A 1 811 ? 20.557 -11.146 -31.725 1.00 98.38 811 GLN A CA 1
ATOM 6304 C C . GLN A 1 811 ? 20.022 -9.762 -32.114 1.00 98.38 811 GLN A C 1
ATOM 6306 O O . GLN A 1 811 ? 19.598 -9.557 -33.254 1.00 98.38 811 GLN A O 1
ATOM 6311 N N . ILE A 1 812 ? 20.079 -8.799 -31.191 1.00 98.12 812 ILE A N 1
ATOM 6312 C CA . ILE A 1 812 ? 19.578 -7.426 -31.398 1.00 98.12 812 ILE A CA 1
ATOM 6313 C C . ILE A 1 812 ? 20.208 -6.805 -32.662 1.00 98.12 812 ILE A C 1
ATOM 6315 O O . ILE A 1 812 ? 19.514 -6.204 -33.487 1.00 98.12 812 ILE A O 1
ATOM 6319 N N . GLY A 1 813 ? 21.510 -7.027 -32.864 1.00 97.19 813 GLY A N 1
ATOM 6320 C CA . GLY A 1 813 ? 22.294 -6.560 -34.006 1.00 97.19 813 GLY A CA 1
ATOM 6321 C C . GLY A 1 813 ? 21.994 -7.228 -35.352 1.00 97.19 813 GLY A C 1
ATOM 6322 O O . GLY A 1 813 ? 22.366 -6.672 -36.383 1.00 97.19 813 GLY A O 1
ATOM 6323 N N . ALA A 1 814 ? 21.315 -8.381 -35.388 1.00 97.12 814 ALA A N 1
ATOM 6324 C CA . ALA A 1 814 ? 21.209 -9.208 -36.599 1.00 97.12 814 ALA A CA 1
ATOM 6325 C C . ALA A 1 814 ? 20.557 -8.483 -37.793 1.00 97.12 814 ALA A C 1
ATOM 6327 O O . ALA A 1 814 ? 20.939 -8.703 -38.941 1.00 97.12 814 ALA A O 1
ATOM 6328 N N . SER A 1 815 ? 19.601 -7.589 -37.526 1.00 95.31 815 SER A N 1
ATOM 6329 C CA . SER A 1 815 ? 18.866 -6.837 -38.552 1.00 95.31 815 SER A CA 1
ATOM 6330 C C . SER A 1 815 ? 19.486 -5.474 -38.910 1.00 95.31 815 SER A C 1
ATOM 6332 O O . SER A 1 815 ? 18.904 -4.741 -39.700 1.00 95.31 815 SER A O 1
ATOM 6334 N N . PHE A 1 816 ? 20.668 -5.108 -38.395 1.00 94.62 816 PHE A N 1
ATOM 6335 C CA . PHE A 1 816 ? 21.274 -3.789 -38.668 1.00 94.62 816 PHE A CA 1
ATOM 6336 C C . PHE A 1 816 ? 21.791 -3.603 -40.108 1.00 94.62 816 PHE A C 1
ATOM 6338 O O . PHE A 1 816 ? 22.107 -2.481 -40.502 1.00 94.62 816 PHE A O 1
ATOM 6345 N N . GLY A 1 817 ? 21.864 -4.678 -40.900 1.00 93.00 817 GLY A N 1
ATOM 6346 C CA . GLY A 1 817 ? 22.113 -4.616 -42.345 1.00 93.00 817 GLY A CA 1
ATOM 6347 C C . GLY A 1 817 ? 20.849 -4.468 -43.206 1.00 93.00 817 GLY A C 1
ATOM 6348 O O . GLY A 1 817 ? 20.969 -4.343 -44.424 1.00 93.00 817 GLY A O 1
ATOM 6349 N N . ASP A 1 818 ? 19.655 -4.510 -42.607 1.00 95.81 818 ASP A N 1
ATOM 6350 C CA . ASP A 1 818 ? 18.373 -4.443 -43.313 1.00 95.81 818 ASP A CA 1
ATOM 6351 C C . ASP A 1 818 ? 17.921 -2.981 -43.506 1.00 95.81 818 ASP A C 1
ATOM 6353 O O . ASP A 1 818 ? 17.871 -2.236 -42.525 1.00 95.81 818 ASP A O 1
ATOM 6357 N N . PRO A 1 819 ? 17.549 -2.535 -44.723 1.00 95.19 819 PRO A N 1
ATOM 6358 C CA . PRO A 1 819 ? 16.980 -1.205 -44.940 1.00 95.19 819 PRO A CA 1
ATOM 6359 C C . PRO A 1 819 ? 15.757 -0.863 -44.068 1.00 95.19 819 PRO A C 1
ATOM 6361 O O . PRO A 1 819 ? 15.566 0.314 -43.763 1.00 95.19 819 PRO A O 1
ATOM 6364 N N . GLU A 1 820 ? 14.952 -1.844 -43.638 1.00 94.12 820 GLU A N 1
ATOM 6365 C CA . GLU A 1 820 ? 13.800 -1.625 -42.744 1.00 94.12 820 GLU A CA 1
ATOM 6366 C C . GLU A 1 820 ? 14.201 -1.180 -41.322 1.00 94.12 820 GLU A C 1
ATOM 6368 O O . GLU A 1 820 ? 13.355 -0.667 -40.589 1.00 94.12 820 GLU A O 1
ATOM 6373 N N . ILE A 1 821 ? 15.473 -1.309 -40.913 1.00 96.25 821 ILE A N 1
ATOM 6374 C CA . ILE A 1 821 ? 15.928 -0.836 -39.593 1.00 96.25 821 ILE A CA 1
ATOM 6375 C C . ILE A 1 821 ? 15.976 0.701 -39.506 1.00 96.25 821 ILE A C 1
ATOM 6377 O O . ILE A 1 821 ? 15.957 1.263 -38.409 1.00 96.25 821 ILE A O 1
ATOM 6381 N N . LEU A 1 822 ? 16.042 1.403 -40.645 1.00 95.75 822 LEU A N 1
ATOM 6382 C CA . LEU A 1 822 ? 16.094 2.864 -40.708 1.00 95.75 822 LEU A CA 1
ATOM 6383 C C . LEU A 1 822 ? 14.688 3.465 -40.569 1.00 95.75 822 LEU A C 1
ATOM 6385 O O . LEU A 1 822 ? 13.829 3.288 -41.427 1.00 95.75 822 LEU A O 1
ATOM 6389 N N . GLY A 1 823 ? 14.475 4.218 -39.490 1.00 93.31 823 GLY A N 1
ATOM 6390 C CA . GLY A 1 823 ? 13.166 4.715 -39.058 1.00 93.31 823 GLY A CA 1
ATOM 6391 C C . GLY A 1 823 ? 12.552 3.906 -37.909 1.00 93.31 823 GLY A C 1
ATOM 6392 O O . GLY A 1 823 ? 11.614 4.377 -37.271 1.00 93.31 823 GLY A O 1
ATOM 6393 N N . ASN A 1 824 ? 13.094 2.723 -37.594 1.00 95.56 824 ASN A N 1
ATOM 6394 C CA . ASN A 1 824 ? 12.511 1.783 -36.627 1.00 95.56 824 ASN A CA 1
ATOM 6395 C C . ASN A 1 824 ? 12.675 2.191 -35.143 1.00 95.56 824 ASN A C 1
ATOM 6397 O O . ASN A 1 824 ? 12.116 1.554 -34.253 1.00 95.56 824 ASN A O 1
ATOM 6401 N N . CYS A 1 825 ? 13.417 3.268 -34.879 1.00 94.69 825 CYS A N 1
ATOM 6402 C CA . CYS A 1 825 ? 13.486 3.962 -33.588 1.00 94.69 825 CYS A CA 1
ATOM 6403 C C . CYS A 1 825 ? 13.269 5.479 -33.755 1.00 94.69 825 CYS A C 1
ATOM 6405 O O . CYS A 1 825 ? 13.929 6.294 -33.118 1.00 94.69 825 CYS A O 1
ATOM 6407 N N . GLY A 1 826 ? 12.378 5.865 -34.676 1.00 93.75 826 GLY A N 1
ATOM 6408 C CA . GLY A 1 826 ? 12.086 7.261 -35.003 1.00 93.75 826 GLY A CA 1
ATOM 6409 C C . GLY A 1 826 ? 12.908 7.803 -36.177 1.00 93.75 826 GLY A C 1
ATOM 6410 O O . GLY A 1 826 ? 13.734 7.113 -36.784 1.00 93.75 826 GLY A O 1
ATOM 6411 N N . THR A 1 827 ? 12.652 9.060 -36.544 1.00 92.81 827 THR A N 1
ATOM 6412 C CA . THR A 1 827 ? 13.175 9.679 -37.776 1.00 92.81 827 THR A CA 1
ATOM 6413 C C . THR A 1 827 ? 14.708 9.668 -37.829 1.00 92.81 827 THR A C 1
ATOM 6415 O O . THR A 1 827 ? 15.375 10.208 -36.952 1.00 92.81 827 THR A O 1
ATOM 6418 N N . ASN A 1 828 ? 15.274 9.094 -38.899 1.00 91.88 828 ASN A N 1
ATOM 6419 C CA . ASN A 1 828 ? 16.721 8.903 -39.108 1.00 91.88 828 ASN A CA 1
ATOM 6420 C C . ASN A 1 828 ? 17.442 8.042 -38.042 1.00 91.88 828 ASN A C 1
ATOM 6422 O O . ASN A 1 828 ? 18.673 8.018 -38.010 1.00 91.88 828 ASN A O 1
ATOM 6426 N N . CYS A 1 829 ? 16.709 7.316 -37.195 1.00 93.25 829 CYS A N 1
ATOM 6427 C CA . CYS A 1 829 ? 17.273 6.376 -36.229 1.00 93.25 829 CYS A CA 1
ATOM 6428 C C . CYS A 1 829 ? 17.402 4.962 -36.826 1.00 93.25 829 CYS A C 1
ATOM 6430 O O . CYS A 1 829 ? 16.628 4.573 -37.700 1.00 93.25 829 CYS A O 1
ATOM 6432 N N . SER A 1 830 ? 18.369 4.180 -36.343 1.00 95.38 830 SER A N 1
ATOM 6433 C CA . SER A 1 830 ? 18.524 2.755 -36.667 1.00 95.38 830 SER A CA 1
ATOM 6434 C C . SER A 1 830 ? 18.732 1.959 -35.385 1.00 95.38 830 SER A C 1
ATOM 6436 O O . SER A 1 830 ? 19.617 2.301 -34.600 1.00 95.38 830 SER A O 1
ATOM 6438 N N . GLY A 1 831 ? 17.902 0.939 -35.172 1.00 96.62 831 GLY A N 1
ATOM 6439 C CA . GLY A 1 831 ? 17.790 0.181 -33.926 1.00 96.62 831 GLY A CA 1
ATOM 6440 C C . GLY A 1 831 ? 16.325 -0.028 -33.540 1.00 96.62 831 GLY A C 1
ATOM 6441 O O . GLY A 1 831 ? 15.457 -0.119 -34.412 1.00 96.62 831 GLY A O 1
ATOM 6442 N N . TYR A 1 832 ? 16.051 -0.085 -32.238 1.00 97.81 832 TYR A N 1
ATOM 6443 C CA . TYR A 1 832 ? 14.709 -0.304 -31.695 1.00 97.81 832 TYR A CA 1
ATOM 6444 C C . TYR A 1 832 ? 14.391 0.734 -30.620 1.00 97.81 832 TYR A C 1
ATOM 6446 O O . TYR A 1 832 ? 15.232 1.010 -29.768 1.00 97.81 832 TYR A O 1
ATOM 6454 N N . ASP A 1 833 ? 13.185 1.289 -30.691 1.00 96.75 833 ASP A N 1
ATOM 6455 C CA . ASP A 1 833 ? 12.475 1.988 -29.614 1.00 96.75 833 ASP A CA 1
ATOM 6456 C C . ASP A 1 833 ? 10.978 1.715 -29.861 1.00 96.75 833 ASP A C 1
ATOM 6458 O O . ASP A 1 833 ? 10.351 2.371 -30.691 1.00 96.75 833 ASP A O 1
ATOM 6462 N N . ASN A 1 834 ? 10.475 0.584 -29.348 1.00 97.31 834 ASN A N 1
ATOM 6463 C CA . ASN A 1 834 ? 9.143 0.055 -29.685 1.00 97.31 834 ASN A CA 1
ATOM 6464 C C . ASN A 1 834 ? 8.476 -0.620 -28.475 1.00 97.31 834 ASN A C 1
ATOM 6466 O O . ASN A 1 834 ? 9.083 -1.485 -27.836 1.00 97.31 834 ASN A O 1
ATOM 6470 N N . ALA A 1 835 ? 7.185 -0.336 -28.279 1.00 98.00 835 ALA A N 1
ATOM 6471 C CA . ALA A 1 835 ? 6.318 -1.051 -27.346 1.00 98.00 835 ALA A CA 1
ATOM 6472 C C . ALA A 1 835 ? 5.702 -2.285 -28.023 1.00 98.00 835 ALA A C 1
ATOM 6474 O O . ALA A 1 835 ? 4.816 -2.182 -28.879 1.00 98.00 835 ALA A O 1
ATOM 6475 N N . TYR A 1 836 ? 6.181 -3.467 -27.650 1.00 98.44 836 TYR A N 1
ATOM 6476 C CA . TYR A 1 836 ? 5.667 -4.757 -28.099 1.00 98.44 836 TYR A CA 1
ATOM 6477 C C . TYR A 1 836 ? 4.417 -5.146 -27.300 1.00 98.44 836 TYR A C 1
ATOM 6479 O O . TYR A 1 836 ? 4.333 -4.880 -26.106 1.00 98.44 836 TYR A O 1
ATOM 6487 N N . VAL A 1 837 ? 3.438 -5.786 -27.941 1.00 97.31 837 VAL A N 1
ATOM 6488 C CA . VAL A 1 837 ? 2.177 -6.200 -27.299 1.00 97.31 837 VAL A CA 1
ATOM 6489 C C . VAL A 1 837 ? 2.286 -7.650 -26.829 1.00 97.31 837 VAL A C 1
ATOM 6491 O O . VAL A 1 837 ? 2.654 -8.521 -27.614 1.00 97.31 837 VAL A O 1
ATOM 6494 N N . VAL A 1 838 ? 1.952 -7.932 -25.569 1.00 94.94 838 VAL A N 1
ATOM 6495 C CA . VAL A 1 838 ? 2.073 -9.263 -24.948 1.00 94.94 838 VAL A CA 1
ATOM 6496 C C . VAL A 1 838 ? 0.758 -10.042 -25.109 1.00 94.94 838 VAL A C 1
ATOM 6498 O O . VAL A 1 838 ? -0.101 -10.069 -24.226 1.00 94.94 838 VAL A O 1
ATOM 6501 N N . ASN A 1 839 ? 0.583 -10.701 -26.256 1.00 88.19 839 ASN A N 1
ATOM 6502 C CA . ASN A 1 839 ? -0.647 -11.424 -26.594 1.00 88.19 839 ASN A CA 1
ATOM 6503 C C . ASN A 1 839 ? -0.722 -12.820 -25.941 1.00 88.19 839 ASN A C 1
ATOM 6505 O O . ASN A 1 839 ? -0.473 -13.826 -26.599 1.00 88.19 839 ASN A O 1
ATOM 6509 N N . ARG A 1 840 ? -1.119 -12.879 -24.661 1.00 83.00 840 ARG A N 1
ATOM 6510 C CA . ARG A 1 840 ? -1.402 -14.135 -23.920 1.00 83.00 840 ARG A CA 1
ATOM 6511 C C . ARG A 1 840 ? -2.892 -14.502 -23.815 1.00 83.00 840 ARG A C 1
ATOM 6513 O O . ARG A 1 840 ? -3.241 -15.637 -23.520 1.00 83.00 840 ARG A O 1
ATOM 6520 N N . ALA A 1 841 ? -3.804 -13.563 -24.085 1.00 72.25 841 ALA A N 1
ATOM 6521 C CA . ALA A 1 841 ? -5.250 -13.761 -23.881 1.00 72.25 841 ALA A CA 1
ATOM 6522 C C . ALA A 1 841 ? -5.894 -14.842 -24.782 1.00 72.25 841 ALA A C 1
ATOM 6524 O O . ALA A 1 841 ? -6.984 -15.330 -24.488 1.00 72.25 841 ALA A O 1
ATOM 6525 N N . GLN A 1 842 ? -5.231 -15.205 -25.881 1.00 72.50 842 GLN A N 1
ATOM 6526 C CA . GLN A 1 842 ? -5.651 -16.264 -26.807 1.00 72.50 842 GLN A CA 1
ATOM 6527 C C . GLN A 1 842 ? -5.392 -17.681 -26.267 1.00 72.50 842 GLN A C 1
ATOM 6529 O O . GLN A 1 842 ? -6.053 -18.624 -26.699 1.00 72.50 842 GLN A O 1
ATOM 6534 N N . ASP A 1 843 ? -4.478 -17.816 -25.303 1.00 73.06 843 ASP A N 1
ATOM 6535 C CA . ASP A 1 843 ? -4.056 -19.092 -24.715 1.00 73.06 843 ASP A CA 1
ATOM 6536 C C . ASP A 1 843 ? -4.956 -19.514 -23.532 1.00 73.06 843 ASP A C 1
ATOM 6538 O O . ASP A 1 843 ? -4.804 -20.598 -22.969 1.00 73.06 843 ASP A O 1
ATOM 6542 N N . GLY A 1 844 ? -5.941 -18.674 -23.186 1.00 72.75 844 GLY A N 1
ATOM 6543 C CA . GLY A 1 844 ? -6.880 -18.865 -22.083 1.00 72.75 844 GLY A CA 1
ATOM 6544 C C . GLY A 1 844 ? -6.471 -18.108 -20.812 1.00 72.75 844 GLY A C 1
ATOM 6545 O O . GLY A 1 844 ? -5.729 -17.126 -20.880 1.00 72.75 844 GLY A O 1
ATOM 6546 N N . PRO A 1 845 ? -6.980 -18.514 -19.634 1.00 74.38 845 PRO A N 1
ATOM 6547 C CA . PRO A 1 845 ? -6.496 -18.009 -18.353 1.00 74.38 845 PRO A CA 1
ATOM 6548 C C . PRO A 1 845 ? -5.027 -18.406 -18.143 1.00 74.38 845 PRO A C 1
ATOM 6550 O O . PRO A 1 845 ? -4.695 -19.587 -18.228 1.00 74.38 845 PRO A O 1
ATOM 6553 N N . TYR A 1 846 ? -4.169 -17.433 -17.837 1.00 75.19 846 TYR A N 1
ATOM 6554 C CA . TYR A 1 846 ? -2.747 -17.640 -17.557 1.00 75.19 846 TYR A CA 1
ATOM 6555 C C . TYR A 1 846 ? -2.371 -17.059 -16.188 1.00 75.19 846 TYR A C 1
ATOM 6557 O O . TYR A 1 846 ? -2.828 -15.975 -15.824 1.00 75.19 846 TYR A O 1
ATOM 6565 N N . ASP A 1 847 ? -1.501 -17.748 -15.449 1.00 80.94 847 ASP A N 1
ATOM 6566 C CA . ASP A 1 847 ? -0.733 -17.145 -14.360 1.00 80.94 847 ASP A CA 1
ATOM 6567 C C . ASP A 1 847 ? 0.582 -16.623 -14.935 1.00 80.94 847 ASP A C 1
ATOM 6569 O O . ASP A 1 847 ? 1.451 -17.375 -15.384 1.00 80.94 847 ASP A O 1
ATOM 6573 N N . TRP A 1 848 ? 0.743 -15.306 -14.920 1.00 87.44 848 TRP A N 1
ATOM 6574 C CA . TRP A 1 848 ? 1.897 -14.642 -15.511 1.00 87.44 848 TRP A CA 1
ATOM 6575 C C . TRP A 1 848 ? 3.236 -15.018 -14.855 1.00 87.44 848 TRP A C 1
ATOM 6577 O O . TRP A 1 848 ? 4.276 -14.803 -15.474 1.00 87.44 848 TRP A O 1
ATOM 6587 N N . ARG A 1 849 ? 3.226 -15.582 -13.636 1.00 81.69 849 ARG A N 1
ATOM 6588 C CA . ARG A 1 849 ? 4.424 -16.000 -12.881 1.00 81.69 849 ARG A CA 1
ATOM 6589 C C . ARG A 1 849 ? 4.997 -17.341 -13.355 1.00 81.69 849 ARG A C 1
ATOM 6591 O O . ARG A 1 849 ? 6.196 -17.591 -13.177 1.00 81.69 849 ARG A O 1
ATOM 6598 N N . ASN A 1 850 ? 4.141 -18.165 -13.966 1.00 75.38 850 ASN A N 1
ATOM 6599 C CA . ASN A 1 850 ? 4.390 -19.564 -14.313 1.00 75.38 850 ASN A CA 1
ATOM 6600 C C . ASN A 1 850 ? 4.235 -19.869 -15.818 1.00 75.38 850 ASN A C 1
ATOM 6602 O O . ASN A 1 850 ? 4.977 -20.695 -16.347 1.00 75.38 850 ASN A O 1
ATOM 6606 N N . ASN A 1 851 ? 3.339 -19.189 -16.546 1.00 82.00 851 ASN A N 1
ATOM 6607 C CA . ASN A 1 851 ? 3.095 -19.392 -17.985 1.00 82.00 851 ASN A CA 1
ATOM 6608 C C . ASN A 1 851 ? 4.172 -18.749 -18.896 1.00 82.00 851 ASN A C 1
ATOM 6610 O O . ASN A 1 851 ? 3.854 -18.052 -19.859 1.00 82.00 851 ASN A O 1
ATOM 6614 N N . GLY A 1 852 ? 5.450 -19.009 -18.611 1.00 87.38 852 GLY A N 1
ATOM 6615 C CA . GLY A 1 852 ? 6.602 -18.567 -19.407 1.00 87.38 852 GLY A CA 1
ATOM 6616 C C . GLY A 1 852 ? 6.902 -17.056 -19.350 1.00 87.38 852 GLY A C 1
ATOM 6617 O O . GLY A 1 852 ? 6.037 -16.254 -18.986 1.00 87.38 852 GLY A O 1
ATOM 6618 N N . PRO A 1 853 ? 8.135 -16.646 -19.698 1.00 96.12 853 PRO A N 1
ATOM 6619 C CA . PRO A 1 853 ? 8.522 -15.241 -19.701 1.00 96.12 853 PRO A CA 1
ATOM 6620 C C . PRO A 1 853 ? 7.894 -14.478 -20.876 1.00 96.12 853 PRO A C 1
ATOM 6622 O O . PRO A 1 853 ? 7.645 -15.037 -21.943 1.00 96.12 853 PRO A O 1
ATOM 6625 N N . VAL A 1 854 ? 7.673 -13.173 -20.696 1.00 96.81 854 VAL A N 1
ATOM 6626 C CA . VAL A 1 854 ? 7.288 -12.258 -21.787 1.00 96.81 854 VAL A CA 1
ATOM 6627 C C . VAL A 1 854 ? 8.488 -11.842 -22.632 1.00 96.81 854 VAL A C 1
ATOM 6629 O O . VAL A 1 854 ? 8.326 -11.533 -23.810 1.00 96.81 854 VAL A O 1
ATOM 6632 N N . ALA A 1 855 ? 9.677 -11.863 -22.026 1.00 98.19 855 ALA A N 1
ATOM 6633 C CA . ALA A 1 855 ? 10.942 -11.538 -22.655 1.00 98.19 855 ALA A CA 1
ATOM 6634 C C . ALA A 1 855 ? 12.077 -12.371 -22.051 1.00 98.19 855 ALA A C 1
ATOM 6636 O O . ALA A 1 855 ? 12.140 -12.528 -20.832 1.00 98.19 855 ALA A O 1
ATOM 6637 N N . SER A 1 856 ? 13.001 -12.830 -22.888 1.00 98.62 856 SER A N 1
ATOM 6638 C CA . SER A 1 856 ? 14.271 -13.433 -22.472 1.00 98.62 856 SER A CA 1
ATOM 6639 C C . SER A 1 856 ? 15.418 -12.705 -23.162 1.00 98.62 856 SER A C 1
ATOM 6641 O O . SER A 1 856 ? 15.384 -12.525 -24.380 1.00 98.62 856 SER A O 1
ATOM 6643 N N . LEU A 1 857 ? 16.435 -12.306 -22.400 1.00 98.75 857 LEU A N 1
ATOM 6644 C CA . LEU A 1 857 ? 17.669 -11.704 -22.911 1.00 98.75 857 LEU A CA 1
ATOM 6645 C C . LEU A 1 857 ? 18.864 -12.535 -22.437 1.00 98.75 857 LEU A C 1
ATOM 6647 O O . LEU A 1 857 ? 18.988 -12.792 -21.240 1.00 98.75 857 LEU A O 1
ATOM 6651 N N . SER A 1 858 ? 19.755 -12.928 -23.346 1.00 98.56 858 SER A N 1
ATOM 6652 C CA . SER A 1 858 ? 20.966 -13.693 -23.024 1.00 98.56 858 SER A CA 1
ATOM 6653 C C . SER A 1 858 ? 22.215 -13.172 -23.739 1.00 98.56 858 SER A C 1
ATOM 6655 O O . SER A 1 858 ? 22.130 -12.520 -24.783 1.00 98.56 858 SER A O 1
ATOM 6657 N N . SER A 1 859 ? 23.388 -13.464 -23.173 1.00 98.12 859 SER A N 1
ATOM 6658 C CA . SER A 1 859 ? 24.685 -13.288 -23.836 1.00 98.12 859 SER A CA 1
ATOM 6659 C C . SER A 1 859 ? 25.448 -14.607 -23.886 1.00 98.12 859 SER A C 1
ATOM 6661 O O . SER A 1 859 ? 25.644 -15.254 -22.859 1.00 98.12 859 SER A O 1
ATOM 6663 N N . ASP A 1 860 ? 25.950 -14.967 -25.067 1.00 96.44 860 ASP A N 1
ATOM 6664 C CA . ASP A 1 860 ? 26.798 -16.150 -25.262 1.00 96.44 860 ASP A CA 1
ATOM 6665 C C . ASP A 1 860 ? 28.198 -15.992 -24.629 1.00 96.44 860 ASP A C 1
ATOM 6667 O O . ASP A 1 860 ? 28.906 -16.982 -24.454 1.00 96.44 860 ASP A O 1
ATOM 6671 N N . PHE A 1 861 ? 28.621 -14.761 -24.298 1.00 96.62 861 PHE A N 1
ATOM 6672 C CA . PHE A 1 861 ? 29.952 -14.475 -23.742 1.00 96.62 861 PHE A CA 1
ATOM 6673 C C . PHE A 1 861 ? 30.006 -14.670 -22.224 1.00 96.62 861 PHE A C 1
ATOM 6675 O O . PHE A 1 861 ? 30.857 -15.407 -21.728 1.00 96.62 861 PHE A O 1
ATOM 6682 N N . SER A 1 862 ? 29.100 -14.033 -21.475 1.00 97.12 862 SER A N 1
ATOM 6683 C CA . SER A 1 862 ? 28.973 -14.271 -20.032 1.00 97.12 862 SER A CA 1
ATOM 6684 C C . SER A 1 862 ? 28.192 -15.553 -19.722 1.00 97.12 862 SER A C 1
ATOM 6686 O O . SER A 1 862 ? 28.327 -16.113 -18.634 1.00 97.12 862 SER A O 1
ATOM 6688 N N . GLY A 1 863 ? 27.386 -16.039 -20.673 1.00 97.62 863 GLY A N 1
ATOM 6689 C CA . GLY A 1 863 ? 26.442 -17.142 -20.491 1.00 97.62 863 GLY A CA 1
ATOM 6690 C C . GLY A 1 863 ? 25.290 -16.807 -19.541 1.00 97.62 863 GLY A C 1
ATOM 6691 O O . GLY A 1 863 ? 24.565 -17.714 -19.138 1.00 97.62 863 GLY A O 1
ATOM 6692 N N . ILE A 1 864 ? 25.130 -15.532 -19.163 1.00 98.50 864 ILE A N 1
ATOM 6693 C CA . ILE A 1 864 ? 24.028 -15.043 -18.332 1.00 98.50 864 ILE A CA 1
ATOM 6694 C C . ILE A 1 864 ? 22.785 -14.883 -19.213 1.00 98.50 864 ILE A C 1
ATOM 6696 O O . ILE A 1 864 ? 22.841 -14.269 -20.282 1.00 98.50 864 ILE A O 1
ATOM 6700 N N . GLN A 1 865 ? 21.653 -15.387 -18.727 1.00 98.56 865 GLN A N 1
ATOM 6701 C CA . GLN A 1 865 ? 20.318 -15.140 -19.265 1.00 98.56 865 GLN A CA 1
ATOM 6702 C C . GLN A 1 865 ? 19.413 -14.561 -18.172 1.00 98.56 865 GLN A C 1
ATOM 6704 O O . GLN A 1 865 ? 19.487 -14.967 -17.011 1.00 98.56 865 GLN A O 1
ATOM 6709 N N . VAL A 1 866 ? 18.539 -13.631 -18.556 1.00 98.56 866 VAL A N 1
ATOM 6710 C CA . VAL A 1 866 ? 17.442 -13.118 -17.730 1.00 98.56 866 VAL A CA 1
ATOM 6711 C C . VAL A 1 866 ? 16.104 -13.353 -18.427 1.00 98.56 866 VAL A C 1
ATOM 6713 O O . VAL A 1 866 ? 15.901 -12.927 -19.564 1.00 98.56 866 VAL A O 1
ATOM 6716 N N . ASP A 1 867 ? 15.195 -14.018 -17.721 1.00 98.56 867 ASP A N 1
ATOM 6717 C CA . ASP A 1 867 ? 13.818 -14.288 -18.127 1.00 98.56 867 ASP A CA 1
ATOM 6718 C C . ASP A 1 867 ? 12.869 -13.384 -17.333 1.00 98.56 867 ASP A C 1
ATOM 6720 O O . ASP A 1 867 ? 12.824 -13.437 -16.100 1.00 98.56 867 ASP A O 1
ATOM 6724 N N . VAL A 1 868 ? 12.096 -12.554 -18.035 1.00 98.50 868 VAL A N 1
ATOM 6725 C CA . VAL A 1 868 ? 11.202 -11.554 -17.442 1.00 98.50 868 VAL A CA 1
ATOM 6726 C C . VAL A 1 868 ? 9.759 -12.046 -17.464 1.00 98.50 868 VAL A C 1
ATOM 6728 O O . VAL A 1 868 ? 9.183 -12.300 -18.520 1.00 98.50 868 VAL A O 1
ATOM 6731 N N . TYR A 1 869 ? 9.152 -12.129 -16.288 1.00 97.44 869 TYR A N 1
ATOM 6732 C CA . TYR A 1 869 ? 7.748 -12.462 -16.061 1.00 97.44 869 TYR A CA 1
ATOM 6733 C C . TYR A 1 869 ? 7.048 -11.198 -15.551 1.00 97.44 869 TYR A C 1
ATOM 6735 O O . TYR A 1 869 ? 7.595 -10.536 -14.676 1.00 97.44 869 TYR A O 1
ATOM 6743 N N . THR A 1 870 ? 5.866 -10.843 -16.061 1.00 95.38 870 THR A N 1
ATOM 6744 C CA . THR A 1 870 ? 5.095 -9.680 -15.567 1.00 95.38 870 THR A CA 1
ATOM 6745 C C . THR A 1 870 ? 3.595 -9.813 -15.830 1.00 95.38 870 THR A C 1
ATOM 6747 O O . THR A 1 870 ? 3.192 -10.506 -16.771 1.00 95.38 870 THR A O 1
ATOM 6750 N N . ASP A 1 871 ? 2.781 -9.127 -15.024 1.00 91.62 871 ASP A N 1
ATOM 6751 C CA . ASP A 1 871 ? 1.328 -8.977 -15.175 1.00 91.62 871 ASP A CA 1
ATOM 6752 C C . ASP A 1 871 ? 0.900 -7.973 -16.267 1.00 91.62 871 ASP A C 1
ATOM 6754 O O . ASP A 1 871 ? -0.282 -7.918 -16.622 1.00 91.62 871 ASP A O 1
ATOM 6758 N N . GLN A 1 872 ? 1.846 -7.209 -16.821 1.00 94.69 872 GLN A N 1
ATOM 6759 C CA . GLN A 1 872 ? 1.586 -6.192 -17.841 1.00 94.69 872 GLN A CA 1
ATOM 6760 C C . GLN A 1 872 ? 1.265 -6.773 -19.236 1.00 94.69 872 GLN A C 1
ATOM 6762 O O . GLN A 1 872 ? 1.617 -7.912 -19.572 1.00 94.69 872 GLN A O 1
ATOM 6767 N N . ASP A 1 873 ? 0.579 -5.960 -20.052 1.00 94.75 873 ASP A N 1
ATOM 6768 C CA . ASP A 1 873 ? 0.093 -6.330 -21.394 1.00 94.75 873 ASP A CA 1
ATOM 6769 C C . ASP A 1 873 ? 1.001 -5.814 -22.537 1.00 94.75 873 ASP A C 1
ATOM 6771 O O . ASP A 1 873 ? 0.748 -6.126 -23.706 1.00 94.75 873 ASP A O 1
ATOM 6775 N N . ALA A 1 874 ? 2.052 -5.044 -22.234 1.00 97.00 874 ALA A N 1
ATOM 6776 C CA . ALA A 1 874 ? 3.066 -4.602 -23.190 1.00 97.00 874 ALA A CA 1
ATOM 6777 C C . ALA A 1 874 ? 4.496 -4.795 -22.642 1.00 97.00 874 ALA A C 1
ATOM 6779 O O . ALA A 1 874 ? 4.708 -5.133 -21.476 1.00 97.00 874 ALA A O 1
ATOM 6780 N N . PHE A 1 875 ? 5.483 -4.642 -23.524 1.00 97.75 875 PHE A N 1
ATOM 6781 C CA . PHE A 1 875 ? 6.904 -4.704 -23.197 1.00 97.75 875 PHE A CA 1
ATOM 6782 C C . PHE A 1 875 ? 7.682 -3.746 -24.105 1.00 97.75 875 PHE A C 1
ATOM 6784 O O . PHE A 1 875 ? 7.720 -3.926 -25.325 1.00 97.75 875 PHE A O 1
ATOM 6791 N N . GLN A 1 876 ? 8.269 -2.702 -23.533 1.00 98.00 876 GLN A N 1
ATOM 6792 C CA . GLN A 1 876 ? 8.973 -1.654 -24.273 1.00 98.00 876 GLN A CA 1
ATOM 6793 C C . GLN A 1 876 ? 10.470 -1.985 -24.352 1.00 98.00 876 GLN A C 1
ATOM 6795 O O . GLN A 1 876 ? 11.099 -2.371 -23.364 1.00 98.00 876 GLN A O 1
ATOM 6800 N N . VAL A 1 877 ? 11.037 -1.883 -25.559 1.00 98.19 877 VAL A N 1
ATOM 6801 C CA . VAL A 1 877 ? 12.442 -2.223 -25.836 1.00 98.19 877 VAL A CA 1
ATOM 6802 C C . VAL A 1 877 ? 13.124 -1.079 -26.575 1.00 98.19 877 VAL A C 1
ATOM 6804 O O . VAL A 1 877 ? 12.763 -0.766 -27.714 1.00 98.19 877 VAL A O 1
ATOM 6807 N N . TYR A 1 878 ? 14.162 -0.517 -25.953 1.00 97.12 878 TYR A N 1
ATOM 6808 C CA . TYR A 1 878 ? 14.988 0.548 -26.523 1.00 97.12 878 TYR A CA 1
ATOM 6809 C C . TYR A 1 878 ? 16.472 0.152 -26.562 1.00 97.12 878 TYR A C 1
ATOM 6811 O O . TYR A 1 878 ? 17.103 -0.105 -25.540 1.00 97.12 878 TYR A O 1
ATOM 6819 N N . SER A 1 879 ? 17.079 0.115 -27.749 1.00 96.12 879 SER A N 1
ATOM 6820 C CA . SER A 1 879 ? 18.439 -0.411 -27.957 1.00 96.12 879 SER A CA 1
ATOM 6821 C C . SER A 1 879 ? 19.557 0.624 -27.750 1.00 96.12 879 SER A C 1
ATOM 6823 O O . SER A 1 879 ? 20.512 0.652 -28.526 1.00 96.12 879 SER A O 1
ATOM 6825 N N . CYS A 1 880 ? 19.420 1.537 -26.780 1.00 91.88 880 CYS A N 1
ATOM 6826 C CA . CYS A 1 880 ? 20.400 2.591 -26.462 1.00 91.88 880 CYS A CA 1
ATOM 6827 C C . CYS A 1 880 ? 20.920 3.396 -27.677 1.00 91.88 880 CYS A C 1
ATOM 6829 O O . CYS A 1 880 ? 22.097 3.767 -27.750 1.00 91.88 880 CYS A O 1
ATOM 6831 N N . GLY A 1 881 ? 20.043 3.677 -28.648 1.00 90.06 881 GLY A N 1
ATOM 6832 C CA . GLY A 1 881 ? 20.390 4.364 -29.897 1.00 90.06 881 GLY A CA 1
ATOM 6833 C C . GLY A 1 881 ? 20.828 5.827 -29.735 1.00 90.06 881 GLY A C 1
ATOM 6834 O O . GLY A 1 881 ? 21.509 6.345 -30.615 1.00 90.06 881 GLY A O 1
ATOM 6835 N N . GLY A 1 882 ? 20.478 6.485 -28.627 1.00 86.12 882 GLY A N 1
ATOM 6836 C CA . GLY A 1 882 ? 20.902 7.852 -28.301 1.00 86.12 882 GLY A CA 1
ATOM 6837 C C . GLY A 1 882 ? 22.258 7.962 -27.590 1.00 86.12 882 GLY A C 1
ATOM 6838 O O . GLY A 1 882 ? 22.781 9.067 -27.464 1.00 86.12 882 GLY A O 1
ATOM 6839 N N . GLN A 1 883 ? 22.846 6.847 -27.134 1.00 89.38 883 GLN A N 1
ATOM 6840 C CA . GLN A 1 883 ? 24.152 6.863 -26.464 1.00 89.38 883 GLN A CA 1
ATOM 6841 C C . GLN A 1 883 ? 25.287 7.164 -27.456 1.00 89.38 883 GLN A C 1
ATOM 6843 O O . GLN A 1 883 ? 25.217 6.811 -28.634 1.00 89.38 883 GLN A O 1
ATOM 6848 N N . ASN A 1 884 ? 26.327 7.863 -26.996 1.00 87.25 884 ASN A N 1
ATOM 6849 C CA . ASN A 1 884 ? 27.351 8.451 -27.872 1.00 87.25 884 ASN A CA 1
ATOM 6850 C C . ASN A 1 884 ? 28.765 8.529 -27.255 1.00 87.25 884 ASN A C 1
ATOM 6852 O O . ASN A 1 884 ? 29.615 9.242 -27.785 1.00 87.25 884 ASN A O 1
ATOM 6856 N N . GLY A 1 885 ? 29.021 7.837 -26.140 1.00 88.00 885 GLY A N 1
ATOM 6857 C CA . GLY A 1 885 ? 30.308 7.877 -25.438 1.00 88.00 885 GLY A CA 1
ATOM 6858 C C . GLY A 1 885 ? 30.490 9.049 -24.462 1.00 88.00 885 GLY A C 1
ATOM 6859 O O . GLY A 1 885 ? 31.618 9.314 -24.057 1.00 88.00 885 GLY A O 1
ATOM 6860 N N . THR A 1 886 ? 29.422 9.762 -24.078 1.00 87.19 886 THR A N 1
ATOM 6861 C CA . THR A 1 886 ? 29.482 10.814 -23.035 1.00 87.19 886 THR A CA 1
ATOM 6862 C C . THR A 1 886 ? 29.204 10.316 -21.613 1.00 87.19 886 THR A C 1
ATOM 6864 O O . THR A 1 886 ? 29.718 10.903 -20.664 1.00 87.19 886 THR A O 1
ATOM 6867 N N . LEU A 1 887 ? 28.427 9.240 -21.448 1.00 88.69 887 LEU A N 1
ATOM 6868 C CA . LEU A 1 887 ? 28.140 8.630 -20.146 1.00 88.69 887 LEU A CA 1
ATOM 6869 C C . LEU A 1 887 ? 29.288 7.695 -19.724 1.00 88.69 887 LEU A C 1
ATOM 6871 O O . LEU A 1 887 ? 29.629 6.769 -20.456 1.00 88.69 887 LEU A O 1
ATOM 6875 N N . THR A 1 888 ? 29.870 7.916 -18.545 1.00 91.25 888 THR A N 1
ATOM 6876 C CA . THR A 1 888 ? 31.005 7.136 -18.010 1.00 91.25 888 THR A CA 1
ATOM 6877 C C . THR A 1 888 ? 30.564 5.801 -17.395 1.00 91.25 888 THR A C 1
ATOM 6879 O O . THR A 1 888 ? 29.544 5.737 -16.712 1.00 91.25 888 THR A O 1
ATOM 6882 N N . LEU A 1 889 ? 31.360 4.742 -17.580 1.00 94.19 889 LEU A N 1
ATOM 6883 C CA . LEU A 1 889 ? 31.151 3.433 -16.946 1.00 94.19 889 LEU A CA 1
ATOM 6884 C C . LEU A 1 889 ? 31.574 3.425 -15.469 1.00 94.19 889 LEU A C 1
ATOM 6886 O O . LEU A 1 889 ? 32.669 3.883 -15.122 1.00 94.19 889 LEU A O 1
ATOM 6890 N N . LYS A 1 890 ? 30.737 2.810 -14.624 1.00 94.94 890 LYS A N 1
ATOM 6891 C CA . LYS A 1 890 ? 30.982 2.594 -13.187 1.00 94.94 890 LYS A CA 1
ATOM 6892 C C . LYS A 1 890 ? 32.318 1.910 -12.913 1.00 94.94 890 LYS A C 1
ATOM 6894 O O . LYS A 1 890 ? 32.782 1.092 -13.708 1.00 94.94 890 LYS A O 1
ATOM 6899 N N . ASN A 1 891 ? 32.874 2.127 -11.724 1.00 94.31 891 ASN A N 1
ATOM 6900 C CA . ASN A 1 891 ? 34.064 1.435 -11.210 1.00 94.31 891 ASN A CA 1
ATOM 6901 C C . ASN A 1 891 ? 33.852 -0.076 -10.940 1.00 94.31 891 ASN A C 1
ATOM 6903 O O . ASN A 1 891 ? 34.730 -0.741 -10.399 1.00 94.31 891 ASN A O 1
ATOM 6907 N N . THR A 1 892 ? 32.715 -0.630 -11.361 1.00 95.62 892 THR A N 1
ATOM 6908 C CA . THR A 1 892 ? 32.370 -2.060 -11.407 1.00 95.62 892 THR A CA 1
ATOM 6909 C C . THR A 1 892 ? 32.269 -2.625 -12.833 1.00 95.62 892 THR A C 1
ATOM 6911 O O . THR A 1 892 ? 32.046 -3.820 -12.995 1.00 95.62 892 THR A O 1
ATOM 6914 N N . GLN A 1 893 ? 32.407 -1.787 -13.867 1.00 95.88 893 GLN A N 1
ATOM 6915 C CA . GLN A 1 893 ? 32.144 -2.117 -15.274 1.00 95.88 893 GLN A CA 1
ATOM 6916 C C . GLN A 1 893 ? 33.322 -1.756 -16.183 1.00 95.88 893 GLN A C 1
ATOM 6918 O O . GLN A 1 893 ? 34.153 -0.908 -15.843 1.00 95.88 893 GLN A O 1
ATOM 6923 N N . GLY A 1 894 ? 33.362 -2.373 -17.367 1.00 93.81 894 GLY A N 1
ATOM 6924 C CA . GLY A 1 894 ? 34.393 -2.140 -18.380 1.00 93.81 894 GLY A CA 1
ATOM 6925 C C . GLY A 1 894 ? 35.784 -2.655 -17.996 1.00 93.81 894 GLY A C 1
ATOM 6926 O O . GLY A 1 894 ? 35.993 -3.224 -16.923 1.00 93.81 894 GLY A O 1
ATOM 6927 N N . PHE A 1 895 ? 36.752 -2.432 -18.883 1.00 89.81 895 PHE A N 1
ATOM 6928 C CA . PHE A 1 895 ? 38.171 -2.704 -18.638 1.00 89.81 895 PHE A CA 1
ATOM 6929 C C . PHE A 1 895 ? 38.833 -1.516 -17.918 1.00 89.81 895 PHE A C 1
ATOM 6931 O O . PHE A 1 895 ? 38.407 -0.369 -18.081 1.00 89.81 895 PHE A O 1
ATOM 6938 N N . PHE A 1 896 ? 39.839 -1.775 -17.078 1.00 80.69 896 PHE A N 1
ATOM 6939 C CA . PHE A 1 896 ? 40.433 -0.754 -16.195 1.00 80.69 896 PHE A CA 1
ATOM 6940 C C . PHE A 1 896 ? 41.799 -0.233 -16.663 1.00 80.69 896 PHE A C 1
ATOM 6942 O O . PHE A 1 896 ? 42.121 0.916 -16.379 1.00 80.69 896 PHE A O 1
ATOM 6949 N N . ASP A 1 897 ? 42.537 -1.025 -17.448 1.00 79.25 897 ASP A N 1
ATOM 6950 C CA . ASP A 1 897 ? 43.910 -0.731 -17.889 1.00 79.25 897 ASP A CA 1
ATOM 6951 C C . ASP A 1 897 ? 44.094 -0.894 -19.419 1.00 79.25 897 ASP A C 1
ATOM 6953 O O . ASP A 1 897 ? 45.180 -1.222 -19.894 1.00 79.25 897 ASP A O 1
ATOM 6957 N N . ASP A 1 898 ? 43.028 -0.695 -20.207 1.00 81.56 898 ASP A N 1
ATOM 6958 C CA . ASP A 1 898 ? 43.045 -0.802 -21.677 1.00 81.56 898 ASP A CA 1
ATOM 6959 C C . ASP A 1 898 ? 42.703 0.543 -22.345 1.00 81.56 898 ASP A C 1
ATOM 6961 O O . ASP A 1 898 ? 41.538 0.927 -22.461 1.00 81.56 898 ASP A O 1
ATOM 6965 N N . GLU A 1 899 ? 43.727 1.256 -22.826 1.00 78.00 899 GLU A N 1
ATOM 6966 C CA . GLU A 1 899 ? 43.569 2.533 -23.544 1.00 78.00 899 GLU A CA 1
ATOM 6967 C C . GLU A 1 899 ? 42.797 2.402 -24.875 1.00 78.00 899 GLU A C 1
ATOM 6969 O O . GLU A 1 899 ? 42.308 3.403 -25.399 1.00 78.00 899 GLU A O 1
ATOM 6974 N N . SER A 1 900 ? 42.652 1.188 -25.426 1.00 80.81 900 SER A N 1
ATOM 6975 C CA . SER A 1 900 ? 41.863 0.929 -26.639 1.00 80.81 900 SER A CA 1
ATOM 6976 C C . SER A 1 900 ? 40.363 0.742 -26.373 1.00 80.81 900 SER A C 1
ATOM 6978 O O . SER A 1 900 ? 39.567 0.764 -27.315 1.00 80.81 900 SER A O 1
ATOM 6980 N N . ARG A 1 901 ? 39.959 0.621 -25.099 1.00 81.69 901 ARG A N 1
ATOM 6981 C CA . ARG A 1 901 ? 38.566 0.468 -24.650 1.00 81.69 901 ARG A CA 1
ATOM 6982 C C . ARG A 1 901 ? 38.157 1.638 -23.734 1.00 81.69 901 ARG A C 1
ATOM 6984 O O . ARG A 1 901 ? 38.186 1.503 -22.510 1.00 81.69 901 ARG A O 1
ATOM 6991 N N . PRO A 1 902 ? 37.752 2.796 -24.299 1.00 85.81 902 PRO A N 1
ATOM 6992 C CA . PRO A 1 902 ? 37.272 3.940 -23.523 1.00 85.81 902 PRO A CA 1
ATOM 6993 C C . PRO A 1 902 ? 36.176 3.557 -22.520 1.00 85.81 902 PRO A C 1
ATOM 6995 O O . PRO A 1 902 ? 35.210 2.884 -22.873 1.00 85.81 902 PRO A O 1
ATOM 6998 N N . ARG A 1 903 ? 36.298 4.023 -21.271 1.00 92.50 903 ARG A N 1
ATOM 6999 C CA . ARG A 1 903 ? 35.379 3.698 -20.162 1.00 92.50 903 ARG A CA 1
ATOM 7000 C C . ARG A 1 903 ? 34.050 4.472 -20.228 1.00 92.50 903 ARG A C 1
ATOM 7002 O O . ARG A 1 903 ? 33.662 5.130 -19.264 1.00 92.50 903 ARG A O 1
ATOM 7009 N N . VAL A 1 904 ? 33.364 4.417 -21.367 1.00 92.81 904 VAL A N 1
ATOM 7010 C CA . VAL A 1 904 ? 32.116 5.145 -21.650 1.00 92.81 904 VAL A CA 1
ATOM 7011 C C . VAL A 1 904 ? 31.096 4.264 -22.375 1.00 92.81 904 VAL A C 1
ATOM 7013 O O . VAL A 1 904 ? 31.456 3.300 -23.045 1.00 92.81 904 VAL A O 1
ATOM 7016 N N . VAL A 1 905 ? 29.814 4.608 -22.262 1.00 92.88 905 VAL A N 1
ATOM 7017 C CA . VAL A 1 905 ? 28.712 3.913 -22.938 1.00 92.88 905 VAL A CA 1
ATOM 7018 C C . VAL A 1 905 ? 28.640 4.368 -24.396 1.00 92.88 905 VAL A C 1
ATOM 7020 O O . VAL A 1 905 ? 28.190 5.476 -24.701 1.00 92.88 905 VAL A O 1
ATOM 7023 N N . GLU A 1 906 ? 29.105 3.515 -25.309 1.00 93.19 906 GLU A N 1
ATOM 7024 C CA . GLU A 1 906 ? 29.009 3.750 -26.752 1.00 93.19 906 GLU A CA 1
ATOM 7025 C C . GLU A 1 906 ? 27.572 3.592 -27.289 1.00 93.19 906 GLU A C 1
ATOM 7027 O O . GLU A 1 906 ? 26.648 3.189 -26.574 1.00 93.19 906 GLU A O 1
ATOM 7032 N N . LYS A 1 907 ? 27.360 3.932 -28.568 1.00 94.38 907 LYS A N 1
ATOM 7033 C CA . LYS A 1 907 ? 26.051 3.773 -29.215 1.00 94.38 907 LYS A CA 1
ATOM 7034 C C . LYS A 1 907 ? 25.662 2.295 -29.229 1.00 94.38 907 LYS A C 1
ATOM 7036 O O . LYS A 1 907 ? 26.458 1.457 -29.640 1.00 94.38 907 LYS A O 1
ATOM 7041 N N . TYR A 1 908 ? 24.440 1.986 -28.793 1.00 96.00 908 TYR A N 1
ATOM 7042 C CA . TYR A 1 908 ? 23.981 0.608 -28.573 1.00 96.00 908 TYR A CA 1
ATOM 7043 C C . TYR A 1 908 ? 24.787 -0.168 -27.505 1.00 96.00 908 TYR A C 1
ATOM 7045 O O . TYR A 1 908 ? 24.758 -1.398 -27.474 1.00 96.00 908 TYR A O 1
ATOM 7053 N N . GLY A 1 909 ? 25.469 0.534 -26.587 1.00 95.81 909 GLY A N 1
ATOM 7054 C CA . GLY A 1 909 ? 26.164 -0.038 -25.423 1.00 95.81 909 GLY A CA 1
ATOM 7055 C C . GLY A 1 909 ? 25.282 -0.901 -24.507 1.00 95.81 909 GLY A C 1
ATOM 7056 O O . GLY A 1 909 ? 25.780 -1.675 -23.699 1.00 95.81 909 GLY A O 1
ATOM 7057 N N . CYS A 1 910 ? 23.964 -0.771 -24.619 1.00 96.38 910 CYS A N 1
ATOM 7058 C CA . CYS A 1 910 ? 22.987 -1.381 -23.733 1.00 96.38 910 CYS A CA 1
ATOM 7059 C C . CYS A 1 910 ? 21.658 -1.651 -24.452 1.00 96.38 910 CYS A C 1
ATOM 7061 O O . CYS A 1 910 ? 21.430 -1.193 -25.575 1.00 96.38 910 CYS A O 1
ATOM 7063 N N . VAL A 1 911 ? 20.761 -2.357 -23.770 1.00 97.75 911 VAL A N 1
ATOM 7064 C CA . VAL A 1 911 ? 19.335 -2.433 -24.103 1.00 97.75 911 VAL A CA 1
ATOM 7065 C C . VAL A 1 911 ? 18.514 -2.071 -22.867 1.00 97.75 911 VAL A C 1
ATOM 7067 O O . VAL A 1 911 ? 18.819 -2.512 -21.764 1.00 97.75 911 VAL A O 1
ATOM 7070 N N . VAL A 1 912 ? 17.491 -1.243 -23.033 1.00 97.62 912 VAL A N 1
ATOM 7071 C CA . VAL A 1 912 ? 16.467 -0.971 -22.023 1.00 97.62 912 VAL A CA 1
ATOM 7072 C C . VAL A 1 912 ? 15.318 -1.948 -22.243 1.00 97.62 912 VAL A C 1
ATOM 7074 O O . VAL A 1 912 ? 14.906 -2.176 -23.383 1.00 97.62 912 VAL A O 1
ATOM 7077 N N . MET A 1 913 ? 14.843 -2.545 -21.151 1.00 97.12 913 MET A N 1
ATOM 7078 C CA . MET A 1 913 ? 13.749 -3.515 -21.138 1.00 97.12 913 MET A CA 1
ATOM 7079 C C . MET A 1 913 ? 12.738 -3.110 -20.073 1.00 97.12 913 MET A C 1
ATOM 7081 O O . MET A 1 913 ? 13.045 -3.165 -18.879 1.00 97.12 913 MET A O 1
ATOM 7085 N N . GLU A 1 914 ? 11.551 -2.715 -20.514 1.00 97.44 914 GLU A N 1
ATOM 7086 C CA . GLU A 1 914 ? 10.524 -2.098 -19.684 1.00 97.44 914 GLU A CA 1
ATOM 7087 C C . GLU A 1 914 ? 9.244 -2.926 -19.657 1.00 97.44 914 GLU A C 1
ATOM 7089 O O . GLU A 1 914 ? 8.681 -3.291 -20.690 1.00 97.44 914 GLU A O 1
ATOM 7094 N N . VAL A 1 915 ? 8.773 -3.183 -18.439 1.00 96.31 915 VAL A N 1
ATOM 7095 C CA . VAL A 1 915 ? 7.457 -3.753 -18.164 1.00 96.31 915 VAL A CA 1
ATOM 7096 C C . VAL A 1 915 ? 6.479 -2.592 -17.988 1.00 96.31 915 VAL A C 1
ATOM 7098 O O . VAL A 1 915 ? 6.590 -1.837 -17.028 1.00 96.31 915 VAL A O 1
ATOM 7101 N N . GLU A 1 916 ? 5.562 -2.407 -18.935 1.00 96.06 916 GLU A N 1
ATOM 7102 C CA . GLU A 1 916 ? 4.568 -1.325 -18.912 1.00 96.06 916 GLU A CA 1
ATOM 7103 C C . GLU A 1 916 ? 3.310 -1.698 -19.713 1.00 96.06 916 GLU A C 1
ATOM 7105 O O . GLU A 1 916 ? 3.222 -2.779 -20.299 1.00 96.06 916 GLU A O 1
ATOM 7110 N N . ASP A 1 917 ? 2.312 -0.814 -19.728 1.00 96.12 917 ASP A N 1
ATOM 7111 C CA . ASP A 1 917 ? 1.103 -0.983 -20.534 1.00 96.12 917 ASP A CA 1
ATOM 7112 C C . ASP A 1 917 ? 1.209 -0.251 -21.895 1.00 96.12 917 ASP A C 1
ATOM 7114 O O . ASP A 1 917 ? 2.207 0.386 -22.216 1.00 96.12 917 ASP A O 1
ATOM 7118 N N . TYR A 1 918 ? 0.176 -0.358 -22.731 1.00 96.88 918 TYR A N 1
ATOM 7119 C CA . TYR A 1 918 ? 0.089 0.248 -24.058 1.00 96.88 918 TYR A CA 1
ATOM 7120 C C . TYR A 1 918 ? 0.333 1.768 -23.997 1.00 96.88 918 TYR A C 1
ATOM 7122 O O . TYR A 1 918 ? -0.501 2.541 -23.513 1.00 96.88 918 TYR A O 1
ATOM 7130 N N . ILE A 1 919 ? 1.463 2.189 -24.556 1.00 96.75 919 ILE A N 1
ATOM 7131 C CA . ILE A 1 919 ? 1.924 3.579 -24.632 1.00 96.75 919 ILE A CA 1
ATOM 7132 C C . ILE A 1 919 ? 0.860 4.516 -25.238 1.00 96.75 919 ILE A C 1
ATOM 7134 O O . ILE A 1 919 ? 0.144 4.130 -26.160 1.00 96.75 919 ILE A O 1
ATOM 7138 N N . ASP A 1 920 ? 0.709 5.731 -24.690 1.00 95.94 920 ASP A N 1
ATOM 7139 C CA . ASP A 1 920 ? -0.379 6.694 -24.996 1.00 95.94 920 ASP A CA 1
ATOM 7140 C C . ASP A 1 920 ? -1.825 6.133 -24.907 1.00 95.94 920 ASP A C 1
ATOM 7142 O O . ASP A 1 920 ? -2.766 6.806 -25.318 1.00 95.94 920 ASP A O 1
ATOM 7146 N N . GLY A 1 921 ? -2.053 4.932 -24.355 1.00 96.19 921 GLY A N 1
ATOM 7147 C CA . GLY A 1 921 ? -3.355 4.243 -24.360 1.00 96.19 921 GLY A CA 1
ATOM 7148 C C . GLY A 1 921 ? -4.536 5.042 -23.789 1.00 96.19 921 GLY A C 1
ATOM 7149 O O . GLY A 1 921 ? -5.668 4.865 -24.240 1.00 96.19 921 GLY A O 1
ATOM 7150 N N . ILE A 1 922 ? -4.277 5.997 -22.890 1.00 95.94 922 ILE A N 1
ATOM 7151 C CA . ILE A 1 922 ? -5.259 6.968 -22.368 1.00 95.94 922 ILE A CA 1
ATOM 7152 C C . ILE A 1 922 ? -5.876 7.881 -23.446 1.00 95.94 922 ILE A C 1
ATOM 7154 O O . ILE A 1 922 ? -6.974 8.402 -23.248 1.00 95.94 922 ILE A O 1
ATOM 7158 N N . ASN A 1 923 ? -5.196 8.051 -24.583 1.00 96.06 923 ASN A N 1
ATOM 7159 C CA . ASN A 1 923 ? -5.637 8.803 -25.760 1.00 96.06 923 ASN A CA 1
ATOM 7160 C C . ASN A 1 923 ? -6.123 7.898 -26.910 1.00 96.06 923 ASN A C 1
ATOM 7162 O O . ASN A 1 923 ? -6.531 8.412 -27.950 1.00 96.06 923 ASN A O 1
ATOM 7166 N N . GLN A 1 924 ? -6.111 6.571 -26.729 1.00 94.62 924 GLN A N 1
ATOM 7167 C CA . GLN A 1 924 ? -6.474 5.563 -27.738 1.00 94.62 924 GLN A CA 1
ATOM 7168 C C . GLN A 1 924 ? -7.648 4.691 -27.217 1.00 94.62 924 GLN A C 1
ATOM 7170 O O . GLN A 1 924 ? -7.485 3.491 -26.964 1.00 94.62 924 GLN A O 1
ATOM 7175 N N . PRO A 1 925 ? -8.842 5.275 -26.970 1.00 90.69 925 PRO A N 1
ATOM 7176 C CA . PRO A 1 925 ? -9.950 4.615 -26.268 1.00 90.69 925 PRO A CA 1
ATOM 7177 C C . PRO A 1 925 ? -10.470 3.336 -26.948 1.00 90.69 925 PRO A C 1
ATOM 7179 O O . PRO A 1 925 ? -11.045 2.477 -26.275 1.00 90.69 925 PRO A O 1
ATOM 7182 N N . GLU A 1 926 ? -10.248 3.161 -28.252 1.00 92.88 926 GLU A N 1
ATOM 7183 C CA . GLU A 1 926 ? -10.503 1.920 -28.994 1.00 92.88 926 GLU A CA 1
ATOM 7184 C C . GLU A 1 926 ? -9.738 0.704 -28.446 1.00 92.88 926 GLU A C 1
ATOM 7186 O O . GLU A 1 926 ? -10.233 -0.421 -28.549 1.00 92.88 926 GLU A O 1
ATOM 7191 N N . TRP A 1 927 ? -8.579 0.913 -27.814 1.00 94.00 927 TRP A N 1
ATOM 7192 C CA . TRP A 1 927 ? -7.789 -0.133 -27.155 1.00 94.00 927 TRP A CA 1
ATOM 7193 C C . TRP A 1 927 ? -8.300 -0.460 -25.738 1.00 94.00 927 TRP A C 1
ATOM 7195 O O . TRP A 1 927 ? -7.811 -1.391 -25.104 1.00 94.00 927 TRP A O 1
ATOM 7205 N N . GLN A 1 928 ? -9.298 0.282 -25.236 1.00 93.44 928 GLN A N 1
ATOM 7206 C CA . GLN A 1 928 ? -10.019 0.047 -23.972 1.00 93.44 928 GLN A CA 1
ATOM 7207 C C . GLN A 1 928 ? -9.150 0.073 -22.695 1.00 93.44 928 GLN A C 1
ATOM 7209 O O . GLN A 1 928 ? -9.580 -0.387 -21.632 1.00 93.44 928 GLN A O 1
ATOM 7214 N N . ARG A 1 929 ? -7.948 0.662 -22.767 1.00 94.12 929 ARG A N 1
ATOM 7215 C CA . ARG A 1 929 ? -6.937 0.654 -21.691 1.00 94.12 929 ARG A CA 1
ATOM 7216 C C . ARG A 1 929 ? -7.310 1.465 -20.451 1.00 94.12 929 ARG A C 1
ATOM 7218 O O . ARG A 1 929 ? -6.750 1.225 -19.387 1.00 94.12 929 ARG A O 1
ATOM 7225 N N . ASN A 1 930 ? -8.299 2.359 -20.532 1.00 92.88 930 ASN A N 1
ATOM 7226 C CA . ASN A 1 930 ? -8.684 3.274 -19.448 1.00 92.88 930 ASN A CA 1
ATOM 7227 C C . ASN A 1 930 ? -8.894 2.587 -18.081 1.00 92.88 930 ASN A C 1
ATOM 7229 O O . ASN A 1 930 ? -8.614 3.203 -17.064 1.00 92.88 930 ASN A O 1
ATOM 7233 N N . LYS A 1 931 ? -9.339 1.320 -18.031 1.00 91.00 931 LYS A N 1
ATOM 7234 C CA . LYS A 1 931 ? -9.503 0.561 -16.769 1.00 91.00 931 LYS A CA 1
ATOM 7235 C C . LYS A 1 931 ? -8.198 0.069 -16.121 1.00 91.00 931 LYS A C 1
ATOM 7237 O O . LYS A 1 931 ? -8.231 -0.327 -14.962 1.00 91.00 931 LYS A O 1
ATOM 7242 N N . LYS A 1 932 ? -7.093 0.035 -16.869 1.00 92.62 932 LYS A N 1
ATOM 7243 C CA . LYS A 1 932 ? -5.737 -0.309 -16.404 1.00 92.62 932 LYS A CA 1
ATOM 7244 C C . LYS A 1 932 ? -4.804 0.914 -16.346 1.00 92.62 932 LYS A C 1
ATOM 7246 O O . LYS A 1 932 ? -3.713 0.795 -15.807 1.00 92.62 932 LYS A O 1
ATOM 7251 N N . GLN A 1 933 ? -5.236 2.072 -16.859 1.00 96.50 933 GLN A N 1
ATOM 7252 C CA . GLN A 1 933 ? -4.416 3.290 -16.952 1.00 96.50 933 GLN A CA 1
ATOM 7253 C C . GLN A 1 933 ? -5.023 4.544 -16.304 1.00 96.50 933 GLN A C 1
ATOM 7255 O O . GLN A 1 933 ? -4.300 5.520 -16.143 1.00 96.50 933 GLN A O 1
ATOM 7260 N N . ILE A 1 934 ? -6.312 4.579 -15.939 1.00 97.31 934 ILE A N 1
ATOM 7261 C CA . ILE A 1 934 ? -6.957 5.739 -15.292 1.00 97.31 934 ILE A CA 1
ATOM 7262 C C . ILE A 1 934 ? -7.614 5.290 -13.985 1.00 97.31 934 ILE A C 1
ATOM 7264 O O . ILE A 1 934 ? -8.534 4.476 -13.996 1.00 97.31 934 ILE A O 1
ATOM 7268 N N . PHE A 1 935 ? -7.171 5.868 -12.867 1.00 95.38 935 PHE A N 1
ATOM 7269 C CA . PHE A 1 935 ? -7.538 5.449 -11.511 1.00 95.38 935 PHE A CA 1
ATOM 7270 C C . PHE A 1 935 ? -8.080 6.628 -10.705 1.00 95.38 935 PHE A C 1
ATOM 7272 O O . PHE A 1 935 ? -7.516 7.723 -10.762 1.00 95.38 935 PHE A O 1
ATOM 7279 N N . GLY A 1 936 ? -9.157 6.421 -9.947 1.00 85.31 936 GLY A N 1
ATOM 7280 C CA . GLY A 1 936 ? -9.726 7.382 -9.002 1.00 85.31 936 GLY A CA 1
ATOM 7281 C C . GLY A 1 936 ? -9.791 6.864 -7.555 1.00 85.31 936 GLY A C 1
ATOM 7282 O O . GLY A 1 936 ? -9.388 5.739 -7.276 1.00 85.31 936 GLY A O 1
ATOM 7283 N N . PRO A 1 937 ? -10.313 7.674 -6.610 1.00 75.94 937 PRO A N 1
ATOM 7284 C CA . PRO A 1 937 ? -10.216 7.391 -5.168 1.00 75.94 937 PRO A CA 1
ATOM 7285 C C . PRO A 1 937 ? -11.013 6.183 -4.650 1.00 75.94 937 PRO A C 1
ATOM 7287 O O . PRO A 1 937 ? -10.788 5.746 -3.524 1.00 75.94 937 PRO A O 1
ATOM 7290 N N . GLU A 1 938 ? -11.958 5.674 -5.444 1.00 74.94 938 GLU A N 1
ATOM 7291 C CA . GLU A 1 938 ? -12.802 4.513 -5.113 1.00 74.94 938 GLU A CA 1
ATOM 7292 C C . GLU A 1 938 ? -12.334 3.226 -5.827 1.00 74.94 938 GLU A C 1
ATOM 7294 O O . GLU A 1 938 ? -12.855 2.138 -5.565 1.00 74.94 938 GLU A O 1
ATOM 7299 N N . ASP A 1 939 ? -11.367 3.343 -6.744 1.00 71.38 939 ASP A N 1
ATOM 7300 C CA . ASP A 1 939 ? -10.830 2.229 -7.522 1.00 71.38 939 ASP A CA 1
ATOM 7301 C C . ASP A 1 939 ? -9.751 1.461 -6.722 1.00 71.38 939 ASP A C 1
ATOM 7303 O O . ASP A 1 939 ? -9.158 1.995 -5.778 1.00 71.38 939 ASP A O 1
ATOM 7307 N N . PRO A 1 940 ? -9.456 0.193 -7.072 1.00 67.81 940 PRO A N 1
ATOM 7308 C CA . PRO A 1 940 ? -8.220 -0.461 -6.648 1.00 67.81 940 PRO A CA 1
ATOM 7309 C C . PRO A 1 940 ? -6.985 0.358 -7.076 1.00 67.81 940 PRO A C 1
ATOM 7311 O O . PRO A 1 940 ? -7.067 1.121 -8.039 1.00 67.81 940 PRO A O 1
ATOM 7314 N N . PRO A 1 941 ? -5.828 0.205 -6.406 1.00 80.81 941 PRO A N 1
ATOM 7315 C CA . PRO A 1 941 ? -4.599 0.855 -6.846 1.00 80.81 941 PRO A CA 1
ATOM 7316 C C . PRO A 1 941 ? -4.186 0.353 -8.234 1.00 80.81 941 PRO A C 1
ATOM 7318 O O . PRO A 1 941 ? -4.490 -0.781 -8.612 1.00 80.81 941 PRO A O 1
ATOM 7321 N N . TYR A 1 942 ? -3.398 1.161 -8.940 1.00 93.69 942 TYR A N 1
ATOM 7322 C CA . TYR A 1 942 ? -2.502 0.638 -9.962 1.00 93.69 942 TYR A CA 1
ATOM 7323 C C . TYR A 1 942 ? -1.576 -0.392 -9.312 1.00 93.69 942 TYR A C 1
ATOM 7325 O O . TYR A 1 942 ? -0.971 -0.113 -8.271 1.00 93.69 942 TYR A O 1
ATOM 7333 N N . VAL A 1 943 ? -1.465 -1.559 -9.939 1.00 88.69 943 VAL A N 1
ATOM 7334 C CA . VAL A 1 943 ? -0.523 -2.617 -9.574 1.00 88.69 943 VAL A CA 1
ATOM 7335 C C . VAL A 1 943 ? 0.309 -2.939 -10.807 1.00 88.69 943 VAL A C 1
ATOM 7337 O O . VAL A 1 943 ? -0.227 -3.043 -11.910 1.00 88.69 943 VAL A O 1
ATOM 7340 N N . LEU A 1 944 ? 1.610 -3.095 -10.594 1.00 95.00 944 LEU A N 1
ATOM 7341 C CA . LEU A 1 944 ? 2.515 -3.749 -11.528 1.00 95.00 944 LEU A CA 1
ATOM 7342 C C . LEU A 1 944 ? 3.379 -4.725 -10.742 1.00 95.00 944 LEU A C 1
ATOM 7344 O O . LEU A 1 944 ? 3.936 -4.364 -9.701 1.00 95.00 944 LEU A O 1
ATOM 7348 N N . GLU A 1 945 ? 3.502 -5.943 -11.251 1.00 94.19 945 GLU A N 1
ATOM 7349 C CA . GLU A 1 945 ? 4.388 -6.968 -10.717 1.00 94.19 945 GLU A CA 1
ATOM 7350 C C . GLU A 1 945 ? 5.292 -7.520 -11.821 1.00 94.19 945 GLU A C 1
ATOM 7352 O O . GLU A 1 945 ? 4.852 -7.795 -12.941 1.00 94.19 945 GLU A O 1
ATOM 7357 N N . ALA A 1 946 ? 6.571 -7.709 -11.504 1.00 96.69 946 ALA A N 1
ATOM 7358 C CA . ALA A 1 946 ? 7.513 -8.376 -12.388 1.00 96.69 946 ALA A CA 1
ATOM 7359 C C . ALA A 1 946 ? 8.553 -9.199 -11.621 1.00 96.69 946 ALA A C 1
ATOM 7361 O O . ALA A 1 946 ? 8.946 -8.860 -10.503 1.00 96.69 946 ALA A O 1
ATOM 7362 N N . VAL A 1 947 ? 9.021 -10.277 -12.250 1.00 97.06 947 VAL A N 1
ATOM 7363 C CA . VAL A 1 947 ? 10.100 -11.136 -11.755 1.00 97.06 947 VAL A CA 1
ATOM 7364 C C . VAL A 1 947 ? 11.112 -11.352 -12.873 1.00 97.06 947 VAL A C 1
ATOM 7366 O O . VAL A 1 947 ? 10.776 -11.872 -13.935 1.00 97.06 947 VAL A O 1
ATOM 7369 N N . TYR A 1 948 ? 12.356 -10.978 -12.606 1.00 98.25 948 TYR A N 1
ATOM 7370 C CA . TYR A 1 948 ? 13.524 -11.197 -13.447 1.00 98.25 948 TYR A CA 1
ATOM 7371 C C . TYR A 1 948 ? 14.256 -12.423 -12.891 1.00 98.25 948 TYR A C 1
ATOM 7373 O O . TYR A 1 948 ? 14.944 -12.326 -11.870 1.00 98.25 948 TYR A O 1
ATOM 7381 N N . LYS A 1 949 ? 14.056 -13.592 -13.511 1.00 97.94 949 LYS A N 1
ATOM 7382 C CA . LYS A 1 949 ? 14.709 -14.854 -13.125 1.00 97.94 949 LYS A CA 1
ATOM 7383 C C . LYS A 1 949 ? 16.008 -14.990 -13.919 1.00 97.94 949 LYS A C 1
ATOM 7385 O O . LYS A 1 949 ? 15.990 -14.893 -15.143 1.00 97.94 949 LYS A O 1
ATOM 7390 N N . PHE A 1 950 ? 17.126 -15.200 -13.238 1.00 98.19 950 PHE A N 1
ATOM 7391 C CA . PHE A 1 950 ? 18.448 -15.321 -13.846 1.00 98.19 950 PHE A CA 1
ATOM 7392 C C . PHE A 1 950 ? 18.861 -16.786 -13.960 1.00 98.19 950 PHE A C 1
ATOM 7394 O O . PHE A 1 950 ? 18.593 -17.599 -13.077 1.00 98.19 950 PHE A O 1
ATOM 7401 N N . SER A 1 951 ? 19.558 -17.118 -15.041 1.00 96.81 951 SER A N 1
ATOM 7402 C CA . SER A 1 951 ? 20.234 -18.402 -15.209 1.00 96.81 951 SER A CA 1
ATOM 7403 C C . SER A 1 951 ? 21.602 -18.205 -15.858 1.00 96.81 951 SER A C 1
ATOM 7405 O O . SER A 1 951 ? 21.884 -17.161 -16.450 1.00 96.81 951 SER A O 1
ATOM 7407 N N . VAL A 1 952 ? 22.478 -19.195 -15.687 1.00 92.81 952 VAL A N 1
ATOM 7408 C CA . VAL A 1 952 ? 23.862 -19.174 -16.170 1.00 92.81 952 VAL A CA 1
ATOM 7409 C C . VAL A 1 952 ? 24.121 -20.498 -16.883 1.00 92.81 952 VAL A C 1
ATOM 7411 O O . VAL A 1 952 ? 23.900 -21.563 -16.308 1.00 92.81 952 VAL A O 1
ATOM 7414 N N . ALA A 1 953 ? 24.522 -20.443 -18.152 1.00 82.50 953 ALA A N 1
ATOM 7415 C CA . ALA A 1 953 ? 24.603 -21.622 -19.009 1.00 82.50 953 ALA A CA 1
ATOM 7416 C C . ALA A 1 953 ? 25.781 -22.537 -18.634 1.00 82.50 953 ALA A C 1
ATOM 7418 O O . ALA A 1 953 ? 26.942 -22.159 -18.763 1.00 82.50 953 ALA A O 1
ATOM 7419 N N . ASP A 1 954 ? 25.495 -23.774 -18.230 1.00 56.06 954 ASP A N 1
ATOM 7420 C CA . ASP A 1 954 ? 26.521 -24.755 -17.866 1.00 56.06 954 ASP A CA 1
ATOM 7421 C C . ASP A 1 954 ? 27.540 -24.951 -19.009 1.00 56.06 954 ASP A C 1
ATOM 7423 O O . ASP A 1 954 ? 27.170 -25.324 -20.129 1.00 56.06 954 ASP A O 1
ATOM 7427 N N . ALA A 1 955 ? 28.835 -24.752 -18.737 1.00 42.81 955 ALA A N 1
ATOM 7428 C CA . ALA A 1 955 ? 29.904 -24.785 -19.750 1.00 42.81 955 ALA A CA 1
ATOM 7429 C C . ALA A 1 955 ? 30.078 -26.158 -20.446 1.00 42.81 955 ALA A C 1
ATOM 7431 O O . ALA A 1 955 ? 30.793 -26.282 -21.441 1.00 42.81 955 ALA A O 1
ATOM 7432 N N . SER A 1 956 ? 29.410 -27.196 -19.939 1.00 35.56 956 SER A N 1
ATOM 7433 C CA . SER A 1 956 ? 29.319 -28.532 -20.533 1.00 35.56 956 SER A CA 1
ATOM 7434 C C . SER A 1 956 ? 28.346 -28.616 -21.724 1.00 35.56 956 SER A C 1
ATOM 7436 O O . SER A 1 956 ? 28.525 -29.463 -22.602 1.00 35.56 956 SER A O 1
ATOM 7438 N N . SER A 1 957 ? 27.340 -27.736 -21.787 1.00 35.50 957 SER A N 1
ATOM 7439 C CA . SER A 1 957 ? 26.215 -27.811 -22.736 1.00 35.50 957 SER A CA 1
ATOM 7440 C C . SER A 1 957 ? 26.626 -27.617 -24.203 1.00 35.50 957 SER A C 1
ATOM 7442 O O . SER A 1 957 ? 26.172 -28.348 -25.086 1.00 35.50 957 SER A O 1
ATOM 7444 N N . TYR A 1 958 ? 27.565 -26.707 -24.470 1.00 40.78 958 TYR A N 1
ATOM 7445 C CA . TYR A 1 958 ? 28.069 -26.412 -25.817 1.00 40.78 958 TYR A CA 1
ATOM 7446 C C . TYR A 1 958 ? 28.945 -27.520 -26.433 1.00 40.78 958 TYR A C 1
ATOM 7448 O O . TYR A 1 958 ? 29.279 -27.452 -27.618 1.00 40.78 958 TYR A O 1
ATOM 7456 N N . GLY A 1 959 ? 29.309 -28.559 -25.671 1.00 30.56 959 GLY A N 1
ATOM 7457 C CA . GLY A 1 959 ? 30.226 -29.614 -26.115 1.00 30.56 959 GLY A CA 1
ATOM 7458 C C . GLY A 1 959 ? 29.666 -30.603 -27.148 1.00 30.56 959 GLY A C 1
ATOM 7459 O O . GLY A 1 959 ? 30.446 -31.339 -27.747 1.00 30.56 959 GLY A O 1
ATOM 7460 N N . CYS A 1 960 ? 28.345 -30.645 -27.364 1.00 29.31 960 CYS A N 1
ATOM 7461 C CA . CYS A 1 960 ? 27.700 -31.694 -28.171 1.00 29.31 960 CYS A CA 1
ATOM 7462 C C . CYS A 1 960 ? 27.244 -31.236 -29.576 1.00 29.31 960 CYS A C 1
ATOM 7464 O O . CYS A 1 960 ? 27.166 -32.043 -30.495 1.00 29.31 960 CYS A O 1
ATOM 7466 N N . ALA A 1 961 ? 26.971 -29.942 -29.777 1.00 31.42 961 ALA A N 1
ATOM 7467 C CA . ALA A 1 961 ? 26.251 -29.433 -30.955 1.00 31.42 961 ALA A CA 1
ATOM 7468 C C . ALA A 1 961 ? 27.135 -29.002 -32.154 1.00 31.42 961 ALA A C 1
ATOM 7470 O O . ALA A 1 961 ? 26.680 -28.250 -33.012 1.00 31.42 961 ALA A O 1
ATOM 7471 N N . LYS A 1 962 ? 28.404 -29.434 -32.223 1.00 30.38 962 LYS A N 1
ATOM 7472 C CA . LYS A 1 962 ? 29.366 -29.047 -33.286 1.00 30.38 962 LYS A CA 1
ATOM 7473 C C . LYS A 1 962 ? 29.987 -30.239 -34.038 1.00 30.38 962 LYS A C 1
ATOM 7475 O O . LYS A 1 962 ? 31.150 -30.179 -34.430 1.00 30.38 962 LYS A O 1
ATOM 7480 N N . SER A 1 963 ? 29.231 -31.322 -34.230 1.00 30.33 963 SER A N 1
ATOM 7481 C CA . SER A 1 963 ? 29.695 -32.524 -34.953 1.00 30.33 963 SER A CA 1
ATOM 7482 C C . SER A 1 963 ? 28.814 -32.991 -36.123 1.00 30.33 963 SER A C 1
ATOM 7484 O O . SER A 1 963 ? 29.271 -33.848 -36.876 1.00 30.33 963 SER A O 1
ATOM 7486 N N . GLU A 1 964 ? 27.622 -32.420 -36.335 1.00 31.28 964 GLU A N 1
ATOM 7487 C CA . GLU A 1 964 ? 26.764 -32.715 -37.500 1.00 31.28 964 GLU A CA 1
ATOM 7488 C C . GLU A 1 964 ? 26.144 -31.441 -38.111 1.00 31.28 964 GLU A C 1
ATOM 7490 O O . GLU A 1 964 ? 24.979 -31.133 -37.860 1.00 31.28 964 GLU A O 1
ATOM 7495 N N . LEU A 1 965 ? 26.932 -30.710 -38.916 1.00 31.20 965 LEU A N 1
ATOM 7496 C CA . LEU A 1 965 ? 26.489 -29.867 -40.047 1.00 31.20 965 LEU A CA 1
ATOM 7497 C C . LEU A 1 965 ? 27.684 -29.459 -40.931 1.00 31.20 965 LEU A C 1
ATOM 7499 O O . LEU A 1 965 ? 28.716 -29.044 -40.357 1.00 31.20 965 LEU A O 1
#

Foldseek 3Di:
DWFPPVCVQLPQFDKAFPLQVQLVCCVVPVAGAEEEEAVVVQLVVLVPADDFFPRSLVVVVLVLLLCLQSRHQYEYEYEDAPEDQAWQNDGDDGDDQDPSRQLSVVLCVLSVHHYDYWLGGSLLQRLVCCVVVVGVEYEDQYPLSQLSPRQKYWHDQAAPDPVDRARGITRIDGQVCSCVDSLVDHSLLSLQLCQQAHGTRGRCHFPPGHSQQSSLCVNVVLSVQVLPDDLPCVPSQVVSVVVSLCCLQPVPVVSDPDRNNVGDGDPCPPVSVSSCCSNPNRGDDPVRVVVCVVVDDRLGDRNQVSSLVSCCVRRVLAFLNSVLVVLLLNQSSQLLNQLSVQLVCVVVVNDDPDVVRLQVVLCQSFVAWDDWFQDVSNVGQIKIWGKHQSPSRRPDDSVPGHHDDDDDPDDDDPDDPSRCSADDDPDDCDPDDDDDDDRDSRDIDIGIGGPSSCCSRRVVRVVVVVVVVVVVPPDDPDDDDDDDDDDDDDDDDDDDDDDDDDDDDDDDDDDDDDDDDDDDDDDDDDDYDDDDDDDDDDDYDDDDDDDDDDDDDDDDDDDDDDDDDDDDDPPPPPPPPPDDPDADDAPPQQWAWADEAQWIWIAHQQLSFTAFIWGAFLVRRIAGWWHHAPHNVCLQPPPVNPLAQHKQDQAAAKAAQQWFDDPRDIWHFAADPDVRGIAHSRYPCTSNNDGWDWPHHDNFKTKTKDWDAACVRRWGAIKIKMWMWGDYHQKIKIKIWMAGAAWKTFGKMKGFIWGDRCLCADPPDLFQQQKWKAQQQQQWWFDAAQRRHGPLDIGGPDPPDLPPRRVDTDRQNPCQPPPNQQCQPHHRFGGHFTKTFRHPVVVPDDDQVPPFASMKIAHPRRQKIKGKTKPEGIKTKDQQQVFQFPAFRYPSGHDDPDPVTGRGQHGSSTMTIIRIYRPNVSRNCVVVCCLQTIHHNVDGINMMIMMIRMDYDNPVPVVPPPDDD

Radius of gyration: 37.54 Å; chains: 1; bounding box: 94×115×107 Å

Secondary structure (DSSP, 8-state):
--STTGGGTS-S-EEEEHHHHHHHHHHHHSSPPEEEEEHHHHHHHHTT--SSSSHHHHHHHHHHHHHHHTT-EEEEEEP-S---SEETTEEPPPS---HHHHHHHHHHHHTT--EEE-SS-HHHHHHHHHHTTS-SEEE-SSTHHHHTT-SEEEEEEE-SSTT-----EEEEEEHHHHHHSTT---HHHHHHHHHHH-BTTBTT-STT--HHHHHHHHHTTHHHHHHHS-TT-HHHHHHHHHHHHHHHHH-TT--SSS--TT-PPPTT-S-HHHHHHHHS-S---HHHHHHHHHH--SSPPP-HHHHHHHHHHHH---HHHHHHHHHHHHHHHHHHHHHHHHHHHHHTT-S---HHHHHHHHHTT-SEEEEEEE-GGGTT-EEEEEEE-STTTS---STTSPPPP---TT-------TT--SPPPSS-------S-----TTS-EEEEEEHHHHHHH-HHHHHHHHHHHHHHHSPPPPP-PPP---------------------------------------------------------------------------------------SSTTTTS--S-PPPPP-TTS-EEEEETTEEEEE-SBTT-EEEEEEE-TTS-EEE-B---SSGGGGGT-TT---TT----SB-SEEETTEEEETTEEEE----BTTTTEEETTSTT-GGGSB-EEEEE-SSEEEEEEEE-TTGGG--S-EEEEEEEEEETTEEEEEEEEEE-SS-EE-B-----EE-TTTT--SS-SSSTTSEEE-TT-SEEEEE-TTS-EEEEEEE--TTSTT--SSS-EEGGGGTTSGGGBTBTBTT-BS-EEEEE---GGG-S--TTTS--SEEEE-TTT-EEEEEEES-SEEEEE--TT--S-SBPPTTSS-SS-TTS-SB--TTS-EEEEEE--TTGGG-GGG-THHHHEE-TTSPPEEEEEEEEEEE--TTGGGSSSS--

pLDDT: mean 80.9, std 22.22, range [24.77, 98.75]

InterPro domains:
  IPR006084 XPG/Rad2 endonuclease [PR00853] (32-46)
  IPR006084 XPG/Rad2 endonuclease [PR00853] (74-93)
  IPR006084 XPG/Rad2 endonuclease [PR00853] (108-125)
  IPR006084 XPG/Rad2 endonuclease [PR00853] (129-149)
  IPR006084 XPG/Rad2 endonuclease [PR00853] (190-205)
  IPR006085 XPG, N-terminal [PF00752] (1-90)
  IPR006085 XPG, N-terminal [SM00485] (1-98)
  IPR006086 XPG-I domain [PF00867] (112-200)
  IPR006086 XPG-I domain [SM00484] (109-187)
  IPR008183 Aldose 1-/Glucose-6-phosphate 1-epimerase [PF01263] (591-903)
  IPR011013 Galactose mutarotase-like domain superfamily [SSF74650] (588-950)
  IPR014718 Glycoside hydrolase-type carbohydrate-binding [G3DSA:2.70.98.10] (583-953)
  IPR029060 PIN-like domain superfamily [SSF88723] (2-200)
  IPR036279 5'-3' exonuclease, C-terminal domain superfamily [SSF47807] (185-328)
  IPR037316 Yen1, H3TH domain [cd09906] (187-284)
  IPR041177 Holliday junction resolvase Gen1, C-terminal domain [PF18380] (365-468)
  IPR047215 Galactose mutarotase-like [cd09019] (591-950)

Organism: NCBI:txid55169

Sequence (965 aa):
MGIHGIYKEIGPGDRIALSKLAVEKFEETGRPLRLAIDTSIWLFQIQSGKGGTNPALRTFYYRLLRLLSLSIHPLFVFDGPNKPPFKRNKRTGTNVASIPEFLAKQLLKQFGFPFHIAPGEAEAECALLQREGIVDVVLSEDVDTLMFGSRVTLRNWSPEQKSSKVPTHVNVYDADKTKAGPSGLDREGMILVALMSGGDYLPEGIPGCGPKTACEAAHAGFGQRLCSIKKKDTVALQEWREDLARELRTNESKFFKRKHGALSIPEDFPRVDILSYYTNPAISSRDGLERLKRNLHWDQDLNFPELRTFTADAFEWVKVSGAKKFIRNLAPALLVRNLRMRGQAAAEGALSEDPDAVEAEEAKLVTGIHGKRQHPSTDNTPELRIAFSPISIVNIDLDAEEPDDKFDEGEEEEEEEMAHVAEGDGDEEAPKKRGPYLYDPTQLEKIWIFETIVKAGAPLSVQDWEEKQRKKAAPKPAKITKPRATKKAASSSQRGALDRFTRITKAGVGPPLAKRLSPTIDRLDLSQTTGITQPKPGDLPISSNERATRPPSEPVVQGRSIASMIAFSALVAVAASLLLPTARAQDADGKYTISAEGIRAKFIPYGASISNLFINDTNGIERDIVLGFDNASYYSVDKLHPHLGGVPGRYANRIKNSTFVIDGVEYRVDANENGGLDTLHGGSNGWDWRNWTVESHTDTSITFSLLDPDGEQGFPGDVKSYVTYSVTPYSWHLKMLASALTKKTPIMLSSHTYWNLDGFQNNDTATALNHTLSLPYSGQRIGVDGILIPNGTILPNKPGSVNDFWSAPKQIGASFGDPEILGNCGTNCSGYDNAYVVNRAQDGPYDWRNNGPVASLSSDFSGIQVDVYTDQDAFQVYSCGGQNGTLTLKNTQGFFDDESRPRVVEKYGCVVMEVEDYIDGINQPEWQRNKKQIFGPEDPPYVLEAVYKFSVADASSYGCAKSEL